Protein 3QWB (pdb70)

Foldseek 3Di:
DDQKWWFWWAAAADALVRTDTDIDGADDDEQQKFKWFFFKAWDDLVVNCPNHVVDDDDPRFTAGFKTWGFGCDHHNNDDVDDGGFTKIFTDGNRLIRIDMDGPQALMDTDDPPDDVVVRHVCNQQPQLQLCLVCCCVPVPVQAAAFEEEEEPLQAANNLNNQLVCQVRNYAYEYEAADPVSQVSSVVSHHRHYDHPVPDDLLVVLCVVVVNQAGQEYQAACAQPCVVSRLSRHGQCHEYAHEHHLPHHHPDDDCVSCPVRVYHYHHDDSCVQCVGSVSSCVSVVVSCVCVVVVSRDQDEFEEEASRCVSVVSCCVSVSPTGGIYMYGYDD/DDQKWWFWWAQAADALVRTDTDIDGADDDAQQKFKWFFFKAFDDLVVNCPNHVVDDDDPRFTAGFWTWGFTQDHHNNDDPDDGGFTKIFTDGNRLIRMDMDGPFALMDGDDDPQDPVNRHLCNQQPQLLLCLVCCCVPVPVQAAAFEEEEEPLQAANNLQNQQVCQVRNYAYAYEAQDPVSQVSSVVSHHNHYDHPNDDDLLVVLCVVVVNFAGQEYQAACAQPCVVVRLSRHGQCHEYAHEHHLVHHHPDDDPCSCPVRVYHYDHDDSCVQCVGNVSSCVSVVVSCVCRVVVVDPADEFEEAASRVVSVVSVCVNVSVTGGIYMHGYDD/DDQKWWFWWAAAADALVRTDTDIDGADDDEQQKFKWQFFKAFDDLVVNCPNHVVDDDDPRFTAGFKTWGFTQDHHNNDDPDDGGFTKIFTDGNRLIRIDMDGPLHLIDTDDPPQDSVNRQLSNQQPFLLLCLVCCCVPVPVDAAAFEEEEEPLQAANNLSNQQVCQVRNYAYEYEAQDPVSQVSSVVSHHNHYDHPNPDDLQVVLCVVVVNQAGQEYQAACAAPCPVVRLSRHGQCHEYAHEHHLPHHHPDDDPCSCPVRVYHYDHDDSCVQCVHSVSSCVSVVVSCVCSVVVSGDQDEFDEAASRVVSVVNCCVSVRVTGGIYMYGYDD/DDQKWWFWWAQAADALVRTDTDIDGADDDEQQKFKWFFFKAFDDLVVNCPNHVVDDDDPRFTAGFWTWGFTQDHHNNDDPDDGGFTKIFTDGNRLIRMDMDGPLHLIDTDDPPQDSVNRQLRNQQPFLLLVLVCCCVPVPVQAAAFEEEEEPLQAANNLNNQQVCQVRNYAYEYEAQDPVSQVSSVVSHHNHYDHPNDDDLLVRLCVVVVNQAGQEYQAACAQPCVVVRLSRHGQAHEYEHEHHLVHHHPDDDCVSCPVRVYHYHHDDSCVQCVHSVSSCVSVVVSCVCSVVVVDDQDEFEEAASRCVSVVSVCVSVRVTGGIYMYGYDD

Radius of gyration: 38.04 Å; Cα contacts (8 Å, |Δi|>4): 3158; chains: 4; bounding box: 75×92×100 Å

B-factor: mean 16.77, std 8.09, range [4.41, 63.32]

Structure (mmCIF, N/CA/C/O backbone):
data_3QWB
#
_entry.id   3QWB
#
_cell.length_a   53.961
_cell.length_b   75.362
_cell.length_c   182.833
_cell.angle_alpha   90.00
_cell.angle_beta   92.11
_cell.angle_gamma   90.00
#
_symmetry.space_group_name_H-M   'P 1 21 1'
#
loop_
_entity.id
_entity.type
_entity.pdbx_description
1 polymer 'Probable quinone oxidoreductase'
2 non-polymer 'NADPH DIHYDRO-NICOTINAMIDE-ADENINE-DINUCLEOTIDE PHOSPHATE'
3 non-polymer GLYCEROL
4 water water
#
loop_
_atom_site.group_PDB
_atom_site.id
_atom_site.type_symbol
_atom_site.label_atom_id
_atom_site.label_alt_id
_atom_site.label_comp_id
_atom_site.label_asym_id
_atom_site.label_entity_id
_atom_site.label_seq_id
_atom_site.pdbx_PDB_ins_code
_atom_site.Cartn_x
_atom_site.Cartn_y
_atom_site.Cartn_z
_atom_site.occupancy
_atom_site.B_iso_or_equiv
_atom_site.auth_seq_id
_atom_site.auth_comp_id
_atom_site.auth_asym_id
_atom_site.auth_atom_id
_atom_site.pdbx_PDB_model_num
ATOM 1 N N . ILE A 1 5 ? -5.404 -14.650 79.601 1.00 23.05 5 ILE A N 1
ATOM 2 C CA . ILE A 1 5 ? -4.059 -14.105 79.795 1.00 22.31 5 ILE A CA 1
ATOM 3 C C . ILE A 1 5 ? -3.444 -14.686 81.057 1.00 21.83 5 ILE A C 1
ATOM 4 O O . ILE A 1 5 ? -4.024 -14.622 82.099 1.00 21.89 5 ILE A O 1
ATOM 9 N N . PRO A 1 6 ? -2.284 -15.307 80.906 1.00 21.31 6 PRO A N 1
ATOM 10 C CA . PRO A 1 6 ? -1.633 -16.017 81.976 1.00 21.12 6 PRO A CA 1
ATOM 11 C C . PRO A 1 6 ? -1.002 -15.120 82.992 1.00 21.02 6 PRO A C 1
ATOM 12 O O . PRO A 1 6 ? -0.788 -14.002 82.693 1.00 20.69 6 PRO A O 1
ATOM 16 N N . GLU A 1 7 ? -0.761 -15.660 84.156 1.00 20.94 7 GLU A N 1
ATOM 17 C CA . GLU A 1 7 ? -0.094 -14.965 85.214 1.00 21.07 7 GLU A CA 1
ATOM 18 C C . GLU A 1 7 ? 1.407 -14.889 84.958 1.00 20.10 7 GLU A C 1
ATOM 19 O O . GLU A 1 7 ? 2.020 -13.967 85.375 1.00 20.13 7 GLU A O 1
ATOM 25 N N . GLN A 1 8 ? 1.943 -15.920 84.352 1.00 19.18 8 GLN A N 1
ATOM 26 C CA . GLN A 1 8 ? 3.354 -16.050 84.088 1.00 18.38 8 GLN A CA 1
ATOM 27 C C . GLN A 1 8 ? 3.695 -16.281 82.616 1.00 17.11 8 GLN A C 1
ATOM 28 O O . GLN A 1 8 ? 2.924 -16.753 81.863 1.00 16.88 8 GLN A O 1
ATOM 34 N N . GLN A 1 9 ? 4.936 -15.948 82.261 1.00 15.74 9 GLN A N 1
ATOM 35 C CA . GLN A 1 9 ? 5.410 -15.985 80.878 1.00 14.48 9 GLN A CA 1
ATOM 36 C C . GLN A 1 9 ? 6.904 -16.275 80.836 1.00 13.69 9 GLN A C 1
ATOM 37 O O . GLN A 1 9 ? 7.588 -16.169 81.856 1.00 13.74 9 GLN A O 1
ATOM 43 N N . LYS A 1 10 ? 7.402 -16.624 79.652 1.00 13.18 10 LYS A N 1
ATOM 44 C CA . LYS A 1 10 ? 8.838 -16.752 79.418 1.00 12.71 10 LYS A CA 1
ATOM 45 C C . LYS A 1 10 ? 9.439 -15.419 78.979 1.00 11.92 10 LYS A C 1
ATOM 46 O O . LYS A 1 10 ? 8.871 -14.717 78.145 1.00 11.95 10 LYS A O 1
ATOM 52 N N . VAL A 1 11 ? 10.568 -15.066 79.588 1.00 11.13 11 VAL A N 1
ATOM 53 C CA . VAL A 1 11 ? 11.335 -13.879 79.212 1.00 10.21 11 VAL A CA 1
ATOM 54 C C . VAL A 1 11 ? 12.814 -14.227 79.186 1.00 9.84 11 VAL A C 1
ATOM 55 O O . VAL A 1 11 ? 13.228 -15.247 79.745 1.00 10.01 11 VAL A O 1
ATOM 59 N N . ILE A 1 12 ? 13.602 -13.373 78.544 1.00 9.22 12 ILE A N 1
ATOM 60 C CA . ILE A 1 12 ? 15.047 -13.366 78.715 1.00 8.83 12 ILE A CA 1
ATOM 61 C C . ILE A 1 12 ? 15.381 -12.254 79.692 1.00 8.64 12 ILE A C 1
ATOM 62 O O . ILE A 1 12 ? 14.946 -11.109 79.526 1.00 8.16 12 ILE A O 1
ATOM 67 N N . LEU A 1 13 ? 16.143 -12.603 80.725 1.00 8.61 13 LEU A N 1
ATOM 68 C CA . LEU A 1 13 ? 16.543 -11.652 81.753 1.00 8.66 13 LEU A CA 1
ATOM 69 C C . LEU A 1 13 ? 17.984 -11.899 82.186 1.00 9.04 13 LEU A C 1
ATOM 70 O O . LEU A 1 13 ? 18.560 -12.951 81.892 1.00 8.54 13 LEU A O 1
ATOM 75 N N . ILE A 1 14 ? 18.556 -10.923 82.884 1.00 9.31 14 ILE A N 1
ATOM 76 C CA . ILE A 1 14 ? 19.833 -11.108 83.570 1.00 9.80 14 ILE A CA 1
ATOM 77 C C . ILE A 1 14 ? 19.687 -10.782 85.057 1.00 10.26 14 ILE A C 1
ATOM 78 O O . ILE A 1 14 ? 19.040 -9.799 85.419 1.00 10.30 14 ILE A O 1
ATOM 83 N N . ASP A 1 15 ? 20.264 -11.625 85.912 1.00 11.04 15 ASP A N 1
ATOM 84 C CA . ASP A 1 15 ? 20.243 -11.394 87.363 1.00 11.61 15 ASP A CA 1
ATOM 85 C C . ASP A 1 15 ? 21.461 -10.614 87.849 1.00 11.67 15 ASP A C 1
ATOM 86 O O . ASP A 1 15 ? 21.457 -10.077 88.956 1.00 11.83 15 ASP A O 1
ATOM 91 N N . GLU A 1 16 ? 22.511 -10.589 87.032 1.00 11.40 16 GLU A N 1
ATOM 92 C CA . GLU A 1 16 ? 23.791 -10.005 87.410 1.00 11.46 16 GLU A CA 1
ATOM 93 C C . GLU A 1 16 ? 24.583 -9.719 86.142 1.00 10.88 16 GLU A C 1
ATOM 94 O O . GLU A 1 16 ? 24.211 -10.186 85.062 1.00 11.06 16 GLU A O 1
ATOM 100 N N . ILE A 1 17 ? 25.670 -8.965 86.275 1.00 10.39 17 ILE A N 1
ATOM 101 C CA . ILE A 1 17 ? 26.545 -8.707 85.139 1.00 10.24 17 ILE A CA 1
ATOM 102 C C . ILE A 1 17 ? 27.484 -9.881 84.863 1.00 10.44 17 ILE A C 1
ATOM 103 O O . ILE A 1 17 ? 27.824 -10.662 85.766 1.00 11.11 17 ILE A O 1
ATOM 108 N N . GLY A 1 18 ? 27.895 -10.001 83.604 1.00 10.41 18 GLY A N 1
ATOM 109 C CA . GLY A 1 18 ? 28.895 -10.988 83.221 1.00 10.50 18 GLY A CA 1
ATOM 110 C C . GLY A 1 18 ? 28.802 -11.377 81.761 1.00 10.26 18 GLY A C 1
ATOM 111 O O . GLY A 1 18 ? 28.304 -10.608 80.926 1.00 10.22 18 GLY A O 1
ATOM 112 N N . GLY A 1 19 ? 29.293 -12.577 81.459 1.00 10.62 19 GLY A N 1
ATOM 113 C CA . GLY A 1 19 ? 29.288 -13.105 80.104 1.00 10.61 19 GLY A CA 1
ATOM 114 C C . GLY A 1 19 ? 27.985 -13.781 79.738 1.00 10.72 19 GLY A C 1
ATOM 115 O O . GLY A 1 19 ? 26.959 -13.554 80.376 1.00 10.60 19 GLY A O 1
ATOM 116 N N . TYR A 1 20 ? 28.019 -14.629 78.721 1.00 10.79 20 TYR A N 1
ATOM 117 C CA . TYR A 1 20 ? 26.784 -15.203 78.186 1.00 11.13 20 TYR A CA 1
ATOM 118 C C . TYR A 1 20 ? 26.028 -16.105 79.143 1.00 11.61 20 TYR A C 1
ATOM 119 O O . TYR A 1 20 ? 24.825 -16.308 78.987 1.00 11.85 20 TYR A O 1
ATOM 128 N N . ASP A 1 21 ? 26.716 -16.605 80.160 1.00 12.39 21 ASP A N 1
ATOM 129 C CA . ASP A 1 21 ? 26.080 -17.432 81.145 1.00 13.10 21 ASP A CA 1
ATOM 130 C C . ASP A 1 21 ? 25.105 -16.705 82.060 1.00 12.39 21 ASP A C 1
ATOM 131 O O . ASP A 1 21 ? 24.381 -17.327 82.727 1.00 13.04 21 ASP A O 1
ATOM 136 N N . VAL A 1 22 ? 25.156 -15.398 82.104 1.00 11.28 22 VAL A N 1
ATOM 137 C CA . VAL A 1 22 ? 24.225 -14.694 82.925 1.00 10.44 22 VAL A CA 1
ATOM 138 C C . VAL A 1 22 ? 22.878 -14.486 82.216 1.00 10.14 22 VAL A C 1
ATOM 139 O O . VAL A 1 22 ? 21.958 -14.094 82.813 1.00 9.86 22 VAL A O 1
ATOM 143 N N . ILE A 1 23 ? 22.816 -14.791 80.940 1.00 9.89 23 ILE A N 1
ATOM 144 C CA . ILE A 1 23 ? 21.566 -14.679 80.195 1.00 10.09 23 ILE A CA 1
ATOM 145 C C . ILE A 1 23 ? 20.661 -15.868 80.591 1.00 10.74 23 ILE A C 1
ATOM 146 O O . ILE A 1 23 ? 21.022 -16.941 80.407 1.00 11.17 23 ILE A O 1
ATOM 151 N N . LYS A 1 24 ? 19.469 -15.574 81.087 1.00 11.13 24 LYS A N 1
ATOM 152 C CA . LYS A 1 24 ? 18.519 -16.589 81.565 1.00 12.04 24 LYS A CA 1
ATOM 153 C C . LYS A 1 24 ? 17.197 -16.557 80.827 1.00 12.36 24 LYS A C 1
ATOM 154 O O . LYS A 1 24 ? 16.653 -15.562 80.597 1.00 12.16 24 LYS A O 1
ATOM 160 N N . TYR A 1 25 ? 16.708 -17.736 80.518 1.00 12.78 25 TYR A N 1
ATOM 161 C CA . TYR A 1 25 ? 15.396 -17.902 79.915 1.00 13.40 25 TYR A CA 1
ATOM 162 C C . TYR A 1 25 ? 14.512 -18.473 81.012 1.00 14.16 25 TYR A C 1
ATOM 163 O O . TYR A 1 25 ? 14.656 -19.639 81.395 1.00 14.61 25 TYR A O 1
ATOM 172 N N . GLU A 1 26 ? 13.627 -17.637 81.545 1.00 14.81 26 GLU A N 1
ATOM 173 C CA . GLU A 1 26 ? 12.930 -17.964 82.786 1.00 15.84 26 GLU A CA 1
ATOM 174 C C . GLU A 1 26 ? 11.477 -17.523 82.815 1.00 15.61 26 GLU A C 1
ATOM 175 O O . GLU A 1 26 ? 11.066 -16.640 82.060 1.00 15.39 26 GLU A O 1
ATOM 181 N N . ASP A 1 27 ? 10.709 -18.147 83.705 1.00 15.56 27 ASP A N 1
ATOM 182 C CA . ASP A 1 27 ? 9.360 -17.698 84.017 1.00 15.83 27 ASP A CA 1
ATOM 183 C C . ASP A 1 27 ? 9.408 -16.373 84.770 1.00 15.39 27 ASP A C 1
ATOM 184 O O . ASP A 1 27 ? 10.271 -16.162 85.627 1.00 15.59 27 ASP A O 1
ATOM 189 N N . TYR A 1 28 ? 8.468 -15.490 84.445 1.00 15.09 28 TYR A N 1
ATOM 190 C CA . TYR A 1 28 ? 8.436 -14.129 84.969 1.00 15.01 28 TYR A CA 1
ATOM 191 C C . TYR A 1 28 ? 6.989 -13.646 84.883 1.00 15.28 28 TYR A C 1
ATOM 192 O O . TYR A 1 28 ? 6.235 -14.131 84.045 1.00 15.39 28 TYR A O 1
ATOM 201 N N . PRO A 1 29 ? 6.582 -12.705 85.757 1.00 15.63 29 PRO A N 1
ATOM 202 C CA . PRO A 1 29 ? 5.184 -12.272 85.694 1.00 15.96 29 PRO A CA 1
ATOM 203 C C . PRO A 1 29 ? 4.795 -11.573 84.390 1.00 16.18 29 PRO A C 1
ATOM 204 O O . PRO A 1 29 ? 5.620 -10.904 83.763 1.00 16.28 29 PRO A O 1
ATOM 208 N N . VAL A 1 30 ? 3.543 -11.757 83.986 1.00 16.41 30 VAL A N 1
ATOM 209 C CA . VAL A 1 30 ? 2.937 -10.945 82.936 1.00 16.77 30 VAL A CA 1
ATOM 210 C C . VAL A 1 30 ? 2.568 -9.605 83.577 1.00 17.36 30 VAL A C 1
ATOM 211 O O . VAL A 1 30 ? 1.955 -9.584 84.646 1.00 17.81 30 VAL A O 1
ATOM 215 N N . PRO A 1 31 ? 2.948 -8.481 82.936 1.00 17.86 31 PRO A N 1
ATOM 216 C CA . PRO A 1 31 ? 2.670 -7.183 83.549 1.00 18.50 31 PRO A CA 1
ATOM 217 C C . PRO A 1 31 ? 1.179 -6.839 83.568 1.00 19.30 31 PRO A C 1
ATOM 218 O O . PRO A 1 31 ? 0.449 -7.195 82.641 1.00 19.72 31 PRO A O 1
ATOM 222 N N . SER A 1 32 ? 0.739 -6.170 84.629 1.00 20.40 32 SER A N 1
ATOM 223 C CA . SER A 1 32 ? -0.606 -5.603 84.679 1.00 21.32 32 SER A CA 1
ATOM 224 C C . SER A 1 32 ? -0.597 -4.253 83.970 1.00 21.69 32 SER A C 1
ATOM 225 O O . SER A 1 32 ? 0.438 -3.587 83.919 1.00 21.78 32 SER A O 1
ATOM 228 N N . ILE A 1 33 ? -1.746 -3.860 83.418 1.00 22.28 33 ILE A N 1
ATOM 229 C CA . ILE A 1 33 ? -1.859 -2.610 82.658 1.00 22.81 33 ILE A CA 1
ATOM 230 C C . ILE A 1 33 ? -2.802 -1.592 83.297 1.00 23.40 33 ILE A C 1
ATOM 231 O O . ILE A 1 33 ? -3.753 -1.959 83.992 1.00 23.57 33 ILE A O 1
ATOM 236 N N . SER A 1 34 ? -2.525 -0.314 83.047 1.00 23.64 34 SER A N 1
ATOM 237 C CA . SER A 1 34 ? -3.359 0.782 83.533 1.00 24.15 34 SER A CA 1
ATOM 238 C C . SER A 1 34 ? -4.415 1.167 82.493 1.00 24.29 34 SER A C 1
ATOM 239 O O . SER A 1 34 ? -4.476 0.574 81.414 1.00 24.37 34 SER A O 1
ATOM 242 N N . GLU A 1 35 ? -5.236 2.163 82.828 1.00 24.78 35 GLU A N 1
ATOM 243 C CA . GLU A 1 35 ? -6.365 2.582 81.985 1.00 24.89 35 GLU A CA 1
ATOM 244 C C . GLU A 1 35 ? -5.988 3.143 80.606 1.00 24.70 35 GLU A C 1
ATOM 245 O O . GLU A 1 35 ? -6.813 3.144 79.689 1.00 24.83 35 GLU A O 1
ATOM 251 N N . GLU A 1 36 ? -4.746 3.601 80.460 1.00 24.47 36 GLU A N 1
ATOM 252 C CA . GLU A 1 36 ? -4.266 4.147 79.186 1.00 24.06 36 GLU A CA 1
ATOM 253 C C . GLU A 1 36 ? -3.247 3.242 78.497 1.00 23.50 36 GLU A C 1
ATOM 254 O O . GLU A 1 36 ? -2.644 3.638 77.502 1.00 23.33 36 GLU A O 1
ATOM 260 N N . GLU A 1 37 ? -3.072 2.026 78.998 1.00 22.70 37 GLU A N 1
ATOM 261 C CA . GLU A 1 37 ? -2.023 1.135 78.507 1.00 22.15 37 GLU A CA 1
ATOM 262 C C . GLU A 1 37 ? -2.516 -0.011 77.628 1.00 21.46 37 GLU A C 1
ATOM 263 O O . GLU A 1 37 ? -3.695 -0.383 77.647 1.00 21.87 37 GLU A O 1
ATOM 269 N N . LEU A 1 38 ? -1.587 -0.558 76.852 1.00 20.53 38 LEU A N 1
ATOM 270 C CA . LEU A 1 38 ? -1.825 -1.746 76.050 1.00 19.60 38 LEU A CA 1
ATOM 271 C C . LEU A 1 38 ? -1.040 -2.906 76.642 1.00 19.08 38 LEU A C 1
ATOM 272 O O . LEU A 1 38 ? 0.076 -2.718 77.131 1.00 18.83 38 LEU A O 1
ATOM 277 N N . LEU A 1 39 ? -1.637 -4.094 76.620 1.00 18.43 39 LEU A N 1
ATOM 278 C CA . LEU A 1 39 ? -0.888 -5.327 76.834 1.00 17.54 39 LEU A CA 1
ATOM 279 C C . LEU A 1 39 ? -0.735 -5.991 75.480 1.00 17.21 39 LEU A C 1
ATOM 280 O O . LEU A 1 39 ? -1.723 -6.259 74.787 1.00 16.95 39 LEU A O 1
ATOM 285 N N . ILE A 1 40 ? 0.512 -6.243 75.098 1.00 16.38 40 ILE A N 1
ATOM 286 C CA . ILE A 1 40 ? 0.824 -6.752 73.777 1.00 16.06 40 ILE A CA 1
ATOM 287 C C . ILE A 1 40 ? 1.462 -8.128 73.901 1.00 15.52 40 ILE A C 1
ATOM 288 O O . ILE A 1 40 ? 2.421 -8.303 74.658 1.00 15.72 40 ILE A O 1
ATOM 293 N N . LYS A 1 41 ? 0.900 -9.097 73.185 1.00 14.99 41 LYS A N 1
ATOM 294 C CA . LYS A 1 41 ? 1.517 -10.408 73.039 1.00 14.72 41 LYS A CA 1
ATOM 295 C C . LYS A 1 41 ? 2.460 -10.366 71.849 1.00 14.23 41 LYS A C 1
ATOM 296 O O . LYS A 1 41 ? 2.036 -10.156 70.707 1.00 14.64 41 LYS A O 1
ATOM 302 N N . ASN A 1 42 ? 3.743 -10.573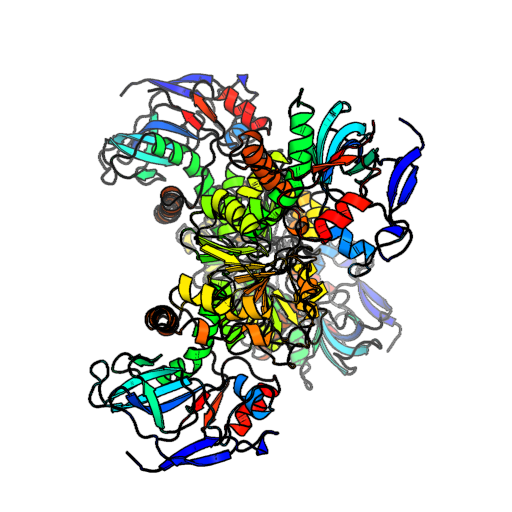 72.125 1.00 13.45 42 ASN A N 1
ATOM 303 C CA . ASN A 1 42 ? 4.785 -10.395 71.128 1.00 13.05 42 ASN A CA 1
ATOM 304 C C . ASN A 1 42 ? 4.978 -11.592 70.221 1.00 13.12 42 ASN A C 1
ATOM 305 O O . ASN A 1 42 ? 4.856 -12.737 70.656 1.00 13.42 42 ASN A O 1
ATOM 310 N N . LYS A 1 43 ? 5.308 -11.309 68.990 1.00 13.23 43 LYS A N 1
ATOM 311 C CA . LYS A 1 43 ? 5.608 -12.325 68.031 1.00 13.60 43 LYS A CA 1
ATOM 312 C C . LYS A 1 43 ? 7.085 -12.330 67.631 1.00 12.85 43 LYS A C 1
ATOM 313 O O . LYS A 1 43 ? 7.663 -13.311 67.492 1.00 12.96 43 LYS A O 1
ATOM 319 N N . TYR A 1 44 ? 7.633 -11.128 67.492 1.00 12.38 44 TYR A N 1
ATOM 320 C CA . TYR A 1 44 ? 9.035 -10.955 67.117 1.00 11.80 44 TYR A CA 1
ATOM 321 C C . TYR A 1 44 ? 9.663 -9.830 67.914 1.00 10.87 44 TYR A C 1
ATOM 322 O O . TYR A 1 44 ? 8.988 -8.881 68.286 1.00 11.01 44 TYR A O 1
ATOM 331 N N . THR A 1 45 ? 10.960 -9.947 68.175 1.00 10.12 45 THR A N 1
ATOM 332 C CA . THR A 1 45 ? 11.697 -8.874 68.840 1.00 9.59 45 THR A CA 1
ATOM 333 C C . THR A 1 45 ? 13.106 -8.775 68.266 1.00 9.56 45 THR A C 1
ATOM 334 O O . THR A 1 45 ? 13.739 -9.782 67.989 1.00 9.83 45 THR A O 1
ATOM 338 N N . GLY A 1 46 ? 13.584 -7.551 68.073 1.00 9.17 46 GLY A N 1
ATOM 339 C CA . GLY A 1 46 ? 14.883 -7.355 67.437 1.00 8.97 46 GLY A CA 1
ATOM 340 C C . GLY A 1 46 ? 16.043 -7.407 68.409 1.00 8.56 46 GLY A C 1
ATOM 341 O O . GLY A 1 46 ? 15.934 -6.948 69.545 1.00 8.50 46 GLY A O 1
ATOM 342 N N . VAL A 1 47 ? 17.155 -7.981 67.963 1.00 8.36 47 VAL A N 1
ATOM 343 C CA . VAL A 1 47 ? 18.400 -7.948 68.730 1.00 8.06 47 VAL A CA 1
ATOM 344 C C . VAL A 1 47 ? 19.104 -6.613 68.486 1.00 7.47 47 VAL A C 1
ATOM 345 O O . VAL A 1 47 ? 19.222 -6.158 67.349 1.00 7.83 47 VAL A O 1
ATOM 349 N N . ASN A 1 48 ? 19.539 -5.984 69.571 1.00 6.65 48 ASN A N 1
ATOM 350 C CA . ASN A 1 48 ? 20.238 -4.706 69.512 1.00 6.31 48 ASN A CA 1
ATOM 351 C C . ASN A 1 48 ? 21.494 -4.766 70.342 1.00 6.03 48 ASN A C 1
ATOM 352 O O . ASN A 1 48 ? 21.504 -5.392 71.403 1.00 6.35 48 ASN A O 1
ATOM 357 N N . TYR A 1 49 ? 22.556 -4.122 69.858 1.00 5.62 49 TYR A N 1
ATOM 358 C CA . TYR A 1 49 ? 23.863 -4.225 70.508 1.00 5.53 49 TYR A CA 1
ATOM 359 C C . TYR A 1 49 ? 23.854 -3.726 71.946 1.00 5.23 49 TYR A C 1
ATOM 360 O O . TYR A 1 49 ? 24.637 -4.202 72.768 1.00 5.54 49 TYR A O 1
ATOM 369 N N . ILE A 1 50 ? 22.962 -2.779 72.240 1.00 5.25 50 ILE A N 1
ATOM 370 C CA . ILE A 1 50 ? 22.852 -2.173 73.570 1.00 5.59 50 ILE A CA 1
ATOM 371 C C . ILE A 1 50 ? 22.715 -3.207 74.696 1.00 5.70 50 ILE A C 1
ATOM 372 O O . ILE A 1 50 ? 23.154 -2.961 75.818 1.00 5.60 50 ILE A O 1
ATOM 377 N N . GLU A 1 51 ? 22.119 -4.364 74.402 1.00 6.13 51 GLU A N 1
ATOM 378 C CA . GLU A 1 51 ? 21.953 -5.393 75.440 1.00 6.21 51 GLU A CA 1
ATOM 379 C C . GLU A 1 51 ? 23.278 -5.809 76.061 1.00 6.27 51 GLU A C 1
ATOM 380 O O . GLU A 1 51 ? 23.319 -6.178 77.236 1.00 6.53 51 GLU A O 1
ATOM 386 N N . SER A 1 52 ? 24.349 -5.750 75.270 1.00 6.37 52 SER A N 1
ATOM 387 C CA . SER A 1 52 ? 25.684 -6.072 75.774 1.00 6.65 52 SER A CA 1
ATOM 388 C C . SER A 1 52 ? 26.158 -5.095 76.846 1.00 6.48 52 SER A C 1
ATOM 389 O O . SER A 1 52 ? 26.860 -5.495 77.773 1.00 7.02 52 SER A O 1
ATOM 392 N N . TYR A 1 53 ? 25.785 -3.822 76.717 1.00 6.04 53 TYR A N 1
ATOM 393 C CA . TYR A 1 53 ? 26.219 -2.810 77.681 1.00 5.89 53 TYR A CA 1
ATOM 394 C C . TYR A 1 53 ? 25.573 -3.064 79.020 1.00 6.53 53 TYR A C 1
ATOM 395 O O . TYR A 1 53 ? 26.224 -2.932 80.058 1.00 7.10 53 TYR A O 1
ATOM 404 N N . PHE A 1 54 ? 24.297 -3.439 79.008 1.00 6.62 54 PHE A N 1
ATOM 405 C CA . PHE A 1 54 ? 23.609 -3.786 80.248 1.00 6.88 54 PHE A CA 1
ATOM 406 C C . PHE A 1 54 ? 24.183 -5.060 80.845 1.00 7.24 54 PHE A C 1
ATOM 407 O O . PHE A 1 54 ? 24.435 -5.126 82.051 1.00 7.51 54 PHE A O 1
ATOM 415 N N . ARG A 1 55 ? 24.420 -6.059 79.998 1.00 7.30 55 ARG A N 1
ATOM 416 C CA . ARG A 1 55 ? 24.949 -7.330 80.480 1.00 7.44 55 ARG A CA 1
ATOM 417 C C . ARG A 1 55 ? 26.327 -7.182 81.127 1.00 7.90 55 ARG A C 1
ATOM 418 O O . ARG A 1 55 ? 26.620 -7.845 82.121 1.00 8.11 55 ARG A O 1
ATOM 426 N N . LYS A 1 56 ? 27.161 -6.314 80.564 1.00 8.41 56 LYS A N 1
ATOM 427 C CA . LYS A 1 56 ? 28.534 -6.154 81.037 1.00 8.97 56 LYS A CA 1
ATOM 428 C C . LYS A 1 56 ? 28.680 -5.183 82.203 1.00 9.21 56 LYS A C 1
ATOM 429 O O . LYS A 1 56 ? 29.742 -5.126 82.828 1.00 10.22 56 LYS A O 1
ATOM 435 N N . GLY A 1 57 ? 27.625 -4.424 82.495 1.00 8.87 57 GLY A N 1
ATOM 436 C CA . GLY A 1 57 ? 27.689 -3.401 83.542 1.00 9.15 57 GLY A CA 1
ATOM 437 C C . GLY A 1 57 ? 28.214 -2.066 83.049 1.00 9.48 57 GLY A C 1
ATOM 438 O O . GLY A 1 57 ? 28.489 -1.170 83.847 1.00 10.18 57 GLY A O 1
ATOM 439 N N . ILE A 1 58 ? 28.354 -1.936 81.730 1.00 9.40 58 ILE A N 1
ATOM 440 C CA . ILE A 1 58 ? 28.730 -0.663 81.107 1.00 9.46 58 ILE A CA 1
ATOM 441 C C . ILE A 1 58 ? 27.621 0.381 81.315 1.00 9.08 58 ILE A C 1
ATOM 442 O O . ILE A 1 58 ? 27.894 1.545 81.636 1.00 9.17 58 ILE A O 1
ATOM 447 N N . TYR A 1 59 ? 26.378 -0.057 81.125 1.00 8.35 59 TYR A N 1
ATOM 448 C CA . TYR A 1 59 ? 25.186 0.717 81.454 1.00 8.37 59 TYR A CA 1
ATOM 449 C C . TYR A 1 59 ? 24.538 0.083 82.680 1.00 8.32 59 TYR A C 1
ATOM 450 O O . TYR A 1 59 ? 24.484 -1.148 82.780 1.00 8.46 59 TYR A O 1
ATOM 459 N N . PRO A 1 60 ? 24.050 0.911 83.619 1.00 8.36 60 PRO A N 1
ATOM 460 C CA . PRO A 1 60 ? 23.393 0.368 84.803 1.00 8.57 60 PRO A CA 1
ATOM 461 C C . PRO A 1 60 ? 21.960 -0.059 84.534 1.00 8.53 60 PRO A C 1
ATOM 462 O O . PRO A 1 60 ? 21.284 0.511 83.674 1.00 9.10 60 PRO A O 1
ATOM 466 N N . CYS A 1 61 ? 21.511 -1.058 85.285 1.00 8.36 61 CYS A N 1
ATOM 467 C CA . CYS A 1 61 ? 20.106 -1.454 85.293 1.00 8.63 61 CYS A CA 1
ATOM 468 C C . CYS A 1 61 ? 19.801 -2.229 86.568 1.00 8.86 61 CYS A C 1
ATOM 469 O O . CYS A 1 61 ? 20.650 -2.967 87.070 1.00 8.90 61 CYS A O 1
ATOM 472 N N . GLU A 1 62 ? 18.593 -2.031 87.096 1.00 9.65 62 GLU A N 1
ATOM 473 C CA . GLU A 1 62 ? 18.118 -2.788 88.252 1.00 10.50 62 GLU A CA 1
ATOM 474 C C . GLU A 1 62 ? 17.848 -4.224 87.829 1.00 10.47 62 GLU A C 1
ATOM 475 O O . GLU A 1 62 ? 17.178 -4.461 86.827 1.00 10.64 62 GLU A O 1
ATOM 481 N N . LYS A 1 63 ? 18.376 -5.172 88.594 1.00 10.78 63 LYS A N 1
ATOM 482 C CA . LYS A 1 63 ? 18.270 -6.584 88.247 1.00 10.94 63 LYS A CA 1
ATOM 483 C C . LYS A 1 63 ? 17.443 -7.345 89.281 1.00 11.49 63 LYS A C 1
ATOM 484 O O . LYS A 1 63 ? 17.402 -6.936 90.449 1.00 12.07 63 LYS A O 1
ATOM 490 N N . PRO A 1 64 ? 16.758 -8.433 88.866 1.00 11.35 64 PRO A N 1
ATOM 491 C CA . PRO A 1 64 ? 16.653 -9.049 87.536 1.00 11.20 64 PRO A CA 1
ATOM 492 C C . PRO A 1 64 ? 16.081 -8.104 86.482 1.00 10.89 64 PRO A C 1
ATOM 493 O O . PRO A 1 64 ? 15.092 -7.404 86.727 1.00 11.40 64 PRO A O 1
ATOM 497 N N . TYR A 1 65 ? 16.720 -8.093 85.320 1.00 10.49 65 TYR A N 1
ATOM 498 C CA . TYR A 1 65 ? 16.425 -7.124 84.280 1.00 9.82 65 TYR A CA 1
ATOM 499 C C . TYR A 1 65 ? 16.022 -7.849 83.009 1.00 9.15 65 TYR A C 1
ATOM 500 O O . TYR A 1 65 ? 16.811 -8.603 82.442 1.00 8.83 65 TYR A O 1
ATOM 509 N N . VAL A 1 66 ? 14.787 -7.621 82.579 1.00 8.58 66 VAL A N 1
ATOM 510 C CA . VAL A 1 66 ? 14.284 -8.185 81.330 1.00 8.33 66 VAL A CA 1
ATOM 511 C C . VAL A 1 66 ? 14.838 -7.372 80.158 1.00 7.84 66 VAL A C 1
ATOM 512 O O . VAL A 1 66 ? 14.752 -6.145 80.153 1.00 7.92 66 VAL A O 1
ATOM 516 N N . LEU A 1 67 ? 15.417 -8.072 79.186 1.00 7.68 67 LEU A N 1
ATOM 517 C CA . LEU A 1 67 ? 16.048 -7.436 78.050 1.00 7.43 67 LEU A CA 1
ATOM 518 C C . LEU A 1 67 ? 15.029 -7.043 76.976 1.00 7.65 67 LEU A C 1
ATOM 519 O O . LEU A 1 67 ? 13.844 -7.375 77.080 1.00 7.49 67 LEU A O 1
ATOM 524 N N . GLY A 1 68 ? 15.497 -6.326 75.958 1.00 7.93 68 GLY A N 1
ATOM 525 C CA . GLY A 1 68 ? 14.654 -5.946 74.822 1.00 7.72 68 GLY A CA 1
ATOM 526 C C . GLY A 1 68 ? 14.446 -4.451 74.652 1.00 7.95 68 GLY A C 1
ATOM 527 O O . GLY A 1 68 ? 14.417 -3.705 75.639 1.00 7.99 68 GLY A O 1
ATOM 528 N N . ARG A 1 69 ? 14.293 -4.029 73.393 1.00 7.98 69 ARG A N 1
ATOM 529 C CA . ARG A 1 69 ? 14.087 -2.614 73.033 1.00 8.47 69 ARG A CA 1
ATOM 530 C C . ARG A 1 69 ? 12.907 -2.367 72.101 1.00 8.74 69 ARG A C 1
ATOM 531 O O . ARG A 1 69 ? 12.417 -1.242 72.017 1.00 8.85 69 ARG A O 1
ATOM 539 N N . GLU A 1 70 ? 12.478 -3.397 71.378 1.00 9.20 70 GLU A N 1
ATOM 540 C CA . GLU A 1 70 ? 11.482 -3.228 70.326 1.00 10.06 70 GLU A CA 1
ATOM 541 C C . GLU A 1 70 ? 10.766 -4.553 70.117 1.00 10.16 70 GLU A C 1
ATOM 542 O O . GLU A 1 70 ? 11.325 -5.611 70.404 1.00 10.56 70 GLU A O 1
ATOM 548 N N . ALA A 1 71 ? 9.536 -4.497 69.617 1.00 10.26 71 ALA A N 1
ATOM 549 C CA . ALA A 1 71 ? 8.808 -5.717 69.286 1.00 10.47 71 ALA A CA 1
ATOM 550 C C . ALA A 1 71 ? 7.677 -5.457 68.312 1.00 10.94 71 ALA A C 1
ATOM 551 O O . ALA A 1 71 ? 7.250 -4.320 68.118 1.00 10.99 71 ALA A O 1
ATOM 553 N N . SER A 1 72 ? 7.206 -6.529 67.693 1.00 11.25 72 SER A N 1
ATOM 554 C CA . SER A 1 72 ? 5.938 -6.493 66.986 1.00 12.12 72 SER A CA 1
ATOM 555 C C . SER A 1 72 ? 5.064 -7.619 67.514 1.00 12.76 72 SER A C 1
ATOM 556 O O . SER A 1 72 ? 5.566 -8.660 67.950 1.00 12.25 72 SER A O 1
ATOM 559 N N . GLY A 1 73 ? 3.755 -7.397 67.484 1.00 13.64 73 GLY A N 1
ATOM 560 C CA . GLY A 1 73 ? 2.811 -8.362 68.023 1.00 15.08 73 GLY A CA 1
ATOM 561 C C . GLY A 1 73 ? 1.392 -7.856 67.941 1.00 16.12 73 GLY A C 1
ATOM 562 O O . GLY A 1 73 ? 1.065 -7.037 67.082 1.00 16.06 73 GLY A O 1
ATOM 563 N N . THR A 1 74 ? 0.556 -8.332 68.858 1.00 16.84 74 THR A N 1
ATOM 564 C CA . THR A 1 74 ? -0.875 -8.059 68.822 1.00 18.22 74 THR A CA 1
ATOM 565 C C . THR A 1 74 ? -1.359 -7.583 70.181 1.00 18.40 74 THR A C 1
ATOM 566 O O . THR A 1 74 ? -0.981 -8.145 71.215 1.00 18.47 74 THR A O 1
ATOM 570 N N . VAL A 1 75 ? -2.193 -6.544 70.179 1.00 19.30 75 VAL A N 1
ATOM 571 C CA . VAL A 1 75 ? -2.845 -6.071 71.396 1.00 19.85 75 VAL A CA 1
ATOM 572 C C . VAL A 1 75 ? -3.809 -7.154 71.895 1.00 20.63 75 VAL A C 1
ATOM 573 O O . VAL A 1 75 ? -4.717 -7.570 71.164 1.00 21.08 75 VAL A O 1
ATOM 577 N N . VAL A 1 76 ? -3.584 -7.622 73.123 1.00 21.22 76 VAL A N 1
ATOM 578 C CA . VAL A 1 76 ? -4.434 -8.659 73.735 1.00 21.78 76 VAL A CA 1
ATOM 579 C C . VAL A 1 76 ? -5.313 -8.117 74.862 1.00 22.50 76 VAL A C 1
ATOM 580 O O . VAL A 1 76 ? -6.331 -8.722 75.217 1.00 22.61 76 VAL A O 1
ATOM 584 N N . ALA A 1 77 ? -4.904 -6.985 75.429 1.00 23.04 77 ALA A N 1
ATOM 585 C CA . ALA A 1 77 ? -5.699 -6.262 76.412 1.00 23.84 77 ALA A CA 1
ATOM 586 C C . ALA A 1 77 ? -5.395 -4.777 76.324 1.00 24.36 77 ALA A C 1
ATOM 587 O O . ALA A 1 77 ? -4.285 -4.378 75.957 1.00 24.12 77 ALA A O 1
ATOM 589 N N . LYS A 1 78 ? -6.391 -3.961 76.645 1.00 25.08 78 LYS A N 1
ATOM 590 C CA . LYS A 1 78 ? -6.222 -2.515 76.676 1.00 25.89 78 LYS A CA 1
ATOM 591 C C . LYS A 1 78 ? -6.937 -1.927 77.882 1.00 26.42 78 LYS A C 1
ATOM 592 O O . LYS A 1 78 ? -7.930 -2.487 78.367 1.00 26.62 78 LYS A O 1
ATOM 598 N N . GLY A 1 79 ? -6.422 -0.803 78.368 1.00 26.82 79 GLY A N 1
ATOM 599 C CA . GLY A 1 79 ? -7.038 -0.091 79.460 1.00 27.55 79 GLY A CA 1
ATOM 600 C C . GLY A 1 79 ? -8.388 0.484 79.079 1.00 28.19 79 GLY A C 1
ATOM 601 O O . GLY A 1 79 ? -8.723 0.572 77.908 1.00 28.24 79 GLY A O 1
ATOM 602 N N . LYS A 1 80 ? -9.152 0.884 80.091 1.00 28.77 80 LYS A N 1
ATOM 603 C CA . LYS A 1 80 ? -10.515 1.391 79.921 1.00 29.48 80 LYS A CA 1
ATOM 604 C C . LYS A 1 80 ? -10.594 2.642 79.037 1.00 29.54 80 LYS A C 1
ATOM 605 O O . LYS A 1 80 ? -11.595 2.857 78.363 1.00 29.69 80 LYS A O 1
ATOM 611 N N . GLY A 1 81 ? -9.538 3.454 79.053 1.00 29.41 81 GLY A N 1
ATOM 612 C CA . GLY A 1 81 ? -9.524 4.728 78.346 1.00 29.44 81 GLY A CA 1
ATOM 613 C C . GLY A 1 81 ? -8.934 4.705 76.943 1.00 29.37 81 GLY A C 1
ATOM 614 O O . GLY A 1 81 ? -8.856 5.747 76.289 1.00 29.40 81 GLY A O 1
ATOM 615 N N . VAL A 1 82 ? -8.530 3.525 76.477 1.00 29.16 82 VAL A N 1
ATOM 616 C CA . VAL A 1 82 ? -7.885 3.384 75.169 1.00 29.16 82 VAL A CA 1
ATOM 617 C C . VAL A 1 82 ? -8.908 3.339 74.033 1.00 29.42 82 VAL A C 1
ATOM 618 O O . VAL A 1 82 ? -9.744 2.431 73.971 1.00 29.56 82 VAL A O 1
ATOM 622 N N . THR A 1 83 ? -8.824 4.321 73.137 1.00 29.63 83 THR A N 1
ATOM 623 C CA . THR A 1 83 ? -9.717 4.411 71.981 1.00 29.88 83 THR A CA 1
ATOM 624 C C . THR A 1 83 ? -8.946 4.369 70.662 1.00 29.72 83 THR A C 1
ATOM 625 O O . THR A 1 83 ? -9.511 4.037 69.611 1.00 30.05 83 THR A O 1
ATOM 629 N N . ASN A 1 84 ? -7.655 4.695 70.720 1.00 29.33 84 ASN A N 1
ATOM 630 C CA . ASN A 1 84 ? -6.806 4.728 69.529 1.00 29.05 84 ASN A CA 1
ATOM 631 C C . ASN A 1 84 ? -6.254 3.358 69.125 1.00 28.70 84 ASN A C 1
ATOM 632 O O . ASN A 1 84 ? -5.580 3.231 68.100 1.00 28.70 84 ASN A O 1
ATOM 637 N N . PHE A 1 85 ? -6.555 2.343 69.935 1.00 28.51 85 PHE A N 1
ATOM 638 C CA . PHE A 1 85 ? -6.200 0.956 69.639 1.00 28.16 85 PHE A CA 1
ATOM 639 C C . PHE A 1 85 ? -7.348 0.007 69.973 1.00 28.34 85 PHE A C 1
ATOM 640 O O . PHE A 1 85 ? -8.113 0.251 70.907 1.00 28.63 85 PHE A O 1
ATOM 648 N N . GLU A 1 86 ? -7.457 -1.069 69.198 1.00 28.39 86 GLU A N 1
ATOM 649 C CA . GLU A 1 86 ? -8.460 -2.107 69.421 1.00 28.55 86 GLU A CA 1
ATOM 650 C C . GLU A 1 86 ? -7.755 -3.413 69.772 1.00 27.95 86 GLU A C 1
ATOM 651 O O . GLU A 1 86 ? -6.634 -3.653 69.319 1.00 27.86 86 GLU A O 1
ATOM 657 N N . VAL A 1 87 ? -8.404 -4.249 70.578 1.00 27.45 87 VAL A N 1
ATOM 658 C CA . VAL A 1 87 ? -7.904 -5.600 70.837 1.00 26.59 87 VAL A CA 1
ATOM 659 C C . VAL A 1 87 ? -7.905 -6.367 69.516 1.00 26.50 87 VAL A C 1
ATOM 660 O O . VAL A 1 87 ? -8.913 -6.385 68.802 1.00 26.54 87 VAL A O 1
ATOM 664 N N . GLY A 1 88 ? -6.768 -6.975 69.187 1.00 25.80 88 GLY A N 1
ATOM 665 C CA . GLY A 1 88 ? -6.604 -7.668 67.916 1.00 25.47 88 GLY A CA 1
ATOM 666 C C . GLY A 1 88 ? -5.762 -6.882 66.925 1.00 24.85 88 GLY A C 1
ATOM 667 O O . GLY A 1 88 ? -5.333 -7.423 65.902 1.00 25.17 88 GLY A O 1
ATOM 668 N N . ASP A 1 89 ? -5.535 -5.603 67.223 1.00 24.77 89 ASP A N 1
ATOM 669 C CA . ASP A 1 89 ? -4.666 -4.756 66.403 1.00 24.22 89 ASP A CA 1
ATOM 670 C C . ASP A 1 89 ? -3.242 -5.278 66.403 1.00 23.44 89 ASP A C 1
ATOM 671 O O . ASP A 1 89 ? -2.700 -5.627 67.455 1.00 23.35 89 ASP A O 1
ATOM 676 N N . GLN A 1 90 ? -2.647 -5.332 65.219 1.00 22.52 90 GLN A N 1
ATOM 677 C CA . GLN A 1 90 ? -1.238 -5.672 65.085 1.00 21.42 90 GLN A CA 1
ATOM 678 C C . GLN A 1 90 ? -0.421 -4.398 65.219 1.00 20.18 90 GLN A C 1
ATOM 679 O O . GLN A 1 90 ? -0.772 -3.365 64.641 1.00 20.23 90 GLN A O 1
ATOM 685 N N . VAL A 1 91 ? 0.649 -4.468 66.006 1.00 18.54 91 VAL A N 1
ATOM 686 C CA . VAL A 1 91 ? 1.425 -3.280 66.370 1.00 17.05 91 VAL A CA 1
ATOM 687 C C . VAL A 1 91 ? 2.929 -3.520 66.275 1.00 15.96 91 VAL A C 1
ATOM 688 O O . VAL A 1 91 ? 3.393 -4.656 66.355 1.00 15.64 91 VAL A O 1
ATOM 692 N N . ALA A 1 92 ? 3.672 -2.434 66.072 1.00 14.82 92 ALA A N 1
ATOM 693 C CA . ALA A 1 92 ? 5.122 -2.418 66.247 1.00 13.71 92 ALA A CA 1
ATOM 694 C C . ALA A 1 92 ? 5.428 -1.289 67.216 1.00 12.93 92 ALA A C 1
ATOM 695 O O . ALA A 1 92 ? 4.822 -0.217 67.143 1.00 12.98 92 ALA A O 1
ATOM 697 N N . TYR A 1 93 ? 6.357 -1.524 68.142 1.00 11.64 93 TYR A N 1
ATOM 698 C CA . TYR A 1 93 ? 6.579 -0.560 69.211 1.00 11.11 93 TYR A CA 1
ATOM 699 C C . TYR A 1 93 ? 7.980 -0.593 69.816 1.00 10.74 93 TYR A C 1
ATOM 700 O O . TYR A 1 93 ? 8.684 -1.605 69.741 1.00 10.69 93 TYR A O 1
ATOM 709 N N . ILE A 1 94 ? 8.361 0.540 70.400 1.00 10.41 94 ILE A N 1
ATOM 710 C CA . ILE A 1 94 ? 9.618 0.697 71.124 1.00 10.37 94 ILE A CA 1
ATOM 711 C C . ILE A 1 94 ? 9.319 0.591 72.615 1.00 10.49 94 ILE A C 1
ATOM 712 O O . ILE A 1 94 ? 8.542 1.381 73.165 1.00 10.81 94 ILE A O 1
ATOM 717 N N . SER A 1 95 ? 9.934 -0.391 73.263 1.00 10.20 95 SER A N 1
ATOM 718 C CA . SER A 1 95 ? 9.717 -0.613 74.687 1.00 10.65 95 SER A CA 1
ATOM 719 C C . SER A 1 95 ? 10.768 -1.535 75.279 1.00 10.35 95 SER A C 1
ATOM 720 O O . SER A 1 95 ? 11.245 -2.461 74.619 1.00 10.22 95 SER A O 1
ATOM 723 N N . ASN A 1 96 ? 11.098 -1.287 76.538 1.00 10.68 96 ASN A N 1
ATOM 724 C CA . ASN A 1 96 ? 11.885 -2.235 77.305 1.00 10.57 96 ASN A CA 1
ATOM 725 C C . ASN A 1 96 ? 11.074 -3.497 77.603 1.00 10.62 96 ASN A C 1
ATOM 726 O O . ASN A 1 96 ? 9.858 -3.550 77.356 1.00 10.46 96 ASN A O 1
ATOM 731 N N . SER A 1 97 ? 11.758 -4.515 78.120 1.00 9.70 97 SER A N 1
ATOM 732 C CA . SER A 1 97 ? 11.120 -5.768 78.546 1.00 9.85 97 SER A CA 1
ATOM 733 C C . SER A 1 97 ? 10.363 -6.464 77.416 1.00 9.42 97 SER A C 1
ATOM 734 O O . SER A 1 97 ? 9.295 -7.054 77.634 1.00 9.52 97 SER A O 1
ATOM 737 N N . THR A 1 98 ? 10.923 -6.392 76.212 1.00 9.11 98 THR A N 1
ATOM 738 C CA . THR A 1 98 ? 10.306 -6.982 75.019 1.00 8.76 98 THR A CA 1
ATOM 739 C C . THR A 1 98 ? 10.876 -8.349 74.597 1.00 8.59 98 THR A C 1
ATOM 740 O O . THR A 1 98 ? 10.342 -8.980 73.686 1.00 8.63 98 THR A O 1
ATOM 744 N N . PHE A 1 99 ? 11.953 -8.799 75.248 1.00 8.07 99 PHE A N 1
ATOM 745 C CA . PHE A 1 99 ? 12.410 -10.192 75.120 1.00 7.97 99 PHE A CA 1
ATOM 746 C C . PHE A 1 99 ? 11.486 -11.001 76.030 1.00 7.99 99 PHE A C 1
ATOM 747 O O . PHE A 1 99 ? 11.901 -11.516 77.078 1.00 8.32 99 PHE A O 1
ATOM 755 N N . ALA A 1 100 ? 10.219 -11.070 75.630 1.00 8.44 100 ALA A N 1
ATOM 756 C CA . ALA A 1 100 ? 9.136 -11.531 76.497 1.00 8.63 100 ALA A CA 1
ATOM 757 C C . ALA A 1 100 ? 7.930 -11.896 75.653 1.00 9.35 100 ALA A C 1
ATOM 758 O O . ALA A 1 100 ? 7.755 -11.371 74.557 1.00 9.55 100 ALA A O 1
ATOM 760 N N . GLN A 1 101 ? 7.082 -12.774 76.172 1.00 9.94 101 GLN A N 1
ATOM 761 C CA . GLN A 1 101 ? 5.836 -13.082 75.483 1.00 10.54 101 GLN A CA 1
ATOM 762 C C . GLN A 1 101 ? 4.824 -11.936 75.577 1.00 10.83 101 GLN A C 1
ATOM 763 O O . GLN A 1 101 ? 4.042 -11.720 74.647 1.00 10.75 101 GLN A O 1
ATOM 769 N N . TYR A 1 102 ? 4.850 -11.207 76.693 1.00 11.40 102 TYR A N 1
ATOM 770 C CA . TYR A 1 102 ? 3.906 -10.114 76.943 1.00 12.10 102 TYR A CA 1
ATOM 771 C C . TYR A 1 102 ? 4.605 -8.872 77.469 1.00 12.23 102 TYR A C 1
ATOM 772 O O . TYR A 1 102 ? 5.414 -8.954 78.398 1.00 11.73 102 TYR A O 1
ATOM 781 N N . SER A 1 103 ? 4.275 -7.719 76.892 1.00 12.62 103 SER A N 1
ATOM 782 C CA . SER A 1 103 ? 4.835 -6.451 77.347 1.00 13.16 103 SER A CA 1
ATOM 783 C C . SER A 1 103 ? 3.748 -5.390 77.385 1.00 13.96 103 SER A C 1
ATOM 784 O O . SER A 1 103 ? 2.753 -5.488 76.662 1.00 14.43 103 SER A O 1
ATOM 787 N N . LYS A 1 104 ? 3.948 -4.375 78.219 1.00 14.97 104 LYS A N 1
ATOM 788 C CA . LYS A 1 104 ? 3.011 -3.259 78.282 1.00 15.99 104 LYS A CA 1
ATOM 789 C C . LYS A 1 104 ? 3.629 -1.964 77.765 1.00 16.61 104 LYS A C 1
ATOM 790 O O . LYS A 1 104 ? 4.846 -1.784 77.809 1.00 16.45 104 LYS A O 1
ATOM 796 N N . ILE A 1 105 ? 2.773 -1.079 77.259 1.00 17.27 105 ILE A N 1
ATOM 797 C CA . ILE A 1 105 ? 3.182 0.256 76.828 1.00 18.24 105 ILE A CA 1
ATOM 798 C C . ILE A 1 105 ? 1.974 1.185 76.859 1.00 18.92 105 ILE A C 1
ATOM 799 O O . ILE A 1 105 ? 0.841 0.744 76.655 1.00 19.67 105 ILE A O 1
ATOM 804 N N . SER A 1 106 ? 2.220 2.463 77.130 1.00 19.59 106 SER A N 1
ATOM 805 C CA . SER A 1 106 ? 1.176 3.476 77.033 1.00 20.16 106 SER A CA 1
ATOM 806 C C . SER A 1 106 ? 0.663 3.567 75.598 1.00 20.42 106 SER A C 1
ATOM 807 O O . SER A 1 106 ? 1.447 3.515 74.647 1.00 20.24 106 SER A O 1
ATOM 810 N N . SER A 1 107 ? -0.656 3.694 75.447 1.00 20.79 107 SER A N 1
ATOM 811 C CA . SER A 1 107 ? -1.273 3.874 74.131 1.00 21.34 107 SER A CA 1
ATOM 812 C C . SER A 1 107 ? -0.860 5.211 73.516 1.00 21.19 107 SER A C 1
ATOM 813 O O . SER A 1 107 ? -1.004 5.420 72.308 1.00 21.58 107 SER A O 1
ATOM 816 N N . GLN A 1 108 ? -0.345 6.101 74.362 1.00 21.15 108 GLN A N 1
ATOM 817 C CA . GLN A 1 108 ? 0.172 7.399 73.936 1.00 21.17 108 GLN A CA 1
ATOM 818 C C . GLN A 1 108 ? 1.678 7.358 73.673 1.00 20.46 108 GLN A C 1
ATOM 819 O O . GLN A 1 108 ? 2.262 8.347 73.223 1.00 20.66 108 GLN A O 1
ATOM 825 N N . GLY A 1 109 ? 2.299 6.212 73.949 1.00 19.62 109 GLY A N 1
ATOM 826 C CA . GLY A 1 109 ? 3.741 6.038 73.762 1.00 18.66 109 GLY A CA 1
ATOM 827 C C . GLY A 1 109 ? 4.137 5.651 72.346 1.00 18.01 109 GLY A C 1
ATOM 828 O O . GLY A 1 109 ? 3.319 5.717 71.429 1.00 18.12 109 GLY A O 1
ATOM 829 N N . PRO A 1 110 ? 5.407 5.244 72.156 1.00 17.43 110 PRO A N 1
ATOM 830 C CA . PRO A 1 110 ? 5.913 4.894 70.832 1.00 17.25 110 PRO A CA 1
ATOM 831 C C . PRO A 1 110 ? 5.407 3.539 70.333 1.00 17.52 110 PRO A C 1
ATOM 832 O O . PRO A 1 110 ? 6.178 2.577 70.238 1.00 16.74 110 PRO A O 1
ATOM 836 N N . VAL A 1 111 ? 4.117 3.478 70.030 1.00 17.96 111 VAL A N 1
ATOM 837 C CA . VAL A 1 111 ? 3.510 2.318 69.427 1.00 18.94 111 VAL A CA 1
ATOM 838 C C . VAL A 1 111 ? 2.726 2.721 68.160 1.00 19.57 111 VAL A C 1
ATOM 839 O O . VAL A 1 111 ? 2.058 3.684 68.168 1.00 19.59 111 VAL A O 1
ATOM 843 N N . MET A 1 112 ? 2.908 1.978 67.103 1.00 20.23 112 MET A N 1
ATOM 844 C CA . MET A 1 112 ? 2.233 2.264 65.845 1.00 21.47 112 MET A CA 1
ATOM 845 C C . MET A 1 112 ? 1.295 1.129 65.454 1.00 22.26 112 MET A C 1
ATOM 846 O O . MET A 1 112 ? 1.644 -0.051 65.559 1.00 21.83 112 MET A O 1
ATOM 851 N N . LYS A 1 113 ? 0.093 1.502 65.025 1.00 23.50 113 LYS A N 1
ATOM 852 C CA . LYS A 1 113 ? -0.879 0.539 64.539 1.00 24.75 113 LYS A CA 1
ATOM 853 C C . LYS A 1 113 ? -0.551 0.196 63.094 1.00 25.56 113 LYS A C 1
ATOM 854 O O . LYS A 1 113 ? -0.362 1.085 62.261 1.00 25.75 113 LYS A O 1
ATOM 860 N N . LEU A 1 114 ? -0.433 -1.084 62.836 1.00 26.16 114 LEU A N 1
ATOM 861 C CA . LEU A 1 114 ? -0.172 -1.602 61.552 1.00 27.30 114 LEU A CA 1
ATOM 862 C C . LEU A 1 114 ? -1.474 -1.814 60.781 1.00 28.33 114 LEU A C 1
ATOM 863 O O . LEU A 1 114 ? -2.498 -1.852 61.382 1.00 28.60 114 LEU A O 1
ATOM 868 N N . PRO A 1 115 ? -1.364 -1.945 59.474 1.00 29.36 115 PRO A N 1
ATOM 869 C CA . PRO A 1 115 ? -2.531 -2.143 58.628 1.00 30.21 115 PRO A CA 1
ATOM 870 C C . PRO A 1 115 ? -3.212 -3.462 58.961 1.00 30.97 115 PRO A C 1
ATOM 871 O O . PRO A 1 115 ? -2.577 -4.414 59.295 1.00 31.03 115 PRO A O 1
ATOM 875 N N . LYS A 1 116 ? -4.520 -3.481 58.842 1.00 31.86 116 LYS A N 1
ATOM 876 C CA . LYS A 1 116 ? -5.278 -4.634 59.228 1.00 32.57 116 LYS A CA 1
ATOM 877 C C . LYS A 1 116 ? -4.847 -5.731 58.345 1.00 32.83 116 LYS A C 1
ATOM 878 O O . LYS A 1 116 ? -4.470 -5.537 57.247 1.00 33.09 116 LYS A O 1
ATOM 884 N N . GLY A 1 117 ? -4.900 -6.947 58.873 1.00 33.12 117 GLY A N 1
ATOM 885 C CA . GLY A 1 117 ? -4.535 -8.122 58.106 1.00 33.44 117 GLY A CA 1
ATOM 886 C C . GLY A 1 117 ? -3.062 -8.197 57.753 1.00 33.44 117 GLY A C 1
ATOM 887 O O . GLY A 1 117 ? -2.684 -8.871 56.796 1.00 33.78 117 GLY A O 1
ATOM 888 N N . THR A 1 118 ? -2.225 -7.513 58.528 1.00 33.40 118 THR A N 1
ATOM 889 C CA . THR A 1 118 ? -0.787 -7.559 58.298 1.00 33.13 118 THR A CA 1
ATOM 890 C C . THR A 1 118 ? -0.344 -8.993 58.537 1.00 32.99 118 THR A C 1
ATOM 891 O O . THR A 1 118 ? -0.843 -9.649 59.452 1.00 33.19 118 THR A O 1
ATOM 895 N N . SER A 1 119 ? 0.579 -9.493 57.722 1.00 32.84 119 SER A N 1
ATOM 896 C CA . SER A 1 119 ? 0.979 -10.888 57.867 1.00 32.82 119 SER A CA 1
ATOM 897 C C . SER A 1 119 ? 2.086 -11.041 58.912 1.00 32.52 119 SER A C 1
ATOM 898 O O . SER A 1 119 ? 2.576 -10.045 59.454 1.00 32.42 119 SER A O 1
ATOM 901 N N . ASP A 1 120 ? 2.449 -12.268 59.222 1.00 32.26 120 ASP A N 1
ATOM 902 C CA . ASP A 1 120 ? 3.538 -12.567 60.129 1.00 31.74 120 ASP A CA 1
ATOM 903 C C . ASP A 1 120 ? 4.906 -12.166 59.482 1.00 31.25 120 ASP A C 1
ATOM 904 O O . ASP A 1 120 ? 5.796 -11.739 60.147 1.00 31.07 120 ASP A O 1
ATOM 909 N N . GLU A 1 121 ? 5.037 -12.360 58.186 1.00 30.75 121 GLU A N 1
ATOM 910 C CA . GLU A 1 121 ? 6.243 -11.981 57.448 1.00 30.24 121 GLU A CA 1
ATOM 911 C C . GLU A 1 121 ? 6.518 -10.482 57.585 1.00 29.33 121 GLU A C 1
ATOM 912 O O . GLU A 1 121 ? 7.664 -10.067 57.795 1.00 29.19 121 GLU A O 1
ATOM 918 N N . GLU A 1 122 ? 5.457 -9.685 57.474 1.00 28.35 122 GLU A N 1
ATOM 919 C CA . GLU A 1 122 ? 5.541 -8.236 57.647 1.00 27.22 122 GLU A CA 1
ATOM 920 C C . GLU A 1 122 ? 5.819 -7.859 59.104 1.00 26.07 122 GLU A C 1
ATOM 921 O O . GLU A 1 122 ? 6.620 -6.961 59.367 1.00 25.76 122 GLU A O 1
ATOM 927 N N . LEU A 1 123 ? 5.173 -8.557 60.043 1.00 24.55 123 LEU A N 1
ATOM 928 C CA . LEU A 1 123 ? 5.430 -8.371 61.477 1.00 23.04 123 LEU A CA 1
ATOM 929 C C . LEU A 1 123 ? 6.906 -8.570 61.815 1.00 21.94 123 LEU A C 1
ATOM 930 O O . LEU A 1 123 ? 7.475 -7.811 62.601 1.00 21.25 123 LEU A O 1
ATOM 935 N N . LYS A 1 124 ? 7.511 -9.599 61.228 1.00 20.82 124 LYS A N 1
ATOM 936 C CA . LYS A 1 124 ? 8.931 -9.862 61.422 1.00 19.76 124 LYS A CA 1
ATOM 937 C C . LYS A 1 124 ? 9.772 -8.722 60.854 1.00 19.05 124 LYS A C 1
ATOM 938 O O . LYS A 1 124 ? 10.762 -8.306 61.457 1.00 18.25 124 LYS A O 1
ATOM 944 N N . LEU A 1 125 ? 9.368 -8.225 59.688 1.00 18.15 125 LEU A N 1
ATOM 945 C CA . LEU A 1 125 ? 10.083 -7.141 59.019 1.00 17.66 125 LEU A CA 1
ATOM 946 C C . LEU A 1 125 ? 10.068 -5.859 59.845 1.00 16.94 125 LEU A C 1
ATOM 947 O O . LEU A 1 125 ? 11.076 -5.158 59.937 1.00 16.31 125 LEU A O 1
ATOM 952 N N . TYR A 1 126 ? 8.921 -5.559 60.445 1.00 16.29 126 TYR A N 1
ATOM 953 C CA . TYR A 1 126 ? 8.782 -4.366 61.281 1.00 15.83 126 TYR A CA 1
ATOM 954 C C . TYR A 1 126 ? 9.577 -4.474 62.580 1.00 15.17 126 TYR A C 1
ATOM 955 O O . TYR A 1 126 ? 10.158 -3.490 63.032 1.00 14.85 126 TYR A O 1
ATOM 964 N N . ALA A 1 127 ? 9.598 -5.668 63.174 1.00 14.14 127 ALA A N 1
ATOM 965 C CA . ALA A 1 127 ? 10.404 -5.917 64.375 1.00 13.50 127 ALA A CA 1
ATOM 966 C C . ALA A 1 127 ? 11.897 -5.827 64.073 1.00 12.94 127 ALA A C 1
ATOM 967 O O . ALA A 1 127 ? 12.690 -5.423 64.934 1.00 13.10 127 ALA A O 1
ATOM 969 N N . ALA A 1 128 ? 12.270 -6.218 62.858 1.00 12.23 128 ALA A N 1
ATOM 970 C CA . ALA A 1 128 ? 13.661 -6.168 62.423 1.00 11.27 128 ALA A CA 1
ATOM 971 C C . ALA A 1 128 ? 14.092 -4.739 62.135 1.00 10.97 128 ALA A C 1
ATOM 972 O O . ALA A 1 128 ? 15.238 -4.374 62.379 1.00 10.43 128 ALA A O 1
ATOM 974 N N . GLY A 1 129 ? 13.172 -3.933 61.616 1.00 10.61 129 GLY A N 1
ATOM 975 C CA . GLY A 1 129 ? 13.528 -2.597 61.150 1.00 10.09 129 GLY A CA 1
ATOM 976 C C . GLY A 1 129 ? 13.263 -1.426 62.076 1.00 10.00 129 GLY A C 1
ATOM 977 O O . GLY A 1 129 ? 13.943 -0.406 61.976 1.00 9.39 129 GLY A O 1
ATOM 978 N N . LEU A 1 130 ? 12.293 -1.552 62.982 1.00 10.03 130 LEU A N 1
ATOM 979 C CA . LEU A 1 130 ? 11.788 -0.381 63.711 1.00 9.92 130 LEU A CA 1
ATOM 980 C C . LEU A 1 130 ? 12.847 0.481 64.408 1.00 9.48 130 LEU A C 1
ATOM 981 O O . LEU A 1 130 ? 13.024 1.650 64.044 1.00 9.69 130 LEU A O 1
ATOM 986 N N . LEU A 1 131 ? 13.540 -0.085 65.396 1.00 9.13 131 LEU A N 1
ATOM 987 C CA . LEU A 1 131 ? 14.479 0.702 66.194 1.00 8.62 131 LEU A CA 1
ATOM 988 C C . LEU A 1 131 ? 15.621 1.250 65.352 1.00 8.64 131 LEU A C 1
ATOM 989 O O . LEU A 1 131 ? 15.959 2.433 65.451 1.00 8.54 131 LEU A O 1
ATOM 994 N N . GLN A 1 132 ? 16.211 0.395 64.526 1.00 8.46 132 GLN A N 1
ATOM 995 C CA . GLN A 1 132 ? 17.380 0.804 63.757 1.00 8.46 132 GLN A CA 1
ATOM 996 C C . GLN A 1 132 ? 17.070 1.860 62.694 1.00 8.66 132 GLN A C 1
ATOM 997 O O . GLN A 1 132 ? 17.874 2.765 62.471 1.00 8.30 132 GLN A O 1
ATOM 1003 N N . VAL A 1 133 ? 15.896 1.765 62.069 1.00 8.79 133 VAL A N 1
ATOM 1004 C CA . VAL A 1 133 ? 15.470 2.776 61.093 1.00 8.72 133 VAL A CA 1
ATOM 1005 C C . VAL A 1 133 ? 15.105 4.095 61.775 1.00 8.41 133 VAL A C 1
ATOM 1006 O O . VAL A 1 133 ? 15.492 5.159 61.296 1.00 8.44 133 VAL A O 1
ATOM 1010 N N . LEU A 1 134 ? 14.379 4.036 62.893 1.00 7.90 134 LEU A N 1
ATOM 1011 C CA . LEU A 1 134 ? 14.063 5.261 63.638 1.00 7.80 134 LEU A CA 1
ATOM 1012 C C . LEU A 1 134 ? 15.336 5.974 64.079 1.00 7.73 134 LEU A C 1
ATOM 1013 O O . LEU A 1 134 ? 15.419 7.199 64.028 1.00 7.94 134 LEU A O 1
ATOM 1018 N N . THR A 1 135 ? 16.312 5.186 64.523 1.00 7.26 135 THR A N 1
ATOM 1019 C CA . THR A 1 135 ? 17.623 5.688 64.926 1.00 7.38 135 THR A CA 1
ATOM 1020 C C . THR A 1 135 ? 18.322 6.366 63.752 1.00 7.42 135 THR A C 1
ATOM 1021 O O . THR A 1 135 ? 18.739 7.523 63.845 1.00 7.45 135 THR A O 1
ATOM 1025 N N . ALA A 1 136 ? 18.428 5.652 62.637 1.00 7.35 136 ALA A N 1
ATOM 1026 C CA . ALA A 1 136 ? 19.067 6.197 61.444 1.00 7.33 136 ALA A CA 1
ATOM 1027 C C . ALA A 1 136 ? 18.374 7.468 60.947 1.00 7.32 136 ALA A C 1
ATOM 1028 O O . ALA A 1 136 ? 19.041 8.441 60.604 1.00 8.07 136 ALA A O 1
ATOM 1030 N N . LEU A 1 137 ? 17.043 7.466 60.914 1.00 7.26 137 LEU A N 1
ATOM 1031 C CA . LEU A 1 137 ? 16.298 8.637 60.434 1.00 7.53 137 LEU A CA 1
ATOM 1032 C C . LEU A 1 137 ? 16.527 9.860 61.314 1.00 7.55 137 LEU A C 1
ATOM 1033 O O . LEU A 1 137 ? 16.912 10.932 60.823 1.00 8.24 137 LEU A O 1
ATOM 1038 N N . SER A 1 138 ? 16.285 9.700 62.613 1.00 7.30 138 SER A N 1
ATOM 1039 C CA . SER A 1 138 ? 16.414 10.808 63.552 1.00 7.26 138 SER A CA 1
ATOM 1040 C C . SER A 1 138 ? 17.853 11.318 63.682 1.00 7.31 138 SER A C 1
ATOM 1041 O O . SER A 1 138 ? 18.073 12.524 63.814 1.00 7.88 138 SER A O 1
ATOM 1044 N N . PHE A 1 139 ? 18.827 10.415 63.624 1.00 7.13 139 PHE A N 1
ATOM 1045 C CA . PHE A 1 139 ? 20.225 10.823 63.788 1.00 7.07 139 PHE A CA 1
ATOM 1046 C C . PHE A 1 139 ? 20.749 11.584 62.573 1.00 7.39 139 PHE A C 1
ATOM 1047 O O . PHE A 1 139 ? 21.600 12.453 62.717 1.00 7.26 139 PHE A O 1
ATOM 1055 N N . THR A 1 140 ? 20.226 11.268 61.389 1.00 7.60 140 THR A N 1
ATOM 1056 C CA . THR A 1 140 ? 20.633 11.951 60.154 1.00 7.68 140 THR A CA 1
ATOM 1057 C C . THR A 1 140 ? 19.739 13.143 59.822 1.00 8.03 140 THR A C 1
ATOM 1058 O O . THR A 1 140 ? 19.998 13.864 58.850 1.00 8.19 140 THR A O 1
ATOM 1062 N N . ASN A 1 141 ? 18.693 13.341 60.624 1.00 8.42 141 ASN A N 1
ATOM 1063 C CA . ASN A 1 141 ? 17.822 14.506 60.488 1.00 9.18 141 ASN A CA 1
ATOM 1064 C C . ASN A 1 141 ? 18.113 15.567 61.543 1.00 9.38 141 ASN A C 1
ATOM 1065 O O . ASN A 1 141 ? 18.183 16.758 61.225 1.00 10.38 141 ASN A O 1
ATOM 1070 N N . GLU A 1 142 ? 18.282 15.131 62.789 1.00 9.32 142 GLU A N 1
ATOM 1071 C CA . GLU A 1 142 ? 18.409 16.049 63.922 1.00 9.03 142 GLU A CA 1
ATOM 1072 C C . GLU A 1 142 ? 19.769 16.058 64.609 1.00 9.23 142 GLU A C 1
ATOM 1073 O O . GLU A 1 142 ? 20.292 17.131 64.910 1.00 9.93 142 GLU A O 1
ATOM 1079 N N . ALA A 1 143 ? 20.341 14.882 64.881 1.00 8.58 143 ALA A N 1
ATOM 1080 C CA . ALA A 1 143 ? 21.654 14.839 65.540 1.00 8.37 143 ALA A CA 1
ATOM 1081 C C . ALA A 1 143 ? 22.688 15.550 64.672 1.00 8.52 143 ALA A C 1
ATOM 1082 O O . ALA A 1 143 ? 23.372 16.470 65.133 1.00 8.79 143 ALA A O 1
ATOM 1084 N N . TYR A 1 144 ? 22.790 15.118 63.417 1.00 8.30 144 TYR A N 1
ATOM 1085 C CA . TYR A 1 144 ? 23.412 15.927 62.376 1.00 8.29 144 TYR A CA 1
ATOM 1086 C C . TYR A 1 144 ? 22.535 15.876 61.137 1.00 8.27 144 TYR A C 1
ATOM 1087 O O . TYR A 1 144 ? 22.255 14.795 60.609 1.00 8.44 144 TYR A O 1
ATOM 1096 N N . HIS A 1 145 ? 22.105 17.051 60.677 1.00 8.45 145 HIS A N 1
ATOM 1097 C CA . HIS A 1 145 ? 21.258 17.131 59.498 1.00 9.00 145 HIS A CA 1
ATOM 1098 C C . HIS A 1 145 ? 22.095 16.957 58.237 1.00 9.02 145 HIS A C 1
ATOM 1099 O O . HIS A 1 145 ? 22.720 17.905 57.748 1.00 9.34 145 HIS A O 1
ATOM 1106 N N . VAL A 1 146 ? 22.108 15.733 57.722 1.00 8.81 146 VAL A N 1
ATOM 1107 C CA . VAL A 1 146 ? 22.926 15.396 56.555 1.00 9.06 146 VAL A CA 1
ATOM 1108 C C . VAL A 1 146 ? 22.422 16.147 55.329 1.00 9.74 146 VAL A C 1
ATOM 1109 O O . VAL A 1 146 ? 21.225 16.157 55.051 1.00 10.10 146 VAL A O 1
ATOM 1113 N N . LYS A 1 147 ? 23.354 16.788 54.627 1.00 10.51 147 LYS A N 1
ATOM 1114 C CA . LYS A 1 147 ? 23.056 17.568 53.425 1.00 11.45 147 LYS A CA 1
ATOM 1115 C C . LYS A 1 147 ? 23.597 16.858 52.195 1.00 11.53 147 LYS A C 1
ATOM 1116 O O . LYS A 1 147 ? 24.592 16.135 52.278 1.00 11.31 147 LYS A O 1
ATOM 1122 N N . LYS A 1 148 ? 22.950 17.078 51.055 1.00 11.58 148 LYS A N 1
ATOM 1123 C CA . LYS A 1 148 ? 23.493 16.619 49.782 1.00 11.65 148 LYS A CA 1
ATOM 1124 C C . LYS A 1 148 ? 24.908 17.181 49.617 1.00 11.19 148 LYS A C 1
ATOM 1125 O O . LYS A 1 148 ? 25.143 18.368 49.844 1.00 11.59 148 LYS A O 1
ATOM 1131 N N . GLY A 1 149 ? 25.845 16.310 49.254 1.00 10.68 149 GLY A N 1
ATOM 1132 C CA . GLY A 1 149 ? 27.238 16.707 49.069 1.00 10.16 149 GLY A CA 1
ATOM 1133 C C . GLY A 1 149 ? 28.144 16.526 50.271 1.00 9.84 149 GLY A C 1
ATOM 1134 O O . GLY A 1 149 ? 29.362 16.648 50.154 1.00 9.91 149 GLY A O 1
ATOM 1135 N N . ASP A 1 150 ? 27.560 16.238 51.433 1.00 9.34 150 ASP A N 1
ATOM 1136 C CA . ASP A 1 150 ? 28.350 15.985 52.636 1.00 9.10 150 ASP A CA 1
ATOM 1137 C C . ASP A 1 150 ? 29.184 14.726 52.489 1.00 8.75 150 ASP A C 1
ATOM 1138 O O . ASP A 1 150 ? 28.709 13.732 51.943 1.00 9.04 150 ASP A O 1
ATOM 1143 N N . TYR A 1 151 ? 30.422 14.779 52.972 1.00 8.22 151 TYR A N 1
ATOM 1144 C CA . TYR A 1 151 ? 31.233 13.572 53.127 1.00 8.24 151 TYR A CA 1
ATOM 1145 C C . TYR A 1 151 ? 31.056 13.075 54.549 1.00 8.03 151 TYR A C 1
ATOM 1146 O O . TYR A 1 151 ? 31.249 13.824 55.508 1.00 7.86 151 TYR A O 1
ATOM 1155 N N . VAL A 1 152 ? 30.668 11.810 54.684 1.00 7.63 152 VAL A N 1
ATOM 1156 C CA . VAL A 1 152 ? 30.258 11.274 55.977 1.00 7.46 152 VAL A CA 1
ATOM 1157 C C . VAL A 1 152 ? 31.008 9.983 56.275 1.00 7.23 152 VAL A C 1
ATOM 1158 O O . VAL A 1 152 ? 30.964 9.036 55.488 1.00 7.58 152 VAL A O 1
ATOM 1162 N N . LEU A 1 153 ? 31.697 9.965 57.415 1.00 7.05 153 LEU A N 1
ATOM 1163 C CA . LEU A 1 153 ? 32.364 8.767 57.910 1.00 6.88 153 LEU A CA 1
ATOM 1164 C C . LEU A 1 153 ? 31.363 7.902 58.665 1.00 6.74 153 LEU A C 1
ATOM 1165 O O . LEU A 1 153 ? 30.605 8.397 59.500 1.00 6.94 153 LEU A O 1
ATOM 1170 N N . LEU A 1 154 ? 31.350 6.611 58.345 1.00 6.52 154 LEU A N 1
ATOM 1171 C CA . LEU A 1 154 ? 30.409 5.675 58.950 1.00 6.58 154 LEU A CA 1
ATOM 1172 C C . LEU A 1 154 ? 31.134 4.420 59.425 1.00 6.65 154 LEU A C 1
ATOM 1173 O O . LEU A 1 154 ? 31.650 3.649 58.616 1.00 6.97 154 LEU A O 1
ATOM 1178 N N . PHE A 1 155 ? 31.168 4.228 60.742 1.00 6.79 155 PHE A N 1
ATOM 1179 C CA . PHE A 1 155 ? 31.741 3.019 61.333 1.00 7.02 155 PHE A CA 1
ATOM 1180 C C . PHE A 1 155 ? 30.696 1.901 61.439 1.00 6.84 155 PHE A C 1
ATOM 1181 O O . PHE A 1 155 ? 29.496 2.156 61.309 1.00 7.61 155 PHE A O 1
ATOM 1189 N N . ALA A 1 156 ? 31.160 0.669 61.661 1.00 6.83 156 ALA A N 1
ATOM 1190 C CA . ALA A 1 156 ? 30.286 -0.519 61.727 1.00 6.65 156 ALA A CA 1
ATOM 1191 C C . ALA A 1 156 ? 29.301 -0.488 60.567 1.00 6.76 156 ALA A C 1
ATOM 1192 O O . ALA A 1 156 ? 28.097 -0.691 60.730 1.00 6.75 156 ALA A O 1
ATOM 1194 N N . ALA A 1 157 ? 29.848 -0.237 59.383 1.00 6.90 157 ALA A N 1
ATOM 1195 C CA . ALA A 1 157 ? 29.045 0.124 58.221 1.00 6.88 157 ALA A CA 1
ATOM 1196 C C . ALA A 1 157 ? 28.146 -0.979 57.673 1.00 7.11 157 ALA A C 1
ATOM 1197 O O . ALA A 1 157 ? 27.165 -0.681 56.988 1.00 7.51 157 ALA A O 1
ATOM 1199 N N . ALA A 1 158 ? 28.479 -2.239 57.962 1.00 7.02 158 ALA A N 1
ATOM 1200 C CA . ALA A 1 158 ? 27.649 -3.354 57.508 1.00 6.89 158 ALA A CA 1
ATOM 1201 C C . ALA A 1 158 ? 26.775 -3.953 58.610 1.00 6.88 158 ALA A C 1
ATOM 1202 O O . ALA A 1 158 ? 26.110 -4.971 58.406 1.00 7.23 158 ALA A O 1
ATOM 1204 N N . GLY A 1 159 ? 26.764 -3.304 59.772 1.00 6.78 159 GLY A N 1
ATOM 1205 C CA . GLY A 1 159 ? 25.903 -3.726 60.872 1.00 6.54 159 GLY A CA 1
ATOM 1206 C C . GLY A 1 159 ? 24.453 -3.335 60.655 1.00 6.21 159 GLY A C 1
ATOM 1207 O O . GLY A 1 159 ? 24.079 -2.838 59.588 1.00 6.90 159 GLY A O 1
ATOM 1208 N N . GLY A 1 160 ? 23.634 -3.557 61.676 1.00 6.36 160 GLY A N 1
ATOM 1209 C CA . GLY A 1 160 ? 22.205 -3.283 61.587 1.00 6.25 160 GLY A CA 1
ATOM 1210 C C . GLY A 1 160 ? 21.918 -1.822 61.301 1.00 6.37 160 GLY A C 1
ATOM 1211 O O . GLY A 1 160 ? 21.311 -1.481 60.280 1.00 6.62 160 GLY A O 1
ATOM 1212 N N . VAL A 1 161 ? 22.369 -0.951 62.197 1.00 5.88 161 VAL A N 1
ATOM 1213 C CA . VAL A 1 161 ? 22.197 0.485 61.985 1.00 6.18 161 VAL A CA 1
ATOM 1214 C C . VAL A 1 161 ? 22.977 0.927 60.744 1.00 5.99 161 VAL A C 1
ATOM 1215 O O . VAL A 1 161 ? 22.485 1.733 59.944 1.00 6.65 161 VAL A O 1
ATOM 1219 N N . GLY A 1 162 ? 24.185 0.386 60.587 1.00 6.27 162 GLY A N 1
ATOM 1220 C CA . GLY A 1 162 ? 25.066 0.720 59.460 1.00 6.54 162 GLY A CA 1
ATOM 1221 C C . GLY A 1 162 ? 24.452 0.554 58.080 1.00 6.49 162 GLY A C 1
ATOM 1222 O O . GLY A 1 162 ? 24.596 1.425 57.220 1.00 6.30 162 GLY A O 1
ATOM 1223 N N . LEU A 1 163 ? 23.757 -0.558 57.859 1.00 6.89 163 LEU A N 1
ATOM 1224 C CA . LEU A 1 163 ? 23.137 -0.790 56.557 1.00 7.34 163 LEU A CA 1
ATOM 1225 C C . LEU A 1 163 ? 21.968 0.159 56.297 1.00 7.36 163 LEU A C 1
ATOM 1226 O O . LEU A 1 163 ? 21.716 0.517 55.152 1.00 7.79 163 LEU A O 1
ATOM 1231 N N . ILE A 1 164 ? 21.258 0.566 57.351 1.00 7.46 164 ILE A N 1
ATOM 1232 C CA . ILE A 1 164 ? 20.217 1.581 57.189 1.00 7.82 164 ILE A CA 1
ATOM 1233 C C . ILE A 1 164 ? 20.853 2.939 56.891 1.00 7.95 164 ILE A C 1
ATOM 1234 O O . ILE A 1 164 ? 20.401 3.652 55.994 1.00 7.92 164 ILE A O 1
ATOM 1239 N N . LEU A 1 165 ? 21.906 3.284 57.629 1.00 7.89 165 LEU A N 1
ATOM 1240 C CA . LEU A 1 165 ? 22.591 4.557 57.421 1.00 7.93 165 LEU A CA 1
ATOM 1241 C C . LEU A 1 165 ? 23.151 4.667 56.003 1.00 8.34 165 LEU A C 1
ATOM 1242 O O . LEU A 1 165 ? 23.022 5.708 55.360 1.00 8.35 165 LEU A O 1
ATOM 1247 N N . ASN A 1 166 ? 23.743 3.584 55.508 1.00 8.39 166 ASN A N 1
ATOM 1248 C CA . ASN A 1 166 ? 24.219 3.556 54.125 1.00 9.10 166 ASN A CA 1
ATOM 1249 C C . ASN A 1 166 ? 23.119 3.925 53.144 1.00 9.33 166 ASN A C 1
ATOM 1250 O O . ASN A 1 166 ? 23.332 4.723 52.230 1.00 9.90 166 ASN A O 1
ATOM 1255 N N . GLN A 1 167 ? 21.934 3.358 53.346 1.00 9.43 167 GLN A N 1
ATOM 1256 C CA . GLN A 1 167 ? 20.820 3.595 52.435 1.00 9.76 167 GLN A CA 1
ATOM 1257 C C . GLN A 1 167 ? 20.318 5.033 52.522 1.00 9.76 167 GLN A C 1
ATOM 1258 O O . GLN A 1 167 ? 20.088 5.677 51.494 1.00 10.31 167 GLN A O 1
ATOM 1264 N N . LEU A 1 168 ? 20.172 5.540 53.745 1.00 9.92 168 LEU A N 1
ATOM 1265 C CA . LEU A 1 168 ? 19.691 6.905 53.955 1.00 9.85 168 LEU A CA 1
ATOM 1266 C C . LEU A 1 168 ? 20.670 7.950 53.452 1.00 9.99 168 LEU A C 1
ATOM 1267 O O . LEU A 1 168 ? 20.260 8.939 52.846 1.00 9.97 168 LEU A O 1
ATOM 1272 N N . LEU A 1 169 ? 21.962 7.726 53.697 1.00 9.76 169 LEU A N 1
ATOM 1273 C CA . LEU A 1 169 ? 22.997 8.661 53.268 1.00 9.89 169 LEU A CA 1
ATOM 1274 C C . LEU A 1 169 ? 23.045 8.732 51.746 1.00 10.38 169 LEU A C 1
ATOM 1275 O O . LEU A 1 169 ? 23.183 9.816 51.179 1.00 10.30 169 LEU A O 1
ATOM 1280 N N . LYS A 1 170 ? 22.892 7.585 51.086 1.00 10.67 170 LYS A N 1
ATOM 1281 C CA . LYS A 1 170 ? 22.802 7.555 49.625 1.00 11.48 170 LYS A CA 1
ATOM 1282 C C . LYS A 1 170 ? 21.573 8.311 49.109 1.00 11.57 170 LYS A C 1
ATOM 1283 O O . LYS A 1 170 ? 21.671 9.080 48.143 1.00 12.10 170 LYS A O 1
ATOM 1289 N N . MET A 1 171 ? 20.427 8.093 49.754 1.00 11.32 171 MET A N 1
ATOM 1290 C CA . MET A 1 171 ? 19.180 8.774 49.389 1.00 11.56 171 MET A CA 1
ATOM 1291 C C . MET A 1 171 ? 19.330 10.293 49.475 1.00 11.38 171 MET A C 1
ATOM 1292 O O . MET A 1 171 ? 18.795 11.033 48.642 1.00 11.83 171 MET A O 1
ATOM 1297 N N . LYS A 1 172 ? 20.080 10.747 50.478 1.00 10.78 172 LYS A N 1
ATOM 1298 C CA . LYS A 1 172 ? 20.267 12.171 50.745 1.00 10.71 172 LYS A CA 1
ATOM 1299 C C . LYS A 1 172 ? 21.351 12.814 49.880 1.00 10.55 172 LYS A C 1
ATOM 1300 O O . LYS A 1 172 ? 21.549 14.036 49.935 1.00 10.89 172 LYS A O 1
ATOM 1306 N N . GLY A 1 173 ? 22.047 11.996 49.097 1.00 10.31 173 GLY A N 1
ATOM 1307 C CA . GLY A 1 173 ? 23.149 12.468 48.254 1.00 10.06 173 GLY A CA 1
ATOM 1308 C C . GLY A 1 173 ? 24.446 12.752 48.991 1.00 9.99 173 GLY A C 1
ATOM 1309 O O . GLY A 1 173 ? 25.257 13.561 48.541 1.00 10.05 173 GLY A O 1
ATOM 1310 N N . ALA A 1 174 ? 24.645 12.088 50.125 1.00 9.68 174 ALA A N 1
ATOM 1311 C CA . ALA A 1 174 ? 25.903 12.191 50.845 1.00 9.31 174 ALA A CA 1
ATOM 1312 C C . ALA A 1 174 ? 26.927 11.243 50.228 1.00 9.29 174 ALA A C 1
ATOM 1313 O O . ALA A 1 174 ? 26.563 10.280 49.539 1.00 9.73 174 ALA A O 1
ATOM 1315 N N . HIS A 1 175 ? 28.202 11.533 50.469 1.00 8.80 175 HIS A N 1
ATOM 1316 C CA . HIS A 1 175 ? 29.303 10.674 50.041 1.00 8.65 175 HIS A CA 1
ATOM 1317 C C . HIS A 1 175 ? 29.795 9.892 51.253 1.00 8.15 175 HIS A C 1
ATOM 1318 O O . HIS A 1 175 ? 30.521 10.427 52.097 1.00 8.26 175 HIS A O 1
ATOM 1325 N N . THR A 1 176 ? 29.380 8.631 51.340 1.00 8.07 176 THR A N 1
ATOM 1326 C CA . THR A 1 176 ? 29.666 7.809 52.513 1.00 8.24 176 THR A CA 1
ATOM 1327 C C . THR A 1 176 ? 31.015 7.113 52.405 1.00 7.93 176 THR A C 1
ATOM 1328 O O . THR A 1 176 ? 31.301 6.434 51.415 1.00 7.75 176 THR A O 1
ATOM 1332 N N . ILE A 1 177 ? 31.834 7.314 53.432 1.00 7.50 177 ILE A N 1
ATOM 1333 C CA . ILE A 1 177 ? 33.080 6.585 53.615 1.00 7.41 177 ILE A CA 1
ATOM 1334 C C . ILE A 1 177 ? 32.806 5.533 54.689 1.00 7.62 177 ILE A C 1
ATOM 1335 O O . ILE A 1 177 ? 32.700 5.856 55.877 1.00 7.83 177 ILE A O 1
ATOM 1340 N N . ALA A 1 178 ? 32.667 4.284 54.247 1.00 7.48 178 ALA A N 1
ATOM 1341 C CA . ALA A 1 178 ? 32.250 3.174 55.106 1.00 7.49 178 ALA A CA 1
ATOM 1342 C C . ALA A 1 178 ? 33.432 2.409 55.676 1.00 7.77 178 ALA A C 1
ATOM 1343 O O . ALA A 1 178 ? 34.348 2.032 54.940 1.00 8.45 178 ALA A O 1
ATOM 1345 N N . VAL A 1 179 ? 33.400 2.179 56.986 1.00 7.37 179 VAL A N 1
ATOM 1346 C CA . VAL A 1 179 ? 34.433 1.400 57.669 1.00 7.57 179 VAL A CA 1
ATOM 1347 C C . VAL A 1 179 ? 33.817 0.114 58.214 1.00 7.60 179 VAL A C 1
ATOM 1348 O O . VAL A 1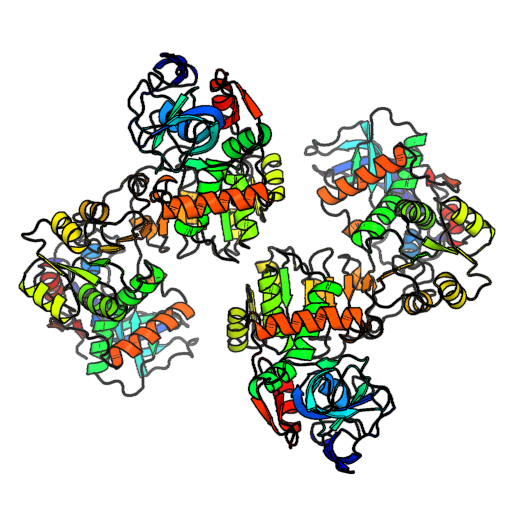 179 ? 32.772 0.151 58.873 1.00 7.56 179 VAL A O 1
ATOM 1352 N N . ALA A 1 180 ? 34.456 -1.018 57.920 1.00 7.81 180 ALA A N 1
ATOM 1353 C CA . ALA A 1 180 ? 34.060 -2.322 58.473 1.00 8.48 180 ALA A CA 1
ATOM 1354 C C . ALA A 1 180 ? 35.282 -3.233 58.579 1.00 8.92 180 ALA A C 1
ATOM 1355 O O . ALA A 1 180 ? 36.361 -2.874 58.111 1.00 9.31 180 ALA A O 1
ATOM 1357 N N . SER A 1 181 ? 35.114 -4.412 59.178 1.00 9.45 181 SER A N 1
ATOM 1358 C CA . SER A 1 181 ? 36.266 -5.244 59.529 1.00 10.40 181 SER A CA 1
ATOM 1359 C C . SER A 1 181 ? 36.677 -6.293 58.497 1.00 10.71 181 SER A C 1
ATOM 1360 O O . SER A 1 181 ? 37.723 -6.927 58.660 1.00 11.36 181 SER A O 1
ATOM 1363 N N . THR A 1 182 ? 35.861 -6.490 57.461 1.00 11.28 182 THR A N 1
ATOM 1364 C CA . THR A 1 182 ? 36.186 -7.444 56.390 1.00 12.03 182 THR A CA 1
ATOM 1365 C C . THR A 1 182 ? 35.809 -6.902 55.014 1.00 12.28 182 THR A C 1
ATOM 1366 O O . THR A 1 182 ? 34.927 -6.045 54.890 1.00 11.89 182 THR A O 1
ATOM 1370 N N . ASP A 1 183 ? 36.460 -7.433 53.980 1.00 12.89 183 ASP A N 1
ATOM 1371 C CA . ASP A 1 183 ? 36.138 -7.071 52.601 1.00 13.74 183 ASP A CA 1
ATOM 1372 C C . ASP A 1 183 ? 34.729 -7.515 52.210 1.00 13.69 183 ASP A C 1
ATOM 1373 O O . ASP A 1 183 ? 34.038 -6.834 51.452 1.00 13.58 183 ASP A O 1
ATOM 1378 N N . GLU A 1 184 ? 34.302 -8.658 52.740 1.00 13.81 184 GLU A N 1
ATOM 1379 C CA . GLU A 1 184 ? 32.978 -9.194 52.440 1.00 14.29 184 GLU A CA 1
ATOM 1380 C C . GLU A 1 184 ? 31.883 -8.276 53.005 1.00 13.51 184 GLU A C 1
ATOM 1381 O O . GLU A 1 184 ? 30.856 -8.060 52.358 1.00 13.79 184 GLU A O 1
ATOM 1387 N N . LYS A 1 185 ? 32.127 -7.712 54.189 1.00 13.03 185 LYS A N 1
ATOM 1388 C CA . LYS A 1 185 ? 31.219 -6.724 54.771 1.00 12.30 185 LYS A CA 1
ATOM 1389 C C . LYS A 1 185 ? 31.144 -5.460 53.927 1.00 11.85 185 LYS A C 1
ATOM 1390 O O . LYS A 1 185 ? 30.067 -4.907 53.715 1.00 11.32 185 LYS A O 1
ATOM 1396 N N . LEU A 1 186 ? 32.300 -5.002 53.456 1.00 12.00 186 LEU A N 1
ATOM 1397 C CA . LEU A 1 186 ? 32.365 -3.763 52.689 1.00 12.12 186 LEU A CA 1
ATOM 1398 C C . LEU A 1 186 ? 31.678 -3.901 51.337 1.00 12.49 186 LEU A C 1
ATOM 1399 O O . LEU A 1 186 ? 31.141 -2.930 50.810 1.00 12.55 186 LEU A O 1
ATOM 1404 N N . LYS A 1 187 ? 31.662 -5.118 50.816 1.00 12.71 187 LYS A N 1
ATOM 1405 C CA . LYS A 1 187 ? 30.938 -5.382 49.614 1.00 13.29 187 LYS A CA 1
ATOM 1406 C C . LYS A 1 187 ? 29.426 -5.182 49.785 1.00 12.71 187 LYS A C 1
ATOM 1407 O O . LYS A 1 187 ? 28.748 -4.694 48.938 1.00 13.18 187 LYS A O 1
ATOM 1413 N N . ILE A 1 188 ? 28.956 -5.587 50.938 1.00 12.51 188 ILE A N 1
ATOM 1414 C CA . ILE A 1 188 ? 27.556 -5.403 51.291 1.00 12.25 188 ILE A CA 1
ATOM 1415 C C . ILE A 1 188 ? 27.278 -3.925 51.574 1.00 11.88 188 ILE A C 1
ATOM 1416 O O . ILE A 1 188 ? 26.257 -3.392 51.136 1.00 11.86 188 ILE A O 1
ATOM 1421 N N . ALA A 1 189 ? 28.190 -3.264 52.285 1.00 11.56 189 ALA A N 1
ATOM 1422 C CA . ALA A 1 189 ? 28.061 -1.824 52.513 1.00 11.55 189 ALA A CA 1
ATOM 1423 C C . ALA A 1 189 ? 27.947 -1.067 51.185 1.00 11.84 189 ALA A C 1
ATOM 1424 O O . ALA A 1 189 ? 27.106 -0.179 51.050 1.00 11.50 189 ALA A O 1
ATOM 1426 N N . LYS A 1 190 ? 28.729 -1.483 50.204 1.00 12.62 190 LYS A N 1
ATOM 1427 C CA . LYS A 1 190 ? 28.669 -0.897 48.875 1.00 13.35 190 LYS A CA 1
ATOM 1428 C C . LYS A 1 190 ? 27.336 -1.148 48.176 1.00 13.37 190 LYS A C 1
ATOM 1429 O O . LYS A 1 190 ? 26.749 -0.292 47.631 1.00 13.29 190 LYS A O 1
ATOM 1435 N N . GLU A 1 191 ? 26.903 -2.382 48.269 1.00 13.69 191 GLU A N 1
ATOM 1436 C CA . GLU A 1 191 ? 25.594 -2.766 47.732 1.00 14.08 191 GLU A CA 1
ATOM 1437 C C . GLU A 1 191 ? 24.482 -1.898 48.327 1.00 13.58 191 GLU A C 1
ATOM 1438 O O . GLU A 1 191 ? 23.516 -1.552 47.640 1.00 14.13 191 GLU A O 1
ATOM 1444 N N . TYR A 1 192 ? 24.648 -1.529 49.595 1.00 13.17 192 TYR A N 1
ATOM 1445 C CA . TYR A 1 192 ? 23.644 -0.748 50.319 1.00 12.42 192 TYR A CA 1
ATOM 1446 C C . TYR A 1 192 ? 23.852 0.774 50.238 1.00 12.20 192 TYR A C 1
ATOM 1447 O O . TYR A 1 192 ? 23.130 1.538 50.889 1.00 12.15 192 TYR A O 1
ATOM 1456 N N . GLY A 1 193 ? 24.829 1.209 49.442 1.00 11.73 193 GLY A N 1
ATOM 1457 C CA . GLY A 1 193 ? 24.975 2.627 49.120 1.00 11.51 193 GLY A CA 1
ATOM 1458 C C . GLY A 1 193 ? 26.303 3.305 49.409 1.00 11.28 193 GLY A C 1
ATOM 1459 O O . GLY A 1 193 ? 26.494 4.460 49.034 1.00 11.57 193 GLY A O 1
ATOM 1460 N N . ALA A 1 194 ? 27.215 2.618 50.090 1.00 11.13 194 ALA A N 1
ATOM 1461 C CA . ALA A 1 194 ? 28.503 3.230 50.445 1.00 10.65 194 ALA A CA 1
ATOM 1462 C C . ALA A 1 194 ? 29.300 3.587 49.193 1.00 10.83 194 ALA A C 1
ATOM 1463 O O . ALA A 1 194 ? 29.324 2.822 48.229 1.00 11.21 194 ALA A O 1
ATOM 1465 N N . GLU A 1 195 ? 29.931 4.756 49.199 1.00 10.24 195 GLU A N 1
ATOM 1466 C CA . GLU A 1 195 ? 30.724 5.182 48.044 1.00 10.58 195 GLU A CA 1
ATOM 1467 C C . GLU A 1 195 ? 32.185 4.756 48.148 1.00 10.34 195 GLU A C 1
ATOM 1468 O O . GLU A 1 195 ? 32.764 4.237 47.193 1.00 10.88 195 GLU A O 1
ATOM 1474 N N . TYR A 1 196 ? 32.777 4.997 49.316 1.00 9.86 196 TYR A N 1
ATOM 1475 C CA . TYR A 1 196 ? 34.172 4.674 49.575 1.00 9.81 196 TYR A CA 1
ATOM 1476 C C . TYR A 1 196 ? 34.266 3.670 50.710 1.00 9.81 196 TYR A C 1
ATOM 1477 O O . TYR A 1 196 ? 33.457 3.688 51.636 1.00 9.94 196 TYR A O 1
ATOM 1486 N N . LEU A 1 197 ? 35.248 2.779 50.615 1.00 9.58 197 LEU A N 1
ATOM 1487 C CA . LEU A 1 197 ? 35.332 1.631 51.506 1.00 9.37 197 LEU A CA 1
ATOM 1488 C C . LEU A 1 197 ? 36.679 1.583 52.193 1.00 9.30 197 LEU A C 1
ATOM 1489 O O . LEU A 1 197 ? 37.711 1.743 51.539 1.00 9.64 197 LEU A O 1
ATOM 1494 N N . ILE A 1 198 ? 36.667 1.371 53.513 1.00 9.01 198 ILE A N 1
ATOM 1495 C CA . ILE A 1 198 ? 37.898 1.171 54.278 1.00 9.15 198 ILE A CA 1
ATOM 1496 C C . ILE A 1 198 ? 37.791 -0.089 55.128 1.00 9.66 198 ILE A C 1
ATOM 1497 O O . ILE A 1 198 ? 36.874 -0.222 55.941 1.00 9.18 198 ILE A O 1
ATOM 1502 N N . ASN A 1 199 ? 38.726 -1.016 54.927 1.00 10.37 199 ASN A N 1
ATOM 1503 C CA . ASN A 1 199 ? 38.818 -2.208 55.758 1.00 11.14 199 ASN A CA 1
ATOM 1504 C C . ASN A 1 199 ? 39.714 -1.901 56.948 1.00 11.73 199 ASN A C 1
ATOM 1505 O O . ASN A 1 199 ? 40.930 -1.766 56.800 1.00 11.71 199 ASN A O 1
ATOM 1510 N N . ALA A 1 200 ? 39.105 -1.795 58.128 1.00 12.22 200 ALA A N 1
ATOM 1511 C CA . ALA A 1 200 ? 39.816 -1.409 59.343 1.00 13.18 200 ALA A CA 1
ATOM 1512 C C . ALA A 1 200 ? 40.804 -2.475 59.818 1.00 13.87 200 ALA A C 1
ATOM 1513 O O . ALA A 1 200 ? 41.697 -2.182 60.615 1.00 14.46 200 ALA A O 1
ATOM 1515 N N . SER A 1 201 ? 40.644 -3.700 59.319 1.00 14.63 201 SER A N 1
ATOM 1516 C CA . SER A 1 201 ? 41.542 -4.808 59.655 1.00 15.56 201 SER A CA 1
ATOM 1517 C C . SER A 1 201 ? 42.784 -4.818 58.767 1.00 16.36 201 SER A C 1
ATOM 1518 O O . SER A 1 201 ? 43.691 -5.627 58.977 1.00 16.84 201 SER A O 1
ATOM 1521 N N . LYS A 1 202 ? 42.817 -3.930 57.777 1.00 16.36 202 LYS A N 1
ATOM 1522 C CA . LYS A 1 202 ? 43.915 -3.888 56.805 1.00 17.16 202 LYS A CA 1
ATOM 1523 C C . LYS A 1 202 ? 44.513 -2.496 56.619 1.00 17.09 202 LYS A C 1
ATOM 1524 O O . LYS A 1 202 ? 45.705 -2.362 56.325 1.00 17.88 202 LYS A O 1
ATOM 1530 N N . GLU A 1 203 ? 43.691 -1.464 56.796 1.00 16.76 203 GLU A N 1
ATOM 1531 C CA . GLU A 1 203 ? 44.060 -0.112 56.370 1.00 16.74 203 GLU A CA 1
ATOM 1532 C C . GLU A 1 203 ? 44.170 0.904 57.507 1.00 16.76 203 GLU A C 1
ATOM 1533 O O . GLU A 1 203 ? 43.593 0.720 58.579 1.00 16.75 203 GLU A O 1
ATOM 1539 N N . ASP A 1 204 ? 44.923 1.971 57.240 1.00 16.96 204 ASP A N 1
ATOM 1540 C CA . ASP A 1 204 ? 45.009 3.143 58.104 1.00 16.89 204 ASP A CA 1
ATOM 1541 C C . ASP A 1 204 ? 43.763 3.987 57.839 1.00 16.29 204 ASP A C 1
ATOM 1542 O O . ASP A 1 204 ? 43.665 4.645 56.801 1.00 16.11 204 ASP A O 1
ATOM 1547 N N . ILE A 1 205 ? 42.811 3.952 58.773 1.00 15.57 205 ILE A N 1
ATOM 1548 C CA . ILE A 1 205 ? 41.521 4.633 58.596 1.00 15.05 205 ILE A CA 1
ATOM 1549 C C . ILE A 1 205 ? 41.682 6.134 58.340 1.00 14.69 205 ILE A C 1
ATOM 1550 O O . ILE A 1 205 ? 41.183 6.649 57.339 1.00 14.63 205 ILE A O 1
ATOM 1555 N N . LEU A 1 206 ? 42.380 6.827 59.241 1.00 14.60 206 LEU A N 1
ATOM 1556 C CA . LEU A 1 206 ? 42.580 8.271 59.111 1.00 14.40 206 LEU A CA 1
ATOM 1557 C C . LEU A 1 206 ? 43.248 8.662 57.792 1.00 14.50 206 LEU A C 1
ATOM 1558 O O . LEU A 1 206 ? 42.800 9.589 57.119 1.00 14.34 206 LEU A O 1
ATOM 1563 N N . ARG A 1 207 ? 44.312 7.946 57.423 1.00 14.81 207 ARG A N 1
ATOM 1564 C CA . ARG A 1 207 ? 45.012 8.223 56.169 1.00 15.26 207 ARG A CA 1
ATOM 1565 C C . ARG A 1 207 ? 44.079 8.112 54.961 1.00 14.84 207 ARG A C 1
ATOM 1566 O O . ARG A 1 207 ? 44.108 8.958 54.070 1.00 14.73 207 ARG A O 1
ATOM 1574 N N . GLN A 1 208 ? 43.246 7.074 54.949 1.00 14.64 208 GLN A N 1
ATOM 1575 C CA . GLN A 1 208 ? 42.292 6.877 53.858 1.00 14.74 208 GLN A CA 1
ATOM 1576 C C . GLN A 1 208 ? 41.194 7.943 53.818 1.00 14.78 208 GLN A C 1
ATOM 1577 O O . GLN A 1 208 ? 40.852 8.430 52.745 1.00 14.71 208 GLN A O 1
ATOM 1583 N N . VAL A 1 209 ? 40.662 8.315 54.983 1.00 14.48 209 VAL A N 1
ATOM 1584 C CA . VAL A 1 209 ? 39.628 9.353 55.055 1.00 15.00 209 VAL A CA 1
ATOM 1585 C C . VAL A 1 209 ? 40.147 10.680 54.501 1.00 15.01 209 VAL A C 1
ATOM 1586 O O . VAL A 1 209 ? 39.458 11.351 53.732 1.00 15.25 209 VAL A O 1
ATOM 1590 N N . LEU A 1 210 ? 41.366 11.049 54.888 1.00 15.65 210 LEU A N 1
ATOM 1591 C CA . LEU A 1 210 ? 41.981 12.283 54.402 1.00 16.14 210 LEU A CA 1
ATOM 1592 C C . LEU A 1 210 ? 42.231 12.222 52.891 1.00 16.36 210 LEU A C 1
ATOM 1593 O O . LEU A 1 210 ? 42.045 13.213 52.182 1.00 16.79 210 LEU A O 1
ATOM 1598 N N . LYS A 1 211 ? 42.614 11.045 52.405 1.00 16.46 211 LYS A N 1
ATOM 1599 C CA . LYS A 1 211 ? 42.761 10.815 50.969 1.00 16.71 211 LYS A CA 1
ATOM 1600 C C . LYS A 1 211 ? 41.443 11.046 50.217 1.00 16.28 211 LYS A C 1
ATOM 1601 O O . LYS A 1 211 ? 41.414 11.771 49.221 1.00 16.42 211 LYS A O 1
ATOM 1607 N N . PHE A 1 212 ? 40.355 10.447 50.701 1.00 15.81 212 PHE A N 1
ATOM 1608 C CA . PHE A 1 212 ? 39.049 10.553 50.037 1.00 15.51 212 PHE A CA 1
ATOM 1609 C C . PHE A 1 212 ? 38.434 11.953 50.098 1.00 15.54 212 PHE A C 1
ATOM 1610 O O . PHE A 1 212 ? 37.562 12.285 49.294 1.00 15.35 212 PHE A O 1
ATOM 1618 N N . THR A 1 213 ? 38.881 12.763 51.053 1.00 15.70 213 THR A N 1
ATOM 1619 C CA . THR A 1 213 ? 38.320 14.101 51.243 1.00 15.91 213 THR A CA 1
ATOM 1620 C C . THR A 1 213 ? 39.287 15.216 50.854 1.00 16.84 213 THR A C 1
ATOM 1621 O O . THR A 1 213 ? 39.091 16.373 51.243 1.00 17.23 213 THR A O 1
ATOM 1625 N N . ASN A 1 214 ? 40.327 14.871 50.089 1.00 17.88 214 ASN A N 1
ATOM 1626 C CA . ASN A 1 214 ? 41.300 15.856 49.595 1.00 18.87 214 ASN A CA 1
ATOM 1627 C C . ASN A 1 214 ? 42.069 16.554 50.732 1.00 18.57 214 ASN A C 1
ATOM 1628 O O . ASN A 1 214 ? 42.520 17.696 50.595 1.00 19.28 214 ASN A O 1
ATOM 1633 N N . GLY A 1 215 ? 42.216 15.854 51.857 1.00 17.95 215 GLY A N 1
ATOM 1634 C CA . GLY A 1 215 ? 42.918 16.376 53.027 1.00 16.98 215 GLY A CA 1
ATOM 1635 C C . GLY A 1 215 ? 42.079 17.263 53.938 1.00 16.30 215 GLY A C 1
ATOM 1636 O O . GLY A 1 215 ? 42.564 17.711 54.976 1.00 16.59 215 GLY A O 1
ATOM 1637 N N . LYS A 1 216 ? 40.823 17.498 53.560 1.00 15.44 216 LYS A N 1
ATOM 1638 C CA . LYS A 1 216 ? 39.941 18.418 54.291 1.00 14.69 216 LYS A CA 1
ATOM 1639 C C . LYS A 1 216 ? 39.260 17.772 55.488 1.00 13.74 216 LYS A C 1
ATOM 1640 O O . LYS A 1 216 ? 38.968 18.448 56.478 1.00 13.88 216 LYS A O 1
ATOM 1646 N N . GLY A 1 217 ? 39.006 16.470 55.393 1.00 12.43 217 GLY A N 1
ATOM 1647 C CA . GLY A 1 217 ? 38.252 15.765 56.430 1.00 10.88 217 GLY A CA 1
ATOM 1648 C C . GLY A 1 217 ? 36.768 15.681 56.113 1.00 9.87 217 GLY A C 1
ATOM 1649 O O . GLY A 1 217 ? 36.280 16.310 55.166 1.00 10.09 217 GLY A O 1
ATOM 1650 N N . VAL A 1 218 ? 36.048 14.898 56.913 1.00 9.03 218 VAL A N 1
ATOM 1651 C CA . VAL A 1 218 ? 34.620 14.666 56.692 1.00 8.29 218 VAL A CA 1
ATOM 1652 C C . VAL A 1 218 ? 33.747 15.720 57.359 1.00 8.19 218 VAL A C 1
ATOM 1653 O O . VAL A 1 218 ? 34.126 16.306 58.378 1.00 7.99 218 VAL A O 1
ATOM 1657 N N . ASP A 1 219 ? 32.574 15.945 56.776 1.00 7.99 219 ASP A N 1
ATOM 1658 C CA . ASP A 1 219 ? 31.591 16.875 57.329 1.00 8.36 219 ASP A CA 1
ATOM 1659 C C . ASP A 1 219 ? 30.965 16.370 58.621 1.00 7.75 219 ASP A C 1
ATOM 1660 O O . ASP A 1 219 ? 30.632 17.158 59.507 1.00 7.61 219 ASP A O 1
ATOM 1665 N N . ALA A 1 220 ? 30.811 15.053 58.723 1.00 7.29 220 ALA A N 1
ATOM 1666 C CA . ALA A 1 220 ? 30.295 14.435 59.937 1.00 6.87 220 ALA A CA 1
ATOM 1667 C C . ALA A 1 220 ? 30.826 13.021 60.079 1.00 6.72 220 ALA A C 1
ATOM 1668 O O . ALA A 1 220 ? 31.177 12.381 59.091 1.00 6.79 220 ALA A O 1
ATOM 1670 N N . SER A 1 221 ? 30.905 12.554 61.322 1.00 6.51 221 SER A N 1
ATOM 1671 C CA . SER A 1 221 ? 31.236 11.168 61.605 1.00 6.94 221 SER A CA 1
ATOM 1672 C C . SER A 1 221 ? 30.104 10.550 62.411 1.00 6.98 221 SER A C 1
ATOM 1673 O O . SER A 1 221 ? 29.751 11.045 63.487 1.00 7.56 221 SER A O 1
ATOM 1676 N N . PHE A 1 222 ? 29.528 9.480 61.873 1.00 6.94 222 PHE A N 1
ATOM 1677 C CA . PHE A 1 222 ? 28.546 8.685 62.591 1.00 7.11 222 PHE A CA 1
ATOM 1678 C C . PHE A 1 222 ? 29.282 7.463 63.114 1.00 6.77 222 PHE A C 1
ATOM 1679 O O . PHE A 1 222 ? 29.542 6.510 62.376 1.00 7.32 222 PHE A O 1
ATOM 1687 N N . ASP A 1 223 ? 29.616 7.523 64.398 1.00 6.76 223 ASP A N 1
ATOM 1688 C CA . ASP A 1 223 ? 30.597 6.645 65.014 1.00 6.72 223 ASP A CA 1
ATOM 1689 C C . ASP A 1 223 ? 29.981 5.965 66.227 1.00 6.90 223 ASP A C 1
ATOM 1690 O O . ASP A 1 223 ? 29.779 6.594 67.261 1.00 6.64 223 ASP A O 1
ATOM 1695 N N . SER A 1 224 ? 29.675 4.677 66.087 1.00 6.61 224 SER A N 1
ATOM 1696 C CA . SER A 1 224 ? 29.058 3.909 67.163 1.00 7.00 224 SER A CA 1
ATOM 1697 C C . SER A 1 224 ? 30.058 3.026 67.903 1.00 7.10 224 SER A C 1
ATOM 1698 O O . SER A 1 224 ? 29.669 2.194 68.729 1.00 7.48 224 SER A O 1
ATOM 1701 N N . VAL A 1 225 ? 31.344 3.210 67.616 1.00 7.07 225 VAL A N 1
ATOM 1702 C CA . VAL A 1 225 ? 32.363 2.299 68.137 1.00 7.30 225 VAL A CA 1
ATOM 1703 C C . VAL A 1 225 ? 32.930 2.758 69.483 1.00 7.25 225 VAL A C 1
ATOM 1704 O O . VAL A 1 225 ? 33.404 1.944 70.274 1.00 7.45 225 VAL A O 1
ATOM 1708 N N . GLY A 1 226 ? 32.848 4.057 69.757 1.00 7.41 226 GLY A N 1
ATOM 1709 C CA . GLY A 1 226 ? 33.246 4.567 71.064 1.00 7.71 226 GLY A CA 1
ATOM 1710 C C . GLY A 1 226 ? 34.745 4.674 71.254 1.00 8.21 226 GLY A C 1
ATOM 1711 O O . GLY A 1 226 ? 35.417 5.362 70.494 1.00 8.04 226 GLY A O 1
ATOM 1712 N N . LYS A 1 227 ? 35.260 3.980 72.266 1.00 8.60 227 LYS A N 1
ATOM 1713 C CA . LYS A 1 227 ? 36.635 4.186 72.748 1.00 9.11 227 LYS A CA 1
ATOM 1714 C C . LYS A 1 227 ? 37.727 4.151 71.672 1.00 9.50 227 LYS A C 1
ATOM 1715 O O . LYS A 1 227 ? 38.536 5.080 71.570 1.00 9.65 227 LYS A O 1
ATOM 1721 N N . ASP A 1 228 ? 37.733 3.094 70.866 1.00 9.76 228 ASP A N 1
ATOM 1722 C CA . ASP A 1 228 ? 38.843 2.831 69.947 1.00 10.27 228 ASP A CA 1
ATOM 1723 C C . ASP A 1 228 ? 38.864 3.719 68.707 1.00 10.48 228 ASP A C 1
ATOM 1724 O O . ASP A 1 228 ? 39.861 3.748 67.970 1.00 10.98 228 ASP A O 1
ATOM 1729 N N . THR A 1 229 ? 37.774 4.443 68.473 1.00 9.66 229 THR A N 1
ATOM 1730 C CA . THR A 1 229 ? 37.643 5.267 67.269 1.00 9.65 229 THR A CA 1
ATOM 1731 C C . THR A 1 229 ? 37.542 6.761 67.565 1.00 9.58 229 THR A C 1
ATOM 1732 O O . THR A 1 229 ? 37.534 7.575 66.640 1.00 9.49 229 THR A O 1
ATOM 1736 N N . PHE A 1 230 ? 37.470 7.117 68.846 1.00 9.77 230 PHE A N 1
ATOM 1737 C CA . PHE A 1 230 ? 37.301 8.513 69.249 1.00 10.28 230 PHE A CA 1
ATOM 1738 C C . PHE A 1 230 ? 38.362 9.442 68.654 1.00 10.22 230 PHE A C 1
ATOM 1739 O O . PHE A 1 230 ? 38.029 10.463 68.036 1.00 9.69 230 PHE A O 1
ATOM 1747 N N . GLU A 1 231 ? 39.632 9.082 68.827 1.00 10.60 231 GLU A N 1
ATOM 1748 C CA . GLU A 1 231 ? 40.732 9.881 68.294 1.00 11.06 231 GLU A CA 1
ATOM 1749 C C . GLU A 1 231 ? 40.715 9.936 66.766 1.00 10.50 231 GLU A C 1
ATOM 1750 O O . GLU A 1 231 ? 41.009 10.980 66.182 1.00 10.74 231 GLU A O 1
ATOM 1756 N N . ILE A 1 232 ? 40.357 8.820 66.129 1.00 9.87 232 ILE A N 1
ATOM 1757 C CA . ILE A 1 232 ? 40.274 8.769 64.667 1.00 9.66 232 ILE A CA 1
ATOM 1758 C C . ILE A 1 232 ? 39.192 9.722 64.150 1.00 9.07 232 ILE A C 1
ATOM 1759 O O . ILE A 1 232 ? 39.442 10.508 63.242 1.00 8.89 232 ILE A O 1
ATOM 1764 N N . SER A 1 233 ? 37.998 9.655 64.738 1.00 8.83 233 SER A N 1
ATOM 1765 C CA . SER A 1 233 ? 36.905 10.540 64.333 1.00 8.51 233 SER A CA 1
ATOM 1766 C C . SER A 1 233 ? 37.259 12.005 64.541 1.00 8.39 233 SER A C 1
ATOM 1767 O O . SER A 1 233 ? 37.013 12.832 63.669 1.00 8.13 233 SER A O 1
ATOM 1770 N N . LEU A 1 234 ? 37.838 12.323 65.696 1.00 8.79 234 LEU A N 1
ATOM 1771 C CA . LEU A 1 234 ? 38.207 13.700 65.983 1.00 9.21 234 LEU A CA 1
ATOM 1772 C C . LEU A 1 234 ? 39.199 14.226 64.945 1.00 9.23 234 LEU A C 1
ATOM 1773 O O . LEU A 1 234 ? 39.042 15.339 64.450 1.00 9.57 234 LEU A O 1
ATOM 1778 N N . ALA A 1 235 ? 40.204 13.412 64.616 1.00 9.23 235 ALA A N 1
ATOM 1779 C CA . ALA A 1 235 ? 41.209 13.784 63.622 1.00 9.21 235 ALA A CA 1
ATOM 1780 C C . ALA A 1 235 ? 40.670 13.829 62.188 1.00 9.03 235 ALA A C 1
ATOM 1781 O O . ALA A 1 235 ? 41.137 14.628 61.375 1.00 9.61 235 ALA A O 1
ATOM 1783 N N . ALA A 1 236 ? 39.686 12.978 61.893 1.00 8.45 236 ALA A N 1
ATOM 1784 C CA . ALA A 1 236 ? 39.143 12.838 60.541 1.00 8.05 236 ALA A CA 1
ATOM 1785 C C . ALA A 1 236 ? 38.160 13.940 60.167 1.00 8.01 236 ALA A C 1
ATOM 1786 O O . ALA A 1 236 ? 37.881 14.151 58.988 1.00 8.34 236 ALA A O 1
ATOM 1788 N N . LEU A 1 237 ? 37.626 14.624 61.177 1.00 8.09 237 LEU A N 1
ATOM 1789 C CA . LEU A 1 237 ? 36.627 15.657 60.953 1.00 8.10 237 LEU A CA 1
ATOM 1790 C C . LEU A 1 237 ? 37.220 16.916 60.348 1.00 8.49 237 LEU A C 1
ATOM 1791 O O . LEU A 1 237 ? 38.320 17.334 60.708 1.00 9.00 237 LEU A O 1
ATOM 1796 N N . LYS A 1 238 ? 36.475 17.508 59.421 1.00 8.91 238 LYS A N 1
ATOM 1797 C CA . LYS A 1 238 ? 36.823 18.807 58.875 1.00 9.52 238 LYS A CA 1
ATOM 1798 C C . LYS A 1 238 ? 36.599 19.868 59.944 1.00 9.48 238 LYS A C 1
ATOM 1799 O O . LYS A 1 238 ? 35.865 19.636 60.903 1.00 9.12 238 LYS A O 1
ATOM 1805 N N . ARG A 1 239 ? 37.259 21.013 59.787 1.00 9.25 239 ARG A N 1
ATOM 1806 C CA . ARG A 1 239 ? 36.978 22.188 60.602 1.00 9.57 239 ARG A CA 1
ATOM 1807 C C . ARG A 1 239 ? 35.477 22.510 60.523 1.00 9.30 239 ARG A C 1
ATOM 1808 O O . ARG A 1 239 ? 34.902 22.604 59.429 1.00 10.19 239 ARG A O 1
ATOM 1816 N N . LYS A 1 240 ? 34.862 22.646 61.702 1.00 8.69 240 LYS A N 1
ATOM 1817 C CA . LYS A 1 240 ? 33.416 22.881 61.888 1.00 8.56 240 LYS A CA 1
ATOM 1818 C C . LYS A 1 240 ? 32.571 21.611 61.707 1.00 8.03 240 LYS A C 1
ATOM 1819 O O . LYS A 1 240 ? 31.331 21.674 61.678 1.00 8.15 240 LYS A O 1
ATOM 1825 N N . GLY A 1 241 ? 33.243 20.464 61.616 1.00 7.80 241 GLY A N 1
ATOM 1826 C CA . GLY A 1 241 ? 32.565 19.170 61.470 1.00 7.44 241 GLY A CA 1
ATOM 1827 C C . GLY A 1 241 ? 31.753 18.752 62.681 1.00 7.19 241 GLY A C 1
ATOM 1828 O O . GLY A 1 241 ? 31.896 19.317 63.770 1.00 7.23 241 GLY A O 1
ATOM 1829 N N . VAL A 1 242 ? 30.888 17.758 62.482 1.00 6.96 242 VAL A N 1
ATOM 1830 C CA . VAL A 1 242 ? 30.001 17.280 63.540 1.00 6.87 242 VAL A CA 1
ATOM 1831 C C . VAL A 1 242 ? 30.281 15.809 63.867 1.00 6.63 242 VAL A C 1
ATOM 1832 O O . VAL A 1 242 ? 30.249 14.944 62.988 1.00 6.91 242 VAL A O 1
ATOM 1836 N N . PHE A 1 243 ? 30.561 15.555 65.142 1.00 6.61 243 PHE A N 1
ATOM 1837 C CA . PHE A 1 243 ? 30.862 14.223 65.663 1.00 6.43 243 PHE A CA 1
ATOM 1838 C C . PHE A 1 243 ? 29.591 13.681 66.322 1.00 6.58 243 PHE A C 1
ATOM 1839 O O . PHE A 1 243 ? 29.189 14.158 67.389 1.00 6.74 243 PHE A O 1
ATOM 1847 N N . VAL A 1 244 ? 28.951 12.709 65.674 1.00 6.37 244 VAL A N 1
ATOM 1848 C CA . VAL A 1 244 ? 27.800 12.021 66.260 1.00 6.56 244 VAL A CA 1
ATOM 1849 C C . VAL A 1 244 ? 28.294 10.693 66.828 1.00 6.46 244 VAL A C 1
ATOM 1850 O O . VAL A 1 244 ? 28.401 9.693 66.112 1.00 6.50 244 VAL A O 1
ATOM 1854 N N . SER A 1 245 ? 28.627 10.702 68.115 1.00 6.56 245 SER A N 1
ATOM 1855 C CA . SER A 1 245 ? 29.057 9.498 68.807 1.00 6.64 245 SER A CA 1
ATOM 1856 C C . SER A 1 245 ? 27.817 8.830 69.363 1.00 6.42 245 SER A C 1
ATOM 1857 O O . SER A 1 245 ? 27.141 9.396 70.207 1.00 6.98 245 SER A O 1
ATOM 1860 N N . PHE A 1 246 ? 27.496 7.630 68.897 1.00 6.15 246 PHE A N 1
ATOM 1861 C CA . PHE A 1 246 ? 26.204 7.054 69.279 1.00 5.86 246 PHE A CA 1
ATOM 1862 C C . PHE A 1 246 ? 26.242 5.600 69.723 1.00 6.01 246 PHE A C 1
ATOM 1863 O O . PHE A 1 246 ? 25.195 4.970 69.863 1.00 6.66 246 PHE A O 1
ATOM 1871 N N . GLY A 1 247 ? 27.438 5.075 69.971 1.00 5.70 247 GLY A N 1
ATOM 1872 C CA . GLY A 1 247 ? 27.565 3.725 70.523 1.00 6.24 247 GLY A CA 1
ATOM 1873 C C . GLY A 1 247 ? 28.840 3.534 71.316 1.00 6.48 247 GLY A C 1
ATOM 1874 O O . GLY A 1 247 ? 29.669 4.447 71.396 1.00 6.82 247 GLY A O 1
ATOM 1875 N N . ASN A 1 248 ? 28.986 2.348 71.904 1.00 6.37 248 ASN A N 1
ATOM 1876 C CA . ASN A 1 248 ? 30.142 2.024 72.745 1.00 7.15 248 ASN A CA 1
ATOM 1877 C C . ASN A 1 248 ? 30.689 0.641 72.436 1.00 6.94 248 ASN A C 1
ATOM 1878 O O . ASN A 1 248 ? 31.147 -0.047 73.340 1.00 7.52 248 ASN A O 1
ATOM 1883 N N . ALA A 1 249 ? 30.644 0.224 71.171 1.00 7.35 249 ALA A N 1
ATOM 1884 C CA . ALA A 1 249 ? 30.986 -1.165 70.839 1.00 7.52 249 ALA A CA 1
ATOM 1885 C C . ALA A 1 249 ? 32.371 -1.608 71.330 1.00 7.77 249 ALA A C 1
ATOM 1886 O O . ALA A 1 249 ? 32.534 -2.747 71.762 1.00 8.13 249 ALA A O 1
ATOM 1888 N N . SER A 1 250 ? 33.354 -0.709 71.292 1.00 7.96 250 SER A N 1
ATOM 1889 C CA . SER A 1 250 ? 34.709 -1.047 71.745 1.00 8.40 250 SER A CA 1
ATOM 1890 C C . SER A 1 250 ? 34.962 -0.649 73.198 1.00 8.68 250 SER A C 1
ATOM 1891 O O . SER A 1 250 ? 36.069 -0.840 73.722 1.00 9.48 250 SER A O 1
ATOM 1894 N N . GLY A 1 251 ? 33.934 -0.092 73.830 1.00 8.56 251 GLY A N 1
ATOM 1895 C CA . GLY A 1 251 ? 34.031 0.453 75.180 1.00 8.86 251 GLY A CA 1
ATOM 1896 C C . GLY A 1 251 ? 33.585 1.903 75.228 1.00 9.21 251 GLY A C 1
ATOM 1897 O O . GLY A 1 251 ? 33.475 2.573 74.195 1.00 9.01 251 GLY A O 1
ATOM 1898 N N . LEU A 1 252 ? 33.325 2.382 76.437 1.00 9.65 252 LEU A N 1
ATOM 1899 C CA . LEU A 1 252 ? 33.009 3.785 76.658 1.00 10.09 252 LEU A CA 1
ATOM 1900 C C . LEU A 1 252 ? 34.203 4.675 76.349 1.00 10.01 252 LEU A C 1
ATOM 1901 O O . LEU A 1 252 ? 35.350 4.328 76.651 1.00 10.43 252 LEU A O 1
ATOM 1906 N N . ILE A 1 253 ? 33.922 5.827 75.752 1.00 10.37 253 ILE A N 1
ATOM 1907 C CA . ILE A 1 253 ? 34.929 6.867 75.620 1.00 10.72 253 ILE A CA 1
ATOM 1908 C C . ILE A 1 253 ? 35.200 7.406 77.027 1.00 11.61 253 ILE A C 1
ATOM 1909 O O . ILE A 1 253 ? 34.262 7.792 77.723 1.00 11.93 253 ILE A O 1
ATOM 1914 N N . PRO A 1 254 ? 36.446 7.403 77.460 1.00 12.44 254 PRO A N 1
ATOM 1915 C CA . PRO A 1 254 ? 36.750 7.910 78.788 1.00 13.28 254 PRO A CA 1
ATOM 1916 C C . PRO A 1 254 ? 36.418 9.392 78.927 1.00 14.01 254 PRO A C 1
ATOM 1917 O O . PRO A 1 254 ? 36.266 10.016 77.981 1.00 13.93 254 PRO A O 1
ATOM 1921 N N . PRO A 1 255 ? 36.334 9.914 80.132 1.00 14.92 255 PRO A N 1
ATOM 1922 C CA . PRO A 1 255 ? 36.023 11.326 80.307 1.00 15.83 255 PRO A CA 1
ATOM 1923 C C . PRO A 1 255 ? 37.019 12.172 79.549 1.00 16.42 255 PRO A C 1
ATOM 1924 O O . PRO A 1 255 ? 38.134 11.913 79.587 1.00 16.75 255 PRO A O 1
ATOM 1928 N N . PHE A 1 256 ? 36.562 13.195 78.853 1.00 17.26 256 PHE A N 1
ATOM 1929 C CA . PHE A 1 256 ? 37.497 14.027 78.107 1.00 17.86 256 PHE A CA 1
ATOM 1930 C C . PHE A 1 256 ? 37.177 15.487 78.308 1.00 17.40 256 PHE A C 1
ATOM 1931 O O . PHE A 1 256 ? 36.128 15.813 78.693 1.00 17.44 256 PHE A O 1
ATOM 1939 N N . SER A 1 257 ? 38.201 16.270 78.115 1.00 17.26 257 SER A N 1
ATOM 1940 C CA . SER A 1 257 ? 38.174 17.681 78.224 1.00 16.83 257 SER A CA 1
ATOM 1941 C C . SER A 1 257 ? 37.593 18.252 76.967 1.00 15.97 257 SER A C 1
ATOM 1942 O O . SER A 1 257 ? 38.104 18.021 75.954 1.00 15.16 257 SER A O 1
ATOM 1945 N N . ILE A 1 258 ? 36.519 18.997 77.109 1.00 15.24 258 ILE A N 1
ATOM 1946 C CA . ILE A 1 258 ? 35.820 19.518 75.929 1.00 15.17 258 ILE A CA 1
ATOM 1947 C C . ILE A 1 258 ? 36.620 20.573 75.173 1.00 15.16 258 ILE A C 1
ATOM 1948 O O . ILE A 1 258 ? 36.264 20.926 74.051 1.00 14.77 258 ILE A O 1
ATOM 1953 N N . THR A 1 259 ? 37.701 21.057 75.787 1.00 15.39 259 THR A N 1
ATOM 1954 C CA . THR A 1 259 ? 38.675 21.927 75.114 1.00 15.89 259 THR A CA 1
ATOM 1955 C C . THR A 1 259 ? 39.200 21.293 73.823 1.00 15.06 259 THR A C 1
ATOM 1956 O O . THR A 1 259 ? 39.644 21.993 72.913 1.00 14.78 259 THR A O 1
ATOM 1960 N N . ARG A 1 260 ? 39.139 19.966 73.748 1.00 14.04 260 ARG A N 1
ATOM 1961 C CA . ARG A 1 260 ? 39.621 19.235 72.576 1.00 13.66 260 ARG A CA 1
ATOM 1962 C C . ARG A 1 260 ? 38.733 19.440 71.347 1.00 12.65 260 ARG A C 1
ATOM 1963 O O . ARG A 1 260 ? 39.156 19.189 70.214 1.00 12.41 260 ARG A O 1
ATOM 1971 N N . LEU A 1 261 ? 37.514 19.921 71.573 1.00 11.73 261 LEU A N 1
ATOM 1972 C CA . LEU A 1 261 ? 36.609 20.267 70.477 1.00 11.14 261 LEU A CA 1
ATOM 1973 C C . LEU A 1 261 ? 36.919 21.628 69.863 1.00 10.88 261 LEU A C 1
ATOM 1974 O O . LEU A 1 261 ? 36.352 21.993 68.835 1.00 11.07 261 LEU A O 1
ATOM 1979 N N . SER A 1 262 ? 37.810 22.381 70.503 1.00 10.82 262 SER A N 1
ATOM 1980 C CA . SER A 1 262 ? 37.999 23.772 70.154 1.00 11.01 262 SER A CA 1
ATOM 1981 C C . SER A 1 262 ? 38.856 24.057 68.920 1.00 10.68 262 SER A C 1
ATOM 1982 O O . SER A 1 262 ? 38.474 24.897 68.113 1.00 10.74 262 SER A O 1
ATOM 1985 N N . PRO A 1 263 ? 40.013 23.373 68.763 1.00 10.79 263 PRO A N 1
ATOM 1986 C CA . PRO A 1 263 ? 40.853 23.771 67.631 1.00 10.87 263 PRO A CA 1
ATOM 1987 C C . PRO A 1 263 ? 40.144 23.721 66.269 1.00 10.74 263 PRO A C 1
ATOM 1988 O O . PRO A 1 263 ? 40.429 24.544 65.392 1.00 11.44 263 PRO A O 1
ATOM 1992 N N . LYS A 1 264 ? 39.244 22.753 66.145 1.00 10.17 264 LYS A N 1
ATOM 1993 C CA . LYS A 1 264 ? 38.462 22.682 64.908 1.00 9.68 264 LYS A CA 1
ATOM 1994 C C . LYS A 1 264 ? 36.963 22.993 65.062 1.00 9.11 264 LYS A C 1
ATOM 1995 O O . LYS A 1 264 ? 36.195 22.805 64.119 1.00 9.11 264 LYS A O 1
ATOM 2001 N N . ASN A 1 265 ? 36.580 23.612 66.079 1.00 8.52 265 ASN A N 1
ATOM 2002 C CA . ASN A 1 265 ? 35.166 23.956 66.308 1.00 7.69 265 ASN A CA 1
ATOM 2003 C C . ASN A 1 265 ? 34.221 22.805 66.006 1.00 7.45 265 ASN A C 1
ATOM 2004 O O . ASN A 1 265 ? 33.242 22.944 65.268 1.00 7.62 265 ASN A O 1
ATOM 2009 N N . ILE A 1 266 ? 34.551 21.652 66.576 1.00 7.49 266 ILE A N 1
ATOM 2010 C CA . ILE A 1 266 ? 33.770 20.440 66.403 1.00 7.78 266 ILE A CA 1
ATOM 2011 C C . ILE A 1 266 ? 32.530 20.480 67.289 1.00 7.32 266 ILE A C 1
ATOM 2012 O O . ILE A 1 266 ? 32.601 20.858 68.462 1.00 7.78 266 ILE A O 1
ATOM 2017 N N . THR A 1 267 ? 31.396 20.118 66.699 1.00 7.15 267 THR A N 1
ATOM 2018 C CA . THR A 1 267 ? 30.146 19.954 67.428 1.00 7.51 267 THR A CA 1
ATOM 2019 C C . THR A 1 267 ? 30.030 18.488 67.835 1.00 7.42 267 THR A C 1
ATOM 2020 O O . THR A 1 267 ? 30.237 17.600 67.011 1.00 7.51 267 THR A O 1
ATOM 2024 N N . LEU A 1 268 ? 29.713 18.247 69.103 1.00 7.27 268 LEU A N 1
ATOM 2025 C CA . LEU A 1 268 ? 29.585 16.886 69.622 1.00 7.52 268 LEU A CA 1
ATOM 2026 C C . LEU A 1 268 ? 28.143 16.568 70.006 1.00 7.57 268 LEU A C 1
ATOM 2027 O O . LEU A 1 268 ? 27.484 17.349 70.685 1.00 7.79 268 LEU A O 1
ATOM 2032 N N . VAL A 1 269 ? 27.674 15.392 69.598 1.00 7.09 269 VAL A N 1
ATOM 2033 C CA . VAL A 1 269 ? 26.344 14.919 69.967 1.00 7.49 269 VAL A CA 1
ATOM 2034 C C . VAL A 1 269 ? 26.375 13.426 70.290 1.00 7.20 269 VAL A C 1
ATOM 2035 O O . VAL A 1 269 ? 26.857 12.623 69.491 1.00 7.49 269 VAL A O 1
ATOM 2039 N N . ARG A 1 270 ? 25.863 13.056 71.462 1.00 7.38 270 ARG A N 1
ATOM 2040 C CA . ARG A 1 270 ? 25.870 11.661 71.882 1.00 7.68 270 ARG A CA 1
ATOM 2041 C C . ARG A 1 270 ? 24.427 11.306 72.134 1.00 7.46 270 ARG A C 1
ATOM 2042 O O . ARG A 1 270 ? 23.995 11.261 73.254 1.00 7.79 270 ARG A O 1
ATOM 2050 N N . PRO A 1 271 ? 23.669 11.091 71.084 1.00 7.35 271 PRO A N 1
ATOM 2051 C CA . PRO A 1 271 ? 22.221 10.955 71.212 1.00 7.38 271 PRO A CA 1
ATOM 2052 C C . PRO A 1 271 ? 21.765 9.546 71.555 1.00 7.89 271 PRO A C 1
ATOM 2053 O O . PRO A 1 271 ? 22.533 8.590 71.436 1.00 7.70 271 PRO A O 1
ATOM 2057 N N . GLN A 1 272 ? 20.516 9.454 71.995 1.00 8.02 272 GLN A N 1
ATOM 2058 C CA . GLN A 1 272 ? 19.786 8.196 72.076 1.00 9.01 272 GLN A CA 1
ATOM 2059 C C . GLN A 1 272 ? 18.445 8.391 71.380 1.00 8.80 272 GLN A C 1
ATOM 2060 O O . GLN A 1 272 ? 17.908 9.502 71.349 1.00 9.19 272 GLN A O 1
ATOM 2066 N N . LEU A 1 273 ? 17.916 7.311 70.813 1.00 8.53 273 LEU A N 1
ATOM 2067 C CA . LEU A 1 273 ? 16.684 7.364 70.039 1.00 8.53 273 LEU A CA 1
ATOM 2068 C C . LEU A 1 273 ? 15.538 8.034 70.790 1.00 9.01 273 LEU A C 1
ATOM 2069 O O . LEU A 1 273 ? 14.828 8.852 70.210 1.00 8.65 273 LEU A O 1
ATOM 2074 N N . TYR A 1 274 ? 15.364 7.681 72.063 1.00 9.65 274 TYR A N 1
ATOM 2075 C CA . TYR A 1 274 ? 14.215 8.154 72.845 1.00 10.90 274 TYR A CA 1
ATOM 2076 C C . TYR A 1 274 ? 14.002 9.662 72.728 1.00 10.63 274 TYR A C 1
ATOM 2077 O O . TYR A 1 274 ? 12.872 10.123 72.571 1.00 10.34 274 TYR A O 1
ATOM 2086 N N . GLY A 1 275 ? 15.090 10.424 72.805 1.00 10.10 275 GLY A N 1
ATOM 2087 C CA . GLY A 1 275 ? 15.002 11.879 72.841 1.00 10.13 275 GLY A CA 1
ATOM 2088 C C . GLY A 1 275 ? 14.481 12.515 71.564 1.00 10.10 275 GLY A C 1
ATOM 2089 O O . GLY A 1 275 ? 14.181 13.712 71.550 1.00 10.46 275 GLY A O 1
ATOM 2090 N N . TYR A 1 276 ? 14.366 11.723 70.497 1.00 9.58 276 TYR A N 1
ATOM 2091 C CA . TYR A 1 276 ? 13.835 12.219 69.227 1.00 9.78 276 TYR A CA 1
ATOM 2092 C C . TYR A 1 276 ? 12.427 11.711 68.917 1.00 10.47 276 TYR A C 1
ATOM 2093 O O . TYR A 1 276 ? 11.833 12.097 67.906 1.00 10.77 276 TYR A O 1
ATOM 2102 N N . ILE A 1 277 ? 11.913 10.825 69.770 1.00 11.52 277 ILE A N 1
ATOM 2103 C CA . ILE A 1 277 ? 10.554 10.294 69.611 1.00 12.65 277 ILE A CA 1
ATOM 2104 C C . ILE A 1 277 ? 9.739 10.420 70.907 1.00 14.09 277 ILE A C 1
ATOM 2105 O O . ILE A 1 277 ? 8.850 9.608 71.171 1.00 15.00 277 ILE A O 1
ATOM 2110 N N . ALA A 1 278 ? 9.980 11.461 71.659 1.00 15.25 278 ALA A N 1
ATOM 2111 C CA . ALA A 1 278 ? 9.418 11.589 72.986 1.00 16.59 278 ALA A CA 1
ATOM 2112 C C . ALA A 1 278 ? 8.019 12.159 73.077 1.00 17.80 278 ALA A C 1
ATOM 2113 O O . ALA A 1 278 ? 7.469 12.103 74.074 1.00 18.79 278 ALA A O 1
ATOM 2115 N N . ASP A 1 279 ? 7.564 12.772 72.027 1.00 19.24 279 ASP A N 1
ATOM 2116 C CA . ASP A 1 279 ? 6.248 13.399 71.939 1.00 20.47 279 ASP A CA 1
ATOM 2117 C C . ASP A 1 279 ? 5.467 12.579 71.012 1.00 20.38 279 ASP A C 1
ATOM 2118 O O . ASP A 1 279 ? 5.972 11.912 70.213 1.00 20.42 279 ASP A O 1
ATOM 2123 N N . PRO A 1 280 ? 4.198 12.819 70.974 1.00 20.27 280 PRO A N 1
ATOM 2124 C CA . PRO A 1 280 ? 3.346 12.091 70.037 1.00 20.05 280 PRO A CA 1
ATOM 2125 C C . PRO A 1 280 ? 3.660 12.575 68.626 1.00 19.45 280 PRO A C 1
ATOM 2126 O O . PRO A 1 280 ? 3.681 11.783 67.685 1.00 19.22 280 PRO A O 1
ATOM 2130 N N . GLU A 1 281 ? 3.897 13.877 68.497 1.00 19.22 281 GLU A N 1
ATOM 2131 C CA . GLU A 1 281 ? 4.174 14.470 67.232 1.00 19.04 281 GLU A CA 1
ATOM 2132 C C . GLU A 1 281 ? 5.506 13.982 66.624 1.00 17.90 281 GLU A C 1
ATOM 2133 O O . GLU A 1 281 ? 5.592 13.721 65.495 1.00 17.74 281 GLU A O 1
ATOM 2139 N N . GLU A 1 282 ? 6.514 13.860 67.450 1.00 16.95 282 GLU A N 1
ATOM 2140 C CA . GLU A 1 282 ? 7.823 13.341 67.050 1.00 16.16 282 GLU A CA 1
ATOM 2141 C C . GLU A 1 282 ? 7.719 11.861 66.690 1.00 15.43 282 GLU A C 1
ATOM 2142 O O . GLU A 1 282 ? 8.291 11.409 65.690 1.00 14.71 282 GLU A O 1
ATOM 2148 N N . TRP A 1 283 ? 6.970 11.115 67.497 1.00 14.97 283 TRP A N 1
ATOM 2149 C CA . TRP A 1 283 ? 6.739 9.702 67.221 1.00 14.74 283 TRP A CA 1
ATOM 2150 C C . TRP A 1 283 ? 5.999 9.496 65.900 1.00 14.81 283 TRP A C 1
ATOM 2151 O O . TRP A 1 283 ? 6.393 8.652 65.098 1.00 14.30 283 TRP A O 1
ATOM 2162 N N . LYS A 1 284 ? 4.932 10.270 65.677 1.00 15.12 284 LYS A N 1
ATOM 2163 C CA . LYS A 1 284 ? 4.166 10.160 64.439 1.00 15.65 284 LYS A CA 1
ATOM 2164 C C . LYS A 1 284 ? 5.046 10.469 63.231 1.00 15.27 284 LYS A C 1
ATOM 2165 O O . LYS A 1 284 ? 5.016 9.744 62.241 1.00 15.43 284 LYS A O 1
ATOM 2171 N N . TYR A 1 285 ? 5.838 11.536 63.331 1.00 15.17 285 TYR A N 1
ATOM 2172 C CA . TYR A 1 285 ? 6.738 11.948 62.259 1.00 14.94 285 TYR A CA 1
ATOM 2173 C C . TYR A 1 285 ? 7.657 10.808 61.826 1.00 14.36 285 TYR A C 1
ATOM 2174 O O . TYR A 1 285 ? 7.672 10.425 60.657 1.00 14.43 285 TYR A O 1
ATOM 2183 N N . TYR A 1 286 ? 8.413 10.261 62.774 1.00 13.68 286 TYR A N 1
ATOM 2184 C CA . TYR A 1 286 ? 9.418 9.260 62.438 1.00 13.23 286 TYR A CA 1
ATOM 2185 C C . TYR A 1 286 ? 8.835 7.888 62.133 1.00 13.27 286 TYR A C 1
ATOM 2186 O O . TYR A 1 286 ? 9.316 7.209 61.232 1.00 13.67 286 TYR A O 1
ATOM 2195 N N . SER A 1 287 ? 7.800 7.488 62.873 1.00 13.75 287 SER A N 1
ATOM 2196 C CA . SER A 1 287 ? 7.168 6.187 62.632 1.00 14.09 287 SER A CA 1
ATOM 2197 C C . SER A 1 287 ? 6.436 6.139 61.287 1.00 14.39 287 SER A C 1
ATOM 2198 O O . SER A 1 287 ? 6.455 5.111 60.611 1.00 14.28 287 SER A O 1
ATOM 2201 N N . ASP A 1 288 ? 5.812 7.255 60.900 1.00 15.08 288 ASP A N 1
ATOM 2202 C CA . ASP A 1 288 ? 5.202 7.375 59.575 1.00 15.77 288 ASP A CA 1
ATOM 2203 C C . ASP A 1 288 ? 6.248 7.263 58.473 1.00 15.67 288 ASP A C 1
ATOM 2204 O O . ASP A 1 288 ? 6.013 6.613 57.459 1.00 15.91 288 ASP A O 1
ATOM 2209 N N . GLU A 1 289 ? 7.407 7.891 58.689 1.00 15.55 289 GLU A N 1
ATOM 2210 C CA . GLU A 1 289 ? 8.493 7.862 57.713 1.00 15.81 289 GLU A CA 1
ATOM 2211 C C . GLU A 1 289 ? 9.055 6.449 57.596 1.00 15.63 289 GLU A C 1
ATOM 2212 O O . GLU A 1 289 ? 9.263 5.954 56.493 1.00 15.71 289 GLU A O 1
ATOM 2218 N N . PHE A 1 290 ? 9.270 5.806 58.744 1.00 15.59 290 PHE A N 1
ATOM 2219 C CA . PHE A 1 290 ? 9.689 4.405 58.795 1.00 15.73 290 PHE A CA 1
ATOM 2220 C C . PHE A 1 290 ? 8.758 3.512 57.982 1.00 16.17 290 PHE A C 1
ATOM 2221 O O . PHE A 1 290 ? 9.210 2.710 57.165 1.00 15.99 290 PHE A O 1
ATOM 2229 N N . PHE A 1 291 ? 7.456 3.659 58.212 1.00 17.04 291 PHE A N 1
ATOM 2230 C CA . PHE A 1 291 ? 6.478 2.816 57.541 1.00 17.89 291 PHE A CA 1
ATOM 2231 C C . PHE A 1 291 ? 6.522 2.997 56.027 1.00 18.08 291 PHE A C 1
ATOM 2232 O O . PHE A 1 291 ? 6.553 2.019 55.285 1.00 18.05 291 PHE A O 1
ATOM 2240 N N . GLY A 1 292 ? 6.538 4.249 55.577 1.00 18.38 292 GLY A N 1
ATOM 2241 C CA . GLY A 1 292 ? 6.570 4.555 54.150 1.00 19.17 292 GLY A CA 1
ATOM 2242 C C . GLY A 1 292 ? 7.761 3.947 53.432 1.00 19.54 292 GLY A C 1
ATOM 2243 O O . GLY A 1 292 ? 7.611 3.361 52.362 1.00 19.73 292 GLY A O 1
ATOM 2244 N N . LEU A 1 293 ? 8.943 4.070 54.035 1.00 19.66 293 LEU A N 1
ATOM 2245 C CA . LEU A 1 293 ? 10.188 3.621 53.407 1.00 20.22 293 LEU A CA 1
ATOM 2246 C C . LEU A 1 293 ? 10.273 2.104 53.304 1.00 20.97 293 LEU A C 1
ATOM 2247 O O . LEU A 1 293 ? 10.724 1.563 52.296 1.00 21.02 293 LEU A O 1
ATOM 2252 N N . VAL A 1 294 ? 9.831 1.429 54.359 1.00 21.89 294 VAL A N 1
ATOM 2253 C CA . VAL A 1 294 ? 9.866 -0.023 54.423 1.00 23.38 294 VAL A CA 1
ATOM 2254 C C . VAL A 1 294 ? 8.809 -0.652 53.500 1.00 24.29 294 VAL A C 1
ATOM 2255 O O . VAL A 1 294 ? 9.110 -1.591 52.753 1.00 24.60 294 VAL A O 1
ATOM 2259 N N . ASN A 1 295 ? 7.591 -0.138 53.566 1.00 25.45 295 ASN A N 1
ATOM 2260 C CA . ASN A 1 295 ? 6.467 -0.621 52.736 1.00 26.41 295 ASN A CA 1
ATOM 2261 C C . ASN A 1 295 ? 6.690 -0.439 51.240 1.00 26.71 295 ASN A C 1
ATOM 2262 O O . ASN A 1 295 ? 6.324 -1.269 50.471 1.00 27.15 295 ASN A O 1
ATOM 2267 N N . SER A 1 296 ? 7.270 0.666 50.843 1.00 26.74 296 SER A N 1
ATOM 2268 C CA . SER A 1 296 ? 7.545 0.973 49.440 1.00 26.90 296 SER A CA 1
ATOM 2269 C C . SER A 1 296 ? 8.809 0.277 48.932 1.00 26.81 296 SER A C 1
ATOM 2270 O O . SER A 1 296 ? 9.175 0.419 47.757 1.00 27.14 296 SER A O 1
ATOM 2273 N N . LYS A 1 297 ? 9.472 -0.457 49.827 1.00 26.49 297 LYS A N 1
ATOM 2274 C CA . LYS A 1 297 ? 10.723 -1.178 49.533 1.00 26.08 297 LYS A CA 1
ATOM 2275 C C . LYS A 1 297 ? 11.911 -0.255 49.232 1.00 25.25 297 LYS A C 1
ATOM 2276 O O . LYS A 1 297 ? 12.946 -0.710 48.737 1.00 25.37 297 LYS A O 1
ATOM 2282 N N . LYS A 1 298 ? 11.768 0.989 49.660 1.00 24.18 298 LYS A N 1
ATOM 2283 C CA . LYS A 1 298 ? 12.811 1.940 49.426 1.00 23.12 298 LYS A CA 1
ATOM 2284 C C . LYS A 1 298 ? 13.934 1.716 50.401 1.00 21.91 298 LYS A C 1
ATOM 2285 O O . LYS A 1 298 ? 14.995 2.121 50.161 1.00 21.96 298 LYS A O 1
ATOM 2291 N N . LEU A 1 299 ? 13.633 1.099 51.531 1.00 20.54 299 LEU A N 1
ATOM 2292 C CA . LEU A 1 299 ? 14.658 0.681 52.457 1.00 19.12 299 LEU A CA 1
ATOM 2293 C C . LEU A 1 299 ? 14.574 -0.823 52.515 1.00 17.93 299 LEU A C 1
ATOM 2294 O O . LEU A 1 299 ? 13.535 -1.342 52.666 1.00 17.99 299 LEU A O 1
ATOM 2299 N N . ASN A 1 300 ? 15.707 -1.469 52.413 1.00 16.42 300 ASN A N 1
ATOM 2300 C CA . ASN A 1 300 ? 15.786 -2.913 52.625 1.00 15.45 300 ASN A CA 1
ATOM 2301 C C . ASN A 1 300 ? 16.297 -3.239 54.024 1.00 14.65 300 ASN A C 1
ATOM 2302 O O . ASN A 1 300 ? 17.251 -2.627 54.499 1.00 13.62 300 ASN A O 1
ATOM 2307 N N . ILE A 1 301 ? 15.640 -4.195 54.676 1.00 13.67 301 ILE A N 1
ATOM 2308 C CA . ILE A 1 301 ? 16.040 -4.650 56.005 1.00 13.51 301 ILE A CA 1
ATOM 2309 C C . ILE A 1 301 ? 16.644 -6.045 55.877 1.00 13.30 301 ILE A C 1
ATOM 2310 O O . ILE A 1 301 ? 15.923 -7.045 55.720 1.00 13.87 301 ILE A O 1
ATOM 2315 N N . LYS A 1 302 ? 17.972 -6.100 55.930 1.00 13.11 302 LYS A N 1
ATOM 2316 C CA . LYS A 1 302 ? 18.696 -7.359 55.824 1.00 13.02 302 LYS A CA 1
ATOM 2317 C C . LYS A 1 302 ? 18.642 -8.099 57.152 1.00 12.65 302 LYS A C 1
ATOM 2318 O O . LYS A 1 302 ? 19.020 -7.553 58.184 1.00 12.51 302 LYS A O 1
ATOM 2324 N N . ILE A 1 303 ? 18.146 -9.333 57.119 1.00 12.34 303 ILE A N 1
ATOM 2325 C CA . ILE A 1 303 ? 18.110 -10.172 58.311 1.00 11.91 303 ILE A CA 1
ATOM 2326 C C . ILE A 1 303 ? 19.212 -11.225 58.247 1.00 11.67 303 ILE A C 1
ATOM 2327 O O . ILE A 1 303 ? 19.234 -12.065 57.340 1.00 12.41 303 ILE A O 1
ATOM 2332 N N . TYR A 1 304 ? 20.133 -11.158 59.209 1.00 10.97 304 TYR A N 1
ATOM 2333 C CA . TYR A 1 304 ? 21.248 -12.094 59.297 1.00 10.50 304 TYR A CA 1
ATOM 2334 C C . TYR A 1 304 ? 20.744 -13.497 59.621 1.00 10.65 304 TYR A C 1
ATOM 2335 O O . TYR A 1 304 ? 21.046 -14.464 58.913 1.00 11.05 304 TYR A O 1
ATOM 2344 N N . LYS A 1 305 ? 19.971 -13.587 60.697 1.00 10.44 305 LYS A N 1
ATOM 2345 C CA . LYS A 1 305 ? 19.469 -14.857 61.199 1.00 10.75 305 LYS A CA 1
ATOM 2346 C C . LYS A 1 305 ? 18.318 -14.595 62.157 1.00 11.00 305 LYS A C 1
ATOM 2347 O O . LYS A 1 305 ? 18.250 -13.536 62.789 1.00 10.69 305 LYS A O 1
ATOM 2353 N N . THR A 1 306 ? 17.410 -15.562 62.224 1.00 11.28 306 THR A N 1
ATOM 2354 C CA . THR A 1 306 ? 16.321 -15.579 63.185 1.00 11.62 306 THR A CA 1
ATOM 2355 C C . THR A 1 306 ? 16.592 -16.707 64.177 1.00 11.49 306 THR A C 1
ATOM 2356 O O . THR A 1 306 ? 17.026 -17.801 63.792 1.00 11.92 306 THR A O 1
ATOM 2360 N N . TYR A 1 307 ? 16.375 -16.409 65.454 1.00 11.00 307 TYR A N 1
ATOM 2361 C CA . TYR A 1 307 ? 16.604 -17.346 66.545 1.00 11.07 307 TYR A CA 1
ATOM 2362 C C . TYR A 1 307 ? 15.356 -17.401 67.409 1.00 11.19 307 TYR A C 1
ATOM 2363 O O . TYR A 1 307 ? 14.689 -16.381 67.589 1.00 11.26 307 TYR A O 1
ATOM 2372 N N . PRO A 1 308 ? 15.049 -18.580 67.987 1.00 11.36 308 PRO A N 1
ATOM 2373 C CA . PRO A 1 308 ? 14.015 -18.608 69.017 1.00 11.50 308 PRO A CA 1
ATOM 2374 C C . PRO A 1 308 ? 14.467 -17.751 70.199 1.00 11.09 308 PRO A C 1
ATOM 2375 O O . PRO A 1 308 ? 15.673 -17.617 70.431 1.00 11.11 308 PRO A O 1
ATOM 2379 N N . LEU A 1 309 ? 13.511 -17.184 70.927 1.00 11.30 309 LEU A N 1
ATOM 2380 C CA . LEU A 1 309 ? 13.806 -16.354 72.090 1.00 11.36 309 LEU A CA 1
ATOM 2381 C C . LEU A 1 309 ? 14.808 -17.006 73.055 1.00 11.64 309 LEU A C 1
ATOM 2382 O O . LEU A 1 309 ? 15.743 -16.352 73.525 1.00 11.55 309 LEU A O 1
ATOM 2387 N N . ARG A 1 310 ? 14.614 -18.293 73.333 1.00 11.94 310 ARG A N 1
ATOM 2388 C CA . ARG A 1 310 ? 15.458 -19.034 74.276 1.00 12.45 310 ARG A CA 1
ATOM 2389 C C . ARG A 1 310 ? 16.915 -19.135 73.824 1.00 12.01 310 ARG A C 1
ATOM 2390 O O . ARG A 1 310 ? 17.796 -19.451 74.628 1.00 12.70 310 ARG A O 1
ATOM 2398 N N . ASP A 1 311 ? 17.150 -18.868 72.538 1.00 11.52 311 ASP A N 1
ATOM 2399 C CA . ASP A 1 311 ? 18.486 -18.930 71.953 1.00 11.45 311 ASP A CA 1
ATOM 2400 C C . ASP A 1 311 ? 19.153 -17.559 71.849 1.00 10.91 311 ASP A C 1
ATOM 2401 O O . ASP A 1 311 ? 20.138 -17.409 71.126 1.00 10.50 311 ASP A O 1
ATOM 2406 N N . TYR A 1 312 ? 18.641 -16.565 72.575 1.00 9.96 312 TYR A N 1
ATOM 2407 C CA . TYR A 1 312 ? 19.271 -15.246 72.536 1.00 9.63 312 TYR A CA 1
ATOM 2408 C C . TYR A 1 312 ? 20.780 -15.295 72.823 1.00 9.69 312 TYR A C 1
ATOM 2409 O O . TYR A 1 312 ? 21.552 -14.577 72.195 1.00 9.61 312 TYR A O 1
ATOM 2418 N N . ARG A 1 313 ? 21.208 -16.188 73.693 1.00 10.14 313 ARG A N 1
ATOM 2419 C CA . ARG A 1 313 ? 22.606 -16.227 74.058 1.00 10.65 313 ARG A CA 1
ATOM 2420 C C . ARG A 1 313 ? 23.495 -16.501 72.830 1.00 10.17 313 ARG A C 1
ATOM 2421 O O . ARG A 1 313 ? 24.562 -16.078 72.777 1.00 10.14 313 ARG A O 1
ATOM 2429 N N . THR A 1 314 ? 22.982 -17.276 71.889 1.00 10.25 314 THR A N 1
ATOM 2430 C CA . THR A 1 314 ? 23.688 -17.558 70.636 1.00 9.83 314 THR A CA 1
ATOM 2431 C C . THR A 1 314 ? 23.748 -16.312 69.759 1.00 9.17 314 THR A C 1
ATOM 2432 O O . THR A 1 314 ? 24.792 -16.000 69.187 1.00 9.03 314 THR A O 1
ATOM 2436 N N . ALA A 1 315 ? 22.622 -15.608 69.664 1.00 8.85 315 ALA A N 1
ATOM 2437 C CA . ALA A 1 315 ? 22.558 -14.340 68.944 1.00 8.03 315 ALA A CA 1
ATOM 2438 C C . ALA A 1 315 ? 23.519 -13.309 69.545 1.00 7.87 315 ALA A C 1
ATOM 2439 O O . ALA A 1 315 ? 24.226 -12.618 68.814 1.00 7.42 315 ALA A O 1
ATOM 2441 N N . ALA A 1 316 ? 23.562 -13.224 70.877 1.00 7.41 316 ALA A N 1
ATOM 2442 C CA . ALA A 1 316 ? 24.468 -12.294 71.551 1.00 7.35 316 ALA A CA 1
ATOM 2443 C C . ALA A 1 316 ? 25.919 -12.609 71.210 1.00 7.48 316 ALA A C 1
ATOM 2444 O O . ALA A 1 316 ? 26.711 -11.710 70.910 1.00 7.74 316 ALA A O 1
ATOM 2446 N N . ALA A 1 317 ? 26.264 -13.893 71.221 1.00 7.90 317 ALA A N 1
ATOM 2447 C CA . ALA A 1 317 ? 27.616 -14.307 70.872 1.00 8.14 317 ALA A CA 1
ATOM 2448 C C . ALA A 1 317 ? 27.925 -13.993 69.410 1.00 7.93 317 ALA A C 1
ATOM 2449 O O . ALA A 1 317 ? 29.028 -13.542 69.092 1.00 8.50 317 ALA A O 1
ATOM 2451 N N . ASP A 1 318 ? 26.949 -14.219 68.531 1.00 7.80 318 ASP A N 1
ATOM 2452 C CA . ASP A 1 318 ? 27.118 -13.944 67.103 1.00 7.74 318 ASP A CA 1
ATOM 2453 C C . ASP A 1 318 ? 27.414 -12.467 66.850 1.00 7.49 318 ASP A C 1
ATOM 2454 O O . ASP A 1 318 ? 28.404 -12.124 66.202 1.00 7.34 318 ASP A O 1
ATOM 2459 N N . ILE A 1 319 ? 26.565 -11.591 67.384 1.00 7.16 319 ILE A N 1
ATOM 2460 C CA . ILE A 1 319 ? 26.709 -10.161 67.103 1.00 7.06 319 ILE A CA 1
ATOM 2461 C C . ILE A 1 319 ? 27.989 -9.578 67.724 1.00 7.26 319 ILE A C 1
ATOM 2462 O O . ILE A 1 319 ? 28.682 -8.766 67.101 1.00 7.31 319 ILE A O 1
ATOM 2467 N N . GLU A 1 320 ? 28.329 -10.036 68.928 1.00 7.09 320 GLU A N 1
ATOM 2468 C CA . GLU A 1 320 ? 29.513 -9.545 69.617 1.00 7.41 320 GLU A CA 1
ATOM 2469 C C . GLU A 1 320 ? 30.819 -10.096 69.037 1.00 7.69 320 GLU A C 1
ATOM 2470 O O . GLU A 1 320 ? 31.887 -9.543 69.291 1.00 8.18 320 GLU A O 1
ATOM 2476 N N . SER A 1 321 ? 30.719 -11.163 68.243 1.00 8.12 321 SER A N 1
ATOM 2477 C CA . SER A 1 321 ? 31.884 -11.740 67.559 1.00 8.56 321 SER A CA 1
ATOM 2478 C C . SER A 1 321 ? 32.345 -10.913 66.361 1.00 8.55 321 SER A C 1
ATOM 2479 O O . SER A 1 321 ? 33.410 -11.179 65.805 1.00 9.38 321 SER A O 1
ATOM 2482 N N . ARG A 1 322 ? 31.531 -9.933 65.962 1.00 8.44 322 ARG A N 1
ATOM 2483 C CA . ARG A 1 322 ? 31.781 -9.076 64.788 1.00 8.46 322 ARG A CA 1
ATOM 2484 C C . ARG A 1 322 ? 31.558 -9.772 63.439 1.00 8.83 322 ARG A C 1
ATOM 2485 O O . ARG A 1 322 ? 31.826 -9.191 62.390 1.00 9.25 322 ARG A O 1
ATOM 2493 N N . LYS A 1 323 ? 31.032 -10.997 63.467 1.00 9.35 323 LYS A N 1
ATOM 2494 C CA . LYS A 1 323 ? 30.833 -11.764 62.222 1.00 10.02 323 LYS A CA 1
ATOM 2495 C C . LYS A 1 323 ? 29.612 -11.323 61.415 1.00 9.83 323 LYS A C 1
ATOM 2496 O O . LYS A 1 323 ? 29.543 -11.560 60.205 1.00 10.42 323 LYS A O 1
ATOM 2502 N N . THR A 1 324 ? 28.649 -10.698 62.087 1.00 9.37 324 THR A N 1
ATOM 2503 C CA . THR A 1 324 ? 27.331 -10.476 61.499 1.00 8.69 324 THR A CA 1
ATOM 2504 C C . THR A 1 324 ? 27.251 -9.240 60.604 1.00 9.04 324 THR A C 1
ATOM 2505 O O . THR A 1 324 ? 28.097 -8.338 60.671 1.00 9.24 324 THR A O 1
ATOM 2509 N N . VAL A 1 325 ? 26.234 -9.245 59.747 1.00 9.01 325 VAL A N 1
ATOM 2510 C CA . VAL A 1 325 ? 25.811 -8.083 58.970 1.00 9.49 325 VAL A CA 1
ATOM 2511 C C . VAL A 1 325 ? 24.296 -7.967 59.102 1.00 9.26 325 VAL A C 1
ATOM 2512 O O . VAL A 1 325 ? 23.602 -8.976 59.261 1.00 9.68 325 VAL A O 1
ATOM 2516 N N . GLY A 1 326 ? 23.782 -6.747 59.051 1.00 8.56 326 GLY A N 1
ATOM 2517 C CA . GLY A 1 326 ? 22.345 -6.527 59.175 1.00 8.65 326 GLY A CA 1
ATOM 2518 C C . GLY A 1 326 ? 21.808 -6.903 60.540 1.00 8.20 326 GLY A C 1
ATOM 2519 O O . GLY A 1 326 ? 22.530 -6.862 61.541 1.00 8.47 326 GLY A O 1
ATOM 2520 N N . LYS A 1 327 ? 20.539 -7.298 60.563 1.00 7.91 327 LYS A N 1
ATOM 2521 C CA . LYS A 1 327 ? 19.769 -7.411 61.791 1.00 7.81 327 LYS A CA 1
ATOM 2522 C C . LYS A 1 327 ? 19.569 -8.862 62.222 1.00 7.96 327 LYS A C 1
ATOM 2523 O O . LYS A 1 327 ? 19.313 -9.735 61.391 1.00 8.23 327 LYS A O 1
ATOM 2529 N N . LEU A 1 328 ? 19.682 -9.102 63.527 1.00 8.18 328 LEU A N 1
ATOM 2530 C CA . LEU A 1 328 ? 19.321 -10.393 64.117 1.00 8.16 328 LEU A CA 1
ATOM 2531 C C . LEU A 1 328 ? 17.948 -10.268 64.773 1.00 8.45 328 LEU A C 1
ATOM 2532 O O . LEU A 1 328 ? 17.648 -9.258 65.401 1.00 8.47 328 LEU A O 1
ATOM 2537 N N . VAL A 1 329 ? 17.108 -11.287 64.605 1.00 8.68 329 VAL A N 1
ATOM 2538 C CA . VAL A 1 329 ? 15.726 -11.242 65.098 1.00 9.35 329 VAL A CA 1
ATOM 2539 C C . VAL A 1 329 ? 15.432 -12.464 65.959 1.00 9.49 329 VAL A C 1
ATOM 2540 O O . VAL A 1 329 ? 15.899 -13.566 65.654 1.00 10.10 329 VAL A O 1
ATOM 2544 N N . LEU A 1 330 ? 14.614 -12.272 66.987 1.00 9.81 330 LEU A N 1
ATOM 2545 C CA . LEU A 1 330 ? 14.208 -13.364 67.863 1.00 10.11 330 LEU A CA 1
ATOM 2546 C C . LEU A 1 330 ? 12.711 -13.648 67.737 1.00 10.65 330 LEU A C 1
ATOM 2547 O O . LEU A 1 330 ? 11.881 -12.747 67.848 1.00 10.24 330 LEU A O 1
ATOM 2552 N N . GLU A 1 331 ? 12.384 -14.915 67.503 1.00 11.62 331 GLU A N 1
ATOM 2553 C CA . GLU A 1 331 ? 11.011 -15.374 67.369 1.00 13.13 331 GLU A CA 1
ATOM 2554 C C . GLU A 1 331 ? 10.493 -15.722 68.760 1.00 12.89 331 GLU A C 1
ATOM 2555 O O . GLU A 1 331 ? 11.065 -16.574 69.445 1.00 12.73 331 GLU A O 1
ATOM 2561 N N . ILE A 1 332 ? 9.428 -15.040 69.176 1.00 13.01 332 ILE A N 1
ATOM 2562 C CA . ILE A 1 332 ? 8.836 -15.232 70.501 1.00 13.57 332 ILE A CA 1
ATOM 2563 C C . ILE A 1 332 ? 7.941 -16.475 70.461 1.00 13.85 332 ILE A C 1
ATOM 2564 O O . ILE A 1 332 ? 7.138 -16.610 69.540 1.00 14.34 332 ILE A O 1
ATOM 2569 N N . PRO A 1 333 ? 8.075 -17.377 71.456 1.00 14.05 333 PRO A N 1
ATOM 2570 C CA . PRO A 1 333 ? 7.211 -18.561 71.466 1.00 14.39 333 PRO A CA 1
ATOM 2571 C C . PRO A 1 333 ? 5.745 -18.213 71.699 1.00 14.42 333 PRO A C 1
ATOM 2572 O O . PRO A 1 333 ? 5.428 -17.343 72.511 1.00 14.40 333 PRO A O 1
ATOM 2576 N N . GLN A 1 334 ? 4.866 -18.892 70.992 1.00 14.87 334 GLN A N 1
ATOM 2577 C CA . GLN A 1 334 ? 3.446 -18.714 71.117 1.00 15.18 334 GLN A CA 1
ATOM 2578 C C . GLN A 1 334 ? 3.005 -19.079 72.533 1.00 15.41 334 GLN A C 1
ATOM 2579 O O . GLN A 1 334 ? 3.421 -20.098 73.037 1.00 15.68 334 GLN A O 1
ATOM 2586 N N . ILE B 1 5 ? 60.779 53.452 60.921 1.00 21.58 5 ILE B N 1
ATOM 2587 C CA . ILE B 1 5 ? 60.335 52.342 61.820 1.00 21.45 5 ILE B CA 1
ATOM 2588 C C . ILE B 1 5 ? 61.451 51.980 62.809 1.00 21.11 5 ILE B C 1
ATOM 2589 O O . ILE B 1 5 ? 62.544 51.586 62.396 1.00 21.16 5 ILE B O 1
ATOM 2594 N N . PRO B 1 6 ? 61.181 52.112 64.121 1.00 20.79 6 PRO B N 1
ATOM 2595 C CA . PRO B 1 6 ? 62.202 51.854 65.137 1.00 20.74 6 PRO B CA 1
ATOM 2596 C C . PRO B 1 6 ? 62.534 50.368 65.241 1.00 20.54 6 PRO B C 1
ATOM 2597 O O . PRO B 1 6 ? 61.762 49.525 64.778 1.00 20.61 6 PRO B O 1
ATOM 2601 N N . GLU B 1 7 ? 63.657 50.089 65.835 1.00 20.48 7 GLU B N 1
ATOM 2602 C CA . GLU B 1 7 ? 64.040 48.732 66.026 1.00 20.54 7 GLU B CA 1
ATOM 2603 C C . GLU B 1 7 ? 63.454 48.126 67.327 1.00 19.69 7 GLU B C 1
ATOM 2604 O O . GLU B 1 7 ? 63.236 46.963 67.417 1.00 19.39 7 GLU B O 1
ATOM 2610 N N . GLN B 1 8 ? 63.217 49.007 68.276 1.00 18.92 8 GLN B N 1
ATOM 2611 C CA . GLN B 1 8 ? 62.703 48.638 69.589 1.00 18.32 8 GLN B CA 1
ATOM 2612 C C . GLN B 1 8 ? 61.381 49.339 69.874 1.00 16.87 8 GLN B C 1
ATOM 2613 O O . GLN B 1 8 ? 61.123 50.438 69.372 1.00 16.73 8 GLN B O 1
ATOM 2619 N N . GLN B 1 9 ? 60.557 48.695 70.693 1.00 15.35 9 GLN B N 1
ATOM 2620 C CA . GLN B 1 9 ? 59.231 49.203 71.034 1.00 13.94 9 GLN B CA 1
ATOM 2621 C C . GLN B 1 9 ? 58.870 48.810 72.460 1.00 13.55 9 GLN B C 1
ATOM 2622 O O . GLN B 1 9 ? 59.647 48.145 73.143 1.00 13.65 9 GLN B O 1
ATOM 2628 N N . LYS B 1 10 ? 57.680 49.192 72.885 1.00 12.81 10 LYS B N 1
ATOM 2629 C CA . LYS B 1 10 ? 57.153 48.751 74.144 1.00 12.75 10 LYS B CA 1
ATOM 2630 C C . LYS B 1 10 ? 55.967 47.803 73.914 1.00 11.86 10 LYS B C 1
ATOM 2631 O O . LYS B 1 10 ? 55.233 48.011 73.044 1.00 11.92 10 LYS B O 1
ATOM 2637 N N . VAL B 1 11 ? 55.884 46.793 74.778 1.00 11.27 11 VAL B N 1
ATOM 2638 C CA . VAL B 1 11 ? 54.797 45.813 74.718 1.00 10.55 11 VAL B CA 1
ATOM 2639 C C . VAL B 1 11 ? 54.365 45.436 76.128 1.00 10.53 11 VAL B C 1
ATOM 2640 O O . VAL B 1 11 ? 55.068 45.721 77.097 1.00 10.79 11 VAL B O 1
ATOM 2644 N N . ILE B 1 12 ? 53.202 44.799 76.236 1.00 9.65 12 ILE B N 1
ATOM 2645 C CA . ILE B 1 12 ? 52.817 44.118 77.462 1.00 9.82 12 ILE B CA 1
ATOM 2646 C C . ILE B 1 12 ? 53.092 42.631 77.281 1.00 9.83 12 ILE B C 1
ATOM 2647 O O . ILE B 1 12 ? 52.628 42.017 76.318 1.00 9.61 12 ILE B O 1
ATOM 2652 N N . LEU B 1 13 ? 53.861 42.059 78.206 1.00 10.11 13 LEU B N 1
ATOM 2653 C CA . LEU B 1 13 ? 54.166 40.637 78.151 1.00 10.57 13 LEU B CA 1
ATOM 2654 C C . LEU B 1 13 ? 54.124 39.997 79.515 1.00 10.81 13 LEU B C 1
ATOM 2655 O O . LEU B 1 13 ? 54.068 40.692 80.537 1.00 10.78 13 LEU B O 1
ATOM 2660 N N . ILE B 1 14 ? 54.132 38.669 79.524 1.00 11.16 14 ILE B N 1
ATOM 2661 C CA . ILE B 1 14 ? 54.322 37.884 80.739 1.00 11.93 14 ILE B CA 1
ATOM 2662 C C . ILE B 1 14 ? 55.498 36.923 80.559 1.00 12.46 14 ILE B C 1
ATOM 2663 O O . ILE B 1 14 ? 55.634 36.289 79.508 1.00 12.46 14 ILE B O 1
ATOM 2668 N N . ASP B 1 15 ? 56.353 36.834 81.576 1.00 13.58 15 ASP B N 1
ATOM 2669 C CA . ASP B 1 15 ? 57.481 35.893 81.562 1.00 14.58 15 ASP B CA 1
ATOM 2670 C C . ASP B 1 15 ? 57.109 34.573 82.214 1.00 14.64 15 ASP B C 1
ATOM 2671 O O . ASP B 1 15 ? 57.722 33.533 81.943 1.00 15.13 15 ASP B O 1
ATOM 2676 N N . GLU B 1 16 ? 56.119 34.627 83.096 1.00 14.34 16 GLU B N 1
ATOM 2677 C CA . GLU B 1 16 ? 55.737 33.481 83.908 1.00 14.35 16 GLU B CA 1
ATOM 2678 C C . GLU B 1 16 ? 54.292 33.631 84.337 1.00 14.01 16 GLU B C 1
ATOM 2679 O O . GLU B 1 16 ? 53.717 34.715 84.227 1.00 13.83 16 GLU B O 1
ATOM 2685 N N . ILE B 1 17 ? 53.722 32.545 84.845 1.00 13.78 17 ILE B N 1
ATOM 2686 C CA . ILE B 1 17 ? 52.348 32.569 85.335 1.00 13.65 17 ILE B CA 1
ATOM 2687 C C . ILE B 1 17 ? 52.258 33.184 86.732 1.00 13.68 17 ILE B C 1
ATOM 2688 O O . ILE B 1 17 ? 53.220 33.151 87.507 1.00 13.89 17 ILE B O 1
ATOM 2693 N N . GLY B 1 18 ? 51.098 33.758 87.037 1.00 13.35 18 GLY B N 1
ATOM 2694 C CA . GLY B 1 18 ? 50.860 34.343 88.351 1.00 13.34 18 GLY B CA 1
ATOM 2695 C C . GLY B 1 18 ? 49.827 35.448 88.338 1.00 13.27 18 GLY B C 1
ATOM 2696 O O . GLY B 1 18 ? 48.977 35.514 87.443 1.00 13.17 18 GLY B O 1
ATOM 2697 N N . GLY B 1 19 ? 49.911 36.311 89.347 1.00 13.40 19 GLY B N 1
ATOM 2698 C CA . GLY B 1 19 ? 48.987 37.421 89.517 1.00 13.41 19 GLY B CA 1
ATOM 2699 C C . GLY B 1 19 ? 49.377 38.627 88.687 1.00 13.32 19 GLY B C 1
ATOM 2700 O O . GLY B 1 19 ? 50.151 38.521 87.735 1.00 13.41 19 GLY B O 1
ATOM 2701 N N . TYR B 1 20 ? 48.852 39.785 89.065 1.00 13.36 20 TYR B N 1
ATOM 2702 C CA . TYR B 1 20 ? 49.026 40.996 88.269 1.00 13.53 20 TYR B CA 1
ATOM 2703 C C . TYR B 1 20 ? 50.471 41.490 88.221 1.00 14.00 20 TYR B C 1
ATOM 2704 O O . TYR B 1 20 ? 50.863 42.164 87.271 1.00 13.90 20 TYR B O 1
ATOM 2713 N N . ASP B 1 21 ? 51.232 41.068 89.208 1.00 14.85 21 ASP B N 1
ATOM 2714 C CA . ASP B 1 21 ? 52.625 41.459 89.262 1.00 15.64 21 ASP B CA 1
ATOM 2715 C C . ASP B 1 21 ? 53.478 40.835 88.158 1.00 15.33 21 ASP B C 1
ATOM 2716 O O . ASP B 1 21 ? 54.592 41.284 87.898 1.00 15.30 21 ASP B O 1
ATOM 2721 N N . VAL B 1 22 ? 52.955 39.819 87.486 1.00 14.80 22 VAL B N 1
ATOM 2722 C CA . VAL B 1 22 ? 53.701 39.242 86.389 1.00 14.77 22 VAL B CA 1
ATOM 2723 C C . VAL B 1 22 ? 53.447 39.982 85.069 1.00 14.00 22 VAL B C 1
ATOM 2724 O O . VAL B 1 22 ? 54.102 39.728 84.132 1.00 13.73 22 VAL B O 1
ATOM 2728 N N . ILE B 1 23 ? 52.503 40.893 85.051 1.00 13.36 23 ILE B N 1
ATOM 2729 C CA . ILE B 1 23 ? 52.283 41.687 83.858 1.00 12.91 23 ILE B CA 1
ATOM 2730 C C . ILE B 1 23 ? 53.349 42.784 83.736 1.00 13.15 23 ILE B C 1
ATOM 2731 O O . ILE B 1 23 ? 53.452 43.570 84.588 1.00 12.85 23 ILE B O 1
ATOM 2736 N N . LYS B 1 24 ? 54.109 42.751 82.651 1.00 13.64 24 LYS B N 1
ATOM 2737 C CA . LYS B 1 24 ? 55.224 43.647 82.446 1.00 14.52 24 LYS B CA 1
ATOM 2738 C C . LYS B 1 24 ? 55.063 44.538 81.214 1.00 14.57 24 LYS B C 1
ATOM 2739 O O . LYS B 1 24 ? 54.675 44.078 80.193 1.00 14.58 24 LYS B O 1
ATOM 2745 N N . TYR B 1 25 ? 55.407 45.799 81.393 1.00 15.05 25 TYR B N 1
ATOM 2746 C CA . TYR B 1 25 ? 55.458 46.758 80.295 1.00 15.47 25 TYR B CA 1
ATOM 2747 C C . TYR B 1 25 ? 56.926 46.929 79.914 1.00 16.03 25 TYR B C 1
ATOM 2748 O O . TYR B 1 25 ? 57.673 47.640 80.593 1.00 16.83 25 TYR B O 1
ATOM 2757 N N . GLU B 1 26 ? 57.327 46.264 78.838 1.00 16.28 26 GLU B N 1
ATOM 2758 C CA . GLU B 1 26 ? 58.741 45.991 78.567 1.00 17.19 26 GLU B CA 1
ATOM 2759 C C . GLU B 1 26 ? 59.211 46.441 77.197 1.00 16.97 26 GLU B C 1
ATOM 2760 O O . GLU B 1 26 ? 58.426 46.504 76.249 1.00 16.70 26 GLU B O 1
ATOM 2766 N N . ASP B 1 27 ? 60.507 46.732 77.099 1.00 16.97 27 ASP B N 1
ATOM 2767 C CA . ASP B 1 27 ? 61.168 46.893 75.809 1.00 17.20 27 ASP B CA 1
ATOM 2768 C C . ASP B 1 27 ? 61.153 45.553 75.083 1.00 16.71 27 ASP B C 1
ATOM 2769 O O . ASP B 1 27 ? 61.310 44.495 75.701 1.00 16.99 27 ASP B O 1
ATOM 2774 N N . TYR B 1 28 ? 60.957 45.605 73.771 1.00 16.14 28 TYR B N 1
ATOM 2775 C CA . TYR B 1 28 ? 60.804 44.411 72.957 1.00 15.85 28 TYR B CA 1
ATOM 2776 C C . TYR B 1 28 ? 61.127 44.790 71.515 1.00 15.77 28 TYR B C 1
ATOM 2777 O O . TYR B 1 28 ? 60.955 45.946 71.131 1.00 15.62 28 TYR B O 1
ATOM 2786 N N . PRO B 1 29 ? 61.623 43.831 70.718 1.00 15.76 29 PRO B N 1
ATOM 2787 C CA . PRO B 1 29 ? 61.885 44.144 69.319 1.00 15.85 29 PRO B CA 1
ATOM 2788 C C . PRO B 1 29 ? 60.607 44.423 68.529 1.00 15.90 29 PRO B C 1
ATOM 2789 O O . PRO B 1 29 ? 59.542 43.870 68.836 1.00 15.55 29 PRO B O 1
ATOM 2793 N N . VAL B 1 30 ? 60.721 45.297 67.536 1.00 15.94 30 VAL B N 1
ATOM 2794 C CA . VAL B 1 30 ? 59.699 45.439 66.509 1.00 16.10 30 VAL B CA 1
ATOM 2795 C C . VAL B 1 30 ? 59.864 44.226 65.599 1.00 16.49 30 VAL B C 1
ATOM 2796 O O . VAL B 1 30 ? 60.986 43.927 65.173 1.00 16.78 30 VAL B O 1
ATOM 2800 N N . PRO B 1 31 ? 58.762 43.499 65.327 1.00 16.68 31 PRO B N 1
ATOM 2801 C CA . PRO B 1 31 ? 58.865 42.256 64.563 1.00 16.99 31 PRO B CA 1
ATOM 2802 C C . PRO B 1 31 ? 59.298 42.470 63.118 1.00 17.56 31 PRO B C 1
ATOM 2803 O O . PRO B 1 31 ? 58.917 43.459 62.485 1.00 17.29 31 PRO B O 1
ATOM 2807 N N . SER B 1 32 ? 60.110 41.547 62.615 1.00 18.21 32 SER B N 1
ATOM 2808 C CA . SER B 1 32 ? 60.454 41.515 61.203 1.00 19.13 32 SER B CA 1
ATOM 2809 C C . SER B 1 32 ? 59.307 40.853 60.443 1.00 19.08 32 SER B C 1
ATOM 2810 O O . SER B 1 32 ? 58.609 39.993 60.987 1.00 19.58 32 SER B O 1
ATOM 2813 N N . ILE B 1 33 ? 59.113 41.260 59.191 1.00 19.24 33 ILE B N 1
ATOM 2814 C CA . ILE B 1 33 ? 57.999 40.755 58.385 1.00 19.18 33 ILE B CA 1
ATOM 2815 C C . ILE B 1 33 ? 58.461 39.957 57.165 1.00 19.39 33 ILE B C 1
ATOM 2816 O O . ILE B 1 33 ? 59.511 40.245 56.584 1.00 19.59 33 ILE B O 1
ATOM 2821 N N . SER B 1 34 ? 57.669 38.951 56.798 1.00 19.45 34 SER B N 1
ATOM 2822 C CA . SER B 1 34 ? 57.913 38.154 55.599 1.00 19.49 34 SER B CA 1
ATOM 2823 C C . SER B 1 34 ? 57.335 38.862 54.373 1.00 19.37 34 SER B C 1
ATOM 2824 O O . SER B 1 34 ? 56.726 39.929 54.496 1.00 19.24 34 SER B O 1
ATOM 2827 N N . GLU B 1 35 ? 57.513 38.259 53.200 1.00 19.26 35 GLU B N 1
ATOM 2828 C CA . GLU B 1 35 ? 57.049 38.853 51.941 1.00 19.17 35 GLU B CA 1
ATOM 2829 C C . GLU B 1 35 ? 55.525 39.001 51.819 1.00 18.68 35 GLU B C 1
ATOM 2830 O O . GLU B 1 35 ? 55.039 39.753 50.971 1.00 18.59 35 GLU B O 1
ATOM 2836 N N . GLU B 1 36 ? 54.781 38.255 52.632 1.00 18.18 36 GLU B N 1
ATOM 2837 C CA . GLU B 1 36 ? 53.316 38.303 52.608 1.00 17.57 36 GLU B CA 1
ATOM 2838 C C . GLU B 1 36 ? 52.667 38.953 53.840 1.00 16.72 36 GLU B C 1
ATOM 2839 O O . GLU B 1 36 ? 51.450 38.883 54.011 1.00 16.55 36 GLU B O 1
ATOM 2845 N N . GLU B 1 37 ? 53.477 39.571 54.693 1.00 15.69 37 GLU B N 1
ATOM 2846 C CA . GLU B 1 37 ? 52.998 40.126 55.961 1.00 14.88 37 GLU B CA 1
ATOM 2847 C C . GLU B 1 37 ? 52.905 41.648 55.979 1.00 14.13 37 GLU B C 1
ATOM 2848 O O . GLU B 1 37 ? 53.557 42.336 55.188 1.00 13.87 37 GLU B O 1
ATOM 2854 N N . LEU B 1 38 ? 52.081 42.158 56.893 1.00 13.02 38 LEU B N 1
ATOM 2855 C CA . LEU B 1 38 ? 51.976 43.587 57.169 1.00 12.34 38 LEU B CA 1
ATOM 2856 C C . LEU B 1 38 ? 52.615 43.907 58.510 1.00 11.95 38 LEU B C 1
ATOM 2857 O O . LEU B 1 38 ? 52.515 43.116 59.451 1.00 11.90 38 LEU B O 1
ATOM 2862 N N . LEU B 1 39 ? 53.262 45.067 58.597 1.00 11.30 39 LEU B N 1
ATOM 2863 C CA . LEU B 1 39 ? 53.636 45.637 59.889 1.00 11.03 39 LEU B CA 1
ATOM 2864 C C . LEU B 1 39 ? 52.681 46.784 60.196 1.00 10.77 39 LEU B C 1
ATOM 2865 O O . LEU B 1 39 ? 52.536 47.714 59.403 1.00 10.73 39 LEU B O 1
ATOM 2870 N N . ILE B 1 40 ? 52.014 46.689 61.342 1.00 10.42 40 ILE B N 1
ATOM 2871 C CA . ILE B 1 40 ? 50.980 47.645 61.722 1.00 10.13 40 ILE B CA 1
ATOM 2872 C C . ILE B 1 40 ? 51.383 48.412 62.981 1.00 9.78 40 ILE B C 1
ATOM 2873 O O . ILE B 1 40 ? 51.783 47.817 63.976 1.00 9.35 40 ILE B O 1
ATOM 2878 N N . LYS B 1 41 ? 51.233 49.731 62.926 1.00 9.70 41 LYS B N 1
ATOM 2879 C CA . LYS B 1 41 ? 51.464 50.565 64.088 1.00 9.67 41 LYS B CA 1
ATOM 2880 C C . LYS B 1 41 ? 50.099 50.687 64.735 1.00 9.26 41 LYS B C 1
ATOM 2881 O O . LYS B 1 41 ? 49.144 51.159 64.115 1.00 9.57 41 LYS B O 1
ATOM 2887 N N . ASN B 1 42 ? 50.006 50.244 65.981 1.00 9.00 42 ASN B N 1
ATOM 2888 C CA . ASN B 1 42 ? 48.725 50.195 66.684 1.00 8.84 42 ASN B CA 1
ATOM 2889 C C . ASN B 1 42 ? 48.343 51.491 67.371 1.00 9.21 42 ASN B C 1
ATOM 2890 O O . ASN B 1 42 ? 49.198 52.183 67.901 1.00 9.42 42 ASN B O 1
ATOM 2895 N N . LYS B 1 43 ? 47.044 51.782 67.362 1.00 9.11 43 LYS B N 1
ATOM 2896 C CA . LYS B 1 43 ? 46.496 52.938 68.031 1.00 9.51 43 LYS B CA 1
ATOM 2897 C C . LYS B 1 43 ? 45.634 52.509 69.209 1.00 9.14 43 LYS B C 1
ATOM 2898 O O . LYS B 1 43 ? 45.673 53.133 70.271 1.00 9.00 43 LYS B O 1
ATOM 2904 N N . TYR B 1 44 ? 44.857 51.459 69.012 1.00 8.61 44 TYR B N 1
ATOM 2905 C CA . TYR B 1 44 ? 43.955 50.953 70.046 1.00 7.80 44 TYR B CA 1
ATOM 2906 C C . TYR B 1 44 ? 43.960 49.440 70.057 1.00 7.28 44 TYR B C 1
ATOM 2907 O O . TYR B 1 44 ? 44.088 48.814 69.014 1.00 7.34 44 TYR B O 1
ATOM 2916 N N . THR B 1 45 ? 43.819 48.857 71.241 1.00 7.18 45 THR B N 1
ATOM 2917 C CA . THR B 1 45 ? 43.772 47.404 71.363 1.00 7.50 45 THR B CA 1
ATOM 2918 C C . THR B 1 45 ? 42.805 47.019 72.483 1.00 7.64 45 THR B C 1
ATOM 2919 O O . THR B 1 45 ? 42.801 47.628 73.545 1.00 8.28 45 THR B O 1
ATOM 2923 N N . GLY B 1 46 ? 41.961 46.027 72.229 1.00 7.85 46 GLY B N 1
ATOM 2924 C CA . GLY B 1 46 ? 40.915 45.672 73.196 1.00 8.16 46 GLY B CA 1
ATOM 2925 C C . GLY B 1 46 ? 41.361 44.728 74.298 1.00 7.77 46 GLY B C 1
ATOM 2926 O O . GLY B 1 46 ? 42.226 43.876 74.098 1.00 8.38 46 GLY B O 1
ATOM 2927 N N . VAL B 1 47 ? 40.764 44.887 75.474 1.00 7.29 47 VAL B N 1
ATOM 2928 C CA . VAL B 1 47 ? 40.969 43.953 76.574 1.00 7.39 47 VAL B CA 1
ATOM 2929 C C . VAL B 1 47 ? 39.994 42.787 76.421 1.00 7.24 47 VAL B C 1
ATOM 2930 O O . VAL B 1 47 ? 38.800 42.989 76.167 1.00 7.83 47 VAL B O 1
ATOM 2934 N N . ASN B 1 48 ? 40.515 41.574 76.561 1.00 7.00 48 ASN B N 1
ATOM 2935 C CA . ASN B 1 48 ? 39.701 40.359 76.472 1.00 6.77 48 ASN B CA 1
ATOM 2936 C C . ASN B 1 48 ? 39.990 39.456 77.647 1.00 6.84 48 ASN B C 1
ATOM 2937 O O . ASN B 1 48 ? 41.138 39.347 78.074 1.00 7.07 48 ASN B O 1
ATOM 2942 N N . TYR B 1 49 ? 38.952 38.798 78.162 1.00 6.62 49 TYR B N 1
ATOM 2943 C CA . TYR B 1 49 ? 39.101 37.956 79.331 1.00 6.74 49 TYR B CA 1
ATOM 2944 C C . TYR B 1 49 ? 40.114 36.825 79.164 1.00 6.96 49 TYR B C 1
ATOM 2945 O O . TYR B 1 49 ? 40.737 36.408 80.144 1.00 7.15 49 TYR B O 1
ATOM 2954 N N . ILE B 1 50 ? 40.299 36.360 77.943 1.00 6.88 50 ILE B N 1
ATOM 2955 C CA . ILE B 1 50 ? 41.214 35.254 77.647 1.00 7.22 50 ILE B CA 1
ATOM 2956 C C . ILE B 1 50 ? 42.623 35.488 78.202 1.00 7.30 50 ILE B C 1
ATOM 2957 O O . ILE B 1 50 ? 43.306 34.532 78.552 1.00 7.09 50 ILE B O 1
ATOM 2962 N N . GLU B 1 51 ? 43.048 36.750 78.290 1.00 7.62 51 GLU B N 1
ATOM 2963 C CA . GLU B 1 51 ? 44.391 37.040 78.794 1.00 8.11 51 GLU B CA 1
ATOM 2964 C C . GLU B 1 51 ? 44.586 36.465 80.191 1.00 8.81 51 GLU B C 1
ATOM 2965 O O . GLU B 1 51 ? 45.703 36.101 80.557 1.00 9.22 51 GLU B O 1
ATOM 2971 N N . SER B 1 52 ? 43.503 36.369 80.964 1.00 9.11 52 SER B N 1
ATOM 2972 C CA . SER B 1 52 ? 43.578 35.815 82.314 1.00 9.37 52 SER B CA 1
ATOM 2973 C C . SER B 1 52 ? 43.965 34.337 82.302 1.00 9.26 52 SER B C 1
ATOM 2974 O O . SER B 1 52 ? 44.678 33.877 83.195 1.00 9.56 52 SER B O 1
ATOM 2977 N N . TYR B 1 53 ? 43.498 33.600 81.291 1.00 9.11 53 TYR B N 1
ATOM 2978 C CA . TYR B 1 53 ? 43.771 32.165 81.196 1.00 9.50 53 TYR B CA 1
ATOM 2979 C C . TYR B 1 53 ? 45.247 31.903 80.946 1.00 9.93 53 TYR B C 1
ATOM 2980 O O . TYR B 1 53 ? 45.829 30.997 81.541 1.00 10.65 53 TYR B O 1
ATOM 2989 N N . PHE B 1 54 ? 45.850 32.706 80.073 1.00 10.30 54 PHE B N 1
ATOM 2990 C CA . PHE B 1 54 ? 47.279 32.593 79.811 1.00 10.47 54 PHE B CA 1
ATOM 2991 C C . PHE B 1 54 ? 48.101 33.020 81.023 1.00 10.68 54 PHE B C 1
ATOM 2992 O O . PHE B 1 54 ? 49.074 32.352 81.381 1.00 10.48 54 PHE B O 1
ATOM 3000 N N . ARG B 1 55 ? 47.704 34.118 81.662 1.00 10.95 55 ARG B N 1
ATOM 3001 C CA . ARG B 1 55 ? 48.451 34.629 82.809 1.00 11.22 55 ARG B CA 1
ATOM 3002 C C . ARG B 1 55 ? 48.436 33.652 83.984 1.00 12.13 55 ARG B C 1
ATOM 3003 O O . ARG B 1 55 ? 49.438 33.499 84.677 1.00 12.49 55 ARG B O 1
ATOM 3011 N N . LYS B 1 56 ? 47.305 32.981 84.187 1.00 12.74 56 LYS B N 1
ATOM 3012 C CA . LYS B 1 56 ? 47.154 32.056 85.314 1.00 13.99 56 LYS B CA 1
ATOM 3013 C C . LYS B 1 56 ? 47.679 30.645 85.048 1.00 14.59 56 LYS B C 1
ATOM 3014 O O . LYS B 1 56 ? 47.808 29.847 85.979 1.00 15.27 56 LYS B O 1
ATOM 3020 N N . GLY B 1 57 ? 47.974 30.339 83.785 1.00 14.95 57 GLY B N 1
ATOM 3021 C CA . GLY B 1 57 ? 48.436 29.002 83.392 1.00 15.87 57 GLY B CA 1
ATOM 3022 C C . GLY B 1 57 ? 47.322 28.020 83.063 1.00 16.41 57 GLY B C 1
ATOM 3023 O O . GLY B 1 57 ? 47.571 26.821 82.884 1.00 17.12 57 GLY B O 1
ATOM 3024 N N . ILE B 1 58 ? 46.094 28.488 82.992 1.00 16.71 58 ILE B N 1
ATOM 3025 C CA . ILE B 1 58 ? 44.967 27.709 82.577 1.00 17.35 58 ILE B CA 1
ATOM 3026 C C . ILE B 1 58 ? 45.071 27.299 81.105 1.00 17.41 58 ILE B C 1
ATOM 3027 O O . ILE B 1 58 ? 44.807 26.183 80.741 1.00 17.72 58 ILE B O 1
ATOM 3032 N N . TYR B 1 59 ? 45.485 28.249 80.270 1.00 17.47 59 TYR B N 1
ATOM 3033 C CA . TYR B 1 59 ? 45.840 27.983 78.882 1.00 17.69 59 TYR B CA 1
ATOM 3034 C C . TYR B 1 59 ? 47.360 28.030 78.764 1.00 17.90 59 TYR B C 1
ATOM 3035 O O . TYR B 1 59 ? 47.990 28.944 79.298 1.00 18.04 59 TYR B O 1
ATOM 3044 N N . PRO B 1 60 ? 47.959 27.048 78.078 1.00 18.06 60 PRO B N 1
ATOM 3045 C CA . PRO B 1 60 ? 49.408 27.081 77.895 1.00 18.26 60 PRO B CA 1
ATOM 3046 C C . PRO B 1 60 ? 49.825 28.103 76.843 1.00 18.24 60 PRO B C 1
ATOM 3047 O O . PRO B 1 60 ? 49.065 28.379 75.911 1.00 18.58 60 PRO B O 1
ATOM 3051 N N . CYS B 1 61 ? 51.019 28.664 77.013 1.00 18.33 61 CYS B N 1
ATOM 3052 C CA . CYS B 1 61 ? 51.619 29.544 76.010 1.00 18.28 61 CYS B CA 1
ATOM 3053 C C . CYS B 1 61 ? 53.129 29.595 76.174 1.00 18.69 61 CYS B C 1
ATOM 3054 O O . CYS B 1 61 ? 53.645 29.473 77.289 1.00 18.67 61 CYS B O 1
ATOM 3057 N N . GLU B 1 62 ? 53.832 29.762 75.056 1.00 18.84 62 GLU B N 1
ATOM 3058 C CA . GLU B 1 62 ? 55.282 29.890 75.076 1.00 19.33 62 GLU B CA 1
ATOM 3059 C C . GLU B 1 62 ? 55.663 31.260 75.611 1.00 18.69 62 GLU B C 1
ATOM 3060 O O . GLU B 1 62 ? 55.191 32.288 75.116 1.00 18.47 62 GLU B O 1
ATOM 3066 N N . LYS B 1 63 ? 56.515 31.260 76.627 1.00 18.09 63 LYS B N 1
ATOM 3067 C CA . LYS B 1 63 ? 56.897 32.487 77.314 1.00 17.80 63 LYS B CA 1
ATOM 3068 C C . LYS B 1 63 ? 58.369 32.840 77.080 1.00 17.13 63 LYS B C 1
ATOM 3069 O O . LYS B 1 63 ? 59.187 31.941 76.881 1.00 17.68 63 LYS B O 1
ATOM 3075 N N . PRO B 1 64 ? 58.714 34.149 77.091 1.00 16.64 64 PRO B N 1
ATOM 3076 C CA . PRO B 1 64 ? 57.863 35.331 77.289 1.00 15.56 64 PRO B CA 1
ATOM 3077 C C . PRO B 1 64 ? 56.785 35.459 76.225 1.00 14.70 64 PRO B C 1
ATOM 3078 O O . PRO B 1 64 ? 57.031 35.193 75.049 1.00 14.76 64 PRO B O 1
ATOM 3082 N N . TYR B 1 65 ? 55.602 35.874 76.662 1.00 13.76 65 TYR B N 1
ATOM 3083 C CA . TYR B 1 65 ? 54.416 35.869 75.829 1.00 12.70 65 TYR B CA 1
ATOM 3084 C C . TYR B 1 65 ? 53.823 37.265 75.787 1.00 11.71 65 TYR B C 1
ATOM 3085 O O . TYR B 1 65 ? 53.448 37.817 76.826 1.00 11.22 65 TYR B O 1
ATOM 3094 N N . VAL B 1 66 ? 53.754 37.835 74.599 1.00 10.56 66 VAL B N 1
ATOM 3095 C CA . VAL B 1 66 ? 53.171 39.163 74.380 1.00 9.76 66 VAL B CA 1
ATOM 3096 C C . VAL B 1 66 ? 51.650 39.003 74.277 1.00 9.45 66 VAL B C 1
ATOM 3097 O O . VAL B 1 66 ? 51.197 38.190 73.583 1.00 9.38 66 VAL B O 1
ATOM 3101 N N . LEU B 1 67 ? 50.959 39.829 75.043 1.00 9.04 67 LEU B N 1
ATOM 3102 C CA . LEU B 1 67 ? 49.500 39.760 75.176 1.00 8.99 67 LEU B CA 1
ATOM 3103 C C . LEU B 1 67 ? 48.771 40.447 74.029 1.00 8.80 67 LEU B C 1
ATOM 3104 O O . LEU B 1 67 ? 49.377 41.077 73.247 1.00 8.35 67 LEU B O 1
ATOM 3109 N N . GLY B 1 68 ? 47.464 40.261 73.950 1.00 8.49 68 GLY B N 1
ATOM 3110 C CA . GLY B 1 68 ? 46.638 40.941 72.949 1.00 8.45 68 GLY B CA 1
ATOM 3111 C C . GLY B 1 68 ? 45.965 40.000 71.974 1.00 8.73 68 GLY B C 1
ATOM 3112 O O . GLY B 1 68 ? 46.512 38.944 71.643 1.00 8.97 68 GLY B O 1
ATOM 3113 N N . ARG B 1 69 ? 44.776 40.392 71.502 1.00 8.37 69 ARG B N 1
ATOM 3114 C CA . ARG B 1 69 ? 43.998 39.589 70.547 1.00 8.53 69 ARG B CA 1
ATOM 3115 C C . ARG B 1 69 ? 43.496 40.356 69.324 1.00 8.46 69 ARG B C 1
ATOM 3116 O O . ARG B 1 69 ? 43.114 39.744 68.323 1.00 8.28 69 ARG B O 1
ATOM 3124 N N . GLU B 1 70 ? 43.450 41.682 69.417 1.00 8.44 70 GLU B N 1
ATOM 3125 C CA . GLU B 1 70 ? 42.784 42.496 68.398 1.00 9.04 70 GLU B CA 1
ATOM 3126 C C . GLU B 1 70 ? 43.339 43.911 68.469 1.00 8.78 70 GLU B C 1
ATOM 3127 O O . GLU B 1 70 ? 43.721 44.364 69.545 1.00 9.32 70 GLU B O 1
ATOM 3133 N N . ALA B 1 71 ? 43.372 44.609 67.336 1.00 8.40 71 ALA B N 1
ATOM 3134 C CA . ALA B 1 71 ? 43.819 45.996 67.338 1.00 7.95 71 ALA B CA 1
ATOM 3135 C C . ALA B 1 71 ? 43.305 46.766 66.134 1.00 7.69 71 ALA B C 1
ATOM 3136 O O . ALA B 1 71 ? 42.821 46.187 65.166 1.00 7.22 71 ALA B O 1
ATOM 3138 N N . SER B 1 72 ? 43.399 48.088 66.224 1.00 7.39 72 SER B N 1
ATOM 3139 C CA . SER B 1 72 ? 43.241 48.945 65.065 1.00 7.96 72 SER B CA 1
ATOM 3140 C C . SER B 1 72 ? 44.462 49.852 64.967 1.00 8.21 72 SER B C 1
ATOM 3141 O O . SER B 1 72 ? 45.058 50.216 65.984 1.00 8.07 72 SER B O 1
ATOM 3144 N N . GLY B 1 73 ? 44.835 50.199 63.742 1.00 8.62 73 GLY B N 1
ATOM 3145 C CA . GLY B 1 73 ? 46.033 50.998 63.518 1.00 9.09 73 GLY B CA 1
ATOM 3146 C C . GLY B 1 73 ? 46.287 51.262 62.052 1.00 9.50 73 GLY B C 1
ATOM 3147 O O . GLY B 1 73 ? 45.364 51.232 61.243 1.00 9.20 73 GLY B O 1
ATOM 3148 N N . THR B 1 74 ? 47.551 51.510 61.718 1.00 9.91 74 THR B N 1
ATOM 3149 C CA . THR B 1 74 ? 47.935 51.889 60.362 1.00 11.03 74 THR B CA 1
ATOM 3150 C C . THR B 1 74 ? 49.062 50.988 59.860 1.00 10.81 74 THR B C 1
ATOM 3151 O O . THR B 1 74 ? 50.008 50.704 60.593 1.00 11.08 74 THR B O 1
ATOM 3155 N N . VAL B 1 75 ? 48.957 50.542 58.610 1.00 11.17 75 VAL B N 1
ATOM 3156 C CA . VAL B 1 75 ? 50.038 49.785 57.974 1.00 11.55 75 VAL B CA 1
ATOM 3157 C C . VAL B 1 75 ? 51.241 50.705 57.753 1.00 12.15 75 VAL B C 1
ATOM 3158 O O . VAL B 1 75 ? 51.129 51.732 57.077 1.00 12.37 75 VAL B O 1
ATOM 3162 N N . VAL B 1 76 ? 52.379 50.339 58.340 1.00 12.55 76 VAL B N 1
ATOM 3163 C CA . VAL B 1 76 ? 53.618 51.121 58.197 1.00 13.15 76 VAL B CA 1
ATOM 3164 C C . VAL B 1 76 ? 54.655 50.452 57.293 1.00 13.58 76 VAL B C 1
ATOM 3165 O O . VAL B 1 76 ? 55.576 51.114 56.801 1.00 13.88 76 VAL B O 1
ATOM 3169 N N . ALA B 1 77 ? 54.506 49.145 57.085 1.00 13.86 77 ALA B N 1
ATOM 3170 C CA . ALA B 1 77 ? 55.360 48.381 56.173 1.00 14.30 77 ALA B CA 1
ATOM 3171 C C . ALA B 1 77 ? 54.643 47.131 55.674 1.00 14.71 77 ALA B C 1
ATOM 3172 O O . ALA B 1 77 ? 53.770 46.589 56.354 1.00 14.34 77 ALA B O 1
ATOM 3174 N N . LYS B 1 78 ? 54.996 46.669 54.471 1.00 15.50 78 LYS B N 1
ATOM 3175 C CA . LYS B 1 78 ? 54.477 45.433 53.917 1.00 16.60 78 LYS B CA 1
ATOM 3176 C C . LYS B 1 78 ? 55.568 44.653 53.202 1.00 17.09 78 LYS B C 1
ATOM 3177 O O . LYS B 1 78 ? 56.493 45.208 52.767 1.00 17.50 78 LYS B O 1
ATOM 3183 N N . GLY B 1 79 ? 55.388 43.358 53.122 1.00 17.75 79 GLY B N 1
ATOM 3184 C CA . GLY B 1 79 ? 56.279 42.499 52.351 1.00 18.39 79 GLY B CA 1
ATOM 3185 C C . GLY B 1 79 ? 56.143 42.752 50.860 1.00 18.98 79 GLY B C 1
ATOM 3186 O O . GLY B 1 79 ? 55.138 43.308 50.399 1.00 18.74 79 GLY B O 1
ATOM 3187 N N . LYS B 1 80 ? 57.157 42.334 50.103 1.00 19.54 80 LYS B N 1
ATOM 3188 C CA . LYS B 1 80 ? 57.215 42.575 48.658 1.00 20.32 80 LYS B CA 1
ATOM 3189 C C . LYS B 1 80 ? 56.058 41.937 47.882 1.00 20.12 80 LYS B C 1
ATOM 3190 O O . LYS B 1 80 ? 55.684 42.418 46.820 1.00 20.58 80 LYS B O 1
ATOM 3196 N N . GLY B 1 81 ? 55.495 40.861 48.430 1.00 19.73 81 GLY B N 1
ATOM 3197 C CA . GLY B 1 81 ? 54.409 40.132 47.779 1.00 19.40 81 GLY B CA 1
ATOM 3198 C C . GLY B 1 81 ? 53.010 40.633 48.095 1.00 19.02 81 GLY B C 1
ATOM 3199 O O . GLY B 1 81 ? 52.031 40.091 47.584 1.00 19.33 81 GLY B O 1
ATOM 3200 N N . VAL B 1 82 ? 52.914 41.670 48.928 1.00 18.24 82 VAL B N 1
ATOM 3201 C CA . VAL B 1 82 ? 51.617 42.220 49.330 1.00 17.63 82 VAL B CA 1
ATOM 3202 C C . VAL B 1 82 ? 51.098 43.247 48.324 1.00 17.66 82 VAL B C 1
ATOM 3203 O O . VAL B 1 82 ? 51.744 44.267 48.072 1.00 18.02 82 VAL B O 1
ATOM 3207 N N . THR B 1 83 ? 49.923 42.976 47.765 1.00 17.55 83 THR B N 1
ATOM 3208 C CA . THR B 1 83 ? 49.278 43.907 46.853 1.00 17.75 83 THR B CA 1
ATOM 3209 C C . THR B 1 83 ? 47.869 44.300 47.291 1.00 17.26 83 THR B C 1
ATOM 3210 O O . THR B 1 83 ? 47.282 45.241 46.757 1.00 17.50 83 THR B O 1
ATOM 3214 N N . ASN B 1 84 ? 47.331 43.583 48.278 1.00 16.43 84 ASN B N 1
ATOM 3215 C CA . ASN B 1 84 ? 45.964 43.826 48.748 1.00 15.71 84 ASN B CA 1
ATOM 3216 C C . ASN B 1 84 ? 45.867 44.881 49.851 1.00 15.29 84 ASN B C 1
ATOM 3217 O O . ASN B 1 84 ? 44.769 45.262 50.259 1.00 15.27 84 ASN B O 1
ATOM 3222 N N . PHE B 1 85 ? 47.025 45.338 50.315 1.00 14.73 85 PHE B N 1
ATOM 3223 C CA . PHE B 1 85 ? 47.130 46.450 51.253 1.00 14.42 85 PHE B CA 1
ATOM 3224 C C . PHE B 1 85 ? 48.250 47.383 50.821 1.00 14.42 85 PHE B C 1
ATOM 3225 O O . PHE B 1 85 ? 49.173 46.978 50.103 1.00 14.12 85 PHE B O 1
ATOM 3233 N N . GLU B 1 86 ? 48.158 48.629 51.254 1.00 14.70 86 GLU B N 1
ATOM 3234 C CA . GLU B 1 86 ? 49.207 49.619 51.028 1.00 15.33 86 GLU B CA 1
ATOM 3235 C C . GLU B 1 86 ? 49.692 50.228 52.327 1.00 14.72 86 GLU B C 1
ATOM 3236 O O . GLU B 1 86 ? 48.970 50.313 53.239 1.00 14.53 86 GLU B O 1
ATOM 3242 N N . VAL B 1 87 ? 50.929 50.676 52.351 1.00 14.62 87 VAL B N 1
ATOM 3243 C CA . VAL B 1 87 ? 51.435 51.476 53.460 1.00 14.36 87 VAL B CA 1
ATOM 3244 C C . VAL B 1 87 ? 50.560 52.711 53.598 1.00 14.19 87 VAL B C 1
ATOM 3245 O O . VAL B 1 87 ? 50.265 53.395 52.610 1.00 14.49 87 VAL B O 1
ATOM 3249 N N . GLY B 1 88 ? 50.105 52.967 54.821 1.00 13.88 88 GLY B N 1
ATOM 3250 C CA . GLY B 1 88 ? 49.203 54.078 55.093 1.00 13.40 88 GLY B CA 1
ATOM 3251 C C . GLY B 1 88 ? 47.755 53.662 55.287 1.00 13.10 88 GLY B C 1
ATOM 3252 O O . GLY B 1 88 ? 46.946 54.450 55.782 1.00 13.51 88 GLY B O 1
ATOM 3253 N N . ASP B 1 89 ? 47.419 52.432 54.892 1.00 13.04 89 ASP B N 1
ATOM 3254 C CA . ASP B 1 89 ? 46.070 51.923 55.120 1.00 12.68 89 ASP B CA 1
ATOM 3255 C C . ASP B 1 89 ? 45.785 51.854 56.604 1.00 12.24 89 ASP B C 1
ATOM 3256 O O . ASP B 1 89 ? 46.629 51.416 57.392 1.00 12.04 89 ASP B O 1
ATOM 3261 N N . GLN B 1 90 ? 44.591 52.280 56.977 1.00 11.53 90 GLN B N 1
ATOM 3262 C CA . GLN B 1 90 ? 44.084 52.063 58.318 1.00 11.37 90 GLN B CA 1
ATOM 3263 C C . GLN B 1 90 ? 43.412 50.705 58.320 1.00 10.59 90 GLN B C 1
ATOM 3264 O O . GLN B 1 90 ? 42.734 50.339 57.353 1.00 10.67 90 GLN B O 1
ATOM 3270 N N . VAL B 1 91 ? 43.625 49.952 59.398 1.00 9.80 91 VAL B N 1
ATOM 3271 C CA . VAL B 1 91 ? 43.163 48.567 59.480 1.00 9.28 91 VAL B CA 1
ATOM 3272 C C . VAL B 1 91 ? 42.608 48.232 60.858 1.00 8.90 91 VAL B C 1
ATOM 3273 O O . VAL B 1 91 ? 42.972 48.851 61.862 1.00 8.91 91 VAL B O 1
ATOM 3277 N N . ALA B 1 92 ? 41.706 47.255 60.879 1.00 8.32 92 ALA B N 1
ATOM 3278 C CA . ALA B 1 92 ? 41.298 46.590 62.105 1.00 8.04 92 ALA B CA 1
ATOM 3279 C C . ALA B 1 92 ? 41.579 45.105 61.893 1.00 7.54 92 ALA B C 1
ATOM 3280 O O . ALA B 1 92 ? 41.372 44.577 60.794 1.00 8.02 92 ALA B O 1
ATOM 3282 N N . TYR B 1 93 ? 42.083 44.434 62.924 1.00 7.20 93 TYR B N 1
ATOM 3283 C CA . TYR B 1 93 ? 42.546 43.065 62.739 1.00 7.25 93 TYR B CA 1
ATOM 3284 C C . TYR B 1 93 ? 42.561 42.220 64.004 1.00 7.03 93 TYR B C 1
ATOM 3285 O O . TYR B 1 93 ? 42.629 42.741 65.115 1.00 7.10 93 TYR B O 1
ATOM 3294 N N . ILE B 1 94 ? 42.494 40.905 63.795 1.00 7.54 94 ILE B N 1
ATOM 3295 C CA . ILE B 1 94 ? 42.588 39.911 64.855 1.00 7.98 94 ILE B CA 1
ATOM 3296 C C . ILE B 1 94 ? 43.984 39.305 64.788 1.00 8.31 94 ILE B C 1
ATOM 3297 O O . ILE B 1 94 ? 44.364 38.709 63.777 1.00 8.84 94 ILE B O 1
ATOM 3302 N N . SER B 1 95 ? 44.749 39.484 65.860 1.00 8.61 95 SER B N 1
ATOM 3303 C CA . SER B 1 95 ? 46.102 38.947 65.944 1.00 9.26 95 SER B CA 1
ATOM 3304 C C . SER B 1 95 ? 46.591 38.881 67.377 1.00 9.55 95 SER B C 1
ATOM 3305 O O . SER B 1 95 ? 46.225 39.713 68.213 1.00 9.45 95 SER B O 1
ATOM 3308 N N . ASN B 1 96 ? 47.451 37.905 67.640 1.00 10.39 96 ASN B N 1
ATOM 3309 C CA . ASN B 1 96 ? 48.228 37.879 68.871 1.00 10.60 96 ASN B CA 1
ATOM 3310 C C . ASN B 1 96 ? 49.275 38.997 68.873 1.00 10.30 96 ASN B C 1
ATOM 3311 O O . ASN B 1 96 ? 49.530 39.623 67.841 1.00 10.71 96 ASN B O 1
ATOM 3316 N N . SER B 1 97 ? 49.861 39.249 70.042 1.00 9.85 97 SER B N 1
ATOM 3317 C CA . SER B 1 97 ? 50.951 40.222 70.201 1.00 9.85 97 SER B CA 1
ATOM 3318 C C . SER B 1 97 ? 50.540 41.655 69.858 1.00 9.30 97 SER B C 1
ATOM 3319 O O . SER B 1 97 ? 51.357 42.443 69.364 1.00 9.69 97 SER B O 1
ATOM 3322 N N . THR B 1 98 ? 49.279 41.987 70.128 1.00 8.65 98 THR B N 1
ATOM 3323 C CA . THR B 1 98 ? 48.726 43.300 69.777 1.00 8.57 98 THR B CA 1
ATOM 3324 C C . THR B 1 98 ? 48.740 44.311 70.936 1.00 8.06 98 THR B C 1
ATOM 3325 O O . THR B 1 98 ? 48.430 45.480 70.731 1.00 8.26 98 THR B O 1
ATOM 3329 N N . PHE B 1 99 ? 49.108 43.867 72.138 1.00 8.02 99 PHE B N 1
ATOM 3330 C CA . PHE B 1 99 ? 49.389 44.794 73.242 1.00 7.61 99 PHE B CA 1
ATOM 3331 C C . PHE B 1 99 ? 50.807 45.311 73.008 1.00 8.11 99 PHE B C 1
ATOM 3332 O O . PHE B 1 99 ? 51.739 44.956 73.726 1.00 8.70 99 PHE B O 1
ATOM 3340 N N . ALA B 1 100 ? 50.951 46.133 71.974 1.00 7.91 100 ALA B N 1
ATOM 3341 C CA . ALA B 1 100 ? 52.263 46.494 71.435 1.00 8.02 100 ALA B CA 1
ATOM 3342 C C . ALA B 1 100 ? 52.123 47.721 70.567 1.00 8.33 100 ALA B C 1
ATOM 3343 O O . ALA B 1 100 ? 51.057 47.972 69.997 1.00 8.35 100 ALA B O 1
ATOM 3345 N N . GLN B 1 101 ? 53.206 48.484 70.450 1.00 8.72 101 GLN B N 1
ATOM 3346 C CA . GLN B 1 101 ? 53.217 49.615 69.533 1.00 9.18 101 GLN B CA 1
ATOM 3347 C C . GLN B 1 101 ? 53.193 49.155 68.073 1.00 9.22 101 GLN B C 1
ATOM 3348 O O . GLN B 1 101 ? 52.617 49.832 67.218 1.00 8.82 101 GLN B O 1
ATOM 3354 N N . TYR B 1 102 ? 53.808 48.001 67.808 1.00 9.50 102 TYR B N 1
ATOM 3355 C CA . TYR B 1 102 ? 53.886 47.414 66.469 1.00 9.97 102 TYR B CA 1
ATOM 3356 C C . TYR B 1 102 ? 53.606 45.915 66.496 1.00 10.07 102 TYR B C 1
ATOM 3357 O O . TYR B 1 102 ? 54.138 45.181 67.349 1.00 9.99 102 TYR B O 1
ATOM 3366 N N . SER B 1 103 ? 52.787 45.464 65.549 1.00 10.16 103 SER B N 1
ATOM 3367 C CA . SER B 1 103 ? 52.471 44.046 65.400 1.00 10.71 103 SER B CA 1
ATOM 3368 C C . SER B 1 103 ? 52.467 43.655 63.933 1.00 11.33 103 SER B C 1
ATOM 3369 O O . SER B 1 103 ? 52.280 44.497 63.057 1.00 11.53 103 SER B O 1
ATOM 3372 N N . LYS B 1 104 ? 52.635 42.387 63.686 1.00 12.28 104 LYS B N 1
ATOM 3373 C CA . LYS B 1 104 ? 52.532 41.870 62.339 1.00 13.01 104 LYS B CA 1
ATOM 3374 C C . LYS B 1 104 ? 51.376 40.868 62.142 1.00 13.38 104 LYS B C 1
ATOM 3375 O O . LYS B 1 104 ? 50.968 40.264 63.024 1.00 12.66 104 LYS B O 1
ATOM 3381 N N . ILE B 1 105 ? 50.925 40.789 60.905 1.00 13.82 105 ILE B N 1
ATOM 3382 C CA . ILE B 1 105 ? 49.974 39.791 60.481 1.00 14.87 105 ILE B CA 1
ATOM 3383 C C . ILE B 1 105 ? 50.093 39.475 58.968 1.00 14.60 105 ILE B C 1
ATOM 3384 O O . ILE B 1 105 ? 50.407 40.329 58.256 1.00 14.32 105 ILE B O 1
ATOM 3389 N N . SER B 1 106 ? 49.778 38.229 58.554 1.00 14.64 106 SER B N 1
ATOM 3390 C CA . SER B 1 106 ? 49.655 37.890 57.150 1.00 14.47 106 SER B CA 1
ATOM 3391 C C . SER B 1 106 ? 48.607 38.768 56.483 1.00 14.14 106 SER B C 1
ATOM 3392 O O . SER B 1 106 ? 47.524 38.983 57.033 1.00 13.99 106 SER B O 1
ATOM 3395 N N . SER B 1 107 ? 48.948 39.277 55.303 1.00 13.93 107 SER B N 1
ATOM 3396 C CA . SER B 1 107 ? 48.006 40.029 54.479 1.00 13.75 107 SER B CA 1
ATOM 3397 C C . SER B 1 107 ? 46.812 39.166 54.059 1.00 13.56 107 SER B C 1
ATOM 3398 O O . SER B 1 107 ? 45.799 39.690 53.600 1.00 13.57 107 SER B O 1
ATOM 3401 N N . GLN B 1 108 ? 46.941 37.848 54.229 1.00 13.46 108 GLN B N 1
ATOM 3402 C CA . GLN B 1 108 ? 45.862 36.914 53.915 1.00 13.45 108 GLN B CA 1
ATOM 3403 C C . GLN B 1 108 ? 45.099 36.469 55.159 1.00 13.00 108 GLN B C 1
ATOM 3404 O O . GLN B 1 108 ? 44.205 35.621 55.082 1.00 13.36 108 GLN B O 1
ATOM 3410 N N . GLY B 1 109 ? 45.448 37.055 56.303 1.00 12.27 109 GLY B N 1
ATOM 3411 C CA . GLY B 1 109 ? 44.792 36.735 57.565 1.00 11.74 109 GLY B CA 1
ATOM 3412 C C . GLY B 1 109 ? 43.620 37.653 57.879 1.00 10.99 109 GLY B C 1
ATOM 3413 O O . GLY B 1 109 ? 43.181 38.430 57.022 1.00 11.11 109 GLY B O 1
ATOM 3414 N N . PRO B 1 110 ? 43.112 37.582 59.122 1.00 10.25 110 PRO B N 1
ATOM 3415 C CA . PRO B 1 110 ? 41.947 38.376 59.507 1.00 10.09 110 PRO B CA 1
ATOM 3416 C C . PRO B 1 110 ? 42.284 39.850 59.765 1.00 10.16 110 PRO B C 1
ATOM 3417 O O . PRO B 1 110 ? 42.284 40.308 60.912 1.00 9.57 110 PRO B O 1
ATOM 3421 N N . VAL B 1 111 ? 42.557 40.560 58.711 1.00 10.49 111 VAL B N 1
ATOM 3422 C CA . VAL B 1 111 ? 42.765 41.979 58.758 1.00 11.29 111 VAL B CA 1
ATOM 3423 C C . VAL B 1 111 ? 41.838 42.641 57.711 1.00 11.00 111 VAL B C 1
ATOM 3424 O O . VAL B 1 111 ? 41.643 42.132 56.681 1.00 10.38 111 VAL B O 1
ATOM 3428 N N . MET B 1 112 ? 41.221 43.748 58.071 1.00 10.72 112 MET B N 1
ATOM 3429 C CA . MET B 1 112 ? 40.330 44.452 57.167 1.00 11.16 112 MET B CA 1
ATOM 3430 C C . MET B 1 112 ? 40.832 45.860 56.895 1.00 11.04 112 MET B C 1
ATOM 3431 O O . MET B 1 112 ? 41.281 46.560 57.812 1.00 10.85 112 MET B O 1
ATOM 3436 N N . LYS B 1 113 ? 40.767 46.260 55.627 1.00 11.17 113 LYS B N 1
ATOM 3437 C CA . LYS B 1 113 ? 41.130 47.613 55.223 1.00 11.71 113 LYS B CA 1
ATOM 3438 C C . LYS B 1 113 ? 39.945 48.529 55.482 1.00 11.89 113 LYS B C 1
ATOM 3439 O O . LYS B 1 113 ? 38.838 48.288 54.989 1.00 12.41 113 LYS B O 1
ATOM 3445 N N . LEU B 1 114 ? 40.184 49.571 56.272 1.00 12.04 114 LEU B N 1
ATOM 3446 C CA . LEU B 1 114 ? 39.141 50.522 56.639 1.00 12.64 114 LEU B CA 1
ATOM 3447 C C . LEU B 1 114 ? 39.049 51.656 55.619 1.00 13.53 114 LEU B C 1
ATOM 3448 O O . LEU B 1 114 ? 40.029 51.932 54.919 1.00 13.58 114 LEU B O 1
ATOM 3453 N N . PRO B 1 115 ? 37.873 52.296 55.524 1.00 14.46 115 PRO B N 1
ATOM 3454 C CA . PRO B 1 115 ? 37.730 53.428 54.602 1.00 15.47 115 PRO B CA 1
ATOM 3455 C C . PRO B 1 115 ? 38.734 54.551 54.861 1.00 16.39 115 PRO B C 1
ATOM 3456 O O . PRO B 1 115 ? 39.152 54.760 55.996 1.00 16.26 115 PRO B O 1
ATOM 3460 N N . LYS B 1 116 ? 39.168 55.221 53.803 1.00 17.82 116 LYS B N 1
ATOM 3461 C CA . LYS B 1 116 ? 40.089 56.312 53.929 1.00 19.17 116 LYS B CA 1
ATOM 3462 C C . LYS B 1 116 ? 39.395 57.384 54.773 1.00 19.38 116 LYS B C 1
ATOM 3463 O O . LYS B 1 116 ? 38.243 57.523 54.708 1.00 20.43 116 LYS B O 1
ATOM 3469 N N . GLY B 1 117 ? 40.093 58.077 55.605 1.00 19.48 117 GLY B N 1
ATOM 3470 C CA . GLY B 1 117 ? 39.353 59.045 56.401 1.00 19.02 117 GLY B CA 1
ATOM 3471 C C . GLY B 1 117 ? 38.642 58.540 57.658 1.00 18.59 117 GLY B C 1
ATOM 3472 O O . GLY B 1 117 ? 37.936 59.232 58.300 1.00 18.92 117 GLY B O 1
ATOM 3473 N N . THR B 1 118 ? 38.860 57.288 57.974 1.00 17.92 118 THR B N 1
ATOM 3474 C CA . THR B 1 118 ? 38.319 56.764 59.206 1.00 16.80 118 THR B CA 1
ATOM 3475 C C . THR B 1 118 ? 38.870 57.661 60.315 1.00 16.41 118 THR B C 1
ATOM 3476 O O . THR B 1 118 ? 39.988 57.994 60.335 1.00 16.41 118 THR B O 1
ATOM 3480 N N . SER B 1 119 ? 38.000 58.051 61.205 1.00 16.06 119 SER B N 1
ATOM 3481 C CA . SER B 1 119 ? 38.363 58.931 62.306 1.00 15.96 119 SER B CA 1
ATOM 3482 C C . SER B 1 119 ? 38.991 58.152 63.457 1.00 15.88 119 SER B C 1
ATOM 3483 O O . SER B 1 119 ? 38.877 56.926 63.523 1.00 15.32 119 SER B O 1
ATOM 3486 N N . ASP B 1 120 ? 39.642 58.872 64.366 1.00 15.89 120 ASP B N 1
ATOM 3487 C CA . ASP B 1 120 ? 40.243 58.256 65.542 1.00 16.15 120 ASP B CA 1
ATOM 3488 C C . ASP B 1 120 ? 39.192 57.587 66.419 1.00 15.84 120 ASP B C 1
ATOM 3489 O O . ASP B 1 120 ? 39.427 56.506 66.962 1.00 15.59 120 ASP B O 1
ATOM 3494 N N . GLU B 1 121 ? 38.044 58.197 66.545 1.00 15.53 121 GLU B N 1
ATOM 3495 C CA . GLU B 1 121 ? 36.947 57.642 67.322 1.00 15.45 121 GLU B CA 1
ATOM 3496 C C . GLU B 1 121 ? 36.462 56.350 66.712 1.00 14.41 121 GLU B C 1
ATOM 3497 O O . GLU B 1 121 ? 36.126 55.459 67.426 1.00 13.93 121 GLU B O 1
ATOM 3503 N N . GLU B 1 122 ? 36.399 56.320 65.387 1.00 13.73 122 GLU B N 1
ATOM 3504 C CA . GLU B 1 122 ? 36.013 55.099 64.682 1.00 13.16 122 GLU B CA 1
ATOM 3505 C C . GLU B 1 122 ? 37.057 53.996 64.872 1.00 12.53 122 GLU B C 1
ATOM 3506 O O . GLU B 1 122 ? 36.698 52.835 65.089 1.00 11.96 122 GLU B O 1
ATOM 3512 N N . LEU B 1 123 ? 38.340 54.360 64.815 1.00 11.87 123 LEU B N 1
ATOM 3513 C CA . LEU B 1 123 ? 39.415 53.391 65.067 1.00 11.75 123 LEU B CA 1
ATOM 3514 C C . LEU B 1 123 ? 39.273 52.767 66.448 1.00 11.12 123 LEU B C 1
ATOM 3515 O O . LEU B 1 123 ? 39.460 51.574 66.622 1.00 10.65 123 LEU B O 1
ATOM 3520 N N . LYS B 1 124 ? 38.950 53.604 67.430 1.00 10.69 124 LYS B N 1
ATOM 3521 C CA . LYS B 1 124 ? 38.756 53.152 68.800 1.00 10.52 124 LYS B CA 1
ATOM 3522 C C . LYS B 1 124 ? 37.563 52.205 68.882 1.00 10.28 124 LYS B C 1
ATOM 3523 O O . LYS B 1 124 ? 37.650 51.154 69.503 1.00 10.09 124 LYS B O 1
ATOM 3529 N N . LEU B 1 125 ? 36.468 52.594 68.233 1.00 10.39 125 LEU B N 1
ATOM 3530 C CA . LEU B 1 125 ? 35.253 51.807 68.201 1.00 9.75 125 LEU B CA 1
ATOM 3531 C C . LEU B 1 125 ? 35.514 50.416 67.620 1.00 9.63 125 LEU B C 1
ATOM 3532 O O . LEU B 1 125 ? 35.039 49.417 68.168 1.00 9.68 125 LEU B O 1
ATOM 3537 N N . TYR B 1 126 ? 36.279 50.346 66.531 1.00 9.47 126 TYR B N 1
ATOM 3538 C CA . TYR B 1 126 ? 36.520 49.058 65.880 1.00 9.26 126 TYR B CA 1
ATOM 3539 C C . TYR B 1 126 ? 37.391 48.162 66.737 1.00 9.42 126 TYR B C 1
ATOM 3540 O O . TYR B 1 126 ? 37.156 46.957 66.805 1.00 9.58 126 TYR B O 1
ATOM 3549 N N . ALA B 1 127 ? 38.385 48.747 67.404 1.00 9.14 127 ALA B N 1
ATOM 3550 C CA . ALA B 1 127 ? 39.218 47.986 68.336 1.00 8.90 127 ALA B CA 1
ATOM 3551 C C . ALA B 1 127 ? 38.429 47.512 69.553 1.00 8.88 127 ALA B C 1
ATOM 3552 O O . ALA B 1 127 ? 38.732 46.460 70.115 1.00 9.57 127 ALA B O 1
ATOM 3554 N N . ALA B 1 128 ? 37.427 48.291 69.956 1.00 8.54 128 ALA B N 1
ATOM 3555 C CA . ALA B 1 128 ? 36.562 47.910 71.062 1.00 8.19 128 ALA B CA 1
ATOM 3556 C C . ALA B 1 128 ? 35.593 46.808 70.662 1.00 7.89 128 ALA B C 1
ATOM 3557 O O . ALA B 1 128 ? 35.238 45.971 71.488 1.00 7.99 128 ALA B O 1
ATOM 3559 N N . GLY B 1 129 ? 35.164 46.815 69.403 1.00 7.88 129 GLY B N 1
ATOM 3560 C CA . GLY B 1 129 ? 34.091 45.926 68.962 1.00 7.30 129 GLY B CA 1
ATOM 3561 C C . GLY B 1 129 ? 34.494 44.658 68.233 1.00 7.68 129 GLY B C 1
ATOM 3562 O O . GLY B 1 129 ? 33.752 43.679 68.252 1.00 7.51 129 GLY B O 1
ATOM 3563 N N . LEU B 1 130 ? 35.663 44.659 67.601 1.00 7.67 130 LEU B N 1
ATOM 3564 C CA . LEU B 1 130 ? 35.973 43.633 66.595 1.00 7.78 130 LEU B CA 1
ATOM 3565 C C . LEU B 1 130 ? 35.853 42.194 67.088 1.00 7.78 130 LEU B C 1
ATOM 3566 O O . LEU B 1 130 ? 35.020 41.438 66.582 1.00 7.74 130 LEU B O 1
ATOM 3571 N N . LEU B 1 131 ? 36.678 41.811 68.060 1.00 7.59 131 LEU B N 1
ATOM 3572 C CA . LEU B 1 131 ? 36.705 40.413 68.500 1.00 7.46 131 LEU B CA 1
ATOM 3573 C C . LEU B 1 131 ? 35.362 39.975 69.070 1.00 7.37 131 LEU B C 1
ATOM 3574 O O . LEU B 1 131 ? 34.861 38.903 68.730 1.00 7.36 131 LEU B O 1
ATOM 3579 N N . GLN B 1 132 ? 34.779 40.797 69.936 1.00 7.15 132 GLN B N 1
ATOM 3580 C CA . GLN B 1 132 ? 33.551 40.392 70.625 1.00 6.68 132 GLN B CA 1
ATOM 3581 C C . GLN B 1 132 ? 32.337 40.358 69.690 1.00 6.89 132 GLN B C 1
ATOM 3582 O O . GLN B 1 132 ? 31.474 39.494 69.838 1.00 6.75 132 GLN B O 1
ATOM 3588 N N . VAL B 1 133 ? 32.282 41.271 68.721 1.00 6.56 133 VAL B N 1
ATOM 3589 C CA . VAL B 1 133 ? 31.198 41.242 67.727 1.00 6.51 133 VAL B CA 1
ATOM 3590 C C . VAL B 1 133 ? 31.345 40.035 66.785 1.00 6.58 133 VAL B C 1
ATOM 3591 O O . VAL B 1 133 ? 30.366 39.334 66.518 1.00 6.83 133 VAL B O 1
ATOM 3595 N N . LEU B 1 134 ? 32.561 39.781 66.300 1.00 6.39 134 LEU B N 1
ATOM 3596 C CA . LEU B 1 134 ? 32.804 38.612 65.451 1.00 6.51 134 LEU B CA 1
ATOM 3597 C C . LEU B 1 134 ? 32.443 37.316 66.173 1.00 6.60 134 LEU B C 1
ATOM 3598 O O . LEU B 1 134 ? 31.861 36.403 65.582 1.00 6.69 134 LEU B O 1
ATOM 3603 N N . THR B 1 135 ? 32.792 37.251 67.453 1.00 6.55 135 THR B N 1
ATOM 3604 C CA . THR B 1 135 ? 32.473 36.106 68.301 1.00 6.69 135 THR B CA 1
ATOM 3605 C C . THR B 1 135 ? 30.963 35.924 68.414 1.00 6.78 135 THR B C 1
ATOM 3606 O O . THR B 1 135 ? 30.440 34.841 68.162 1.00 6.73 135 THR B O 1
ATOM 3610 N N . ALA B 1 136 ? 30.267 36.996 68.767 1.00 6.72 136 ALA B N 1
ATOM 3611 C CA . ALA B 1 136 ? 28.819 36.943 68.942 1.00 6.39 136 ALA B CA 1
ATOM 3612 C C . ALA B 1 136 ? 28.099 36.591 67.642 1.00 6.38 136 ALA B C 1
ATOM 3613 O O . ALA B 1 136 ? 27.175 35.772 67.651 1.00 6.63 136 ALA B O 1
ATOM 3615 N N . LEU B 1 137 ? 28.526 37.190 66.529 1.00 6.36 137 LEU B N 1
ATOM 3616 C CA . LEU B 1 137 ? 27.937 36.893 65.221 1.00 6.49 137 LEU B CA 1
ATOM 3617 C C . LEU B 1 137 ? 28.114 35.432 64.822 1.00 6.73 137 LEU B C 1
ATOM 3618 O O . LEU B 1 137 ? 27.143 34.749 64.499 1.00 7.51 137 LEU B O 1
ATOM 3623 N N . SER B 1 138 ? 29.354 34.959 64.835 1.00 6.55 138 SER B N 1
ATOM 3624 C CA . SER B 1 138 ? 29.637 33.592 64.409 1.00 6.46 138 SER B CA 1
ATOM 3625 C C . SER B 1 138 ? 29.061 32.541 65.356 1.00 6.41 138 SER B C 1
ATOM 3626 O O . SER B 1 138 ? 28.625 31.489 64.908 1.00 6.44 138 SER B O 1
ATOM 3629 N N . PHE B 1 139 ? 29.036 32.825 66.657 1.00 6.42 139 PHE B N 1
ATOM 3630 C CA . PHE B 1 139 ? 28.547 31.833 67.609 1.00 6.15 139 PHE B CA 1
ATOM 3631 C C . PHE B 1 139 ? 27.030 31.682 67.539 1.00 6.59 139 PHE B C 1
ATOM 3632 O O . PHE B 1 139 ? 26.511 30.597 67.802 1.00 6.82 139 PHE B O 1
ATOM 3640 N N . THR B 1 140 ? 26.326 32.758 67.183 1.00 6.60 140 THR B N 1
ATOM 3641 C CA . THR B 1 140 ? 24.859 32.721 67.053 1.00 7.08 140 THR B CA 1
ATOM 3642 C C . THR B 1 140 ? 24.407 32.379 65.632 1.00 7.20 140 THR B C 1
ATOM 3643 O O . THR B 1 140 ? 23.204 32.241 65.369 1.00 7.42 140 THR B O 1
ATOM 3647 N N . ASN B 1 141 ? 25.371 32.250 64.725 1.00 7.41 141 ASN B N 1
ATOM 3648 C CA . ASN B 1 141 ? 25.077 31.837 63.351 1.00 8.32 141 ASN B CA 1
ATOM 3649 C C . ASN B 1 141 ? 25.437 30.379 63.116 1.00 8.59 141 ASN B C 1
ATOM 3650 O O . ASN B 1 141 ? 24.657 29.628 62.526 1.00 9.74 141 ASN B O 1
ATOM 3655 N N . GLU B 1 142 ? 26.612 29.980 63.596 1.00 8.81 142 GLU B N 1
ATOM 3656 C CA . GLU B 1 142 ? 27.148 28.648 63.311 1.00 8.89 142 GLU B CA 1
ATOM 3657 C C . GLU B 1 142 ? 27.251 27.722 64.523 1.00 8.86 142 GLU B C 1
ATOM 3658 O O . GLU B 1 142 ? 26.875 26.554 64.422 1.00 9.89 142 GLU B O 1
ATOM 3664 N N . ALA B 1 143 ? 27.756 28.211 65.657 1.00 8.16 143 ALA B N 1
ATOM 3665 C CA . ALA B 1 143 ? 27.878 27.346 66.836 1.00 7.69 143 ALA B CA 1
ATOM 3666 C C . ALA B 1 143 ? 26.497 26.839 67.249 1.00 7.82 143 ALA B C 1
ATOM 3667 O O . ALA B 1 143 ? 26.281 25.629 67.382 1.00 7.83 143 ALA B O 1
ATOM 3669 N N . TYR B 1 144 ? 25.573 27.773 67.444 1.00 7.63 144 TYR B N 1
ATOM 3670 C CA . TYR B 1 144 ? 24.149 27.467 67.462 1.00 7.72 144 TYR B CA 1
ATOM 3671 C C . TYR B 1 144 ? 23.421 28.521 66.640 1.00 7.81 144 TYR B C 1
ATOM 3672 O O . TYR B 1 144 ? 23.498 29.716 66.944 1.00 7.80 144 TYR B O 1
ATOM 3681 N N . HIS B 1 145 ? 22.711 28.078 65.604 1.00 8.05 145 HIS B N 1
ATOM 3682 C CA . HIS B 1 145 ? 21.952 29.006 64.778 1.00 8.75 145 HIS B CA 1
ATOM 3683 C C . HIS B 1 145 ? 20.669 29.444 65.486 1.00 8.77 145 HIS B C 1
ATOM 3684 O O . HIS B 1 145 ? 19.650 28.735 65.475 1.00 9.17 145 HIS B O 1
ATOM 3691 N N . VAL B 1 146 ? 20.732 30.617 66.107 1.00 9.02 146 VAL B N 1
ATOM 3692 C CA . VAL B 1 146 ? 19.613 31.150 66.872 1.00 9.56 146 VAL B CA 1
ATOM 3693 C C . VAL B 1 146 ? 18.415 31.457 65.970 1.00 10.20 146 VAL B C 1
ATOM 3694 O O . VAL B 1 146 ? 18.553 32.134 64.948 1.00 10.50 146 VAL B O 1
ATOM 3698 N N . LYS B 1 147 ? 17.248 30.949 66.370 1.00 10.75 147 LYS B N 1
ATOM 3699 C CA . LYS B 1 147 ? 16.002 31.124 65.615 1.00 11.87 147 LYS B CA 1
ATOM 3700 C C . LYS B 1 147 ? 15.070 32.082 66.342 1.00 11.53 147 LYS B C 1
ATOM 3701 O O . LYS B 1 147 ? 15.126 32.199 67.574 1.00 11.22 147 LYS B O 1
ATOM 3707 N N . LYS B 1 148 ? 14.188 32.726 65.568 1.00 11.75 148 LYS B N 1
ATOM 3708 C CA . LYS B 1 148 ? 13.152 33.542 66.178 1.00 12.24 148 LYS B CA 1
ATOM 3709 C C . LYS B 1 148 ? 12.338 32.686 67.143 1.00 11.74 148 LYS B C 1
ATOM 3710 O O . LYS B 1 148 ? 12.014 31.605 66.825 1.00 12.33 148 LYS B O 1
ATOM 3716 N N . GLY B 1 149 ? 12.071 33.197 68.323 1.00 11.36 149 GLY B N 1
ATOM 3717 C CA . GLY B 1 149 ? 11.274 32.478 69.315 1.00 10.90 149 GLY B CA 1
ATOM 3718 C C . GLY B 1 149 ? 12.057 31.586 70.263 1.00 10.56 149 GLY B C 1
ATOM 3719 O O . GLY B 1 149 ? 11.490 31.058 71.224 1.00 11.18 149 GLY B O 1
ATOM 3720 N N . ASP B 1 150 ? 13.351 31.394 69.995 1.00 10.02 150 ASP B N 1
ATOM 3721 C CA . ASP B 1 150 ? 14.205 30.614 70.888 1.00 9.49 150 ASP B CA 1
ATOM 3722 C C . ASP B 1 150 ? 14.346 31.301 72.237 1.00 9.17 150 ASP B C 1
ATOM 3723 O O . ASP B 1 150 ? 14.477 32.523 72.301 1.00 9.53 150 ASP B O 1
ATOM 3728 N N . TYR B 1 151 ? 14.332 30.504 73.300 1.00 8.76 151 TYR B N 1
ATOM 3729 C CA . TYR B 1 151 ? 14.761 30.957 74.619 1.00 8.70 151 TYR B CA 1
ATOM 3730 C C . TYR B 1 151 ? 16.232 30.624 74.782 1.00 8.19 151 TYR B C 1
ATOM 3731 O O . TYR B 1 151 ? 16.649 29.484 74.563 1.00 8.23 151 TYR B O 1
ATOM 3740 N N . VAL B 1 152 ? 17.019 31.634 75.142 1.00 7.39 152 VAL B N 1
ATOM 3741 C CA . VAL B 1 152 ? 18.467 31.491 75.211 1.00 7.23 152 VAL B CA 1
ATOM 3742 C C . VAL B 1 152 ? 18.981 31.942 76.574 1.00 6.86 152 VAL B C 1
ATOM 3743 O O . VAL B 1 152 ? 18.734 33.070 77.000 1.00 7.36 152 VAL B O 1
ATOM 3747 N N . LEU B 1 153 ? 19.669 31.043 77.268 1.00 6.33 153 LEU B N 1
ATOM 3748 C CA . LEU B 1 153 ? 20.305 31.381 78.539 1.00 6.52 153 LEU B CA 1
ATOM 3749 C C . LEU B 1 153 ? 21.655 32.036 78.272 1.00 6.31 153 LEU B C 1
ATOM 3750 O O . LEU B 1 153 ? 22.441 31.524 77.475 1.00 6.95 153 LEU B O 1
ATOM 3755 N N . LEU B 1 154 ? 21.923 33.166 78.913 1.00 6.02 154 LEU B N 1
ATOM 3756 C CA . LEU B 1 154 ? 23.145 33.931 78.667 1.00 6.05 154 LEU B CA 1
ATOM 3757 C C . LEU B 1 154 ? 23.842 34.302 79.965 1.00 6.02 154 LEU B C 1
ATOM 3758 O O . LEU B 1 154 ? 23.337 35.125 80.728 1.00 5.83 154 LEU B O 1
ATOM 3763 N N . PHE B 1 155 ? 24.997 33.689 80.219 1.00 5.83 155 PHE B N 1
ATOM 3764 C CA . PHE B 1 155 ? 25.796 34.043 81.392 1.00 6.17 155 PHE B CA 1
ATOM 3765 C C . PHE B 1 155 ? 26.706 35.230 81.088 1.00 5.94 155 PHE B C 1
ATOM 3766 O O . PHE B 1 155 ? 26.893 35.597 79.917 1.00 6.34 155 PHE B O 1
ATOM 3774 N N . ALA B 1 156 ? 27.254 35.828 82.146 1.00 5.89 156 ALA B N 1
ATOM 3775 C CA . ALA B 1 156 ? 28.055 37.054 82.040 1.00 5.47 156 ALA B CA 1
ATOM 3776 C C . ALA B 1 156 ? 27.367 38.051 81.108 1.00 5.60 156 ALA B C 1
ATOM 3777 O O . ALA B 1 156 ? 27.978 38.632 80.211 1.00 5.96 156 ALA B O 1
ATOM 3779 N N . ALA B 1 157 ? 26.070 38.235 81.333 1.00 5.35 157 ALA B N 1
ATOM 3780 C CA . ALA B 1 157 ? 25.214 38.915 80.368 1.00 5.46 157 ALA B CA 1
ATOM 3781 C C . ALA B 1 157 ? 25.499 40.400 80.175 1.00 5.56 157 ALA B C 1
ATOM 3782 O O . ALA B 1 157 ? 25.135 40.961 79.139 1.00 5.87 157 ALA B O 1
ATOM 3784 N N . ALA B 1 158 ? 26.135 41.034 81.156 1.00 5.71 158 ALA B N 1
ATOM 3785 C CA . ALA B 1 158 ? 26.459 42.464 81.048 1.00 5.72 158 ALA B CA 1
ATOM 3786 C C . ALA B 1 158 ? 27.925 42.727 80.719 1.00 5.96 158 ALA B C 1
ATOM 3787 O O . ALA B 1 158 ? 28.367 43.873 80.705 1.00 5.56 158 ALA B O 1
ATOM 3789 N N . GLY B 1 159 ? 28.665 41.661 80.440 1.00 5.84 159 GLY B N 1
ATOM 3790 C CA . GLY B 1 159 ? 30.064 41.785 80.041 1.00 5.76 159 GLY B CA 1
ATOM 3791 C C . GLY B 1 159 ? 30.203 42.200 78.597 1.00 5.57 159 GLY B C 1
ATOM 3792 O O . GLY B 1 159 ? 29.223 42.567 77.941 1.00 6.41 159 GLY B O 1
ATOM 3793 N N . GLY B 1 160 ? 31.430 42.141 78.094 1.00 5.64 160 GLY B N 1
ATOM 3794 C CA . GLY B 1 160 ? 31.714 42.589 76.737 1.00 5.99 160 GLY B CA 1
ATOM 3795 C C . GLY B 1 160 ? 30.974 41.782 75.688 1.00 5.95 160 GLY B C 1
ATOM 3796 O O . GLY B 1 160 ? 30.184 42.327 74.910 1.00 6.27 160 GLY B O 1
ATOM 3797 N N . VAL B 1 161 ? 31.207 40.474 75.673 1.00 6.03 161 VAL B N 1
ATOM 3798 C CA . VAL B 1 161 ? 30.496 39.621 74.732 1.00 5.86 161 VAL B CA 1
ATOM 3799 C C . VAL B 1 161 ? 29.006 39.606 75.067 1.00 5.89 161 VAL B C 1
ATOM 3800 O O . VAL B 1 161 ? 28.166 39.600 74.168 1.00 5.87 161 VAL B O 1
ATOM 3804 N N . GLY B 1 162 ? 28.698 39.621 76.362 1.00 5.78 162 GLY B N 1
ATOM 3805 C CA . GLY B 1 162 ? 27.308 39.569 76.837 1.00 5.82 162 GLY B CA 1
ATOM 3806 C C . GLY B 1 162 ? 26.418 40.677 76.304 1.00 5.85 162 GLY B C 1
ATOM 3807 O O . GLY B 1 162 ? 25.291 40.424 75.869 1.00 5.74 162 GLY B O 1
ATOM 3808 N N . LEU B 1 163 ? 26.917 41.908 76.315 1.00 5.77 163 LEU B N 1
ATOM 3809 C CA . LEU B 1 163 ? 26.105 43.028 75.838 1.00 6.45 163 LEU B CA 1
ATOM 3810 C C . LEU B 1 163 ? 25.895 42.986 74.332 1.00 6.59 163 LEU B C 1
ATOM 3811 O O . LEU B 1 163 ? 24.857 43.421 73.841 1.00 6.52 163 LEU B O 1
ATOM 3816 N N . ILE B 1 164 ? 26.867 42.451 73.600 1.00 6.83 164 ILE B N 1
ATOM 3817 C CA . ILE B 1 164 ? 26.692 42.221 72.164 1.00 7.74 164 ILE B CA 1
ATOM 3818 C C . ILE B 1 164 ? 25.645 41.133 71.913 1.00 7.73 164 ILE B C 1
ATOM 3819 O O . ILE B 1 164 ? 24.748 41.308 71.087 1.00 8.14 164 ILE B O 1
ATOM 3824 N N . LEU B 1 165 ? 25.752 40.027 72.650 1.00 7.75 165 LEU B N 1
ATOM 3825 C CA . LEU B 1 165 ? 24.800 38.923 72.513 1.00 7.39 165 LEU B CA 1
ATOM 3826 C C . LEU B 1 165 ? 23.374 39.359 72.827 1.00 7.54 165 LEU B C 1
ATOM 3827 O O . LEU B 1 165 ? 22.447 39.003 72.105 1.00 7.74 165 LEU B O 1
ATOM 3832 N N . ASN B 1 166 ? 23.198 40.126 73.899 1.00 7.25 166 ASN B N 1
ATOM 3833 C CA . ASN B 1 166 ? 21.877 40.673 74.223 1.00 7.53 166 ASN B CA 1
ATOM 3834 C C . ASN B 1 166 ? 21.254 41.378 73.026 1.00 7.78 166 ASN B C 1
ATOM 3835 O O . ASN B 1 166 ? 20.094 41.141 72.693 1.00 7.68 166 ASN B O 1
ATOM 3840 N N . GLN B 1 167 ? 22.042 42.220 72.366 1.00 8.15 167 GLN B N 1
ATOM 3841 C CA . GLN B 1 167 ? 21.557 42.996 71.232 1.00 8.27 167 GLN B CA 1
ATOM 3842 C C . GLN B 1 167 ? 21.230 42.123 70.017 1.00 8.54 167 GLN B C 1
ATOM 3843 O O . GLN B 1 167 ? 20.163 42.270 69.408 1.00 8.65 167 GLN B O 1
ATOM 3849 N N . LEU B 1 168 ? 22.143 41.214 69.673 1.00 8.82 168 LEU B N 1
ATOM 3850 C CA . LEU B 1 168 ? 21.957 40.313 68.539 1.00 9.08 168 LEU B CA 1
ATOM 3851 C C . LEU B 1 168 ? 20.787 39.360 68.734 1.00 9.11 168 LEU B C 1
ATOM 3852 O O . LEU B 1 168 ? 20.001 39.133 67.811 1.00 8.85 168 LEU B O 1
ATOM 3857 N N . LEU B 1 169 ? 20.677 38.798 69.935 1.00 9.09 169 LEU B N 1
ATOM 3858 C CA . LEU B 1 169 ? 19.584 37.878 70.241 1.00 9.36 169 LEU B CA 1
ATOM 3859 C C . LEU B 1 169 ? 18.237 38.588 70.125 1.00 9.62 169 LEU B C 1
ATOM 3860 O O . LEU B 1 169 ? 17.277 38.019 69.607 1.00 9.72 169 LEU B O 1
ATOM 3865 N N . LYS B 1 170 ? 18.177 39.837 70.581 1.00 10.32 170 LYS B N 1
ATOM 3866 C CA . LYS B 1 170 ? 16.966 40.649 70.417 1.00 10.98 170 LYS B CA 1
ATOM 3867 C C . LYS B 1 170 ? 16.645 40.901 68.941 1.00 11.10 170 LYS B C 1
ATOM 3868 O O . LYS B 1 170 ? 15.491 40.759 68.520 1.00 11.34 170 LYS B O 1
ATOM 3874 N N . MET B 1 171 ? 17.665 41.250 68.157 1.00 11.26 171 MET B N 1
ATOM 3875 C CA . MET B 1 171 ? 17.491 41.486 66.721 1.00 11.49 171 MET B CA 1
ATOM 3876 C C . MET B 1 171 ? 16.918 40.263 66.017 1.00 11.44 171 MET B C 1
ATOM 3877 O O . MET B 1 171 ? 16.116 40.391 65.087 1.00 11.85 171 MET B O 1
ATOM 3882 N N . LYS B 1 172 ? 17.332 39.085 66.474 1.00 10.89 172 LYS B N 1
ATOM 3883 C CA . LYS B 1 172 ? 16.913 37.816 65.884 1.00 10.91 172 LYS B CA 1
ATOM 3884 C C . LYS B 1 172 ? 15.533 37.357 66.363 1.00 10.76 172 LYS B C 1
ATOM 3885 O O . LYS B 1 172 ? 15.000 36.360 65.864 1.00 11.57 172 LYS B O 1
ATOM 3891 N N . GLY B 1 173 ? 14.960 38.075 67.325 1.00 10.77 173 GLY B N 1
ATOM 3892 C CA . GLY B 1 173 ? 13.649 37.717 67.872 1.00 10.61 173 GLY B CA 1
ATOM 3893 C C . GLY B 1 173 ? 13.703 36.570 68.864 1.00 10.34 173 GLY B C 1
ATOM 3894 O O . GLY B 1 173 ? 12.705 35.879 69.081 1.00 10.78 173 GLY B O 1
ATOM 3895 N N . ALA B 1 174 ? 14.871 36.369 69.465 1.00 9.69 174 ALA B N 1
ATOM 3896 C CA . ALA B 1 174 ? 15.019 35.397 70.536 1.00 9.45 174 ALA B CA 1
ATOM 3897 C C . ALA B 1 174 ? 14.675 36.033 71.875 1.00 9.15 174 ALA B C 1
ATOM 3898 O O . ALA B 1 174 ? 14.586 37.262 71.994 1.00 9.71 174 ALA B O 1
ATOM 3900 N N . HIS B 1 175 ? 14.481 35.182 72.880 1.00 9.06 175 HIS B N 1
ATOM 3901 C CA . HIS B 1 175 ? 14.111 35.632 74.212 1.00 9.21 175 HIS B CA 1
ATOM 3902 C C . HIS B 1 175 ? 15.258 35.312 75.147 1.00 8.84 175 HIS B C 1
ATOM 3903 O O . HIS B 1 175 ? 15.473 34.154 75.507 1.00 9.05 175 HIS B O 1
ATOM 3910 N N . THR B 1 176 ? 16.006 36.343 75.522 1.00 8.17 176 THR B N 1
ATOM 3911 C CA . THR B 1 176 ? 17.219 36.150 76.304 1.00 8.03 176 THR B CA 1
ATOM 3912 C C . THR B 1 176 ? 16.938 36.115 77.793 1.00 7.62 176 THR B C 1
ATOM 3913 O O . THR B 1 176 ? 16.301 37.019 78.335 1.00 7.69 176 THR B O 1
ATOM 3917 N N . ILE B 1 177 ? 17.410 35.058 78.443 1.00 7.01 177 ILE B N 1
ATOM 3918 C CA . ILE B 1 177 ? 17.432 35.005 79.881 1.00 6.80 177 ILE B CA 1
ATOM 3919 C C . ILE B 1 177 ? 18.853 35.365 80.323 1.00 6.63 177 ILE B C 1
ATOM 3920 O O . ILE B 1 177 ? 19.787 34.558 80.204 1.00 6.78 177 ILE B O 1
ATOM 3925 N N . ALA B 1 178 ? 19.010 36.597 80.796 1.00 6.34 178 ALA B N 1
ATOM 3926 C CA . ALA B 1 178 ? 20.321 37.146 81.150 1.00 6.36 178 ALA B CA 1
ATOM 3927 C C . ALA B 1 178 ? 20.679 36.844 82.598 1.00 6.56 178 ALA B C 1
ATOM 3928 O O . ALA B 1 178 ? 19.885 37.106 83.507 1.00 7.19 178 ALA B O 1
ATOM 3930 N N . VAL B 1 179 ? 21.877 36.298 82.800 1.00 6.42 179 VAL B N 1
ATOM 3931 C CA . VAL B 1 179 ? 22.407 36.007 84.134 1.00 6.49 179 VAL B CA 1
ATOM 3932 C C . VAL B 1 179 ? 23.639 36.877 84.412 1.00 6.10 179 VAL B C 1
ATOM 3933 O O . VAL B 1 179 ? 24.549 36.948 83.590 1.00 6.53 179 VAL B O 1
ATOM 3937 N N . ALA B 1 180 ? 23.646 37.541 85.565 1.00 5.88 180 ALA B N 1
ATOM 3938 C CA . ALA B 1 180 ? 24.771 38.370 86.000 1.00 6.20 180 ALA B CA 1
ATOM 3939 C C . ALA B 1 180 ? 24.803 38.443 87.522 1.00 6.74 180 ALA B C 1
ATOM 3940 O O . ALA B 1 180 ? 23.875 37.979 88.188 1.00 6.67 180 ALA B O 1
ATOM 3942 N N . SER B 1 181 ? 25.866 39.032 88.070 1.00 7.13 181 SER B N 1
ATOM 3943 C CA . SER B 1 181 ? 26.108 38.952 89.515 1.00 7.73 181 SER B CA 1
ATOM 3944 C C . SER B 1 181 ? 25.494 40.076 90.348 1.00 8.14 181 SER B C 1
ATOM 3945 O O . SER B 1 181 ? 25.513 40.008 91.572 1.00 8.47 181 SER B O 1
ATOM 3948 N N . THR B 1 182 ? 24.954 41.106 89.699 1.00 8.60 182 THR B N 1
ATOM 3949 C CA . THR B 1 182 ? 24.295 42.199 90.430 1.00 9.22 182 THR B CA 1
ATOM 3950 C C . THR B 1 182 ? 23.055 42.705 89.703 1.00 9.55 182 THR B C 1
ATOM 3951 O O . THR B 1 182 ? 22.943 42.582 88.479 1.00 9.62 182 THR B O 1
ATOM 3955 N N . ASP B 1 183 ? 22.143 43.305 90.467 1.00 10.79 183 ASP B N 1
ATOM 3956 C CA . ASP B 1 183 ? 20.956 43.938 89.902 1.00 11.70 183 ASP B CA 1
ATOM 3957 C C . ASP B 1 183 ? 21.307 45.095 88.967 1.00 11.64 183 ASP B C 1
ATOM 3958 O O . ASP B 1 183 ? 20.650 45.294 87.942 1.00 11.80 183 ASP B O 1
ATOM 3963 N N . GLU B 1 184 ? 22.351 45.841 89.319 1.00 12.07 184 GLU B N 1
ATOM 3964 C CA . GLU B 1 184 ? 22.815 46.972 88.525 1.00 12.64 184 GLU B CA 1
ATOM 3965 C C . GLU B 1 184 ? 23.295 46.511 87.142 1.00 12.14 184 GLU B C 1
ATOM 3966 O O . GLU B 1 184 ? 22.981 47.136 86.127 1.00 11.99 184 GLU B O 1
ATOM 3972 N N . LYS B 1 185 ? 24.032 45.403 87.107 1.00 11.66 185 LYS B N 1
ATOM 3973 C CA . LYS B 1 185 ? 24.451 44.815 85.833 1.00 11.22 185 LYS B CA 1
ATOM 3974 C C . LYS B 1 185 ? 23.253 44.360 85.004 1.00 10.74 185 LYS B C 1
ATOM 3975 O O . LYS B 1 185 ? 23.226 44.545 83.789 1.00 10.40 185 LYS B O 1
ATOM 3981 N N . LEU B 1 186 ? 22.263 43.768 85.665 1.00 10.39 186 LEU B N 1
ATOM 3982 C CA . LEU B 1 186 ? 21.083 43.255 84.971 1.00 10.23 186 LEU B CA 1
ATOM 3983 C C . LEU B 1 186 ? 20.223 44.364 84.366 1.00 10.42 186 LEU B C 1
ATOM 3984 O O . LEU B 1 186 ? 19.614 44.175 83.319 1.00 10.06 186 LEU B O 1
ATOM 3989 N N . LYS B 1 187 ? 20.189 45.519 85.028 1.00 10.58 187 LYS B N 1
ATOM 3990 C CA . LYS B 1 187 ? 19.506 46.694 84.489 1.00 11.17 187 LYS B CA 1
ATOM 3991 C C . LYS B 1 187 ? 20.129 47.102 83.149 1.00 10.86 187 LYS B C 1
ATOM 3992 O O . LYS B 1 187 ? 19.424 47.495 82.219 1.00 11.43 187 LYS B O 1
ATOM 3998 N N . ILE B 1 188 ? 21.452 46.987 83.052 1.00 10.60 188 ILE B N 1
ATOM 3999 C CA . ILE B 1 188 ? 22.158 47.266 81.803 1.00 10.60 188 ILE B CA 1
ATOM 4000 C C . ILE B 1 188 ? 21.879 46.174 80.756 1.00 10.40 188 ILE B C 1
ATOM 4001 O O . ILE B 1 188 ? 21.670 46.477 79.577 1.00 10.44 188 ILE B O 1
ATOM 4006 N N . ALA B 1 189 ? 21.852 44.911 81.183 1.00 10.43 189 ALA B N 1
ATOM 4007 C CA . ALA B 1 189 ? 21.489 43.818 80.275 1.00 10.26 189 ALA B CA 1
ATOM 4008 C C . ALA B 1 189 ? 20.096 44.047 79.682 1.00 10.78 189 ALA B C 1
ATOM 4009 O O . ALA B 1 189 ? 19.889 43.861 78.493 1.00 10.29 189 ALA B O 1
ATOM 4011 N N . LYS B 1 190 ? 19.179 44.483 80.522 1.00 11.17 190 LYS B N 1
ATOM 4012 C CA . LYS B 1 190 ? 17.834 44.793 80.047 1.00 12.04 190 LYS B CA 1
ATOM 4013 C C . LYS B 1 190 ? 17.794 45.965 79.037 1.00 12.39 190 LYS B C 1
ATOM 4014 O O . LYS B 1 190 ? 17.137 45.936 78.076 1.00 12.33 190 LYS B O 1
ATOM 4020 N N . GLU B 1 191 ? 18.574 46.985 79.328 1.00 12.60 191 GLU B N 1
ATOM 4021 C CA . GLU B 1 191 ? 18.656 48.111 78.415 1.00 13.19 191 GLU B CA 1
ATOM 4022 C C . GLU B 1 191 ? 19.161 47.647 77.066 1.00 12.71 191 GLU B C 1
ATOM 4023 O O . GLU B 1 191 ? 18.801 48.206 76.101 1.00 13.14 191 GLU B O 1
ATOM 4029 N N . TYR B 1 192 ? 20.031 46.645 77.055 1.00 12.38 192 TYR B N 1
ATOM 4030 C CA . TYR B 1 192 ? 20.644 46.147 75.827 1.00 12.11 192 TYR B CA 1
ATOM 4031 C C . TYR B 1 192 ? 19.896 44.979 75.178 1.00 11.84 192 TYR B C 1
ATOM 4032 O O . TYR B 1 192 ? 20.373 44.401 74.201 1.00 11.84 192 TYR B O 1
ATOM 4041 N N . GLY B 1 193 ? 18.729 44.637 75.726 1.00 11.56 193 GLY B N 1
ATOM 4042 C CA . GLY B 1 193 ? 17.800 43.732 75.054 1.00 11.45 193 GLY B CA 1
ATOM 4043 C C . GLY B 1 193 ? 17.342 42.491 75.796 1.00 11.57 193 GLY B C 1
ATOM 4044 O O . GLY B 1 193 ? 16.498 41.745 75.286 1.00 11.96 193 GLY B O 1
ATOM 4045 N N . ALA B 1 194 ? 17.841 42.271 77.002 1.00 11.42 194 ALA B N 1
ATOM 4046 C CA . ALA B 1 194 ? 17.444 41.086 77.738 1.00 11.28 194 ALA B CA 1
ATOM 4047 C C . ALA B 1 194 ? 15.989 41.134 78.113 1.00 11.59 194 ALA B C 1
ATOM 4048 O O . ALA B 1 194 ? 15.538 42.126 78.485 1.00 12.43 194 ALA B O 1
ATOM 4050 N N . GLU B 1 195 ? 15.292 40.010 77.984 1.00 11.41 195 GLU B N 1
ATOM 4051 C CA . GLU B 1 195 ? 13.871 39.948 78.307 1.00 11.71 195 GLU B CA 1
ATOM 4052 C C . GLU B 1 195 ? 13.649 39.456 79.730 1.00 11.06 195 GLU B C 1
ATOM 4053 O O . GLU B 1 195 ? 12.694 39.860 80.394 1.00 11.44 195 GLU B O 1
ATOM 4059 N N . TYR B 1 196 ? 14.536 38.583 80.195 1.00 9.76 196 TYR B N 1
ATOM 4060 C CA . TYR B 1 196 ? 14.433 38.034 81.541 1.00 9.24 196 TYR B CA 1
ATOM 4061 C C . TYR B 1 196 ? 15.756 38.237 82.258 1.00 8.70 196 TYR B C 1
ATOM 4062 O O . TYR B 1 196 ? 16.815 38.229 81.627 1.00 8.58 196 TYR B O 1
ATOM 4071 N N . LEU B 1 197 ? 15.685 38.422 83.573 1.00 7.97 197 LEU B N 1
ATOM 4072 C CA . LEU B 1 197 ? 16.868 38.742 84.373 1.00 7.81 197 LEU B CA 1
ATOM 4073 C C . LEU B 1 197 ? 16.970 37.810 85.567 1.00 7.84 197 LEU B C 1
ATOM 4074 O O . LEU B 1 197 ? 15.981 37.570 86.259 1.00 8.47 197 LEU B O 1
ATOM 4079 N N . ILE B 1 198 ? 18.170 37.272 85.791 1.00 7.03 198 ILE B N 1
ATOM 4080 C CA . ILE B 1 198 ? 18.450 36.437 86.955 1.00 7.07 198 ILE B CA 1
ATOM 4081 C C . ILE B 1 198 ? 19.744 36.897 87.617 1.00 7.15 198 ILE B C 1
ATOM 4082 O O . ILE B 1 198 ? 20.808 36.916 86.984 1.00 7.24 198 ILE B O 1
ATOM 4087 N N . ASN B 1 199 ? 19.632 37.275 88.883 1.00 7.15 199 ASN B N 1
ATOM 4088 C CA . ASN B 1 199 ? 20.782 37.627 89.699 1.00 6.94 199 ASN B CA 1
ATOM 4089 C C . ASN B 1 199 ? 21.370 36.353 90.282 1.00 7.08 199 ASN B C 1
ATOM 4090 O O . ASN B 1 199 ? 20.839 35.786 91.242 1.00 7.57 199 ASN B O 1
ATOM 4095 N N . ALA B 1 200 ? 22.484 35.915 89.699 1.00 6.84 200 ALA B N 1
ATOM 4096 C CA . ALA B 1 200 ? 23.133 34.660 90.081 1.00 7.01 200 ALA B CA 1
ATOM 4097 C C . ALA B 1 200 ? 23.666 34.661 91.510 1.00 7.26 200 ALA B C 1
ATOM 4098 O O . ALA B 1 200 ? 23.952 33.611 92.066 1.00 7.75 200 ALA B O 1
ATOM 4100 N N . SER B 1 201 ? 23.746 35.850 92.080 1.00 7.40 201 SER B N 1
ATOM 4101 C CA . SER B 1 201 ? 24.280 35.957 93.401 1.00 8.14 201 SER B CA 1
ATOM 4102 C C . SER B 1 201 ? 23.221 35.742 94.492 1.00 8.86 201 SER B C 1
ATOM 4103 O O . SER B 1 201 ? 23.531 35.657 95.606 1.00 8.59 201 SER B O 1
ATOM 4106 N N . LYS B 1 202 ? 21.974 35.707 94.094 1.00 10.12 202 LYS B N 1
ATOM 4107 C CA . LYS B 1 202 ? 20.973 35.474 95.091 1.00 11.67 202 LYS B CA 1
ATOM 4108 C C . LYS B 1 202 ? 19.720 34.701 94.680 1.00 11.43 202 LYS B C 1
ATOM 4109 O O . LYS B 1 202 ? 18.875 34.554 95.422 1.00 12.15 202 LYS B O 1
ATOM 4115 N N . GLU B 1 203 ? 19.691 34.256 93.450 1.00 11.19 203 GLU B N 1
ATOM 4116 C CA . GLU B 1 203 ? 18.518 33.521 92.977 1.00 10.85 203 GLU B CA 1
ATOM 4117 C C . GLU B 1 203 ? 18.816 32.067 92.656 1.00 10.89 203 GLU B C 1
ATOM 4118 O O . GLU B 1 203 ? 19.965 31.699 92.415 1.00 10.65 203 GLU B O 1
ATOM 4124 N N . ASP B 1 204 ? 17.763 31.253 92.656 1.00 10.68 204 ASP B N 1
ATOM 4125 C CA . ASP B 1 204 ? 17.827 29.861 92.228 1.00 10.81 204 ASP B CA 1
ATOM 4126 C C . ASP B 1 204 ? 17.729 29.877 90.706 1.00 10.39 204 ASP B C 1
ATOM 4127 O O . ASP B 1 204 ? 16.638 30.029 90.154 1.00 9.93 204 ASP B O 1
ATOM 4132 N N . ILE B 1 205 ? 18.872 29.735 90.037 1.00 10.41 205 ILE B N 1
ATOM 4133 C CA . ILE B 1 205 ? 18.942 29.958 88.589 1.00 10.31 205 ILE B CA 1
ATOM 4134 C C . ILE B 1 205 ? 18.049 28.987 87.818 1.00 10.51 205 ILE B C 1
ATOM 4135 O O . ILE B 1 205 ? 17.257 29.407 86.973 1.00 10.21 205 ILE B O 1
ATOM 4140 N N . LEU B 1 206 ? 18.165 27.697 88.124 1.00 10.83 206 LEU B N 1
ATOM 4141 C CA . LEU B 1 206 ? 17.383 26.680 87.423 1.00 11.15 206 LEU B CA 1
ATOM 4142 C C . LEU B 1 206 ? 15.884 26.895 87.606 1.00 11.32 206 LEU B C 1
ATOM 4143 O O . LEU B 1 206 ? 15.116 26.793 86.646 1.00 11.37 206 LEU B O 1
ATOM 4148 N N . ARG B 1 207 ? 15.471 27.224 88.824 1.00 11.51 207 ARG B N 1
ATOM 4149 C CA . ARG B 1 207 ? 14.057 27.434 89.117 1.00 12.04 207 ARG B CA 1
ATOM 4150 C C . ARG B 1 207 ? 13.482 28.595 88.309 1.00 11.52 207 ARG B C 1
ATOM 4151 O O . ARG B 1 207 ? 12.360 28.516 87.807 1.00 11.66 207 ARG B O 1
ATOM 4159 N N . GLN B 1 208 ? 14.255 29.668 88.183 1.00 10.69 208 GLN B N 1
ATOM 4160 C CA . GLN B 1 208 ? 13.834 30.830 87.417 1.00 10.04 208 GLN B CA 1
ATOM 4161 C C . GLN B 1 208 ? 13.790 30.521 85.925 1.00 9.78 208 GLN B C 1
ATOM 4162 O O . GLN B 1 208 ? 12.873 30.944 85.232 1.00 9.66 208 GLN B O 1
ATOM 4168 N N . VAL B 1 209 ? 14.768 29.757 85.439 1.00 9.57 209 VAL B N 1
ATOM 4169 C CA . VAL B 1 209 ? 14.775 29.364 84.028 1.00 9.94 209 VAL B CA 1
ATOM 4170 C C . VAL B 1 209 ? 13.528 28.553 83.688 1.00 10.50 209 VAL B C 1
ATOM 4171 O O . VAL B 1 209 ? 12.881 28.800 82.671 1.00 10.42 209 VAL B O 1
ATOM 4175 N N . LEU B 1 210 ? 13.182 27.606 84.556 1.00 11.51 210 LEU B N 1
ATOM 4176 C CA . LEU B 1 210 ? 12.009 26.765 84.317 1.00 12.52 210 LEU B CA 1
ATOM 4177 C C . LEU B 1 210 ? 10.711 27.578 84.372 1.00 12.99 210 LEU B C 1
ATOM 4178 O O . LEU B 1 210 ? 9.782 27.321 83.601 1.00 13.53 210 LEU B O 1
ATOM 4183 N N . LYS B 1 211 ? 10.670 28.575 85.254 1.00 12.86 211 LYS B N 1
ATOM 4184 C CA . LYS B 1 211 ? 9.558 29.524 85.303 1.00 13.16 211 LYS B CA 1
ATOM 4185 C C . LYS B 1 211 ? 9.408 30.254 83.968 1.00 12.63 211 LYS B C 1
ATOM 4186 O O . LYS B 1 211 ? 8.320 30.296 83.383 1.00 13.13 211 LYS B O 1
ATOM 4192 N N . PHE B 1 212 ? 10.514 30.812 83.482 1.00 11.70 212 PHE B N 1
ATOM 4193 C CA . PHE B 1 212 ? 10.500 31.662 82.291 1.00 11.08 212 PHE B CA 1
ATOM 4194 C C . PHE B 1 212 ? 10.232 30.895 80.999 1.00 11.06 212 PHE B C 1
ATOM 4195 O O . PHE B 1 212 ? 9.708 31.459 80.030 1.00 11.32 212 PHE B O 1
ATOM 4203 N N . THR B 1 213 ? 10.599 29.615 80.984 1.00 11.47 213 THR B N 1
ATOM 4204 C CA . THR B 1 213 ? 10.438 28.774 79.798 1.00 11.55 213 THR B CA 1
ATOM 4205 C C . THR B 1 213 ? 9.226 27.857 79.910 1.00 12.52 213 THR B C 1
ATOM 4206 O O . THR B 1 213 ? 9.071 26.922 79.119 1.00 12.88 213 THR B O 1
ATOM 4210 N N . ASN B 1 214 ? 8.368 28.139 80.889 1.00 13.55 214 ASN B N 1
ATOM 4211 C CA . ASN B 1 214 ? 7.188 27.312 81.169 1.00 14.75 214 ASN B CA 1
ATOM 4212 C C . ASN B 1 214 ? 7.482 25.811 81.277 1.00 14.63 214 ASN B C 1
ATOM 4213 O O . ASN B 1 214 ? 6.774 24.972 80.696 1.00 15.41 214 ASN B O 1
ATOM 4218 N N . GLY B 1 215 ? 8.545 25.495 82.015 1.00 14.24 215 GLY B N 1
ATOM 4219 C CA . GLY B 1 215 ? 8.935 24.123 82.323 1.00 14.01 215 GLY B CA 1
ATOM 4220 C C . GLY B 1 215 ? 9.749 23.401 81.266 1.00 13.64 215 GLY B C 1
ATOM 4221 O O . GLY B 1 215 ? 10.235 22.294 81.501 1.00 14.16 215 GLY B O 1
ATOM 4222 N N . LYS B 1 216 ? 9.908 24.027 80.104 1.00 13.28 216 LYS B N 1
ATOM 4223 C CA . LYS B 1 216 ? 10.514 23.361 78.952 1.00 12.72 216 LYS B CA 1
ATOM 4224 C C . LYS B 1 216 ? 12.039 23.391 78.950 1.00 11.95 216 LYS B C 1
ATOM 4225 O O . LYS B 1 216 ? 12.679 22.489 78.421 1.00 12.22 216 LYS B O 1
ATOM 4231 N N . GLY B 1 217 ? 12.610 24.419 79.566 1.00 10.98 217 GLY B N 1
ATOM 4232 C CA . GLY B 1 217 ? 14.043 24.670 79.462 1.00 9.85 217 GLY B CA 1
ATOM 4233 C C . GLY B 1 217 ? 14.380 25.527 78.273 1.00 9.22 217 GLY B C 1
ATOM 4234 O O . GLY B 1 217 ? 13.524 25.804 77.431 1.00 9.15 217 GLY B O 1
ATOM 4235 N N . VAL B 1 218 ? 15.636 25.964 78.198 1.00 8.57 218 VAL B N 1
ATOM 4236 C CA . VAL B 1 218 ? 16.072 26.843 77.115 1.00 8.22 218 VAL B CA 1
ATOM 4237 C C . VAL B 1 218 ? 16.469 26.063 75.865 1.00 7.94 218 VAL B C 1
ATOM 4238 O O . VAL B 1 218 ? 16.931 24.920 75.944 1.00 8.31 218 VAL B O 1
ATOM 4242 N N . ASP B 1 219 ? 16.278 26.696 74.718 1.00 7.76 219 ASP B N 1
ATOM 4243 C CA . ASP B 1 219 ? 16.676 26.118 73.441 1.00 7.85 219 ASP B CA 1
ATOM 4244 C C . ASP B 1 219 ? 18.196 26.048 73.320 1.00 7.78 219 ASP B C 1
ATOM 4245 O O . ASP B 1 219 ? 18.736 25.128 72.714 1.00 7.44 219 ASP B O 1
ATOM 4250 N N . ALA B 1 220 ? 18.882 27.021 73.914 1.00 7.55 220 ALA B N 1
ATOM 4251 C CA . ALA B 1 220 ? 20.340 27.040 73.908 1.00 7.40 220 ALA B CA 1
ATOM 4252 C C . ALA B 1 220 ? 20.875 27.769 75.123 1.00 7.43 220 ALA B C 1
ATOM 4253 O O . ALA B 1 220 ? 20.202 28.633 75.690 1.00 7.14 220 ALA B O 1
ATOM 4255 N N . SER B 1 221 ? 22.084 27.397 75.524 1.00 7.00 221 SER B N 1
ATOM 4256 C CA . SER B 1 221 ? 22.792 28.095 76.585 1.00 7.38 221 SER B CA 1
ATOM 4257 C C . SER B 1 221 ? 24.097 28.610 76.013 1.00 7.41 221 SER B C 1
ATOM 4258 O O . SER B 1 221 ? 24.909 27.831 75.513 1.00 7.81 221 SER B O 1
ATOM 4261 N N . PHE B 1 222 ? 24.271 29.928 76.057 1.00 7.07 222 PHE B N 1
ATOM 4262 C CA . PHE B 1 222 ? 25.538 30.557 75.715 1.00 7.05 222 PHE B CA 1
ATOM 4263 C C . PHE B 1 222 ? 26.249 30.863 77.024 1.00 7.09 222 PHE B C 1
ATOM 4264 O O . PHE B 1 222 ? 25.944 31.846 77.701 1.00 7.38 222 PHE B O 1
ATOM 4272 N N . ASP B 1 223 ? 27.188 29.984 77.365 1.00 6.88 223 ASP B N 1
ATOM 4273 C CA . ASP B 1 223 ? 27.762 29.885 78.695 1.00 7.01 223 ASP B CA 1
ATOM 4274 C C . ASP B 1 223 ? 29.281 30.023 78.641 1.00 6.76 223 ASP B C 1
ATOM 4275 O O . ASP B 1 223 ? 29.987 29.101 78.231 1.00 6.45 223 ASP B O 1
ATOM 4280 N N . SER B 1 224 ? 29.775 31.175 79.068 1.00 6.93 224 SER B N 1
ATOM 4281 C CA . SER B 1 224 ? 31.207 31.466 79.051 1.00 7.21 224 SER B CA 1
ATOM 4282 C C . SER B 1 224 ? 31.870 31.271 80.409 1.00 7.42 224 SER B C 1
ATOM 4283 O O . SER B 1 224 ? 33.050 31.595 80.593 1.00 7.08 224 SER B O 1
ATOM 4286 N N . VAL B 1 225 ? 31.118 30.724 81.359 1.00 7.32 225 VAL B N 1
ATOM 4287 C CA . VAL B 1 225 ? 31.595 30.632 82.735 1.00 7.97 225 VAL B CA 1
ATOM 4288 C C . VAL B 1 225 ? 32.365 29.337 83.012 1.00 7.81 225 VAL B C 1
ATOM 4289 O O . VAL B 1 225 ? 33.242 29.307 83.878 1.00 8.27 225 VAL B O 1
ATOM 4293 N N . GLY B 1 226 ? 32.063 28.275 82.269 1.00 7.70 226 GLY B N 1
ATOM 4294 C CA . GLY B 1 226 ? 32.811 27.027 82.406 1.00 7.93 226 GLY B CA 1
ATOM 4295 C C . GLY B 1 226 ? 32.434 26.184 83.612 1.00 8.15 226 GLY B C 1
ATOM 4296 O O . GLY B 1 226 ? 31.272 25.813 83.783 1.00 8.23 226 GLY B O 1
ATOM 4297 N N . LYS B 1 227 ? 33.426 25.885 84.448 1.00 8.59 227 LYS B N 1
ATOM 4298 C CA . LYS B 1 227 ? 33.283 24.897 85.525 1.00 9.14 227 LYS B CA 1
ATOM 4299 C C . LYS B 1 227 ? 32.022 25.050 86.385 1.00 9.35 227 LYS B C 1
ATOM 4300 O O . LYS B 1 227 ? 31.258 24.100 86.553 1.00 9.79 227 LYS B O 1
ATOM 4306 N N . ASP B 1 228 ? 31.806 26.247 86.917 1.00 9.27 228 ASP B N 1
ATOM 4307 C CA . ASP B 1 228 ? 30.776 26.438 87.936 1.00 9.94 228 ASP B CA 1
ATOM 4308 C C . ASP B 1 228 ? 29.343 26.570 87.410 1.00 10.03 228 ASP B C 1
ATOM 4309 O O . ASP B 1 228 ? 28.400 26.603 88.209 1.00 10.39 228 ASP B O 1
ATOM 4314 N N . THR B 1 229 ? 29.196 26.672 86.093 1.00 9.99 229 THR B N 1
ATOM 4315 C CA . THR B 1 229 ? 27.881 26.731 85.455 1.00 9.98 229 THR B CA 1
ATOM 4316 C C . THR B 1 229 ? 27.570 25.512 84.576 1.00 10.29 229 THR B C 1
ATOM 4317 O O . THR B 1 229 ? 26.545 25.483 83.895 1.00 10.34 229 THR B O 1
ATOM 4321 N N . PHE B 1 230 ? 28.457 24.523 84.596 1.00 10.49 230 PHE B N 1
ATOM 4322 C CA . PHE B 1 230 ? 28.293 23.328 83.776 1.00 10.90 230 PHE B CA 1
ATOM 4323 C C . PHE B 1 230 ? 26.995 22.590 84.094 1.00 10.75 230 PHE B C 1
ATOM 4324 O O . PHE B 1 230 ? 26.193 22.314 83.202 1.00 10.54 230 PHE B O 1
ATOM 4332 N N . GLU B 1 231 ? 26.797 22.271 85.369 1.00 10.65 231 GLU B N 1
ATOM 4333 C CA . GLU B 1 231 ? 25.617 21.530 85.801 1.00 11.06 231 GLU B CA 1
ATOM 4334 C C . GLU B 1 231 ? 24.325 22.299 85.537 1.00 10.56 231 GLU B C 1
ATOM 4335 O O . GLU B 1 231 ? 23.330 21.723 85.099 1.00 10.52 231 GLU B O 1
ATOM 4341 N N . ILE B 1 232 ? 24.346 23.599 85.810 1.00 10.62 232 ILE B N 1
ATOM 4342 C CA . ILE B 1 232 ? 23.170 24.430 85.641 1.00 10.56 232 ILE B CA 1
ATOM 4343 C C . ILE B 1 232 ? 22.725 24.527 84.183 1.00 10.00 232 ILE B C 1
ATOM 4344 O O . ILE B 1 232 ? 21.584 24.415 83.867 1.00 9.50 232 ILE B O 1
ATOM 4349 N N . SER B 1 233 ? 23.695 24.714 83.292 1.00 9.40 233 SER B N 1
ATOM 4350 C CA . SER B 1 233 ? 23.356 24.742 81.889 1.00 9.13 233 SER B CA 1
ATOM 4351 C C . SER B 1 233 ? 22.796 23.444 81.404 1.00 8.94 233 SER B C 1
ATOM 4352 O O . SER B 1 233 ? 21.878 23.446 80.705 1.00 8.86 233 SER B O 1
ATOM 4355 N N . LEU B 1 234 ? 23.417 22.342 81.795 1.00 9.02 234 LEU B N 1
ATOM 4356 C CA . LEU B 1 234 ? 22.917 21.058 81.355 1.00 9.46 234 LEU B CA 1
ATOM 4357 C C . LEU B 1 234 ? 21.483 20.818 81.848 1.00 9.43 234 LEU B C 1
ATOM 4358 O O . LEU B 1 234 ? 20.677 20.324 81.125 1.00 9.73 234 LEU B O 1
ATOM 4363 N N . ALA B 1 235 ? 21.215 21.167 83.093 1.00 9.20 235 ALA B N 1
ATOM 4364 C CA . ALA B 1 235 ? 19.873 21.023 83.659 1.00 8.94 235 ALA B CA 1
ATOM 4365 C C . ALA B 1 235 ? 18.857 21.992 83.051 1.00 8.61 235 ALA B C 1
ATOM 4366 O O . ALA B 1 235 ? 17.676 21.658 82.925 1.00 8.68 235 ALA B O 1
ATOM 4368 N N . ALA B 1 236 ? 19.317 23.186 82.685 1.00 8.16 236 ALA B N 1
ATOM 4369 C CA . ALA B 1 236 ? 18.437 24.238 82.161 1.00 8.06 236 ALA B CA 1
ATOM 4370 C C . ALA B 1 236 ? 18.006 24.026 80.717 1.00 7.69 236 ALA B C 1
ATOM 4371 O O . ALA B 1 236 ? 17.011 24.599 80.277 1.00 8.10 236 ALA B O 1
ATOM 4373 N N . LEU B 1 237 ? 18.768 23.225 79.979 1.00 7.52 237 LEU B N 1
ATOM 4374 C CA . LEU B 1 237 ? 18.499 23.004 78.575 1.00 7.55 237 LEU B CA 1
ATOM 4375 C C . LEU B 1 237 ? 17.246 22.173 78.346 1.00 7.64 237 LEU B C 1
ATOM 4376 O O . LEU B 1 237 ? 16.960 21.237 79.079 1.00 7.52 237 LEU B O 1
ATOM 4381 N N . LYS B 1 238 ? 16.510 22.526 77.300 1.00 7.75 238 LYS B N 1
ATOM 4382 C CA . LYS B 1 238 ? 15.392 21.715 76.837 1.00 8.19 238 LYS B CA 1
ATOM 4383 C C . LYS B 1 238 ? 15.908 20.394 76.280 1.00 8.60 238 LYS B C 1
ATOM 4384 O O . LYS B 1 238 ? 17.095 20.263 75.953 1.00 8.86 238 LYS B O 1
ATOM 4390 N N . ARG B 1 239 ? 15.016 19.415 76.170 1.00 8.62 239 ARG B N 1
ATOM 4391 C CA . ARG B 1 239 ? 15.319 18.214 75.408 1.00 8.80 239 ARG B CA 1
ATOM 4392 C C . ARG B 1 239 ? 15.675 18.648 73.982 1.00 8.53 239 ARG B C 1
ATOM 4393 O O . ARG B 1 239 ? 14.938 19.417 73.358 1.00 9.09 239 ARG B O 1
ATOM 4401 N N . LYS B 1 240 ? 16.824 18.166 73.499 1.00 8.23 240 LYS B N 1
ATOM 4402 C CA . LYS B 1 240 ? 17.404 18.515 72.184 1.00 8.29 240 LYS B CA 1
ATOM 4403 C C . LYS B 1 240 ? 18.101 19.882 72.154 1.00 8.05 240 LYS B C 1
ATOM 4404 O O . LYS B 1 240 ? 18.500 20.360 71.087 1.00 8.42 240 LYS B O 1
ATOM 4410 N N . GLY B 1 241 ? 18.268 20.486 73.329 1.00 7.91 241 GLY B N 1
ATOM 4411 C CA . GLY B 1 241 ? 18.936 21.789 73.446 1.00 7.84 241 GLY B CA 1
ATOM 4412 C C . GLY B 1 241 ? 20.404 21.783 73.050 1.00 7.43 241 GLY B C 1
ATOM 4413 O O . GLY B 1 241 ? 21.039 20.726 72.953 1.00 7.62 241 GLY B O 1
ATOM 4414 N N . VAL B 1 242 ? 20.943 22.978 72.810 1.00 6.70 242 VAL B N 1
ATOM 4415 C CA . VAL B 1 242 ? 22.337 23.122 72.407 1.00 6.66 242 VAL B CA 1
ATOM 4416 C C . VAL B 1 242 ? 23.115 23.920 73.452 1.00 6.52 242 VAL B C 1
ATOM 4417 O O . VAL B 1 242 ? 22.718 25.019 73.844 1.00 6.94 242 VAL B O 1
ATOM 4421 N N . PHE B 1 243 ? 24.218 23.332 73.899 1.00 6.67 243 PHE B N 1
ATOM 4422 C CA . PHE B 1 243 ? 25.095 23.888 74.919 1.00 6.36 243 PHE B CA 1
ATOM 4423 C C . PHE B 1 243 ? 26.311 24.481 74.203 1.00 6.50 243 PHE B C 1
ATOM 4424 O O . PHE B 1 243 ? 27.155 23.739 73.696 1.00 6.41 243 PHE B O 1
ATOM 4432 N N . VAL B 1 244 ? 26.381 25.810 74.144 1.00 6.03 244 VAL B N 1
ATOM 4433 C CA . VAL B 1 244 ? 27.548 26.490 73.578 1.00 6.16 244 VAL B CA 1
ATOM 4434 C C . VAL B 1 244 ? 28.420 26.954 74.740 1.00 6.17 244 VAL B C 1
ATOM 4435 O O . VA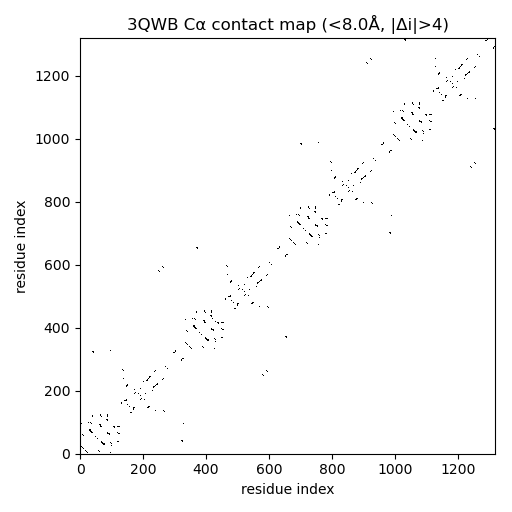L B 1 244 ? 28.179 28.004 75.345 1.00 5.77 244 VAL B O 1
ATOM 4439 N N . SER B 1 245 ? 29.413 26.134 75.072 1.00 6.14 245 SER B N 1
ATOM 4440 C CA . SER B 1 245 ? 30.347 26.450 76.145 1.00 6.58 245 SER B CA 1
ATOM 4441 C C . SER B 1 245 ? 31.523 27.188 75.520 1.00 6.90 245 SER B C 1
ATOM 4442 O O . SER B 1 245 ? 32.239 26.625 74.700 1.00 7.63 245 SER B O 1
ATOM 4445 N N . PHE B 1 246 ? 31.724 28.451 75.884 1.00 6.71 246 PHE B N 1
ATOM 4446 C CA . PHE B 1 246 ? 32.711 29.253 75.145 1.00 6.84 246 PHE B CA 1
ATOM 4447 C C . PHE B 1 246 ? 33.666 30.088 76.000 1.00 6.93 246 PHE B C 1
ATOM 4448 O O . PHE B 1 246 ? 34.374 30.950 75.483 1.00 7.36 246 PHE B O 1
ATOM 4456 N N . GLY B 1 247 ? 33.703 29.824 77.298 1.00 7.09 247 GLY B N 1
ATOM 4457 C CA . GLY B 1 247 ? 34.666 30.489 78.171 1.00 7.47 247 GLY B CA 1
ATOM 4458 C C . GLY B 1 247 ? 34.967 29.672 79.391 1.00 7.93 247 GLY B C 1
ATOM 4459 O O . GLY B 1 247 ? 34.341 28.632 79.630 1.00 8.00 247 GLY B O 1
ATOM 4460 N N . ASN B 1 248 ? 35.923 30.154 80.177 1.00 8.09 248 ASN B N 1
ATOM 4461 C CA . ASN B 1 248 ? 36.375 29.447 81.372 1.00 8.68 248 ASN B CA 1
ATOM 4462 C C . ASN B 1 248 ? 36.511 30.387 82.563 1.00 8.51 248 ASN B C 1
ATOM 4463 O O . ASN B 1 248 ? 37.437 30.240 83.356 1.00 8.20 248 ASN B O 1
ATOM 4468 N N . ALA B 1 249 ? 35.602 31.351 82.700 1.00 8.48 249 ALA B N 1
ATOM 4469 C CA . ALA B 1 249 ? 35.774 32.377 83.732 1.00 8.49 249 ALA B CA 1
ATOM 4470 C C . ALA B 1 249 ? 35.903 31.802 85.145 1.00 8.91 249 ALA B C 1
ATOM 4471 O O . ALA B 1 249 ? 36.628 32.350 85.978 1.00 9.39 249 ALA B O 1
ATOM 4473 N N . SER B 1 250 ? 35.215 30.692 85.402 1.00 9.02 250 SER B N 1
ATOM 4474 C CA . SER B 1 250 ? 35.250 30.061 86.718 1.00 9.11 250 SER B CA 1
ATOM 4475 C C . SER B 1 250 ? 36.205 28.871 86.749 1.00 9.53 250 SER B C 1
ATOM 4476 O O . SER B 1 250 ? 36.306 28.176 87.761 1.00 10.52 250 SER B O 1
ATOM 4479 N N . GLY B 1 251 ? 36.900 28.647 85.638 1.00 9.22 251 GLY B N 1
ATOM 4480 C CA . GLY B 1 251 ? 37.814 27.522 85.501 1.00 9.64 251 GLY B CA 1
ATOM 4481 C C . GLY B 1 251 ? 37.382 26.582 84.395 1.00 9.81 251 GLY B C 1
ATOM 4482 O O . GLY B 1 251 ? 36.253 26.655 83.909 1.00 9.09 251 GLY B O 1
ATOM 4483 N N . LEU B 1 252 ? 38.294 25.700 83.995 1.00 10.25 252 LEU B N 1
ATOM 4484 C CA . LEU B 1 252 ? 38.003 24.685 82.996 1.00 10.60 252 LEU B CA 1
ATOM 4485 C C . LEU B 1 252 ? 36.960 23.697 83.504 1.00 10.61 252 LEU B C 1
ATOM 4486 O O . LEU B 1 252 ? 36.949 23.341 84.686 1.00 10.74 252 LEU B O 1
ATOM 4491 N N . ILE B 1 253 ? 36.078 23.268 82.607 1.00 11.19 253 ILE B N 1
ATOM 4492 C CA . ILE B 1 253 ? 35.158 22.181 82.923 1.00 11.78 253 ILE B CA 1
ATOM 4493 C C . ILE B 1 253 ? 35.985 20.901 83.005 1.00 12.51 253 ILE B C 1
ATOM 4494 O O . ILE B 1 253 ? 36.686 20.564 82.051 1.00 12.64 253 ILE B O 1
ATOM 4499 N N . PRO B 1 254 ? 35.921 20.196 84.152 1.00 13.07 254 PRO B N 1
ATOM 4500 C CA . PRO B 1 254 ? 36.685 18.960 84.317 1.00 13.66 254 PRO B CA 1
ATOM 4501 C C . PRO B 1 254 ? 36.253 17.918 83.292 1.00 14.17 254 PRO B C 1
ATOM 4502 O O . PRO B 1 254 ? 35.141 18.014 82.767 1.00 14.25 254 PRO B O 1
ATOM 4506 N N . PRO B 1 255 ? 37.119 16.930 82.996 1.00 14.52 255 PRO B N 1
ATOM 4507 C CA . PRO B 1 255 ? 36.713 15.881 82.062 1.00 14.99 255 PRO B CA 1
ATOM 4508 C C . PRO B 1 255 ? 35.413 15.221 82.508 1.00 15.32 255 PRO B C 1
ATOM 4509 O O . PRO B 1 255 ? 35.229 14.964 83.696 1.00 15.68 255 PRO B O 1
ATOM 4513 N N . PHE B 1 256 ? 34.506 14.978 81.571 1.00 15.98 256 PHE B N 1
ATOM 4514 C CA . PHE B 1 256 ? 33.273 14.272 81.903 1.00 16.47 256 PHE B CA 1
ATOM 4515 C C . PHE B 1 256 ? 32.896 13.270 80.823 1.00 16.21 256 PHE B C 1
ATOM 4516 O O . PHE B 1 256 ? 33.373 13.358 79.685 1.00 16.22 256 PHE B O 1
ATOM 4524 N N . SER B 1 257 ? 32.044 12.321 81.193 1.00 16.22 257 SER B N 1
ATOM 4525 C CA . SER B 1 257 ? 31.567 11.309 80.263 1.00 15.90 257 SER B CA 1
ATOM 4526 C C . SER B 1 257 ? 30.544 11.921 79.322 1.00 15.15 257 SER B C 1
ATOM 4527 O O . SER B 1 257 ? 29.561 12.523 79.762 1.00 14.53 257 SER B O 1
ATOM 4530 N N . ILE B 1 258 ? 30.773 11.759 78.038 1.00 14.39 258 ILE B N 1
ATOM 4531 C CA . ILE B 1 258 ? 29.880 12.348 77.044 1.00 14.29 258 ILE B CA 1
ATOM 4532 C C . ILE B 1 258 ? 28.495 11.699 77.047 1.00 14.26 258 ILE B C 1
ATOM 4533 O O . ILE B 1 258 ? 27.557 12.244 76.470 1.00 14.27 258 ILE B O 1
ATOM 4538 N N . THR B 1 259 ? 28.354 10.581 77.742 1.00 14.30 259 THR B N 1
ATOM 4539 C CA . THR B 1 259 ? 27.062 9.941 77.875 1.00 14.99 259 THR B CA 1
ATOM 4540 C C . THR B 1 259 ? 26.087 10.864 78.645 1.00 14.40 259 THR B C 1
ATOM 4541 O O . THR B 1 259 ? 24.939 10.686 78.634 1.00 14.33 259 THR B O 1
ATOM 4545 N N . ARG B 1 260 ? 26.624 11.801 79.358 1.00 13.81 260 ARG B N 1
ATOM 4546 C CA . ARG B 1 260 ? 25.778 12.750 80.082 1.00 13.63 260 ARG B CA 1
ATOM 4547 C C . ARG B 1 260 ? 24.964 13.646 79.150 1.00 12.63 260 ARG B C 1
ATOM 4548 O O . ARG B 1 260 ? 23.978 14.251 79.570 1.00 12.84 260 ARG B O 1
ATOM 4556 N N . LEU B 1 261 ? 25.364 13.704 77.897 1.00 11.94 261 LEU B N 1
ATOM 4557 C CA . LEU B 1 261 ? 24.593 14.416 76.874 1.00 11.05 261 LEU B CA 1
ATOM 4558 C C . LEU B 1 261 ? 23.405 13.600 76.359 1.00 10.81 261 LEU B C 1
ATOM 4559 O O . LEU B 1 261 ? 22.554 14.118 75.633 1.00 10.44 261 LEU B O 1
ATOM 4564 N N . SER B 1 262 ? 23.338 12.327 76.740 1.00 10.54 262 SER B N 1
ATOM 4565 C CA . SER B 1 262 ? 22.367 11.411 76.137 1.00 10.74 262 SER B CA 1
ATOM 4566 C C . SER B 1 262 ? 20.915 11.538 76.620 1.00 10.41 262 SER B C 1
ATOM 4567 O O . SER B 1 262 ? 20.003 11.497 75.790 1.00 10.63 262 SER B O 1
ATOM 4570 N N . PRO B 1 263 ? 20.684 11.670 77.944 1.00 10.45 263 PRO B N 1
ATOM 4571 C CA . PRO B 1 263 ? 19.282 11.685 78.376 1.00 10.50 263 PRO B CA 1
ATOM 4572 C C . PRO B 1 263 ? 18.421 12.737 77.674 1.00 10.19 263 PRO B C 1
ATOM 4573 O O . PRO B 1 263 ? 17.240 12.494 77.415 1.00 10.61 263 PRO B O 1
ATOM 4577 N N . LYS B 1 264 ? 19.012 13.884 77.352 1.00 9.95 264 LYS B N 1
ATOM 4578 C CA . LYS B 1 264 ? 18.290 14.969 76.662 1.00 9.54 264 LYS B CA 1
ATOM 4579 C C . LYS B 1 264 ? 18.726 15.260 75.209 1.00 9.28 264 LYS B C 1
ATOM 4580 O O . LYS B 1 264 ? 18.337 16.212 74.617 1.00 9.11 264 LYS B O 1
ATOM 4586 N N . ASN B 1 265 ? 19.533 14.368 74.687 1.00 8.33 265 ASN B N 1
ATOM 4587 C CA . ASN B 1 265 ? 20.079 14.591 73.344 1.00 7.91 265 ASN B CA 1
ATOM 4588 C C . ASN B 1 265 ? 20.635 16.003 73.176 1.00 7.91 265 ASN B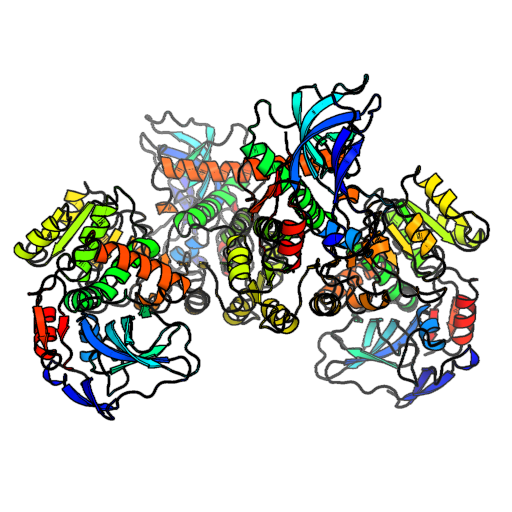 C 1
ATOM 4589 O O . ASN B 1 265 ? 20.293 16.710 72.226 1.00 8.03 265 ASN B O 1
ATOM 4594 N N . ILE B 1 266 ? 21.486 16.395 74.120 1.00 7.73 266 ILE B N 1
ATOM 4595 C CA . ILE B 1 266 ? 22.125 17.716 74.108 1.00 7.67 266 ILE B CA 1
ATOM 4596 C C . ILE B 1 266 ? 23.263 17.738 73.094 1.00 7.78 266 ILE B C 1
ATOM 4597 O O . ILE B 1 266 ? 24.068 16.804 73.028 1.00 7.96 266 ILE B O 1
ATOM 4602 N N . THR B 1 267 ? 23.290 18.789 72.280 1.00 7.32 267 THR B N 1
ATOM 4603 C CA . THR B 1 267 ? 24.420 19.063 71.394 1.00 7.51 267 THR B CA 1
ATOM 4604 C C . THR B 1 267 ? 25.401 19.978 72.123 1.00 7.61 267 THR B C 1
ATOM 4605 O O . THR B 1 267 ? 24.994 20.987 72.697 1.00 7.71 267 THR B O 1
ATOM 4609 N N . LEU B 1 268 ? 26.685 19.627 72.092 1.00 7.30 268 LEU B N 1
ATOM 4610 C CA . LEU B 1 268 ? 27.710 20.414 72.776 1.00 7.59 268 LEU B CA 1
ATOM 4611 C C . LEU B 1 268 ? 28.704 21.012 71.787 1.00 7.34 268 LEU B C 1
ATOM 4612 O O . LEU B 1 268 ? 29.197 20.325 70.901 1.00 7.84 268 LEU B O 1
ATOM 4617 N N . VAL B 1 269 ? 28.970 22.307 71.930 1.00 7.06 269 VAL B N 1
ATOM 4618 C CA . VAL B 1 269 ? 29.991 22.976 71.122 1.00 7.47 269 VAL B CA 1
ATOM 4619 C C . VAL B 1 269 ? 30.898 23.737 72.083 1.00 6.97 269 VAL B C 1
ATOM 4620 O O . VAL B 1 269 ? 30.417 24.317 73.055 1.00 7.22 269 VAL B O 1
ATOM 4624 N N . ARG B 1 270 ? 32.199 23.730 71.829 1.00 6.85 270 ARG B N 1
ATOM 4625 C CA . ARG B 1 270 ? 33.113 24.565 72.573 1.00 7.30 270 ARG B CA 1
ATOM 4626 C C . ARG B 1 270 ? 33.986 25.326 71.555 1.00 7.41 270 ARG B C 1
ATOM 4627 O O . ARG B 1 270 ? 35.089 25.014 71.334 1.00 7.65 270 ARG B O 1
ATOM 4635 N N . PRO B 1 271 ? 33.386 26.342 70.952 1.00 6.68 271 PRO B N 1
ATOM 4636 C CA . PRO B 1 271 ? 34.003 27.009 69.818 1.00 6.98 271 PRO B CA 1
ATOM 4637 C C . PRO B 1 271 ? 35.043 28.050 70.210 1.00 7.01 271 PRO B C 1
ATOM 4638 O O . PRO B 1 271 ? 35.067 28.526 71.352 1.00 6.93 271 PRO B O 1
ATOM 4642 N N . GLN B 1 272 ? 35.898 28.373 69.249 1.00 7.64 272 GLN B N 1
ATOM 4643 C CA . GLN B 1 272 ? 36.761 29.544 69.324 1.00 8.13 272 GLN B CA 1
ATOM 4644 C C . GLN B 1 272 ? 36.567 30.355 68.056 1.00 7.85 272 GLN B C 1
ATOM 4645 O O . GLN B 1 272 ? 36.273 29.808 66.993 1.00 8.06 272 GLN B O 1
ATOM 4651 N N . LEU B 1 273 ? 36.708 31.669 68.179 1.00 7.46 273 LEU B N 1
ATOM 4652 C CA . LEU B 1 273 ? 36.447 32.568 67.060 1.00 7.76 273 LEU B CA 1
ATOM 4653 C C . LEU B 1 273 ? 37.226 32.190 65.805 1.00 8.24 273 LEU B C 1
ATOM 4654 O O . LEU B 1 273 ? 36.659 32.193 64.713 1.00 7.95 273 LEU B O 1
ATOM 4659 N N . TYR B 1 274 ? 38.506 31.852 65.972 1.00 9.21 274 TYR B N 1
ATOM 4660 C CA . TYR B 1 274 ? 39.382 31.597 64.828 1.00 10.33 274 TYR B CA 1
ATOM 4661 C C . TYR B 1 274 ? 38.758 30.630 63.830 1.00 9.91 274 TYR B C 1
ATOM 4662 O O . TYR B 1 274 ? 38.818 30.852 62.617 1.00 10.05 274 TYR B O 1
ATOM 4671 N N . GLY B 1 275 ? 38.175 29.555 64.356 1.00 9.60 275 GLY B N 1
ATOM 4672 C CA . GLY B 1 275 ? 37.618 28.486 63.532 1.00 9.29 275 GLY B CA 1
ATOM 4673 C C . GLY B 1 275 ? 36.442 28.880 62.655 1.00 9.16 275 GLY B C 1
ATOM 4674 O O . GLY B 1 275 ? 36.033 28.106 61.795 1.00 9.18 275 GLY B O 1
ATOM 4675 N N . TYR B 1 276 ? 35.899 30.079 62.869 1.00 8.49 276 TYR B N 1
ATOM 4676 C CA . TYR B 1 276 ? 34.816 30.591 62.032 1.00 8.36 276 TYR B CA 1
ATOM 4677 C C . TYR B 1 276 ? 35.254 31.710 61.084 1.00 8.43 276 TYR B C 1
ATOM 4678 O O . TYR B 1 276 ? 34.454 32.184 60.278 1.00 8.39 276 TYR B O 1
ATOM 4687 N N . ILE B 1 277 ? 36.509 32.142 61.205 1.00 8.89 277 ILE B N 1
ATOM 4688 C CA . ILE B 1 277 ? 37.063 33.177 60.324 1.00 9.96 277 ILE B CA 1
ATOM 4689 C C . ILE B 1 277 ? 38.403 32.728 59.717 1.00 11.05 277 ILE B C 1
ATOM 4690 O O . ILE B 1 277 ? 39.307 33.541 59.489 1.00 12.15 277 ILE B O 1
ATOM 4695 N N . ALA B 1 278 ? 38.501 31.448 59.429 1.00 12.05 278 ALA B N 1
ATOM 4696 C CA . ALA B 1 278 ? 39.773 30.823 59.060 1.00 13.42 278 ALA B CA 1
ATOM 4697 C C . ALA B 1 278 ? 40.207 30.890 57.618 1.00 14.61 278 ALA B C 1
ATOM 4698 O O . ALA B 1 278 ? 41.264 30.504 57.317 1.00 15.48 278 ALA B O 1
ATOM 4700 N N . ASP B 1 279 ? 39.341 31.338 56.770 1.00 15.89 279 ASP B N 1
ATOM 4701 C CA . ASP B 1 279 ? 39.718 31.558 55.416 1.00 17.17 279 ASP B CA 1
ATOM 4702 C C . ASP B 1 279 ? 39.160 32.851 54.918 1.00 16.63 279 ASP B C 1
ATOM 4703 O O . ASP B 1 279 ? 38.388 33.444 55.555 1.00 16.64 279 ASP B O 1
ATOM 4708 N N . PRO B 1 280 ? 39.662 33.303 53.801 1.00 16.18 280 PRO B N 1
ATOM 4709 C CA . PRO B 1 280 ? 39.308 34.644 53.332 1.00 15.63 280 PRO B CA 1
ATOM 4710 C C . PRO B 1 280 ? 37.800 34.851 53.151 1.00 15.05 280 PRO B C 1
ATOM 4711 O O . PRO B 1 280 ? 37.293 35.942 53.414 1.00 14.93 280 PRO B O 1
ATOM 4715 N N . GLU B 1 281 ? 37.102 33.811 52.718 1.00 14.68 281 GLU B N 1
ATOM 4716 C CA . GLU B 1 281 ? 35.666 33.869 52.513 1.00 14.42 281 GLU B CA 1
ATOM 4717 C C . GLU B 1 281 ? 34.868 34.026 53.807 1.00 13.43 281 GLU B C 1
ATOM 4718 O O . GLU B 1 281 ? 33.961 34.757 53.851 1.00 13.49 281 GLU B O 1
ATOM 4724 N N . GLU B 1 282 ? 35.268 33.281 54.814 1.00 12.59 282 GLU B N 1
ATOM 4725 C CA . GLU B 1 282 ? 34.668 33.366 56.144 1.00 11.55 282 GLU B CA 1
ATOM 4726 C C . GLU B 1 282 ? 34.984 34.708 56.785 1.00 11.04 282 GLU B C 1
ATOM 4727 O O . GLU B 1 282 ? 34.118 35.327 57.406 1.00 10.36 282 GLU B O 1
ATOM 4733 N N . TRP B 1 283 ? 36.230 35.149 56.630 1.00 10.22 283 TRP B N 1
ATOM 4734 C CA . TRP B 1 283 ? 36.653 36.434 57.180 1.00 9.99 283 TRP B CA 1
ATOM 4735 C C . TRP B 1 283 ? 35.887 37.584 56.535 1.00 10.24 283 TRP B C 1
ATOM 4736 O O . TRP B 1 283 ? 35.437 38.497 57.233 1.00 9.91 283 TRP B O 1
ATOM 4747 N N . LYS B 1 284 ? 35.741 37.544 55.208 1.00 10.87 284 LYS B N 1
ATOM 4748 C CA . LYS B 1 284 ? 34.979 38.574 54.508 1.00 11.24 284 LYS B CA 1
ATOM 4749 C C . LYS B 1 284 ? 33.538 38.630 55.011 1.00 10.88 284 LYS B C 1
ATOM 4750 O O . LYS B 1 284 ? 33.028 39.706 55.310 1.00 10.86 284 LYS B O 1
ATOM 4756 N N . TYR B 1 285 ? 32.902 37.464 55.111 1.00 10.66 285 TYR B N 1
ATOM 4757 C CA . TYR B 1 285 ? 31.513 37.360 55.557 1.00 10.90 285 TYR B CA 1
ATOM 4758 C C . TYR B 1 285 ? 31.293 38.055 56.902 1.00 10.28 285 TYR B C 1
ATOM 4759 O O . TYR B 1 285 ? 30.440 38.932 57.017 1.00 10.30 285 TYR B O 1
ATOM 4768 N N . TYR B 1 286 ? 32.069 37.664 57.907 1.00 9.53 286 TYR B N 1
ATOM 4769 C CA . TYR B 1 286 ? 31.847 38.176 59.255 1.00 8.83 286 TYR B CA 1
ATOM 4770 C C . TYR B 1 286 ? 32.389 39.576 59.465 1.00 8.88 286 TYR B C 1
ATOM 4771 O O . TYR B 1 286 ? 31.766 40.364 60.174 1.00 8.33 286 TYR B O 1
ATOM 4780 N N . SER B 1 287 ? 33.524 39.904 58.848 1.00 9.06 287 SER B N 1
ATOM 4781 C CA . SER B 1 287 ? 34.060 41.258 59.001 1.00 9.64 287 SER B CA 1
ATOM 4782 C C . SER B 1 287 ? 33.186 42.314 58.325 1.00 9.86 287 SER B C 1
ATOM 4783 O O . SER B 1 287 ? 33.028 43.411 58.870 1.00 9.88 287 SER B O 1
ATOM 4786 N N . ASP B 1 288 ? 32.615 41.982 57.163 1.00 10.15 288 ASP B N 1
ATOM 4787 C CA . ASP B 1 288 ? 31.656 42.868 56.487 1.00 10.82 288 ASP B CA 1
ATOM 4788 C C . ASP B 1 288 ? 30.427 43.098 57.360 1.00 10.64 288 ASP B C 1
ATOM 4789 O O . ASP B 1 288 ? 29.930 44.219 57.461 1.00 10.85 288 ASP B O 1
ATOM 4794 N N . GLU B 1 289 ? 29.945 42.030 57.994 1.00 10.34 289 GLU B N 1
ATOM 4795 C CA . GLU B 1 289 ? 28.777 42.111 58.859 1.00 10.23 289 GLU B CA 1
ATOM 4796 C C . GLU B 1 289 ? 29.079 42.960 60.085 1.00 9.76 289 GLU B C 1
ATOM 4797 O O . GLU B 1 289 ? 28.293 43.835 60.432 1.00 9.40 289 GLU B O 1
ATOM 4803 N N . PHE B 1 290 ? 30.220 42.694 60.724 1.00 9.28 290 PHE B N 1
ATOM 4804 C CA . PHE B 1 290 ? 30.720 43.531 61.819 1.00 9.08 290 PHE B CA 1
ATOM 4805 C C . PHE B 1 290 ? 30.731 45.006 61.429 1.00 9.39 290 PHE B C 1
ATOM 4806 O O . PHE B 1 290 ? 30.188 45.852 62.147 1.00 9.24 290 PHE B O 1
ATOM 4814 N N . PHE B 1 291 ? 31.347 45.315 60.289 1.00 9.47 291 PHE B N 1
ATOM 4815 C CA . PHE B 1 291 ? 31.518 46.713 59.906 1.00 10.06 291 PHE B CA 1
ATOM 4816 C C . PHE B 1 291 ? 30.181 47.433 59.761 1.00 10.18 291 PHE B C 1
ATOM 4817 O O . PHE B 1 291 ? 30.011 48.530 60.293 1.00 10.23 291 PHE B O 1
ATOM 4825 N N . GLY B 1 292 ? 29.244 46.811 59.051 1.00 10.48 292 GLY B N 1
ATOM 4826 C CA . GLY B 1 292 ? 27.924 47.399 58.840 1.00 10.80 292 GLY B CA 1
ATOM 4827 C C . GLY B 1 292 ? 27.235 47.698 60.154 1.00 10.91 292 GLY B C 1
ATOM 4828 O O . GLY B 1 292 ? 26.750 48.804 60.372 1.00 12.25 292 GLY B O 1
ATOM 4829 N N . LEU B 1 293 ? 27.227 46.715 61.048 1.00 10.59 293 LEU B N 1
ATOM 4830 C CA . LEU B 1 293 ? 26.532 46.832 62.323 1.00 10.05 293 LEU B CA 1
ATOM 4831 C C . LEU B 1 293 ? 27.166 47.837 63.280 1.00 9.98 293 LEU B C 1
ATOM 4832 O O . LEU B 1 293 ? 26.461 48.536 64.013 1.00 9.81 293 LEU B O 1
ATOM 4837 N N . VAL B 1 294 ? 28.494 47.901 63.280 1.00 9.89 294 VAL B N 1
ATOM 4838 C CA . VAL B 1 294 ? 29.219 48.724 64.241 1.00 10.30 294 VAL B CA 1
ATOM 4839 C C . VAL B 1 294 ? 29.377 50.159 63.741 1.00 10.65 294 VAL B C 1
ATOM 4840 O O . VAL B 1 294 ? 29.135 51.109 64.486 1.00 10.90 294 VAL B O 1
ATOM 4844 N N . ASN B 1 295 ? 29.691 50.311 62.465 1.00 11.61 295 ASN B N 1
ATOM 4845 C CA . ASN B 1 295 ? 29.839 51.650 61.884 1.00 12.54 295 ASN B CA 1
ATOM 4846 C C . ASN B 1 295 ? 28.528 52.392 61.948 1.00 12.77 295 ASN B C 1
ATOM 4847 O O . ASN B 1 295 ? 28.527 53.544 62.206 1.00 13.72 295 ASN B O 1
ATOM 4852 N N . SER B 1 296 ? 27.417 51.718 61.731 1.00 12.90 296 SER B N 1
ATOM 4853 C CA . SER B 1 296 ? 26.082 52.312 61.694 1.00 12.68 296 SER B CA 1
ATOM 4854 C C . SER B 1 296 ? 25.495 52.512 63.087 1.00 12.71 296 SER B C 1
ATOM 4855 O O . SER B 1 296 ? 24.429 53.124 63.242 1.00 12.87 296 SER B O 1
ATOM 4858 N N . LYS B 1 297 ? 26.187 51.980 64.086 1.00 12.43 297 LYS B N 1
ATOM 4859 C CA . LYS B 1 297 ? 25.734 51.963 65.476 1.00 12.63 297 LYS B CA 1
ATOM 4860 C C . LYS B 1 297 ? 24.398 51.229 65.663 1.00 13.14 297 LYS B C 1
ATOM 4861 O O . LYS B 1 297 ? 23.652 51.506 66.596 1.00 13.96 297 LYS B O 1
ATOM 4867 N N . LYS B 1 298 ? 24.121 50.278 64.771 1.00 13.68 298 LYS B N 1
ATOM 4868 C CA . LYS B 1 298 ? 23.007 49.357 64.956 1.00 14.27 298 LYS B CA 1
ATOM 4869 C C . LYS B 1 298 ? 23.293 48.498 66.178 1.00 14.18 298 LYS B C 1
ATOM 4870 O O . LYS B 1 298 ? 22.398 48.188 66.962 1.00 14.65 298 LYS B O 1
ATOM 4876 N N . LEU B 1 299 ? 24.559 48.116 66.313 1.00 14.27 299 LEU B N 1
ATOM 4877 C CA . LEU B 1 299 ? 25.065 47.465 67.506 1.00 14.46 299 LEU B CA 1
ATOM 4878 C C . LEU B 1 299 ? 25.773 48.556 68.305 1.00 14.28 299 LEU B C 1
ATOM 4879 O O . LEU B 1 299 ? 26.563 49.326 67.749 1.00 15.13 299 LEU B O 1
ATOM 4884 N N . ASN B 1 300 ? 25.466 48.646 69.595 1.00 13.44 300 ASN B N 1
ATOM 4885 C CA . ASN B 1 300 ? 26.145 49.584 70.479 1.00 13.16 300 ASN B CA 1
ATOM 4886 C C . ASN B 1 300 ? 27.306 48.897 71.175 1.00 12.36 300 ASN B C 1
ATOM 4887 O O . ASN B 1 300 ? 27.157 47.780 71.678 1.00 11.69 300 ASN B O 1
ATOM 4892 N N . ILE B 1 301 ? 28.454 49.571 71.204 1.00 11.26 301 ILE B N 1
ATOM 4893 C CA . ILE B 1 301 ? 29.629 49.075 71.904 1.00 11.21 301 ILE B CA 1
ATOM 4894 C C . ILE B 1 301 ? 29.865 49.918 73.154 1.00 10.87 301 ILE B C 1
ATOM 4895 O O . ILE B 1 301 ? 30.408 51.030 73.073 1.00 11.61 301 ILE B O 1
ATOM 4900 N N . LYS B 1 302 ? 29.509 49.354 74.287 1.00 10.68 302 LYS B N 1
ATOM 4901 C CA . LYS B 1 302 ? 29.671 50.066 75.556 1.00 10.73 302 LYS B CA 1
ATOM 4902 C C . LYS B 1 302 ? 31.115 49.934 76.028 1.00 10.74 302 LYS B C 1
ATOM 4903 O O . LYS B 1 302 ? 31.627 48.869 76.103 1.00 10.62 302 LYS B O 1
ATOM 4909 N N . ILE B 1 303 ? 31.729 51.082 76.273 1.00 10.72 303 ILE B N 1
ATOM 4910 C CA . ILE B 1 303 ? 33.099 51.093 76.781 1.00 11.04 303 ILE B CA 1
ATOM 4911 C C . ILE B 1 303 ? 33.080 51.421 78.273 1.00 11.20 303 ILE B C 1
ATOM 4912 O O . ILE B 1 303 ? 32.579 52.459 78.679 1.00 11.89 303 ILE B O 1
ATOM 4917 N N . TYR B 1 304 ? 33.586 50.488 79.060 1.00 10.72 304 TYR B N 1
ATOM 4918 C CA . TYR B 1 304 ? 33.645 50.653 80.506 1.00 10.76 304 TYR B CA 1
ATOM 4919 C C . TYR B 1 304 ? 34.630 51.763 80.847 1.00 10.93 304 TYR B C 1
ATOM 4920 O O . TYR B 1 304 ? 34.312 52.691 81.589 1.00 11.59 304 TYR B O 1
ATOM 4929 N N . LYS B 1 305 ? 35.825 51.636 80.286 1.00 10.85 305 LYS B N 1
ATOM 4930 C CA . LYS B 1 305 ? 36.925 52.527 80.571 1.00 10.81 305 LYS B CA 1
ATOM 4931 C C . LYS B 1 305 ? 37.997 52.357 79.512 1.00 10.83 305 LYS B C 1
ATOM 4932 O O . LYS B 1 305 ? 38.158 51.285 78.944 1.00 10.25 305 LYS B O 1
ATOM 4938 N N . THR B 1 306 ? 38.716 53.446 79.250 1.00 10.91 306 THR B N 1
ATOM 4939 C CA . THR B 1 306 ? 39.892 53.434 78.407 1.00 11.05 306 THR B CA 1
ATOM 4940 C C . THR B 1 306 ? 41.126 53.628 79.272 1.00 10.80 306 THR B C 1
ATOM 4941 O O . THR B 1 306 ? 41.154 54.511 80.136 1.00 11.40 306 THR B O 1
ATOM 4945 N N . TYR B 1 307 ? 42.122 52.772 79.062 1.00 10.19 307 TYR B N 1
ATOM 4946 C CA . TYR B 1 307 ? 43.369 52.790 79.824 1.00 9.97 307 TYR B CA 1
ATOM 4947 C C . TYR B 1 307 ? 44.531 52.978 78.862 1.00 10.08 307 TYR B C 1
ATOM 4948 O O . TYR B 1 307 ? 44.479 52.501 77.751 1.00 9.76 307 TYR B O 1
ATOM 4957 N N . PRO B 1 308 ? 45.612 53.642 79.305 1.00 10.24 308 PRO B N 1
ATOM 4958 C CA . PRO B 1 308 ? 46.795 53.572 78.463 1.00 10.46 308 PRO B CA 1
ATOM 4959 C C . PRO B 1 308 ? 47.364 52.155 78.465 1.00 10.28 308 PRO B C 1
ATOM 4960 O O . PRO B 1 308 ? 47.159 51.427 79.417 1.00 10.30 308 PRO B O 1
ATOM 4964 N N . LEU B 1 309 ? 48.058 51.799 77.395 1.00 10.25 309 LEU B N 1
ATOM 4965 C CA . LEU B 1 309 ? 48.643 50.464 77.265 1.00 10.53 309 LEU B CA 1
ATOM 4966 C C . LEU B 1 309 ? 49.469 50.062 78.485 1.00 10.80 309 LEU B C 1
ATOM 4967 O O . LEU B 1 309 ? 49.374 48.930 78.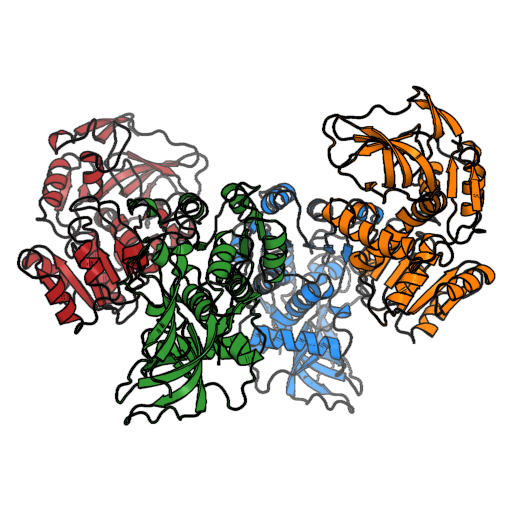953 1.00 10.54 309 LEU B O 1
ATOM 4972 N N . ARG B 1 310 ? 50.263 51.001 78.987 1.00 11.40 310 ARG B N 1
ATOM 4973 C CA . ARG B 1 310 ? 51.124 50.749 80.144 1.00 12.05 310 ARG B CA 1
ATOM 4974 C C . ARG B 1 310 ? 50.349 50.327 81.395 1.00 11.90 310 ARG B C 1
ATOM 4975 O O . ARG B 1 310 ? 50.920 49.717 82.298 1.00 12.24 310 ARG B O 1
ATOM 4983 N N . ASP B 1 311 ? 49.057 50.658 81.456 1.00 11.73 311 ASP B N 1
ATOM 4984 C CA . ASP B 1 311 ? 48.233 50.353 82.607 1.00 11.92 311 ASP B CA 1
ATOM 4985 C C . ASP B 1 311 ? 47.309 49.157 82.424 1.00 11.23 311 ASP B C 1
ATOM 4986 O O . ASP B 1 311 ? 46.367 49.064 83.105 1.00 11.38 311 ASP B O 1
ATOM 4991 N N . TYR B 1 312 ? 47.620 48.241 81.523 1.00 10.59 312 TYR B N 1
ATOM 4992 C CA . TYR B 1 312 ? 46.811 47.027 81.309 1.00 10.17 312 TYR B CA 1
ATOM 4993 C C . TYR B 1 312 ? 46.562 46.296 82.660 1.00 10.32 312 TYR B C 1
ATOM 4994 O O . TYR B 1 312 ? 45.567 45.769 82.899 1.00 10.11 312 TYR B O 1
ATOM 5003 N N . ARG B 1 313 ? 47.550 46.351 83.535 1.00 10.69 313 ARG B N 1
ATOM 5004 C CA . ARG B 1 313 ? 47.419 45.612 84.778 1.00 11.43 313 ARG B CA 1
ATOM 5005 C C . ARG B 1 313 ? 46.226 46.110 85.582 1.00 11.07 313 ARG B C 1
ATOM 5006 O O . ARG B 1 313 ? 45.648 45.354 86.262 1.00 10.91 313 ARG B O 1
ATOM 5014 N N . THR B 1 314 ? 45.896 47.384 85.501 1.00 10.77 314 THR B N 1
ATOM 5015 C CA . THR B 1 314 ? 44.748 47.864 86.217 1.00 10.46 314 THR B CA 1
ATOM 5016 C C . THR B 1 314 ? 43.447 47.354 85.532 1.00 9.87 314 THR B C 1
ATOM 5017 O O . THR B 1 314 ? 42.499 47.085 86.138 1.00 9.96 314 THR B O 1
ATOM 5021 N N . ALA B 1 315 ? 43.504 47.283 84.224 1.00 9.30 315 ALA B N 1
ATOM 5022 C CA . ALA B 1 315 ? 42.384 46.782 83.466 1.00 8.46 315 ALA B CA 1
ATOM 5023 C C . ALA B 1 315 ? 42.120 45.311 83.739 1.00 8.56 315 ALA B C 1
ATOM 5024 O O . ALA B 1 315 ? 41.015 44.921 83.838 1.00 8.16 315 ALA B O 1
ATOM 5026 N N . ALA B 1 316 ? 43.209 44.549 83.769 1.00 8.17 316 ALA B N 1
ATOM 5027 C CA . ALA B 1 316 ? 43.137 43.131 84.107 1.00 8.43 316 ALA B CA 1
ATOM 5028 C C . ALA B 1 316 ? 42.481 42.941 85.470 1.00 8.60 316 ALA B C 1
ATOM 5029 O O . ALA B 1 316 ? 41.587 42.109 85.618 1.00 8.72 316 ALA B O 1
ATOM 5031 N N . ALA B 1 317 ? 42.915 43.725 86.455 1.00 8.80 317 ALA B N 1
ATOM 5032 C CA . ALA B 1 317 ? 42.354 43.635 87.797 1.00 9.01 317 ALA B CA 1
ATOM 5033 C C . ALA B 1 317 ? 40.884 44.036 87.779 1.00 8.79 317 ALA B C 1
ATOM 5034 O O . ALA B 1 317 ? 40.049 43.386 88.422 1.00 8.99 317 ALA B O 1
ATOM 5036 N N . ASP B 1 318 ? 40.570 45.092 87.026 1.00 8.62 318 ASP B N 1
ATOM 5037 C CA . ASP B 1 318 ? 39.189 45.582 86.935 1.00 8.50 318 ASP B CA 1
ATOM 5038 C C . ASP B 1 318 ? 38.235 44.527 86.374 1.00 8.37 318 ASP B C 1
ATOM 5039 O O . ASP B 1 318 ? 37.195 44.235 86.979 1.00 8.37 318 ASP B O 1
ATOM 5044 N N . ILE B 1 319 ? 38.574 43.959 85.221 1.00 8.11 319 ILE B N 1
ATOM 5045 C CA . ILE B 1 319 ? 37.673 42.995 84.576 1.00 7.71 319 ILE B CA 1
ATOM 5046 C C . ILE B 1 319 ? 37.537 41.711 85.409 1.00 7.79 319 ILE B C 1
ATOM 5047 O O . ILE B 1 319 ? 36.444 41.144 85.525 1.00 7.80 319 ILE B O 1
ATOM 5052 N N . GLU B 1 320 ? 38.629 41.287 86.038 1.00 7.87 320 GLU B N 1
ATOM 5053 C CA . GLU B 1 320 ? 38.607 40.073 86.851 1.00 8.24 320 GLU B CA 1
ATOM 5054 C C . GLU B 1 320 ? 37.886 40.245 88.190 1.00 8.50 320 GLU B C 1
ATOM 5055 O O . GLU B 1 320 ? 37.490 39.256 88.810 1.00 9.13 320 GLU B O 1
ATOM 5061 N N . SER B 1 321 ? 37.713 41.495 88.620 1.00 8.85 321 SER B N 1
ATOM 5062 C CA . SER B 1 321 ? 37.002 41.799 89.866 1.00 9.45 321 SER B CA 1
ATOM 5063 C C . SER B 1 321 ? 35.493 41.644 89.721 1.00 9.56 321 SER B C 1
ATOM 5064 O O . SER B 1 321 ? 34.776 41.674 90.723 1.00 9.98 321 SER B O 1
ATOM 5067 N N . ARG B 1 322 ? 35.030 41.507 88.475 1.00 9.46 322 ARG B N 1
ATOM 5068 C CA . ARG B 1 322 ? 33.604 41.362 88.126 1.00 9.48 322 ARG B CA 1
ATOM 5069 C C . ARG B 1 322 ? 32.808 42.662 88.256 1.00 9.80 322 ARG B C 1
ATOM 5070 O O . ARG B 1 322 ? 31.579 42.655 88.152 1.00 9.94 322 ARG B O 1
ATOM 5078 N N . LYS B 1 323 ? 33.509 43.777 88.453 1.00 10.19 323 LYS B N 1
ATOM 5079 C CA . LYS B 1 323 ? 32.852 45.079 88.607 1.00 10.89 323 LYS B CA 1
ATOM 5080 C C . LYS B 1 323 ? 32.478 45.736 87.273 1.00 10.37 323 LYS B C 1
ATOM 5081 O O . LYS B 1 323 ? 31.738 46.726 87.244 1.00 11.37 323 LYS B O 1
ATOM 5087 N N . THR B 1 324 ? 32.985 45.195 86.171 1.00 9.43 324 THR B N 1
ATOM 5088 C CA . THR B 1 324 ? 32.855 45.868 84.885 1.00 8.33 324 THR B CA 1
ATOM 5089 C C . THR B 1 324 ? 31.638 45.420 84.081 1.00 8.19 324 THR B C 1
ATOM 5090 O O . THR B 1 324 ? 31.096 44.331 84.299 1.00 7.79 324 THR B O 1
ATOM 5094 N N . VAL B 1 325 ? 31.219 46.284 83.164 1.00 7.87 325 VAL B N 1
ATOM 5095 C CA . VAL B 1 325 ? 30.218 45.967 82.148 1.00 7.97 325 VAL B CA 1
ATOM 5096 C C . VAL B 1 325 ? 30.774 46.436 80.809 1.00 7.61 325 VAL B C 1
ATOM 5097 O O . VAL B 1 325 ? 31.544 47.396 80.756 1.00 7.96 325 VAL B O 1
ATOM 5101 N N . GLY B 1 326 ? 30.407 45.754 79.729 1.00 6.94 326 GLY B N 1
ATOM 5102 C CA . GLY B 1 326 ? 30.898 46.120 78.420 1.00 6.76 326 GLY B CA 1
ATOM 5103 C C . GLY B 1 326 ? 32.396 45.930 78.242 1.00 6.47 326 GLY B C 1
ATOM 5104 O O . GLY B 1 326 ? 33.005 45.072 78.874 1.00 6.94 326 GLY B O 1
ATOM 5105 N N . LYS B 1 327 ? 32.983 46.755 77.382 1.00 6.80 327 LYS B N 1
ATOM 5106 C CA . LYS B 1 327 ? 34.346 46.553 76.888 1.00 6.67 327 LYS B CA 1
ATOM 5107 C C . LYS B 1 327 ? 35.368 47.478 77.544 1.00 6.85 327 LYS B C 1
ATOM 5108 O O . LYS B 1 327 ? 35.109 48.665 77.738 1.00 7.69 327 LYS B O 1
ATOM 5114 N N . LEU B 1 328 ? 36.539 46.927 77.853 1.00 6.65 328 LEU B N 1
ATOM 5115 C CA . LEU B 1 328 ? 37.687 47.732 78.272 1.00 6.70 328 LEU B CA 1
ATOM 5116 C C . LEU B 1 328 ? 38.653 47.876 77.093 1.00 6.97 328 LEU B C 1
ATOM 5117 O O . LEU B 1 328 ? 38.916 46.916 76.366 1.00 6.87 328 LEU B O 1
ATOM 5122 N N . VAL B 1 329 ? 39.143 49.092 76.906 1.00 7.15 329 VAL B N 1
ATOM 5123 C CA . VAL B 1 329 ? 39.979 49.391 75.789 1.00 8.18 329 VAL B CA 1
ATOM 5124 C C . VAL B 1 329 ? 41.292 50.023 76.250 1.00 8.09 329 VAL B C 1
ATOM 5125 O O . VAL B 1 329 ? 41.309 50.781 77.126 1.00 8.32 329 VAL B O 1
ATOM 5129 N N . LEU B 1 330 ? 42.362 49.628 75.578 1.00 8.10 330 LEU B N 1
ATOM 5130 C CA . LEU B 1 330 ? 43.679 50.221 75.743 1.00 8.92 330 LEU B CA 1
ATOM 5131 C C . LEU B 1 330 ? 44.035 51.176 74.603 1.00 9.56 330 LEU B C 1
ATOM 5132 O O . LEU B 1 330 ? 43.851 50.870 73.508 1.00 9.66 330 LEU B O 1
ATOM 5137 N N . GLU B 1 331 ? 44.505 52.340 74.988 1.00 10.44 331 GLU B N 1
ATOM 5138 C CA . GLU B 1 331 ? 44.925 53.335 74.051 1.00 11.73 331 GLU B CA 1
ATOM 5139 C C . GLU B 1 331 ? 46.480 53.417 74.077 1.00 11.71 331 GLU B C 1
ATOM 5140 O O . GLU B 1 331 ? 47.055 53.404 75.074 1.00 11.42 331 GLU B O 1
ATOM 5146 N N . ILE B 1 332 ? 47.054 53.464 72.888 1.00 12.07 332 ILE B N 1
ATOM 5147 C CA . ILE B 1 332 ? 48.502 53.539 72.697 1.00 13.17 332 ILE B CA 1
ATOM 5148 C C . ILE B 1 332 ? 48.896 54.934 72.276 1.00 13.88 332 ILE B C 1
ATOM 5149 O O . ILE B 1 332 ? 48.577 55.371 71.246 1.00 13.88 332 ILE B O 1
ATOM 5154 N N . PRO B 1 333 ? 49.584 55.618 73.183 1.00 14.96 333 PRO B N 1
ATOM 5155 C CA . PRO B 1 333 ? 49.998 56.969 72.882 1.00 16.05 333 PRO B CA 1
ATOM 5156 C C . PRO B 1 333 ? 50.886 56.902 71.711 1.00 16.89 333 PRO B C 1
ATOM 5157 O O . PRO B 1 333 ? 51.755 56.086 71.557 1.00 17.39 333 PRO B O 1
ATOM 5161 N N . GLN B 1 334 ? 50.621 57.856 70.886 1.00 20.72 334 GLN B N 1
ATOM 5162 C CA . GLN B 1 334 ? 51.394 57.825 69.651 1.00 20.73 334 GLN B CA 1
ATOM 5163 C C . GLN B 1 334 ? 52.659 58.668 69.772 1.00 20.80 334 GLN B C 1
ATOM 5164 O O . GLN B 1 334 ? 52.689 59.660 70.499 1.00 20.85 334 GLN B O 1
ATOM 5171 N N . ILE C 1 5 ? -4.424 42.218 9.942 1.00 28.26 5 ILE C N 1
ATOM 5172 C CA . ILE C 1 5 ? -3.085 41.705 9.680 1.00 28.07 5 ILE C CA 1
ATOM 5173 C C . ILE C 1 5 ? -2.401 42.490 8.565 1.00 27.92 5 ILE C C 1
ATOM 5174 O O . ILE C 1 5 ? -2.925 42.595 7.456 1.00 27.98 5 ILE C O 1
ATOM 5179 N N . PRO C 1 6 ? -1.229 43.038 8.867 1.00 27.67 6 PRO C N 1
ATOM 5180 C CA . PRO C 1 6 ? -0.468 43.815 7.888 1.00 27.41 6 PRO C CA 1
ATOM 5181 C C . PRO C 1 6 ? 0.199 42.954 6.819 1.00 27.12 6 PRO C C 1
ATOM 5182 O O . PRO C 1 6 ? 0.315 41.735 6.978 1.00 26.92 6 PRO C O 1
ATOM 5186 N N . GLU C 1 7 ? 0.516 43.582 5.688 1.00 26.87 7 GLU C N 1
ATOM 5187 C CA . GLU C 1 7 ? 1.312 42.985 4.615 1.00 26.73 7 GLU C CA 1
ATOM 5188 C C . GLU C 1 7 ? 2.792 42.786 4.977 1.00 25.88 7 GLU C C 1
ATOM 5189 O O . GLU C 1 7 ? 3.398 41.766 4.648 1.00 25.83 7 GLU C O 1
ATOM 5195 N N . GLN C 1 8 ? 3.354 43.790 5.648 1.00 25.05 8 GLN C N 1
ATOM 5196 C CA . GLN C 1 8 ? 4.753 43.854 5.989 1.00 24.08 8 GLN C CA 1
ATOM 5197 C C . GLN C 1 8 ? 4.980 43.920 7.469 1.00 22.88 8 GLN C C 1
ATOM 5198 O O . GLN C 1 8 ? 4.116 44.247 8.174 1.00 22.88 8 GLN C O 1
ATOM 5204 N N . GLN C 1 9 ? 6.183 43.566 7.875 1.00 21.44 9 GLN C N 1
ATOM 5205 C CA . GLN C 1 9 ? 6.536 43.514 9.293 1.00 20.09 9 GLN C CA 1
ATOM 5206 C C . GLN C 1 9 ? 8.020 43.799 9.475 1.00 19.38 9 GLN C C 1
ATOM 5207 O O . GLN C 1 9 ? 8.771 43.868 8.503 1.00 19.40 9 GLN C O 1
ATOM 5213 N N . LYS C 1 10 ? 8.444 43.947 10.725 1.00 18.43 10 LYS C N 1
ATOM 5214 C CA . LYS C 1 10 ? 9.863 44.074 11.028 1.00 17.74 10 LYS C CA 1
ATOM 5215 C C . LYS C 1 10 ? 10.427 42.748 11.533 1.00 16.63 10 LYS C C 1
ATOM 5216 O O . LYS C 1 10 ? 9.800 42.060 12.344 1.00 16.49 10 LYS C O 1
ATOM 5222 N N . VAL C 1 11 ? 11.595 42.388 11.006 1.00 15.31 11 VAL C N 1
ATOM 5223 C CA . VAL C 1 11 ? 12.294 41.157 11.381 1.00 13.93 11 VAL C CA 1
ATOM 5224 C C . VAL C 1 11 ? 13.781 41.423 11.571 1.00 13.54 11 VAL C C 1
ATOM 5225 O O . VAL C 1 11 ? 14.306 42.444 11.103 1.00 13.38 11 VAL C O 1
ATOM 5229 N N . ILE C 1 12 ? 14.447 40.509 12.274 1.00 12.73 12 ILE C N 1
ATOM 5230 C CA . ILE C 1 12 ? 15.902 40.461 12.304 1.00 12.36 12 ILE C CA 1
ATOM 5231 C C . ILE C 1 12 ? 16.375 39.386 11.333 1.00 12.55 12 ILE C C 1
ATOM 5232 O O . ILE C 1 12 ? 15.958 38.226 11.416 1.00 12.21 12 ILE C O 1
ATOM 5237 N N . LEU C 1 13 ? 17.233 39.790 10.402 1.00 12.47 13 LEU C N 1
ATOM 5238 C CA . LEU C 1 13 ? 17.760 38.869 9.406 1.00 12.82 13 LEU C CA 1
ATOM 5239 C C . LEU C 1 13 ? 19.243 39.093 9.154 1.00 12.92 13 LEU C C 1
ATOM 5240 O O . LEU C 1 13 ? 19.809 40.119 9.537 1.00 13.13 13 LEU C O 1
ATOM 5245 N N . ILE C 1 14 ? 19.866 38.113 8.509 1.00 12.94 14 ILE C N 1
ATOM 5246 C CA . ILE C 1 14 ? 21.237 38.252 8.030 1.00 13.13 14 ILE C CA 1
ATOM 5247 C C . ILE C 1 14 ? 21.284 37.936 6.536 1.00 13.28 14 ILE C C 1
ATOM 5248 O O . ILE C 1 14 ? 20.664 36.972 6.079 1.00 13.24 14 ILE C O 1
ATOM 5253 N N . ASP C 1 15 ? 21.982 38.781 5.779 1.00 13.72 15 ASP C N 1
ATOM 5254 C CA . ASP C 1 15 ? 22.117 38.624 4.328 1.00 14.26 15 ASP C CA 1
ATOM 5255 C C . ASP C 1 15 ? 23.344 37.804 3.959 1.00 14.15 15 ASP C C 1
ATOM 5256 O O . ASP C 1 15 ? 23.402 37.205 2.881 1.00 14.17 15 ASP C O 1
ATOM 5261 N N . GLU C 1 16 ? 24.330 37.803 4.853 1.00 14.22 16 GLU C N 1
ATOM 5262 C CA . GLU C 1 16 ? 25.634 37.195 4.602 1.00 14.42 16 GLU C CA 1
ATOM 5263 C C . GLU C 1 16 ? 26.306 36.896 5.938 1.00 14.25 16 GLU C C 1
ATOM 5264 O O . GLU C 1 16 ? 25.825 37.341 6.976 1.00 13.64 16 GLU C O 1
ATOM 5270 N N . ILE C 1 17 ? 27.391 36.129 5.916 1.00 14.03 17 ILE C N 1
ATOM 5271 C CA . ILE C 1 17 ? 28.129 35.851 7.149 1.00 14.20 17 ILE C CA 1
ATOM 5272 C C . ILE C 1 17 ? 29.030 37.017 7.539 1.00 14.55 17 ILE C C 1
ATOM 5273 O O . ILE C 1 17 ? 29.428 37.820 6.685 1.00 15.01 17 ILE C O 1
ATOM 5278 N N . GLY C 1 18 ? 29.333 37.115 8.832 1.00 14.74 18 GLY C N 1
ATOM 5279 C CA . GLY C 1 18 ? 30.234 38.144 9.333 1.00 14.89 18 GLY C CA 1
ATOM 5280 C C . GLY C 1 18 ? 30.019 38.505 10.787 1.00 14.90 18 GLY C C 1
ATOM 5281 O O . GLY C 1 18 ? 29.472 37.716 11.567 1.00 14.82 18 GLY C O 1
ATOM 5282 N N . GLY C 1 19 ? 30.464 39.707 11.147 1.00 15.14 19 GLY C N 1
ATOM 5283 C CA . GLY C 1 19 ? 30.344 40.223 12.506 1.00 15.25 19 GLY C CA 1
ATOM 5284 C C . GLY C 1 19 ? 28.978 40.825 12.759 1.00 15.39 19 GLY C C 1
ATOM 5285 O O . GLY C 1 19 ? 28.035 40.564 12.013 1.00 15.33 19 GLY C O 1
ATOM 5286 N N . TYR C 1 20 ? 28.869 41.649 13.800 1.00 15.36 20 TYR C N 1
ATOM 5287 C CA . TYR C 1 20 ? 27.566 42.150 14.244 1.00 15.52 20 TYR C CA 1
ATOM 5288 C C . TYR C 1 20 ? 26.887 43.084 13.241 1.00 15.94 20 TYR C C 1
ATOM 5289 O O . TYR C 1 20 ? 25.668 43.223 13.259 1.00 15.59 20 TYR C O 1
ATOM 5298 N N . ASP C 1 21 ? 27.667 43.609 12.335 1.00 16.76 21 ASP C N 1
ATOM 5299 C CA . ASP C 1 21 ? 27.152 44.487 11.329 1.00 17.63 21 ASP C CA 1
ATOM 5300 C C . ASP C 1 21 ? 26.271 43.799 10.314 1.00 17.42 21 ASP C C 1
ATOM 5301 O O . ASP C 1 21 ? 25.545 44.456 9.638 1.00 17.73 21 ASP C O 1
ATOM 5306 N N . VAL C 1 22 ? 26.368 42.482 10.203 1.00 16.81 22 VAL C N 1
ATOM 5307 C CA . VAL C 1 22 ? 25.520 41.812 9.269 1.00 16.23 22 VAL C CA 1
ATOM 5308 C C . VAL C 1 22 ? 24.113 41.604 9.820 1.00 15.50 22 VAL C C 1
ATOM 5309 O O . VAL C 1 22 ? 23.231 41.309 9.103 1.00 14.76 22 VAL C O 1
ATOM 5313 N N . ILE C 1 23 ? 23.938 41.771 11.107 1.00 14.72 23 ILE C N 1
ATOM 5314 C CA . ILE C 1 23 ? 22.598 41.691 11.679 1.00 14.64 23 ILE C CA 1
ATOM 5315 C C . ILE C 1 23 ? 21.784 42.919 11.277 1.00 14.94 23 ILE C C 1
ATOM 5316 O O . ILE C 1 23 ? 22.180 44.051 11.555 1.00 15.05 23 ILE C O 1
ATOM 5321 N N . LYS C 1 24 ? 20.646 42.681 10.626 1.00 15.41 24 LYS C N 1
ATOM 5322 C CA . LYS C 1 24 ? 19.804 43.756 10.098 1.00 16.17 24 LYS C CA 1
ATOM 5323 C C . LYS C 1 24 ? 18.391 43.716 10.670 1.00 16.25 24 LYS C C 1
ATOM 5324 O O . LYS C 1 24 ? 17.787 42.650 10.791 1.00 16.01 24 LYS C O 1
ATOM 5330 N N . TYR C 1 25 ? 17.872 44.893 11.006 1.00 16.71 25 TYR C N 1
ATOM 5331 C CA . TYR C 1 25 ? 16.478 45.066 11.397 1.00 17.26 25 TYR C CA 1
ATOM 5332 C C . TYR C 1 25 ? 15.766 45.673 10.193 1.00 17.94 25 TYR C C 1
ATOM 5333 O O . TYR C 1 25 ? 15.985 46.841 9.855 1.00 18.20 25 TYR C O 1
ATOM 5342 N N . GLU C 1 26 ? 14.940 44.867 9.530 1.00 18.54 26 GLU C N 1
ATOM 5343 C CA . GLU C 1 26 ? 14.408 45.230 8.215 1.00 19.64 26 GLU C CA 1
ATOM 5344 C C . GLU C 1 26 ? 12.932 44.919 8.037 1.00 19.74 26 GLU C C 1
ATOM 5345 O O . GLU C 1 26 ? 12.369 44.081 8.746 1.00 19.72 26 GLU C O 1
ATOM 5351 N N . ASP C 1 27 ? 12.317 45.605 7.076 1.00 20.04 27 ASP C N 1
ATOM 5352 C CA . ASP C 1 27 ? 10.983 45.259 6.614 1.00 20.43 27 ASP C CA 1
ATOM 5353 C C . ASP C 1 27 ? 11.036 43.947 5.841 1.00 20.11 27 ASP C C 1
ATOM 5354 O O . ASP C 1 27 ? 11.999 43.677 5.116 1.00 20.24 27 ASP C O 1
ATOM 5359 N N . TYR C 1 28 ? 9.999 43.136 6.022 1.00 20.01 28 TYR C N 1
ATOM 5360 C CA . TYR C 1 28 ? 9.929 41.791 5.476 1.00 19.96 28 TYR C CA 1
ATOM 5361 C C . TYR C 1 28 ? 8.454 41.419 5.350 1.00 20.13 28 TYR C C 1
ATOM 5362 O O . TYR C 1 28 ? 7.624 41.957 6.086 1.00 20.13 28 TYR C O 1
ATOM 5371 N N . PRO C 1 29 ? 8.111 40.516 4.409 1.00 20.43 29 PRO C N 1
ATOM 5372 C CA . PRO C 1 29 ? 6.713 40.096 4.303 1.00 20.67 29 PRO C CA 1
ATOM 5373 C C . PRO C 1 29 ? 6.196 39.388 5.554 1.00 20.75 29 PRO C C 1
ATOM 5374 O O . PRO C 1 29 ? 6.965 38.737 6.269 1.00 20.87 29 PRO C O 1
ATOM 5378 N N . VAL C 1 30 ? 4.904 39.548 5.817 1.00 21.07 30 VAL C N 1
ATOM 5379 C CA . VAL C 1 30 ? 4.193 38.697 6.766 1.00 21.36 30 VAL C CA 1
ATOM 5380 C C . VAL C 1 30 ? 3.896 37.398 6.013 1.00 21.92 30 VAL C C 1
ATOM 5381 O O . VAL C 1 30 ? 3.335 37.442 4.911 1.00 22.00 30 VAL C O 1
ATOM 5385 N N . PRO C 1 31 ? 4.294 36.242 6.581 1.00 22.35 31 PRO C N 1
ATOM 5386 C CA . PRO C 1 31 ? 4.123 34.976 5.861 1.00 22.81 31 PRO C CA 1
ATOM 5387 C C . PRO C 1 31 ? 2.663 34.622 5.585 1.00 23.47 31 PRO C C 1
ATOM 5388 O O . PRO C 1 31 ? 1.778 34.941 6.386 1.00 23.35 31 PRO C O 1
ATOM 5392 N N . SER C 1 32 ? 2.429 33.986 4.442 1.00 24.13 32 SER C N 1
ATOM 5393 C CA . SER C 1 32 ? 1.127 33.418 4.113 1.00 24.93 32 SER C CA 1
ATOM 5394 C C . SER C 1 32 ? 1.013 32.050 4.772 1.00 25.15 32 SER C C 1
ATOM 5395 O O . SER C 1 32 ? 2.020 31.366 4.968 1.00 25.15 32 SER C O 1
ATOM 5398 N N . ILE C 1 33 ? -0.209 31.654 5.118 1.00 25.57 33 ILE C N 1
ATOM 5399 C CA . ILE C 1 33 ? -0.426 30.383 5.814 1.00 25.93 33 ILE C CA 1
ATOM 5400 C C . ILE C 1 33 ? -1.258 29.397 4.995 1.00 26.49 33 ILE C C 1
ATOM 5401 O O . ILE C 1 33 ? -2.127 29.798 4.221 1.00 26.66 33 ILE C O 1
ATOM 5406 N N . SER C 1 34 ? -0.970 28.109 5.172 1.00 26.98 34 SER C N 1
ATOM 5407 C CA . SER C 1 34 ? -1.724 27.043 4.515 1.00 27.64 34 SER C CA 1
ATOM 5408 C C . SER C 1 34 ? -2.936 26.653 5.361 1.00 27.87 34 SER C C 1
ATOM 5409 O O . SER C 1 34 ? -3.160 27.218 6.433 1.00 27.92 34 SER C O 1
ATOM 5412 N N . GLU C 1 35 ? -3.706 25.679 4.878 1.00 28.28 35 GLU C N 1
ATOM 5413 C CA . GLU C 1 35 ? -4.939 25.246 5.549 1.00 28.58 35 GLU C CA 1
ATOM 5414 C C . GLU C 1 35 ? -4.723 24.607 6.926 1.00 28.45 35 GLU C C 1
ATOM 5415 O O . GLU C 1 35 ? -5.655 24.530 7.730 1.00 28.81 35 GLU C O 1
ATOM 5421 N N . GLU C 1 36 ? -3.495 24.167 7.197 1.00 28.10 36 GLU C N 1
ATOM 5422 C CA . GLU C 1 36 ? -3.163 23.511 8.461 1.00 27.58 36 GLU C CA 1
ATOM 5423 C C . GLU C 1 36 ? -2.268 24.353 9.377 1.00 26.88 36 GLU C C 1
ATOM 5424 O O . GLU C 1 36 ? -1.841 23.886 10.435 1.00 27.00 36 GLU C O 1
ATOM 5430 N N . GLU C 1 37 ? -2.004 25.597 8.984 1.00 26.17 37 GLU C N 1
ATOM 5431 C CA . GLU C 1 37 ? -1.043 26.435 9.702 1.00 25.18 37 GLU C CA 1
ATOM 5432 C C . GLU C 1 37 ? -1.661 27.547 10.546 1.00 24.54 37 GLU C C 1
ATOM 5433 O O . GLU C 1 37 ? -2.804 27.964 10.329 1.00 24.56 37 GLU C O 1
ATOM 5439 N N . LEU C 1 38 ? -0.880 28.013 11.516 1.00 23.61 38 LEU C N 1
ATOM 5440 C CA . LEU C 1 38 ? -1.244 29.149 12.349 1.00 22.66 38 LEU C CA 1
ATOM 5441 C C . LEU C 1 38 ? -0.374 30.339 11.988 1.00 21.90 38 LEU C C 1
ATOM 5442 O O . LEU C 1 38 ? 0.799 30.175 11.653 1.00 21.59 38 LEU C O 1
ATOM 5447 N N . LEU C 1 39 ? -0.953 31.533 12.048 1.00 20.95 39 LEU C N 1
ATOM 5448 C CA . LEU C 1 39 ? -0.165 32.754 12.013 1.00 20.22 39 LEU C CA 1
ATOM 5449 C C . LEU C 1 39 ? -0.167 33.343 13.414 1.00 19.53 39 LEU C C 1
ATOM 5450 O O . LEU C 1 39 ? -1.229 33.624 13.979 1.00 19.63 39 LEU C O 1
ATOM 5455 N N . ILE C 1 40 ? 1.026 33.511 13.972 1.00 18.66 40 ILE C N 1
ATOM 5456 C CA . ILE C 1 40 ? 1.177 33.989 15.340 1.00 18.05 40 ILE C CA 1
ATOM 5457 C C . ILE C 1 40 ? 1.803 35.376 15.349 1.00 17.51 40 ILE C C 1
ATOM 5458 O O . ILE C 1 40 ? 2.816 35.612 14.692 1.00 17.33 40 ILE C O 1
ATOM 5463 N N . LYS C 1 41 ? 1.178 36.290 16.071 1.00 17.14 41 LYS C N 1
ATOM 5464 C CA . LYS C 1 41 ? 1.768 37.588 16.359 1.00 16.88 41 LYS C CA 1
ATOM 5465 C C . LYS C 1 41 ? 2.601 37.439 17.631 1.00 16.25 41 LYS C C 1
ATOM 5466 O O . LYS C 1 41 ? 2.058 37.247 18.718 1.00 16.45 41 LYS C O 1
ATOM 5472 N N . ASN C 1 42 ? 3.919 37.520 17.481 1.00 15.42 42 ASN C N 1
ATOM 5473 C CA . ASN C 1 42 ? 4.835 37.250 18.586 1.00 14.97 42 ASN C CA 1
ATOM 5474 C C . ASN C 1 42 ? 4.914 38.397 19.580 1.00 14.76 42 ASN C C 1
ATOM 5475 O O . ASN C 1 42 ? 4.807 39.563 19.199 1.00 14.82 42 ASN C O 1
ATOM 5480 N N . LYS C 1 43 ? 5.108 38.050 20.850 1.00 14.47 43 LYS C N 1
ATOM 5481 C CA . LYS C 1 43 ? 5.246 39.026 21.932 1.00 14.35 43 LYS C CA 1
ATOM 5482 C C . LYS C 1 43 ? 6.682 39.022 22.454 1.00 14.06 43 LYS C C 1
ATOM 5483 O O . LYS C 1 43 ? 7.297 40.077 22.630 1.00 13.96 43 LYS C O 1
ATOM 5489 N N . TYR C 1 44 ? 7.209 37.824 22.697 1.00 13.64 44 TYR C N 1
ATOM 5490 C CA . TYR C 1 44 ? 8.591 37.660 23.141 1.00 13.55 44 TYR C CA 1
ATOM 5491 C C . TYR C 1 44 ? 9.275 36.537 22.370 1.00 13.11 44 TYR C C 1
ATOM 5492 O O . TYR C 1 44 ? 8.625 35.589 21.928 1.00 13.20 44 TYR C O 1
ATOM 5501 N N . THR C 1 45 ? 10.587 36.664 22.208 1.00 12.79 45 THR C N 1
ATOM 5502 C CA . THR C 1 45 ? 11.395 35.617 21.587 1.00 12.61 45 THR C CA 1
ATOM 5503 C C . THR C 1 45 ? 12.745 35.503 22.301 1.00 12.66 45 THR C C 1
ATOM 5504 O O . THR C 1 45 ? 13.326 36.504 22.719 1.00 13.23 45 THR C O 1
ATOM 5508 N N . GLY C 1 46 ? 13.233 34.278 22.458 1.00 12.66 46 GLY C N 1
ATOM 5509 C CA . GLY C 1 46 ? 14.470 34.051 23.196 1.00 12.30 46 GLY C CA 1
ATOM 5510 C C . GLY C 1 46 ? 15.732 34.147 22.361 1.00 11.93 46 GLY C C 1
ATOM 5511 O O . GLY C 1 46 ? 15.752 33.753 21.196 1.00 12.41 46 GLY C O 1
ATOM 5512 N N . VAL C 1 47 ? 16.789 34.677 22.971 1.00 11.55 47 VAL C N 1
ATOM 5513 C CA . VAL C 1 47 ? 18.120 34.680 22.372 1.00 11.18 47 VAL C CA 1
ATOM 5514 C C . VAL C 1 47 ? 18.789 33.337 22.657 1.00 10.85 47 VAL C C 1
ATOM 5515 O O . VAL C 1 47 ? 18.784 32.860 23.790 1.00 10.91 47 VAL C O 1
ATOM 5519 N N . ASN C 1 48 ? 19.342 32.730 21.612 1.00 10.51 48 ASN C N 1
ATOM 5520 C CA . ASN C 1 48 ? 20.034 31.455 21.725 1.00 10.34 48 ASN C CA 1
ATOM 5521 C C . ASN C 1 48 ? 21.401 31.545 21.093 1.00 10.34 48 ASN C C 1
ATOM 5522 O O . ASN C 1 48 ? 21.573 32.221 20.074 1.00 10.51 48 ASN C O 1
ATOM 5527 N N . TYR C 1 49 ? 22.379 30.875 21.696 1.00 10.05 49 TYR C N 1
ATOM 5528 C CA . TYR C 1 49 ? 23.750 30.948 21.205 1.00 10.07 49 TYR C CA 1
ATOM 5529 C C . TYR C 1 49 ? 23.905 30.466 19.761 1.00 10.02 49 TYR C C 1
ATOM 5530 O O . TYR C 1 49 ? 24.810 30.910 19.056 1.00 10.72 49 TYR C O 1
ATOM 5539 N N . ILE C 1 50 ? 23.016 29.572 19.326 1.00 9.85 50 ILE C N 1
ATOM 5540 C CA . ILE C 1 50 ? 23.052 29.029 17.960 1.00 10.13 50 ILE C CA 1
ATOM 5541 C C . ILE C 1 50 ? 23.084 30.103 16.862 1.00 10.24 50 ILE C C 1
ATOM 5542 O O . ILE C 1 50 ? 23.644 29.875 15.793 1.00 10.42 50 ILE C O 1
ATOM 5547 N N . GLU C 1 51 ? 22.493 31.264 17.128 1.00 10.50 51 GLU C N 1
ATOM 5548 C CA . GLU C 1 51 ? 22.455 32.334 16.125 1.00 10.89 51 GLU C CA 1
ATOM 5549 C C . GLU C 1 51 ? 23.856 32.777 15.737 1.00 11.20 51 GLU C C 1
ATOM 5550 O O . GLU C 1 51 ? 24.071 33.215 14.598 1.00 11.38 51 GLU C O 1
ATOM 5556 N N . SER C 1 52 ? 24.804 32.657 16.650 1.00 11.30 52 SER C N 1
ATOM 5557 C CA . SER C 1 52 ? 26.196 33.004 16.387 1.00 11.42 52 SER C CA 1
ATOM 5558 C C . SER C 1 52 ? 26.806 32.071 15.359 1.00 11.18 52 SER C C 1
ATOM 5559 O O . SER C 1 52 ? 27.622 32.498 14.545 1.00 11.40 52 SER C O 1
ATOM 5562 N N . TYR C 1 53 ? 26.408 30.800 15.388 1.00 10.67 53 TYR C N 1
ATOM 5563 C CA . TYR C 1 53 ? 26.957 29.822 14.452 1.00 10.89 53 TYR C CA 1
ATOM 5564 C C . TYR C 1 53 ? 26.491 30.115 13.034 1.00 11.00 53 TYR C C 1
ATOM 5565 O O . TYR C 1 53 ? 27.273 29.998 12.088 1.00 11.26 53 TYR C O 1
ATOM 5574 N N . PHE C 1 54 ? 25.221 30.491 12.894 1.00 10.87 54 PHE C N 1
ATOM 5575 C CA . PHE C 1 54 ? 24.683 30.861 11.584 1.00 11.25 54 PHE C CA 1
ATOM 5576 C C . PHE C 1 54 ? 25.308 32.157 11.081 1.00 11.47 54 PHE C C 1
ATOM 5577 O O . PHE C 1 54 ? 25.673 32.263 9.906 1.00 11.74 54 PHE C O 1
ATOM 5585 N N . ARG C 1 55 ? 25.458 33.133 11.973 1.00 11.64 55 ARG C N 1
ATOM 5586 C CA . ARG C 1 55 ? 26.029 34.416 11.578 1.00 11.69 55 ARG C CA 1
ATOM 5587 C C . ARG C 1 55 ? 27.476 34.293 11.112 1.00 12.12 55 ARG C C 1
ATOM 5588 O O . ARG C 1 55 ? 27.881 34.986 10.181 1.00 12.02 55 ARG C O 1
ATOM 5596 N N . LYS C 1 56 ? 28.233 33.429 11.752 1.00 12.49 56 LYS C N 1
ATOM 5597 C CA . LYS C 1 56 ? 29.624 33.280 11.428 1.00 13.28 56 LYS C CA 1
ATOM 5598 C C . LYS C 1 56 ? 29.948 32.309 10.294 1.00 13.17 56 LYS C C 1
ATOM 5599 O O . LYS C 1 56 ? 31.041 32.251 9.892 1.00 13.85 56 LYS C O 1
ATOM 5605 N N . GLY C 1 57 ? 28.962 31.541 9.890 1.00 13.30 57 GLY C N 1
ATOM 5606 C CA . GLY C 1 57 ? 29.138 30.529 8.850 1.00 13.36 57 GLY C CA 1
ATOM 5607 C C . GLY C 1 57 ? 29.616 29.196 9.393 1.00 13.45 57 GLY C C 1
ATOM 5608 O O . GLY C 1 57 ? 30.029 28.321 8.631 1.00 13.78 57 GLY C O 1
ATOM 5609 N N . ILE C 1 58 ? 29.582 29.057 10.694 1.00 13.47 58 ILE C N 1
ATOM 5610 C CA . ILE C 1 58 ? 29.871 27.780 11.317 1.00 13.79 58 ILE C CA 1
ATOM 5611 C C . ILE C 1 58 ? 28.819 26.735 10.959 1.00 13.47 58 ILE C C 1
ATOM 5612 O O . ILE C 1 58 ? 29.136 25.618 10.663 1.00 13.65 58 ILE C O 1
ATOM 5617 N N . TYR C 1 59 ? 27.560 27.160 10.977 1.00 13.20 59 TYR C N 1
ATOM 5618 C CA . TYR C 1 59 ? 26.430 26.371 10.506 1.00 13.14 59 TYR C CA 1
ATOM 5619 C C . TYR C 1 59 ? 25.907 27.009 9.221 1.00 13.22 59 TYR C C 1
ATOM 5620 O O . TYR C 1 59 ? 25.862 28.241 9.121 1.00 13.20 59 TYR C O 1
ATOM 5629 N N . PRO C 1 60 ? 25.507 26.182 8.238 1.00 13.32 60 PRO C N 1
ATOM 5630 C CA . PRO C 1 60 ? 24.975 26.727 6.990 1.00 13.53 60 PRO C CA 1
ATOM 5631 C C . PRO C 1 60 ? 23.522 27.175 7.104 1.00 13.51 60 PRO C C 1
ATOM 5632 O O . PRO C 1 60 ? 22.746 26.595 7.866 1.00 14.01 60 PRO C O 1
ATOM 5636 N N . CYS C 1 61 ? 23.163 28.203 6.342 1.00 13.58 61 CYS C N 1
ATOM 5637 C CA . CYS C 1 61 ? 21.764 28.586 6.172 1.00 14.16 61 CYS C CA 1
ATOM 5638 C C . CYS C 1 61 ? 21.593 29.378 4.880 1.00 14.45 61 CYS C C 1
ATOM 5639 O O . CYS C 1 61 ? 22.508 30.088 4.449 1.00 14.38 61 CYS C O 1
ATOM 5642 N N . GLU C 1 62 ? 20.428 29.227 4.257 1.00 15.12 62 GLU C N 1
ATOM 5643 C CA . GLU C 1 62 ? 20.099 29.988 3.055 1.00 15.87 62 GLU C CA 1
ATOM 5644 C C . GLU C 1 62 ? 19.739 31.420 3.433 1.00 15.67 62 GLU C C 1
ATOM 5645 O O . GLU C 1 62 ? 18.918 31.654 4.327 1.00 16.00 62 GLU C O 1
ATOM 5651 N N . LYS C 1 63 ? 20.365 32.374 2.753 1.00 15.60 63 LYS C N 1
ATOM 5652 C CA . LYS C 1 63 ? 20.227 33.785 3.099 1.00 15.35 63 LYS C CA 1
ATOM 5653 C C . LYS C 1 63 ? 19.570 34.570 1.960 1.00 15.31 63 LYS C C 1
ATOM 5654 O O . LYS C 1 63 ? 19.683 34.165 0.800 1.00 15.69 63 LYS C O 1
ATOM 5660 N N . PRO C 1 64 ? 18.870 35.682 2.278 1.00 15.10 64 PRO C N 1
ATOM 5661 C CA . PRO C 1 64 ? 18.619 36.281 3.594 1.00 14.75 64 PRO C CA 1
ATOM 5662 C C . PRO C 1 64 ? 17.894 35.332 4.540 1.00 14.60 64 PRO C C 1
ATOM 5663 O O . PRO C 1 64 ? 16.949 34.649 4.138 1.00 14.77 64 PRO C O 1
ATOM 5667 N N . TYR C 1 65 ? 18.349 35.307 5.792 1.00 14.16 65 TYR C N 1
ATOM 5668 C CA . TYR C 1 65 ? 17.913 34.328 6.775 1.00 14.25 65 TYR C CA 1
ATOM 5669 C C . TYR C 1 65 ? 17.342 35.045 7.992 1.00 13.65 65 TYR C C 1
ATOM 5670 O O . TYR C 1 65 ? 18.059 35.783 8.668 1.00 14.25 65 TYR C O 1
ATOM 5679 N N . VAL C 1 66 ? 16.052 34.842 8.255 1.00 13.15 66 VAL C N 1
ATOM 5680 C CA . VAL C 1 66 ? 15.411 35.413 9.439 1.00 12.57 66 VAL C CA 1
ATOM 5681 C C . VAL C 1 66 ? 15.800 34.566 10.648 1.00 12.03 66 VAL C C 1
ATOM 5682 O O . VAL C 1 66 ? 15.686 33.340 10.617 1.00 12.16 66 VAL C O 1
ATOM 5686 N N . LEU C 1 67 ? 16.274 35.225 11.703 1.00 11.49 67 LEU C N 1
ATOM 5687 C CA . LEU C 1 67 ? 16.746 34.528 12.897 1.00 11.23 67 LEU C CA 1
ATOM 5688 C C . LEU C 1 67 ? 15.597 34.107 13.815 1.00 11.28 67 LEU C C 1
ATOM 5689 O O . LEU C 1 67 ? 14.430 34.431 13.561 1.00 11.32 67 LEU C O 1
ATOM 5694 N N . GLY C 1 68 ? 15.938 33.362 14.863 1.00 11.47 68 GLY C N 1
ATOM 5695 C CA . GLY C 1 68 ? 14.959 32.935 15.846 1.00 11.85 68 GLY C CA 1
ATOM 5696 C C . GLY C 1 68 ? 14.810 31.429 15.952 1.00 12.09 68 GLY C C 1
ATOM 5697 O O . GLY C 1 68 ? 14.989 30.703 14.980 1.00 12.24 68 GLY C O 1
ATOM 5698 N N . ARG C 1 69 ? 14.476 30.966 17.158 1.00 12.17 69 ARG C N 1
ATOM 5699 C CA . ARG C 1 69 ? 14.286 29.538 17.439 1.00 12.59 69 ARG C CA 1
ATOM 5700 C C . ARG C 1 69 ? 13.004 29.244 18.214 1.00 12.83 69 ARG C C 1
ATOM 5701 O O . ARG C 1 69 ? 12.496 28.127 18.161 1.00 13.07 69 ARG C O 1
ATOM 5709 N N . GLU C 1 70 ? 12.498 30.239 18.937 1.00 13.17 70 GLU C N 1
ATOM 5710 C CA . GLU C 1 70 ? 11.404 30.035 19.884 1.00 13.84 70 GLU C CA 1
ATOM 5711 C C . GLU C 1 70 ? 10.662 31.349 20.085 1.00 13.85 70 GLU C C 1
ATOM 5712 O O . GLU C 1 70 ? 11.259 32.418 19.960 1.00 13.90 70 GLU C O 1
ATOM 5718 N N . ALA C 1 71 ? 9.377 31.271 20.417 1.00 13.83 71 ALA C N 1
ATOM 5719 C CA . ALA C 1 71 ? 8.600 32.482 20.700 1.00 14.00 71 ALA C CA 1
ATOM 5720 C C . ALA C 1 71 ? 7.359 32.215 21.535 1.00 14.13 71 ALA C C 1
ATOM 5721 O O . ALA C 1 71 ? 6.893 31.082 21.636 1.00 14.28 71 ALA C O 1
ATOM 5723 N N . SER C 1 72 ? 6.837 33.273 22.149 1.00 14.42 72 SER C N 1
ATOM 5724 C CA . SER C 1 72 ? 5.495 33.248 22.708 1.00 14.97 72 SER C CA 1
ATOM 5725 C C . SER C 1 72 ? 4.704 34.391 22.094 1.00 15.25 72 SER C C 1
ATOM 5726 O O . SER C 1 72 ? 5.272 35.422 21.731 1.00 15.12 72 SER C O 1
ATOM 5729 N N . GLY C 1 73 ? 3.396 34.199 21.963 1.00 16.05 73 GLY C N 1
ATOM 5730 C CA . GLY C 1 73 ? 2.547 35.198 21.340 1.00 16.76 73 GLY C CA 1
ATOM 5731 C C . GLY C 1 73 ? 1.111 34.743 21.236 1.00 17.59 73 GLY C C 1
ATOM 5732 O O . GLY C 1 73 ? 0.673 33.859 21.974 1.00 17.25 73 GLY C O 1
ATOM 5733 N N . THR C 1 74 ? 0.389 35.341 20.295 1.00 18.32 74 THR C N 1
ATOM 5734 C CA . THR C 1 74 ? -1.039 35.107 20.138 1.00 19.24 74 THR C CA 1
ATOM 5735 C C . THR C 1 74 ? -1.382 34.731 18.696 1.00 19.65 74 THR C C 1
ATOM 5736 O O . THR C 1 74 ? -0.880 35.344 17.751 1.00 19.98 74 THR C O 1
ATOM 5740 N N . VAL C 1 75 ? -2.234 33.717 18.544 1.00 20.24 75 VAL C N 1
ATOM 5741 C CA . VAL C 1 75 ? -2.740 33.307 17.234 1.00 20.69 75 VAL C CA 1
ATOM 5742 C C . VAL C 1 75 ? -3.649 34.402 16.675 1.00 21.32 75 VAL C C 1
ATOM 5743 O O . VAL C 1 75 ? -4.651 34.765 17.298 1.00 21.40 75 VAL C O 1
ATOM 5747 N N . VAL C 1 76 ? -3.286 34.932 15.523 1.00 21.83 76 VAL C N 1
ATOM 5748 C CA . VAL C 1 76 ? -4.059 36.008 14.883 1.00 22.60 76 VAL C CA 1
ATOM 5749 C C . VAL C 1 76 ? -4.793 35.555 13.619 1.00 23.32 76 VAL C C 1
ATOM 5750 O O . VAL C 1 76 ? -5.714 36.232 13.150 1.00 23.58 76 VAL C O 1
ATOM 5754 N N . ALA C 1 77 ? -4.371 34.413 13.076 1.00 24.11 77 ALA C N 1
ATOM 5755 C CA . ALA C 1 77 ? -5.028 33.778 11.935 1.00 25.10 77 ALA C CA 1
ATOM 5756 C C . ALA C 1 77 ? -4.751 32.280 11.936 1.00 25.66 77 ALA C C 1
ATOM 5757 O O . ALA C 1 77 ? -3.758 31.825 12.508 1.00 25.66 77 ALA C O 1
ATOM 5759 N N . LYS C 1 78 ? -5.635 31.517 11.302 1.00 26.67 78 LYS C N 1
ATOM 5760 C CA . LYS C 1 78 ? -5.438 30.077 11.143 1.00 27.57 78 LYS C CA 1
ATOM 5761 C C . LYS C 1 78 ? -6.022 29.576 9.826 1.00 28.22 78 LYS C C 1
ATOM 5762 O O . LYS C 1 78 ? -6.967 30.164 9.293 1.00 28.28 78 LYS C O 1
ATOM 5768 N N . GLY C 1 79 ? -5.441 28.504 9.322 1.00 28.87 79 GLY C N 1
ATOM 5769 C CA . GLY C 1 79 ? -5.915 27.871 8.112 1.00 29.84 79 GLY C CA 1
ATOM 5770 C C . GLY C 1 79 ? -7.242 27.197 8.257 1.00 30.62 79 GLY C C 1
ATOM 5771 O O . GLY C 1 79 ? -7.678 26.863 9.293 1.00 30.72 79 GLY C O 1
ATOM 5772 N N . LYS C 1 80 ? -7.860 26.949 7.129 1.00 31.35 80 LYS C N 1
ATOM 5773 C CA . LYS C 1 80 ? -9.222 26.486 7.109 1.00 32.15 80 LYS C CA 1
ATOM 5774 C C . LYS C 1 80 ? -9.442 25.193 7.862 1.00 32.38 80 LYS C C 1
ATOM 5775 O O . LYS C 1 80 ? -10.459 25.053 8.465 1.00 32.73 80 LYS C O 1
ATOM 5781 N N . GLY C 1 81 ? -8.504 24.259 7.807 1.00 32.39 81 GLY C N 1
ATOM 5782 C CA . GLY C 1 81 ? -8.590 22.955 8.436 1.00 32.51 81 GLY C CA 1
ATOM 5783 C C . GLY C 1 81 ? -8.097 22.858 9.872 1.00 32.43 81 GLY C C 1
ATOM 5784 O O . GLY C 1 81 ? -7.900 21.755 10.385 1.00 32.60 81 GLY C O 1
ATOM 5785 N N . VAL C 1 82 ? -7.903 23.988 10.522 1.00 32.28 82 VAL C N 1
ATOM 5786 C CA . VAL C 1 82 ? -7.427 24.016 11.907 1.00 32.19 82 VAL C CA 1
ATOM 5787 C C . VAL C 1 82 ? -8.598 24.020 12.896 1.00 32.35 82 VAL C C 1
ATOM 5788 O O . VAL C 1 82 ? -9.426 24.934 12.890 1.00 32.30 82 VAL C O 1
ATOM 5792 N N . THR C 1 83 ? -8.652 23.002 13.734 1.00 32.41 83 THR C N 1
ATOM 5793 C CA . THR C 1 83 ? -9.697 22.867 14.754 1.00 32.58 83 THR C CA 1
ATOM 5794 C C . THR C 1 83 ? -9.130 22.900 16.158 1.00 32.29 83 THR C C 1
ATOM 5795 O O . THR C 1 83 ? -9.852 23.198 17.110 1.00 32.46 83 THR C O 1
ATOM 5799 N N . ASN C 1 84 ? -7.843 22.582 16.293 1.00 31.84 84 ASN C N 1
ATOM 5800 C CA . ASN C 1 84 ? -7.192 22.474 17.603 1.00 31.41 84 ASN C CA 1
ATOM 5801 C C . ASN C 1 84 ? -6.676 23.778 18.185 1.00 31.02 84 ASN C C 1
ATOM 5802 O O . ASN C 1 84 ? -6.190 23.816 19.317 1.00 30.94 84 ASN C O 1
ATOM 5807 N N . PHE C 1 85 ? -6.784 24.851 17.404 1.00 30.68 85 PHE C N 1
ATOM 5808 C CA . PHE C 1 85 ? -6.447 26.198 17.868 1.00 30.34 85 PHE C CA 1
ATOM 5809 C C . PHE C 1 85 ? -7.504 27.210 17.426 1.00 30.33 85 PHE C C 1
ATOM 5810 O O . PHE C 1 85 ? -8.177 27.016 16.412 1.00 30.43 85 PHE C O 1
ATOM 5818 N N . GLU C 1 86 ? -7.645 28.283 18.203 1.00 30.21 86 GLU C N 1
ATOM 5819 C CA . GLU C 1 86 ? -8.580 29.364 17.892 1.00 30.21 86 GLU C CA 1
ATOM 5820 C C . GLU C 1 86 ? -7.814 30.675 17.746 1.00 29.56 86 GLU C C 1
ATOM 5821 O O . GLU C 1 86 ? -6.756 30.850 18.354 1.00 29.50 86 GLU C O 1
ATOM 5827 N N . VAL C 1 87 ? -8.353 31.592 16.946 1.00 29.02 87 VAL C N 1
ATOM 5828 C CA . VAL C 1 87 ? -7.836 32.959 16.880 1.00 28.21 87 VAL C CA 1
ATOM 5829 C C . VAL C 1 87 ? -7.984 33.596 18.265 1.00 27.86 87 VAL C C 1
ATOM 5830 O O . VAL C 1 87 ? -9.081 33.619 18.833 1.00 28.03 87 VAL C O 1
ATOM 5834 N N . GLY C 1 88 ? -6.872 34.084 18.808 1.00 26.95 88 GLY C N 1
ATOM 5835 C CA . GLY C 1 88 ? -6.862 34.679 20.141 1.00 26.09 88 GLY C CA 1
ATOM 5836 C C . GLY C 1 88 ? -6.155 33.835 21.188 1.00 25.36 88 GLY C C 1
ATOM 5837 O O . GLY C 1 88 ? -5.873 34.319 22.288 1.00 25.26 88 GLY C O 1
ATOM 5838 N N . ASP C 1 89 ? -5.877 32.576 20.854 1.00 24.68 89 ASP C N 1
ATOM 5839 C CA . ASP C 1 89 ? -5.130 31.678 21.733 1.00 24.01 89 ASP C CA 1
ATOM 5840 C C . ASP C 1 89 ? -3.706 32.176 21.956 1.00 23.16 89 ASP C C 1
ATOM 5841 O O . ASP C 1 89 ? -3.014 32.547 21.007 1.00 23.05 89 ASP C O 1
ATOM 5846 N N . GLN C 1 90 ? -3.281 32.194 23.216 1.00 22.30 90 GLN C N 1
ATOM 5847 C CA . GLN C 1 90 ? -1.890 32.482 23.551 1.00 21.36 90 GLN C CA 1
ATOM 5848 C C . GLN C 1 90 ? -1.093 31.188 23.439 1.00 20.40 90 GLN C C 1
ATOM 5849 O O . GLN C 1 90 ? -1.571 30.130 23.847 1.00 20.17 90 GLN C O 1
ATOM 5855 N N . VAL C 1 91 ? 0.109 31.271 22.866 1.00 19.21 91 VAL C N 1
ATOM 5856 C CA . VAL C 1 91 ? 0.920 30.080 22.590 1.00 18.27 91 VAL C CA 1
ATOM 5857 C C . VAL C 1 91 ? 2.402 30.291 22.876 1.00 17.32 91 VAL C C 1
ATOM 5858 O O . VAL C 1 91 ? 2.891 31.419 22.862 1.00 17.21 91 VAL C O 1
ATOM 5862 N N . ALA C 1 92 ? 3.101 29.190 23.143 1.00 16.50 92 ALA C N 1
ATOM 5863 C CA . ALA C 1 92 ? 4.560 29.165 23.149 1.00 15.76 92 ALA C CA 1
ATOM 5864 C C . ALA C 1 92 ? 4.976 28.071 22.180 1.00 15.32 92 ALA C C 1
ATOM 5865 O O . ALA C 1 92 ? 4.369 27.000 22.157 1.00 15.32 92 ALA C O 1
ATOM 5867 N N . TYR C 1 93 ? 5.992 28.339 21.367 1.00 14.45 93 TYR C N 1
ATOM 5868 C CA . TYR C 1 93 ? 6.331 27.410 20.287 1.00 13.96 93 TYR C CA 1
ATOM 5869 C C . TYR C 1 93 ? 7.786 27.436 19.845 1.00 13.48 93 TYR C C 1
ATOM 5870 O O . TYR C 1 93 ? 8.499 28.417 20.059 1.00 13.20 93 TYR C O 1
ATOM 5879 N N . ILE C 1 94 ? 8.206 26.332 19.235 1.00 13.29 94 ILE C N 1
ATOM 5880 C CA . ILE C 1 94 ? 9.537 26.194 18.661 1.00 13.18 94 ILE C CA 1
ATOM 5881 C C . ILE C 1 94 ? 9.413 26.392 17.160 1.00 13.38 94 ILE C C 1
ATOM 5882 O O . ILE C 1 94 ? 8.648 25.691 16.494 1.00 13.49 94 ILE C O 1
ATOM 5887 N N . SER C 1 95 ? 10.147 27.365 16.630 1.00 13.51 95 SER C N 1
ATOM 5888 C CA . SER C 1 95 ? 10.103 27.658 15.214 1.00 13.94 95 SER C CA 1
ATOM 5889 C C . SER C 1 95 ? 11.214 28.598 14.809 1.00 13.89 95 SER C C 1
ATOM 5890 O O . SER C 1 95 ? 11.620 29.468 15.574 1.00 13.78 95 SER C O 1
ATOM 5893 N N . ASN C 1 96 ? 11.690 28.417 13.584 1.00 13.94 96 ASN C N 1
ATOM 5894 C CA . ASN C 1 96 ? 12.553 29.393 12.949 1.00 13.94 96 ASN C CA 1
ATOM 5895 C C . ASN C 1 96 ? 11.778 30.658 12.601 1.00 13.56 96 ASN C C 1
ATOM 5896 O O . ASN C 1 96 ? 10.546 30.692 12.695 1.00 13.28 96 ASN C O 1
ATOM 5901 N N . SER C 1 97 ? 12.512 31.701 12.218 1.00 13.23 97 SER C N 1
ATOM 5902 C CA . SER C 1 97 ? 11.926 32.966 11.774 1.00 13.19 97 SER C CA 1
ATOM 5903 C C . SER C 1 97 ? 11.058 33.622 12.846 1.00 12.94 97 SER C C 1
ATOM 5904 O O . SER C 1 97 ? 10.028 34.230 12.543 1.00 12.78 97 SER C O 1
ATOM 5907 N N . THR C 1 98 ? 11.490 33.499 14.100 1.00 12.43 98 THR C N 1
ATOM 5908 C CA . THR C 1 98 ? 10.732 34.038 15.234 1.00 12.46 98 THR C CA 1
ATOM 5909 C C . THR C 1 98 ? 11.260 35.375 15.755 1.00 12.28 98 THR C C 1
ATOM 5910 O O . THR C 1 98 ? 10.623 35.994 16.606 1.00 12.25 98 THR C O 1
ATOM 5914 N N . PHE C 1 99 ? 12.409 35.826 15.262 1.00 12.17 99 PHE C N 1
ATOM 5915 C CA . PHE C 1 99 ? 12.859 37.203 15.490 1.00 11.94 99 PHE C CA 1
ATOM 5916 C C . PHE C 1 99 ? 12.052 38.092 14.545 1.00 12.21 99 PHE C C 1
ATOM 5917 O O . PHE C 1 99 ? 12.592 38.672 13.601 1.00 12.21 99 PHE C O 1
ATOM 5925 N N . ALA C 1 100 ? 10.749 38.173 14.807 1.00 12.32 100 ALA C N 1
ATOM 5926 C CA . ALA C 1 100 ? 9.786 38.728 13.857 1.00 12.91 100 ALA C CA 1
ATOM 5927 C C . ALA C 1 100 ? 8.486 39.041 14.567 1.00 13.32 100 ALA C C 1
ATOM 5928 O O . ALA C 1 100 ? 8.141 38.391 15.552 1.00 13.38 100 ALA C O 1
ATOM 5930 N N . GLN C 1 101 ? 7.748 40.017 14.048 1.00 13.88 101 GLN C N 1
ATOM 5931 C CA . GLN C 1 101 ? 6.428 40.324 14.589 1.00 14.26 101 GLN C CA 1
ATOM 5932 C C . GLN C 1 101 ? 5.416 39.205 14.334 1.00 14.56 101 GLN C C 1
ATOM 5933 O O . GLN C 1 101 ? 4.547 38.949 15.167 1.00 14.64 101 GLN C O 1
ATOM 5939 N N . TYR C 1 102 ? 5.540 38.546 13.181 1.00 14.83 102 TYR C N 1
ATOM 5940 C CA . TYR C 1 102 ? 4.623 37.480 12.773 1.00 15.24 102 TYR C CA 1
ATOM 5941 C C . TYR C 1 102 ? 5.381 36.270 12.249 1.00 15.38 102 TYR C C 1
ATOM 5942 O O . TYR C 1 102 ? 6.309 36.410 11.450 1.00 14.96 102 TYR C O 1
ATOM 5951 N N . SER C 1 103 ? 4.976 35.088 12.704 1.00 15.85 103 SER C N 1
ATOM 5952 C CA . SER C 1 103 ? 5.555 33.827 12.243 1.00 16.51 103 SER C CA 1
ATOM 5953 C C . SER C 1 103 ? 4.471 32.794 11.977 1.00 17.26 103 SER C C 1
ATOM 5954 O O . SER C 1 103 ? 3.391 32.841 12.570 1.00 17.33 103 SER C O 1
ATOM 5957 N N . LYS C 1 104 ? 4.765 31.859 11.079 1.00 18.33 104 LYS C N 1
ATOM 5958 C CA . LYS C 1 104 ? 3.853 30.755 10.816 1.00 19.26 104 LYS C CA 1
ATOM 5959 C C . LYS C 1 104 ? 4.388 29.438 11.372 1.00 19.74 104 LYS C C 1
ATOM 5960 O O . LYS C 1 104 ? 5.604 29.226 11.450 1.00 19.47 104 LYS C O 1
ATOM 5966 N N . ILE C 1 105 ? 3.464 28.564 11.763 1.00 20.51 105 ILE C N 1
ATOM 5967 C CA . ILE C 1 105 ? 3.790 27.204 12.183 1.00 21.34 105 ILE C CA 1
ATOM 5968 C C . ILE C 1 105 ? 2.595 26.280 11.951 1.00 21.93 105 ILE C C 1
ATOM 5969 O O . ILE C 1 105 ? 1.441 26.714 12.031 1.00 21.96 105 ILE C O 1
ATOM 5974 N N . SER C 1 106 ? 2.883 25.015 11.651 1.00 22.40 106 SER C N 1
ATOM 5975 C CA . SER C 1 106 ? 1.850 23.992 11.551 1.00 23.31 106 SER C CA 1
ATOM 5976 C C . SER C 1 106 ? 1.156 23.808 12.896 1.00 23.72 106 SER C C 1
ATOM 5977 O O . SER C 1 106 ? 1.813 23.736 13.939 1.00 23.88 106 SER C O 1
ATOM 5980 N N . SER C 1 107 ? -0.172 23.730 12.863 1.00 24.39 107 SER C N 1
ATOM 5981 C CA . SER C 1 107 ? -0.968 23.478 14.067 1.00 24.83 107 SER C CA 1
ATOM 5982 C C . SER C 1 107 ? -0.723 22.090 14.630 1.00 24.81 107 SER C C 1
ATOM 5983 O O . SER C 1 107 ? -1.143 21.779 15.746 1.00 25.12 107 SER C O 1
ATOM 5986 N N . GLN C 1 108 ? -0.040 21.256 13.848 1.00 24.79 108 GLN C N 1
ATOM 5987 C CA . GLN C 1 108 ? 0.371 19.923 14.282 1.00 24.82 108 GLN C CA 1
ATOM 5988 C C . GLN C 1 108 ? 1.858 19.897 14.653 1.00 24.31 108 GLN C C 1
ATOM 5989 O O . GLN C 1 108 ? 2.436 18.831 14.891 1.00 24.58 108 GLN C O 1
ATOM 5995 N N . GLY C 1 109 ? 2.470 21.078 14.712 1.00 23.66 109 GLY C N 1
ATOM 5996 C CA . GLY C 1 109 ? 3.889 21.202 15.033 1.00 22.84 109 GLY C CA 1
ATOM 5997 C C . GLY C 1 109 ? 4.156 21.432 16.498 1.00 22.21 109 GLY C C 1
ATOM 5998 O O . GLY C 1 109 ? 3.258 21.268 17.328 1.00 22.25 109 GLY C O 1
ATOM 5999 N N . PRO C 1 110 ? 5.364 21.865 16.840 1.00 21.64 110 PRO C N 1
ATOM 6000 C CA . PRO C 1 110 ? 5.707 22.031 18.254 1.00 21.14 110 PRO C CA 1
ATOM 6001 C C . PRO C 1 110 ? 5.185 23.340 18.808 1.00 21.05 110 PRO C C 1
ATOM 6002 O O . PRO C 1 110 ? 5.952 24.253 19.115 1.00 20.36 110 PRO C O 1
ATOM 6006 N N . VAL C 1 111 ? 3.864 23.414 18.935 1.00 21.04 111 VAL C N 1
ATOM 6007 C CA . VAL C 1 111 ? 3.189 24.574 19.498 1.00 21.41 111 VAL C CA 1
ATOM 6008 C C . VAL C 1 111 ? 2.278 24.140 20.642 1.00 21.78 111 VAL C C 1
ATOM 6009 O O . VAL C 1 111 ? 1.508 23.198 20.507 1.00 21.69 111 VAL C O 1
ATOM 6013 N N . MET C 1 112 ? 2.369 24.840 21.767 1.00 22.07 112 MET C N 1
ATOM 6014 C CA . MET C 1 112 ? 1.545 24.538 22.929 1.00 22.82 112 MET C CA 1
ATOM 6015 C C . MET C 1 112 ? 0.587 25.682 23.246 1.00 23.09 112 MET C C 1
ATOM 6016 O O . MET C 1 112 ? 0.979 26.853 23.271 1.00 22.66 112 MET C O 1
ATOM 6021 N N . LYS C 1 113 ? -0.676 25.327 23.457 1.00 23.70 113 LYS C N 1
ATOM 6022 C CA . LYS C 1 113 ? -1.704 26.287 23.832 1.00 24.42 113 LYS C CA 1
ATOM 6023 C C . LYS C 1 113 ? -1.555 26.608 25.314 1.00 24.86 113 LYS C C 1
ATOM 6024 O O . LYS C 1 113 ? -1.469 25.704 26.147 1.00 25.14 113 LYS C O 1
ATOM 6030 N N . LEU C 1 114 ? -1.508 27.897 25.632 1.00 25.28 114 LEU C N 1
ATOM 6031 C CA . LEU C 1 114 ? -1.339 28.345 27.009 1.00 25.87 114 LEU C CA 1
ATOM 6032 C C . LEU C 1 114 ? -2.696 28.641 27.654 1.00 26.59 114 LEU C C 1
ATOM 6033 O O . LEU C 1 114 ? -3.654 28.956 26.945 1.00 26.68 114 LEU C O 1
ATOM 6038 N N . PRO C 1 115 ? -2.755 28.563 28.977 1.00 27.26 115 PRO C N 1
ATOM 6039 C CA . PRO C 1 115 ? -4.005 28.775 29.713 1.00 28.01 115 PRO C CA 1
ATOM 6040 C C . PRO C 1 115 ? -4.549 30.190 29.551 1.00 28.56 115 PRO C C 1
ATOM 6041 O O . PRO C 1 115 ? -3.785 31.150 29.458 1.00 28.57 115 PRO C O 1
ATOM 6045 N N . LYS C 1 116 ? -5.868 30.291 29.397 1.00 29.39 116 LYS C N 1
ATOM 6046 C CA . LYS C 1 116 ? -6.508 31.558 29.068 1.00 30.10 116 LYS C CA 1
ATOM 6047 C C . LYS C 1 116 ? -6.211 32.512 30.196 1.00 30.17 116 LYS C C 1
ATOM 6048 O O . LYS C 1 116 ? -6.212 32.111 31.358 1.00 30.68 116 LYS C O 1
ATOM 6054 N N . GLY C 1 117 ? -5.929 33.771 29.878 1.00 29.99 117 GLY C N 1
ATOM 6055 C CA . GLY C 1 117 ? -5.524 34.622 30.960 1.00 29.77 117 GLY C CA 1
ATOM 6056 C C . GLY C 1 117 ? -4.095 34.497 31.447 1.00 29.30 117 GLY C C 1
ATOM 6057 O O . GLY C 1 117 ? -3.774 34.914 32.525 1.00 29.56 117 GLY C O 1
ATOM 6058 N N . THR C 1 118 ? -3.238 33.913 30.623 1.00 28.67 118 THR C N 1
ATOM 6059 C CA . THR C 1 118 ? -1.821 33.970 30.835 1.00 27.94 118 THR C CA 1
ATOM 6060 C C . THR C 1 118 ? -1.415 35.457 30.793 1.00 27.49 118 THR C C 1
ATOM 6061 O O . THR C 1 118 ? -1.779 36.142 29.905 1.00 27.47 118 THR C O 1
ATOM 6065 N N . SER C 1 119 ? -0.612 35.891 31.742 1.00 27.08 119 SER C N 1
ATOM 6066 C CA . SER C 1 119 ? -0.157 37.278 31.858 1.00 26.64 119 SER C CA 1
ATOM 6067 C C . SER C 1 119 ? 1.046 37.549 30.952 1.00 26.29 119 SER C C 1
ATOM 6068 O O . SER C 1 119 ? 1.649 36.616 30.415 1.00 26.07 119 SER C O 1
ATOM 6071 N N . ASP C 1 120 ? 1.398 38.825 30.804 1.00 25.79 120 ASP C N 1
ATOM 6072 C CA . ASP C 1 120 ? 2.547 39.212 29.989 1.00 25.35 120 ASP C CA 1
ATOM 6073 C C . ASP C 1 120 ? 3.866 38.690 30.556 1.00 25.05 120 ASP C C 1
ATOM 6074 O O . ASP C 1 120 ? 4.745 38.274 29.797 1.00 24.76 120 ASP C O 1
ATOM 6079 N N . GLU C 1 121 ? 4.005 38.719 31.880 1.00 24.79 121 GLU C N 1
ATOM 6080 C CA . GLU C 1 121 ? 5.221 38.219 32.522 1.00 24.50 121 GLU C CA 1
ATOM 6081 C C . GLU C 1 121 ? 5.364 36.710 32.346 1.00 23.98 121 GLU C C 1
ATOM 6082 O O . GLU C 1 121 ? 6.477 36.192 32.251 1.00 23.54 121 GLU C O 1
ATOM 6088 N N . GLU C 1 122 ? 4.232 36.016 32.281 1.00 23.50 122 GLU C N 1
ATOM 6089 C CA . GLU C 1 122 ? 4.226 34.582 31.999 1.00 23.28 122 GLU C CA 1
ATOM 6090 C C . GLU C 1 122 ? 4.612 34.283 30.545 1.00 22.55 122 GLU C C 1
ATOM 6091 O O . GLU C 1 122 ? 5.409 33.376 30.293 1.00 22.30 122 GLU C O 1
ATOM 6097 N N . LEU C 1 123 ? 4.069 35.053 29.597 1.00 22.05 123 LEU C N 1
ATOM 6098 C CA . LEU C 1 123 ? 4.466 34.931 28.184 1.00 21.20 123 LEU C CA 1
ATOM 6099 C C . LEU C 1 123 ? 5.971 35.124 28.014 1.00 20.66 123 LEU C C 1
ATOM 6100 O O . LEU C 1 123 ? 6.618 34.403 27.258 1.00 20.24 123 LEU C O 1
ATOM 6105 N N . LYS C 1 124 ? 6.511 36.105 28.732 1.00 20.15 124 LYS C N 1
ATOM 6106 C CA . LYS C 1 124 ? 7.940 36.378 28.765 1.00 19.78 124 LYS C CA 1
ATOM 6107 C C . LYS C 1 124 ? 8.698 35.176 29.324 1.00 19.31 124 LYS C C 1
ATOM 6108 O O . LYS C 1 124 ? 9.715 34.756 28.769 1.00 18.67 124 LYS C O 1
ATOM 6114 N N . LEU C 1 125 ? 8.176 34.627 30.419 1.00 19.09 125 LEU C N 1
ATOM 6115 C CA . LEU C 1 125 ? 8.766 33.465 31.075 1.00 18.88 125 LEU C CA 1
ATOM 6116 C C . LEU C 1 125 ? 8.835 32.257 30.137 1.00 18.50 125 LEU C C 1
ATOM 6117 O O . LEU C 1 125 ? 9.869 31.582 30.061 1.00 17.99 125 LEU C O 1
ATOM 6122 N N . TYR C 1 126 ? 7.738 31.993 29.427 1.00 18.12 126 TYR C N 1
ATOM 6123 C CA . TYR C 1 126 ? 7.674 30.861 28.498 1.00 17.82 126 TYR C CA 1
ATOM 6124 C C . TYR C 1 126 ? 8.613 31.043 27.311 1.00 17.28 126 TYR C C 1
ATOM 6125 O O . TYR C 1 126 ? 9.251 30.087 26.869 1.00 16.91 126 TYR C O 1
ATOM 6134 N N . ALA C 1 127 ? 8.705 32.270 26.799 1.00 16.53 127 ALA C N 1
ATOM 6135 C CA . ALA C 1 127 ? 9.645 32.578 25.718 1.00 16.01 127 ALA C CA 1
ATOM 6136 C C . ALA C 1 127 ? 11.102 32.422 26.160 1.00 15.43 127 ALA C C 1
ATOM 6137 O O . ALA C 1 127 ? 11.964 32.027 25.369 1.00 15.43 127 ALA C O 1
ATOM 6139 N N . ALA C 1 128 ? 11.365 32.744 27.422 1.00 14.88 128 ALA C N 1
ATOM 6140 C CA . ALA C 1 128 ? 12.701 32.642 27.998 1.00 14.31 128 ALA C CA 1
ATOM 6141 C C . ALA C 1 128 ? 13.094 31.197 28.297 1.00 14.01 128 ALA C C 1
ATOM 6142 O O . ALA C 1 128 ? 14.265 30.838 28.195 1.00 14.02 128 ALA C O 1
ATOM 6144 N N . GLY C 1 129 ? 12.113 30.381 28.668 1.00 13.98 129 GLY C N 1
ATOM 6145 C CA . GLY C 1 129 ? 12.382 29.025 29.132 1.00 13.90 129 GLY C CA 1
ATOM 6146 C C . GLY C 1 129 ? 12.231 27.894 28.131 1.00 13.92 129 GLY C C 1
ATOM 6147 O O . GLY C 1 129 ? 12.889 26.866 28.272 1.00 13.98 129 GLY C O 1
ATOM 6148 N N . LEU C 1 130 ? 11.385 28.074 27.117 1.00 13.70 130 LEU C N 1
ATOM 6149 C CA . LEU C 1 130 ? 10.966 26.951 26.266 1.00 13.65 130 LEU C CA 1
ATOM 6150 C C . LEU C 1 130 ? 12.093 26.105 25.661 1.00 13.45 130 LEU C C 1
ATOM 6151 O O . LEU C 1 130 ? 12.212 24.926 25.986 1.00 13.84 130 LEU C O 1
ATOM 6156 N N . LEU C 1 131 ? 12.907 26.692 24.786 1.00 12.99 131 LEU C N 1
ATOM 6157 C CA . LEU C 1 131 ? 13.927 25.916 24.079 1.00 12.59 131 LEU C CA 1
ATOM 6158 C C . LEU C 1 131 ? 14.961 25.321 25.029 1.00 12.22 131 LEU C C 1
ATOM 6159 O O . LEU C 1 131 ? 15.305 24.145 24.914 1.00 12.12 131 LEU C O 1
ATOM 6164 N N . GLN C 1 132 ? 15.453 26.133 25.961 1.00 11.71 132 GLN C N 1
ATOM 6165 C CA . GLN C 1 132 ? 16.529 25.700 26.850 1.00 11.76 132 GLN C CA 1
ATOM 6166 C C . GLN C 1 132 ? 16.083 24.639 27.852 1.00 11.60 132 GLN C C 1
ATOM 6167 O O . GLN C 1 132 ? 16.856 23.741 28.179 1.00 11.74 132 GLN C O 1
ATOM 6173 N N . VAL C 1 133 ? 14.836 24.724 28.310 1.00 11.81 133 VAL C N 1
ATOM 6174 C CA . VAL C 1 133 ? 14.291 23.695 29.209 1.00 11.91 133 VAL C CA 1
ATOM 6175 C C . VAL C 1 133 ? 14.026 22.393 28.467 1.00 11.80 133 VAL C C 1
ATOM 6176 O O . VAL C 1 133 ? 14.369 21.324 28.972 1.00 11.88 133 VAL C O 1
ATOM 6180 N N . LEU C 1 134 ? 13.441 22.465 27.274 1.00 11.69 134 LEU C N 1
ATOM 6181 C CA . LEU C 1 134 ? 13.252 21.268 26.445 1.00 11.48 134 LEU C CA 1
ATOM 6182 C C . LEU C 1 134 ? 14.583 20.567 26.154 1.00 11.29 134 LEU C C 1
ATOM 6183 O O . LEU C 1 134 ? 14.672 19.336 26.191 1.00 11.33 134 LEU C O 1
ATOM 6188 N N . THR C 1 135 ? 15.606 21.364 25.869 1.00 11.04 135 THR C N 1
ATOM 6189 C CA . THR C 1 135 ? 16.947 20.866 25.604 1.00 10.72 135 THR C CA 1
ATOM 6190 C C . THR C 1 135 ? 17.497 20.167 26.847 1.00 10.60 135 THR C C 1
ATOM 6191 O O . THR C 1 135 ? 17.938 19.020 26.775 1.00 10.33 135 THR C O 1
ATOM 6195 N N . ALA C 1 136 ? 17.447 20.857 27.981 1.00 10.55 136 ALA C N 1
ATOM 6196 C CA . ALA C 1 136 ? 17.934 20.297 29.235 1.00 10.33 136 ALA C CA 1
ATOM 6197 C C . ALA C 1 136 ? 17.195 19.018 29.629 1.00 10.63 136 ALA C C 1
ATOM 6198 O O . ALA C 1 136 ? 17.828 18.046 30.035 1.00 10.41 136 ALA C O 1
ATOM 6200 N N . LEU C 1 137 ? 15.868 19.018 29.492 1.00 10.80 137 LEU C N 1
ATOM 6201 C CA . LEU C 1 137 ? 15.061 17.840 29.821 1.00 10.98 137 LEU C CA 1
ATOM 6202 C C . LEU C 1 137 ? 15.421 16.645 28.952 1.00 10.92 137 LEU C C 1
ATOM 6203 O O . LEU C 1 137 ? 15.746 15.573 29.469 1.00 11.57 137 LEU C O 1
ATOM 6208 N N . SER C 1 138 ? 15.378 16.836 27.636 1.00 10.90 138 SER C N 1
ATOM 6209 C CA . SER C 1 138 ? 15.629 15.736 26.708 1.00 10.52 138 SER C CA 1
ATOM 6210 C C . SER C 1 138 ? 17.074 15.232 26.735 1.00 10.53 138 SER C C 1
ATOM 6211 O O . SER C 1 138 ? 17.319 14.033 26.587 1.00 10.45 138 SER C O 1
ATOM 6214 N N . PHE C 1 139 ? 18.029 16.136 26.934 1.00 10.17 139 PHE C N 1
ATOM 6215 C CA . PHE C 1 139 ? 19.435 15.740 26.933 1.00 10.06 139 PHE C CA 1
ATOM 6216 C C . PHE C 1 139 ? 19.808 14.954 28.190 1.00 10.47 139 PHE C C 1
ATOM 6217 O O . PHE C 1 139 ? 20.691 14.100 28.140 1.00 10.80 139 PHE C O 1
ATOM 6225 N N . THR C 1 140 ? 19.134 15.240 29.304 1.00 10.78 140 THR C N 1
ATOM 6226 C CA . THR C 1 140 ? 19.374 14.508 30.556 1.00 11.18 140 THR C CA 1
ATOM 6227 C C . THR C 1 140 ? 18.461 13.296 30.717 1.00 11.59 140 THR C C 1
ATOM 6228 O O . THR C 1 140 ? 18.572 12.565 31.699 1.00 12.10 140 THR C O 1
ATOM 6232 N N . ASN C 1 141 ? 17.555 13.095 29.759 1.00 12.02 141 ASN C N 1
ATOM 6233 C CA . ASN C 1 141 ? 16.674 11.927 29.766 1.00 12.64 141 ASN C CA 1
ATOM 6234 C C . ASN C 1 141 ? 17.086 10.908 28.710 1.00 12.82 141 ASN C C 1
ATOM 6235 O O . ASN C 1 141 ? 17.086 9.705 28.977 1.00 13.56 141 ASN C O 1
ATOM 6240 N N . GLU C 1 142 ? 17.447 11.391 27.523 1.00 12.58 142 GLU C N 1
ATOM 6241 C CA . GLU C 1 142 ? 17.713 10.509 26.384 1.00 12.50 142 GLU C CA 1
ATOM 6242 C C . GLU C 1 142 ? 19.150 10.524 25.866 1.00 12.42 142 GLU C C 1
ATOM 6243 O O . GLU C 1 142 ? 19.716 9.459 25.595 1.00 13.10 142 GLU C O 1
ATOM 6249 N N . ALA C 1 143 ? 19.744 11.710 25.712 1.00 12.05 143 ALA C N 1
ATOM 6250 C CA . ALA C 1 143 ? 21.137 11.794 25.252 1.00 11.72 143 ALA C CA 1
ATOM 6251 C C . ALA C 1 143 ? 22.046 11.053 26.227 1.00 11.85 143 ALA C C 1
ATOM 6252 O O . ALA C 1 143 ? 22.834 10.185 25.829 1.00 11.95 143 ALA C O 1
ATOM 6254 N N . TYR C 1 144 ? 21.917 11.400 27.505 1.00 11.79 144 TYR C N 1
ATOM 6255 C CA . TYR C 1 144 ? 22.427 10.574 28.588 1.00 11.81 144 TYR C CA 1
ATOM 6256 C C . TYR C 1 144 ? 21.410 10.592 29.710 1.00 11.77 144 TYR C C 1
ATOM 6257 O O . TYR C 1 144 ? 21.071 11.658 30.229 1.00 11.71 144 TYR C O 1
ATOM 6266 N N . HIS C 1 145 ? 20.925 9.412 30.090 1.00 12.26 145 HIS C N 1
ATOM 6267 C CA . HIS C 1 145 ? 19.955 9.315 31.170 1.00 12.63 145 HIS C CA 1
ATOM 6268 C C . HIS C 1 145 ? 20.653 9.459 32.520 1.00 12.68 145 HIS C C 1
ATOM 6269 O O . HIS C 1 145 ? 21.232 8.498 33.053 1.00 12.84 145 HIS C O 1
ATOM 6276 N N . VAL C 1 146 ? 20.621 10.676 33.055 1.00 12.72 146 VAL C N 1
ATOM 6277 C CA . VAL C 1 146 ? 21.297 10.992 34.312 1.00 12.84 146 VAL C CA 1
ATOM 6278 C C . VAL C 1 146 ? 20.679 10.176 35.443 1.00 13.34 146 VAL C C 1
ATOM 6279 O O . VAL C 1 146 ? 19.456 10.169 35.609 1.00 13.67 146 VAL C O 1
ATOM 6283 N N . LYS C 1 147 ? 21.535 9.484 36.194 1.00 13.59 147 LYS C N 1
ATOM 6284 C CA . LYS C 1 147 ? 21.111 8.686 37.345 1.00 14.25 147 LYS C CA 1
ATOM 6285 C C . LYS C 1 147 ? 21.447 9.398 38.648 1.00 14.02 147 LYS C C 1
ATOM 6286 O O . LYS C 1 147 ? 22.416 10.156 38.723 1.00 13.65 147 LYS C O 1
ATOM 6292 N N . LYS C 1 148 ? 20.651 9.136 39.682 1.00 14.17 148 LYS C N 1
ATOM 6293 C CA . LYS C 1 148 ? 20.977 9.586 41.030 1.00 14.04 148 LYS C CA 1
ATOM 6294 C C . LYS C 1 148 ? 22.374 9.094 41.418 1.00 13.67 148 LYS C C 1
ATOM 6295 O O . LYS C 1 148 ? 22.695 7.915 41.244 1.00 14.02 148 LYS C O 1
ATOM 6301 N N . GLY C 1 149 ? 23.205 10.008 41.913 1.00 12.86 149 GLY C N 1
ATOM 6302 C CA . GLY C 1 149 ? 24.565 9.671 42.339 1.00 12.34 149 GLY C CA 1
ATOM 6303 C C . GLY C 1 149 ? 25.629 9.792 41.261 1.00 11.81 149 GLY C C 1
ATOM 6304 O O . GLY C 1 149 ? 26.811 9.638 41.546 1.00 11.57 149 GLY C O 1
ATOM 6305 N N . ASP C 1 150 ? 25.213 10.054 40.024 1.00 11.59 150 ASP C N 1
ATOM 6306 C CA . ASP C 1 150 ? 26.157 10.325 38.938 1.00 11.20 150 ASP C CA 1
ATOM 6307 C C . ASP C 1 150 ? 26.950 11.603 39.200 1.00 10.84 150 ASP C C 1
ATOM 6308 O O . ASP C 1 150 ? 26.386 12.607 39.646 1.00 11.29 150 ASP C O 1
ATOM 6313 N N . TYR C 1 151 ? 28.247 11.569 38.898 1.00 10.23 151 TYR C N 1
ATOM 6314 C CA . TYR C 1 151 ? 29.047 12.797 38.827 1.00 9.94 151 TYR C CA 1
ATOM 6315 C C . TYR C 1 151 ? 28.911 13.326 37.409 1.00 9.95 151 TYR C C 1
ATOM 6316 O O . TYR C 1 151 ? 29.136 12.594 36.450 1.00 9.33 151 TYR C O 1
ATOM 6325 N N . VAL C 1 152 ? 28.517 14.589 37.279 1.00 9.52 152 VAL C N 1
ATOM 6326 C CA . VAL C 1 152 ? 28.288 15.177 35.969 1.00 9.66 152 VAL C CA 1
ATOM 6327 C C . VAL C 1 152 ? 29.115 16.452 35.814 1.00 9.59 152 VAL C C 1
ATOM 6328 O O . VAL C 1 152 ? 28.998 17.379 36.620 1.00 9.93 152 VAL C O 1
ATOM 6332 N N . LEU C 1 153 ? 29.963 16.484 34.789 1.00 9.45 153 LEU C N 1
ATOM 6333 C CA . LEU C 1 153 ? 30.731 17.683 34.471 1.00 9.49 153 LEU C CA 1
ATOM 6334 C C . LEU C 1 153 ? 29.874 18.592 33.603 1.00 9.55 153 LEU C C 1
ATOM 6335 O O . LEU C 1 153 ? 29.273 18.139 32.629 1.00 9.69 153 LEU C O 1
ATOM 6340 N N . LEU C 1 154 ? 29.809 19.868 33.974 1.00 9.44 154 LEU C N 1
ATOM 6341 C CA . LEU C 1 154 ? 28.934 20.820 33.298 1.00 9.54 154 LEU C CA 1
ATOM 6342 C C . LEU C 1 154 ? 29.667 22.114 32.962 1.00 9.52 154 LEU C C 1
ATOM 6343 O O . LEU C 1 154 ? 30.031 22.882 33.850 1.00 10.08 154 LEU C O 1
ATOM 6348 N N . PHE C 1 155 ? 29.888 22.342 31.672 1.00 9.44 155 PHE C N 1
ATOM 6349 C CA . PHE C 1 155 ? 30.526 23.560 31.213 1.00 9.67 155 PHE C CA 1
ATOM 6350 C C . PHE C 1 155 ? 29.495 24.664 30.992 1.00 9.70 155 PHE C C 1
ATOM 6351 O O . PHE C 1 155 ? 28.288 24.402 30.960 1.00 10.40 155 PHE C O 1
ATOM 6359 N N . ALA C 1 156 ? 29.977 25.900 30.854 1.00 9.81 156 ALA C N 1
ATOM 6360 C CA . ALA C 1 156 ? 29.110 27.078 30.720 1.00 9.63 156 ALA C CA 1
ATOM 6361 C C . ALA C 1 156 ? 27.982 27.010 31.752 1.00 9.74 156 ALA C C 1
ATOM 6362 O O . ALA C 1 156 ? 26.805 27.210 31.442 1.00 9.72 156 ALA C O 1
ATOM 6364 N N . ALA C 1 157 ? 28.370 26.723 32.991 1.00 9.72 157 ALA C N 1
ATOM 6365 C CA . ALA C 1 157 ? 27.424 26.326 34.031 1.00 9.79 157 ALA C CA 1
ATOM 6366 C C . ALA C 1 157 ? 26.447 27.414 34.471 1.00 9.98 157 ALA C C 1
ATOM 6367 O O . ALA C 1 157 ? 25.383 27.103 35.014 1.00 10.22 157 ALA C O 1
ATOM 6369 N N . ALA C 1 158 ? 26.808 28.680 34.250 1.00 9.91 158 ALA C N 1
ATOM 6370 C CA . ALA C 1 158 ? 25.930 29.788 34.616 1.00 10.09 158 ALA C CA 1
ATOM 6371 C C . ALA C 1 158 ? 25.203 30.402 33.415 1.00 9.97 158 ALA C C 1
ATOM 6372 O O . ALA C 1 158 ? 24.473 31.382 33.559 1.00 10.09 158 ALA C O 1
ATOM 6374 N N . GLY C 1 159 ? 25.379 29.802 32.240 1.00 9.80 159 GLY C N 1
ATOM 6375 C CA . GLY C 1 159 ? 24.623 30.226 31.053 1.00 9.95 159 GLY C CA 1
ATOM 6376 C C . GLY C 1 159 ? 23.150 29.846 31.084 1.00 9.79 159 GLY C C 1
ATOM 6377 O O . GLY C 1 159 ? 22.646 29.332 32.089 1.00 10.18 159 GLY C O 1
ATOM 6378 N N . GLY C 1 160 ? 22.457 30.086 29.973 1.00 9.68 160 GLY C N 1
ATOM 6379 C CA . GLY C 1 160 ? 21.031 29.791 29.867 1.00 9.34 160 GLY C CA 1
ATOM 6380 C C . GLY C 1 160 ? 20.724 28.322 30.077 1.00 9.39 160 GLY C C 1
ATOM 6381 O O . GLY C 1 160 ? 20.044 27.959 31.033 1.00 9.13 160 GLY C O 1
ATOM 6382 N N . VAL C 1 161 ? 21.249 27.477 29.195 1.00 9.31 161 VAL C N 1
ATOM 6383 C CA . VAL C 1 161 ? 21.093 26.030 29.335 1.00 9.55 161 VAL C CA 1
ATOM 6384 C C . VAL C 1 161 ? 21.737 25.559 30.643 1.00 9.61 161 VAL C C 1
ATOM 6385 O O . VAL C 1 161 ? 21.171 24.718 31.340 1.00 9.79 161 VAL C O 1
ATOM 6389 N N . GLY C 1 162 ? 22.898 26.130 30.978 1.00 9.98 162 GLY C N 1
ATOM 6390 C CA . GLY C 1 162 ? 23.661 25.767 32.184 1.00 10.04 162 GLY C CA 1
ATOM 6391 C C . GLY C 1 162 ? 22.864 25.846 33.475 1.00 10.22 162 GLY C C 1
ATOM 6392 O O . GLY C 1 162 ? 22.884 24.911 34.281 1.00 10.49 162 GLY C O 1
ATOM 6393 N N . LEU C 1 163 ? 22.150 26.951 33.676 1.00 10.22 163 LEU C N 1
ATOM 6394 C CA . LEU C 1 163 ? 21.363 27.121 34.904 1.00 10.73 163 LEU C CA 1
ATOM 6395 C C . LEU C 1 163 ? 20.168 26.181 34.963 1.00 10.78 163 LEU C C 1
ATOM 6396 O O . LEU C 1 163 ? 19.764 25.754 36.050 1.00 10.92 163 LEU C O 1
ATOM 6401 N N . ILE C 1 164 ? 19.604 25.850 33.802 1.00 10.76 164 ILE C N 1
ATOM 6402 C CA . ILE C 1 164 ? 18.523 24.857 33.749 1.00 10.97 164 ILE C CA 1
ATOM 6403 C C . ILE C 1 164 ? 19.107 23.477 34.078 1.00 10.98 164 ILE C C 1
ATOM 6404 O O . ILE C 1 164 ? 18.547 22.768 34.904 1.00 11.26 164 ILE C O 1
ATOM 6409 N N . LEU C 1 165 ? 20.217 23.135 33.448 1.00 10.69 165 LEU C N 1
ATOM 6410 C CA . LEU C 1 165 ? 20.873 21.861 33.720 1.00 10.64 165 LEU C CA 1
ATOM 6411 C C . LEU C 1 165 ? 21.255 21.723 35.191 1.00 10.96 165 LEU C C 1
ATOM 6412 O O . LEU C 1 165 ? 21.066 20.658 35.770 1.00 11.39 165 LEU C O 1
ATOM 6417 N N . ASN C 1 166 ? 21.764 22.799 35.796 1.00 11.22 166 ASN C N 1
ATOM 6418 C CA . ASN C 1 166 ? 22.102 22.772 37.221 1.00 11.50 166 ASN C CA 1
ATOM 6419 C C . ASN C 1 166 ? 20.904 22.374 38.072 1.00 11.73 166 ASN C C 1
ATOM 6420 O O . ASN C 1 166 ? 21.018 21.547 38.982 1.00 11.78 166 ASN C O 1
ATOM 6425 N N . GLN C 1 167 ? 19.749 22.952 37.762 1.00 11.97 167 GLN C N 1
ATOM 6426 C CA . GLN C 1 167 ? 18.540 22.673 38.526 1.00 12.26 167 GLN C CA 1
ATOM 6427 C C . GLN C 1 167 ? 18.052 21.246 38.317 1.00 12.66 167 GLN C C 1
ATOM 6428 O O . GLN C 1 167 ? 17.684 20.567 39.278 1.00 13.00 167 GLN C O 1
ATOM 6434 N N . LEU C 1 168 ? 18.062 20.786 37.067 1.00 12.68 168 LEU C N 1
ATOM 6435 C CA . LEU C 1 168 ? 17.599 19.437 36.757 1.00 12.94 168 LEU C CA 1
ATOM 6436 C C . LEU C 1 168 ? 18.526 18.380 37.334 1.00 12.78 168 LEU C C 1
ATOM 6437 O O . LEU C 1 168 ? 18.063 17.351 37.829 1.00 13.42 168 LEU C O 1
ATOM 6442 N N . LEU C 1 169 ? 19.831 18.634 37.270 1.00 12.64 169 LEU C N 1
ATOM 6443 C CA . LEU C 1 169 ? 20.805 17.698 37.824 1.00 12.74 169 LEU C CA 1
ATOM 6444 C C . LEU C 1 169 ? 20.653 17.585 39.342 1.00 13.14 169 LEU C C 1
ATOM 6445 O O . LEU C 1 169 ? 20.758 16.484 39.889 1.00 13.18 169 LEU C O 1
ATOM 6450 N N . LYS C 1 170 ? 20.376 18.707 40.009 1.00 13.80 170 LYS C N 1
ATOM 6451 C CA . LYS C 1 170 ? 20.088 18.691 41.451 1.00 14.60 170 LYS C CA 1
ATOM 6452 C C . LYS C 1 170 ? 18.833 17.867 41.756 1.00 15.00 170 LYS C C 1
ATOM 6453 O O . LYS C 1 170 ? 18.842 17.026 42.660 1.00 15.13 170 LYS C O 1
ATOM 6459 N N . MET C 1 171 ? 17.771 18.102 40.987 1.00 15.21 171 MET C N 1
ATOM 6460 C CA . MET C 1 171 ? 16.503 17.383 41.138 1.00 15.66 171 MET C CA 1
ATOM 6461 C C . MET C 1 171 ? 16.668 15.872 40.988 1.00 15.48 171 MET C C 1
ATOM 6462 O O . MET C 1 171 ? 15.971 15.101 41.650 1.00 15.94 171 MET C O 1
ATOM 6467 N N . LYS C 1 172 ? 17.588 15.462 40.117 1.00 14.81 172 LYS C N 1
ATOM 6468 C CA . LYS C 1 172 ? 17.851 14.047 39.848 1.00 14.22 172 LYS C CA 1
ATOM 6469 C C . LYS C 1 172 ? 18.826 13.437 40.851 1.00 13.87 172 LYS C C 1
ATOM 6470 O O . LYS C 1 172 ? 19.035 12.219 40.871 1.00 14.12 172 LYS C O 1
ATOM 6476 N N . GLY C 1 173 ? 19.416 14.288 41.685 1.00 13.09 173 GLY C N 1
ATOM 6477 C CA . GLY C 1 173 ? 20.370 13.839 42.693 1.00 12.52 173 GLY C CA 1
ATOM 6478 C C . GLY C 1 173 ? 21.748 13.546 42.132 1.00 12.09 173 GLY C C 1
ATOM 6479 O O . GLY C 1 173 ? 22.480 12.726 42.678 1.00 12.18 173 GLY C O 1
ATOM 6480 N N . ALA C 1 174 ? 22.102 14.203 41.032 1.00 11.48 174 ALA C N 1
ATOM 6481 C CA . ALA C 1 174 ? 23.453 14.103 40.493 1.00 10.90 174 ALA C CA 1
ATOM 6482 C C . ALA C 1 174 ? 24.399 15.023 41.255 1.00 10.68 174 ALA C C 1
ATOM 6483 O O . ALA C 1 174 ? 23.973 16.035 41.823 1.00 11.07 174 ALA C O 1
ATOM 6485 N N . HIS C 1 175 ? 25.677 14.658 41.275 1.00 10.26 175 HIS C N 1
ATOM 6486 C CA . HIS C 1 175 ? 26.726 15.495 41.851 1.00 10.21 175 HIS C CA 1
ATOM 6487 C C . HIS C 1 175 ? 27.366 16.326 40.734 1.00 9.94 175 HIS C C 1
ATOM 6488 O O . HIS C 1 175 ? 28.223 15.838 40.004 1.00 9.69 175 HIS C O 1
ATOM 6495 N N . THR C 1 176 ? 26.938 17.579 40.599 1.00 9.58 176 THR C N 1
ATOM 6496 C CA . THR C 1 176 ? 27.386 18.417 39.490 1.00 9.67 176 THR C CA 1
ATOM 6497 C C . THR C 1 176 ? 28.712 19.106 39.781 1.00 9.28 176 THR C C 1
ATOM 6498 O O . THR C 1 176 ? 28.876 19.747 40.819 1.00 9.19 176 THR C O 1
ATOM 6502 N N . ILE C 1 177 ? 29.654 18.959 38.853 1.00 9.49 177 ILE C N 1
ATOM 6503 C CA . ILE C 1 177 ? 30.884 19.734 38.865 1.00 9.51 177 ILE C CA 1
ATOM 6504 C C . ILE C 1 177 ? 30.709 20.832 37.826 1.00 9.39 177 ILE C C 1
ATOM 6505 O O . ILE C 1 177 ? 30.742 20.562 36.620 1.00 9.79 177 ILE C O 1
ATOM 6510 N N . ALA C 1 178 ? 30.498 22.056 38.306 1.00 9.47 178 ALA C N 1
ATOM 6511 C CA . ALA C 1 178 ? 30.191 23.182 37.448 1.00 9.46 178 ALA C CA 1
ATOM 6512 C C . ALA C 1 178 ? 31.453 23.933 37.051 1.00 9.64 178 ALA C C 1
ATOM 6513 O O . ALA C 1 178 ? 32.293 24.237 37.901 1.00 9.88 178 ALA C O 1
ATOM 6515 N N . VAL C 1 179 ? 31.580 24.223 35.757 1.00 9.67 179 VAL C N 1
ATOM 6516 C CA . VAL C 1 179 ? 32.715 24.974 35.218 1.00 10.08 179 VAL C CA 1
ATOM 6517 C C . VAL C 1 179 ? 32.189 26.263 34.595 1.00 10.28 179 VAL C C 1
ATOM 6518 O O . VAL C 1 179 ? 31.237 26.237 33.808 1.00 10.11 179 VAL C O 1
ATOM 6522 N N . ALA C 1 180 ? 32.791 27.386 34.985 1.00 10.49 180 ALA C N 1
ATOM 6523 C CA . ALA C 1 180 ? 32.479 28.698 34.409 1.00 11.13 180 ALA C CA 1
ATOM 6524 C C . ALA C 1 180 ? 33.709 29.599 34.475 1.00 11.47 180 ALA C C 1
ATOM 6525 O O . ALA C 1 180 ? 34.715 29.240 35.092 1.00 11.52 180 ALA C O 1
ATOM 6527 N N . SER C 1 181 ? 33.630 30.769 33.841 1.00 12.11 181 SER C N 1
ATOM 6528 C CA . SER C 1 181 ? 34.811 31.609 33.653 1.00 12.71 181 SER C CA 1
ATOM 6529 C C . SER C 1 181 ? 35.113 32.601 34.774 1.00 13.13 181 SER C C 1
ATOM 6530 O O . SER C 1 181 ? 36.195 33.187 34.798 1.00 13.62 181 SER C O 1
ATOM 6533 N N . THR C 1 182 ? 34.164 32.804 35.686 1.00 13.34 182 THR C N 1
ATOM 6534 C CA . THR C 1 182 ? 34.374 33.716 36.819 1.00 13.86 182 THR C CA 1
ATOM 6535 C C . THR C 1 182 ? 33.823 33.146 38.120 1.00 14.23 182 THR C C 1
ATOM 6536 O O . THR C 1 182 ? 32.938 32.282 38.105 1.00 13.81 182 THR C O 1
ATOM 6540 N N . ASP C 1 183 ? 34.326 33.668 39.240 1.00 14.85 183 ASP C N 1
ATOM 6541 C CA . ASP C 1 183 ? 33.846 33.288 40.566 1.00 15.57 183 ASP C CA 1
ATOM 6542 C C . ASP C 1 183 ? 32.398 33.717 40.808 1.00 15.57 183 ASP C C 1
ATOM 6543 O O . ASP C 1 183 ? 31.652 33.020 41.493 1.00 15.85 183 ASP C O 1
ATOM 6548 N N . GLU C 1 184 ? 32.002 34.860 40.245 1.00 15.78 184 GLU C N 1
ATOM 6549 C CA . GLU C 1 184 ? 30.655 35.312 40.382 1.00 16.02 184 GLU C CA 1
ATOM 6550 C C . GLU C 1 184 ? 29.648 34.375 39.671 1.00 15.36 184 GLU C C 1
ATOM 6551 O O . GLU C 1 184 ? 28.619 34.085 40.142 1.00 15.20 184 GLU C O 1
ATOM 6557 N N . LYS C 1 185 ? 30.039 33.931 38.507 1.00 14.75 185 LYS C N 1
ATOM 6558 C CA . LYS C 1 185 ? 29.235 32.947 37.784 1.00 14.06 185 LYS C CA 1
ATOM 6559 C C . LYS C 1 185 ? 29.068 31.668 38.599 1.00 13.77 185 LYS C C 1
ATOM 6560 O O . LYS C 1 185 ? 27.977 31.096 38.655 1.00 13.39 185 LYS C O 1
ATOM 6566 N N . LEU C 1 186 ? 30.154 31.232 39.231 1.00 13.97 186 LEU C N 1
ATOM 6567 C CA . LEU C 1 186 ? 30.135 30.000 40.016 1.00 13.98 186 LEU C CA 1
ATOM 6568 C C . LEU C 1 186 ? 29.276 30.121 41.268 1.00 14.36 186 LEU C C 1
ATOM 6569 O O . LEU C 1 186 ? 28.667 29.146 41.703 1.00 14.27 186 LEU C O 1
ATOM 6574 N N . LYS C 1 187 ? 29.213 31.326 41.833 1.00 14.93 187 LYS C N 1
ATOM 6575 C CA . LYS C 1 187 ? 28.320 31.588 42.954 1.00 15.42 187 LYS C CA 1
ATOM 6576 C C . LYS C 1 187 ? 26.866 31.354 42.551 1.00 14.94 187 LYS C C 1
ATOM 6577 O O . LYS C 1 187 ? 26.080 30.799 43.320 1.00 15.17 187 LYS C O 1
ATOM 6583 N N . ILE C 1 188 ? 26.519 31.778 41.336 1.00 14.64 188 ILE C N 1
ATOM 6584 C CA . ILE C 1 188 ? 25.178 31.568 40.804 1.00 14.44 188 ILE C CA 1
ATOM 6585 C C . ILE C 1 188 ? 24.949 30.086 40.482 1.00 14.17 188 ILE C C 1
ATOM 6586 O O . ILE C 1 188 ? 23.887 29.546 40.786 1.00 14.28 188 ILE C O 1
ATOM 6591 N N . ALA C 1 189 ? 25.951 29.435 39.894 1.00 13.93 189 ALA C N 1
ATOM 6592 C CA . ALA C 1 189 ? 25.875 27.995 39.629 1.00 13.67 189 ALA C CA 1
ATOM 6593 C C . ALA C 1 189 ? 25.600 27.209 40.915 1.00 13.92 189 ALA C C 1
ATOM 6594 O O . ALA C 1 189 ? 24.758 26.310 40.924 1.00 13.31 189 ALA C O 1
ATOM 6596 N N . LYS C 1 190 ? 26.303 27.567 41.992 1.00 14.09 190 LYS C N 1
ATOM 6597 C CA . LYS C 1 190 ? 26.089 26.960 43.311 1.00 14.74 190 LYS C CA 1
ATOM 6598 C C . LYS C 1 190 ? 24.672 27.197 43.831 1.00 14.66 190 LYS C C 1
ATOM 6599 O O . LYS C 1 190 ? 24.029 26.275 44.347 1.00 15.02 190 LYS C O 1
ATOM 6605 N N . GLU C 1 191 ? 24.192 28.432 43.694 1.00 14.80 191 GLU C N 1
ATOM 6606 C CA . GLU C 1 191 ? 22.829 28.782 44.080 1.00 15.05 191 GLU C CA 1
ATOM 6607 C C . GLU C 1 191 ? 21.802 27.927 43.327 1.00 14.78 191 GLU C C 1
ATOM 6608 O O . GLU C 1 191 ? 20.750 27.585 43.868 1.00 15.09 191 GLU C O 1
ATOM 6614 N N . TYR C 1 192 ? 22.132 27.575 42.085 1.00 14.48 192 TYR C N 1
ATOM 6615 C CA . TYR C 1 192 ? 21.225 26.838 41.211 1.00 14.16 192 TYR C CA 1
ATOM 6616 C C . TYR C 1 192 ? 21.424 25.320 41.273 1.00 13.79 192 TYR C C 1
ATOM 6617 O O . TYR C 1 192 ? 20.788 24.569 40.526 1.00 13.76 192 TYR C O 1
ATOM 6626 N N . GLY C 1 193 ? 22.295 24.881 42.178 1.00 13.64 193 GLY C N 1
ATOM 6627 C CA . GLY C 1 193 ? 22.391 23.461 42.523 1.00 13.45 193 GLY C CA 1
ATOM 6628 C C . GLY C 1 193 ? 23.733 22.788 42.372 1.00 13.20 193 GLY C C 1
ATOM 6629 O O . GLY C 1 193 ? 23.870 21.625 42.750 1.00 13.36 193 GLY C O 1
ATOM 6630 N N . ALA C 1 194 ? 24.719 23.473 41.814 1.00 12.87 194 ALA C N 1
ATOM 6631 C CA . ALA C 1 194 ? 26.052 22.910 41.619 1.00 12.89 194 ALA C CA 1
ATOM 6632 C C . ALA C 1 194 ? 26.682 22.498 42.949 1.00 13.00 194 ALA C C 1
ATOM 6633 O O . ALA C 1 194 ? 26.545 23.184 43.956 1.00 13.40 194 ALA C O 1
ATOM 6635 N N . GLU C 1 195 ? 27.361 21.355 42.936 1.00 12.61 195 GLU C N 1
ATOM 6636 C CA . GLU C 1 195 ? 27.977 20.802 44.140 1.00 12.40 195 GLU C CA 1
ATOM 6637 C C . GLU C 1 195 ? 29.457 21.159 44.250 1.00 12.09 195 GLU C C 1
ATOM 6638 O O . GLU C 1 195 ? 29.947 21.488 45.333 1.00 12.65 195 GLU C O 1
ATOM 6644 N N . TYR C 1 196 ? 30.167 21.068 43.126 1.00 11.40 196 TYR C N 1
ATOM 6645 C CA . TYR C 1 196 ? 31.578 21.424 43.055 1.00 10.95 196 TYR C CA 1
ATOM 6646 C C . TYR C 1 196 ? 31.733 22.535 42.026 1.00 10.78 196 TYR C C 1
ATOM 6647 O O . TYR C 1 196 ? 30.958 22.611 41.069 1.00 10.56 196 TYR C O 1
ATOM 6656 N N . LEU C 1 197 ? 32.729 23.378 42.238 1.00 10.69 197 LEU C N 1
ATOM 6657 C CA . LEU C 1 197 ? 32.929 24.554 41.396 1.00 10.79 197 LEU C CA 1
ATOM 6658 C C . LEU C 1 197 ? 34.357 24.625 40.892 1.00 11.10 197 LEU C C 1
ATOM 6659 O O . LEU C 1 197 ? 35.304 24.424 41.655 1.00 11.26 197 LEU C O 1
ATOM 6664 N N . ILE C 1 198 ? 34.502 24.895 39.594 1.00 11.21 198 ILE C N 1
ATOM 6665 C CA . ILE C 1 198 ? 35.812 25.099 38.982 1.00 11.65 198 ILE C CA 1
ATOM 6666 C C . ILE C 1 198 ? 35.793 26.367 38.133 1.00 12.11 198 ILE C C 1
ATOM 6667 O O . ILE C 1 198 ? 34.972 26.503 37.223 1.00 11.94 198 ILE C O 1
ATOM 6672 N N . ASN C 1 199 ? 36.699 27.293 38.441 1.00 12.86 199 ASN C N 1
ATOM 6673 C CA . ASN C 1 199 ? 36.886 28.491 37.632 1.00 13.72 199 ASN C CA 1
ATOM 6674 C C . ASN C 1 199 ? 37.902 28.188 36.538 1.00 14.26 199 ASN C C 1
ATOM 6675 O O . ASN C 1 199 ? 39.100 28.082 36.804 1.00 14.40 199 ASN C O 1
ATOM 6680 N N . ALA C 1 200 ? 37.417 28.046 35.306 1.00 14.61 200 ALA C N 1
ATOM 6681 C CA . ALA C 1 200 ? 38.256 27.629 34.183 1.00 15.49 200 ALA C CA 1
ATOM 6682 C C . ALA C 1 200 ? 39.342 28.644 33.821 1.00 16.31 200 ALA C C 1
ATOM 6683 O O . ALA C 1 200 ? 40.328 28.297 33.161 1.00 16.61 200 ALA C O 1
ATOM 6685 N N . SER C 1 201 ? 39.154 29.888 34.250 1.00 16.94 201 SER C N 1
ATOM 6686 C CA . SER C 1 201 ? 40.120 30.955 33.992 1.00 17.99 201 SER C CA 1
ATOM 6687 C C . SER C 1 201 ? 41.316 30.902 34.944 1.00 18.42 201 SER C C 1
ATOM 6688 O O . SER C 1 201 ? 42.380 31.445 34.634 1.00 18.97 201 SER C O 1
ATOM 6691 N N . LYS C 1 202 ? 41.135 30.246 36.092 1.00 18.49 202 LYS C N 1
ATOM 6692 C CA . LYS C 1 202 ? 42.144 30.231 37.155 1.00 18.90 202 LYS C CA 1
ATOM 6693 C C . LYS C 1 202 ? 42.647 28.834 37.530 1.00 18.64 202 LYS C C 1
ATOM 6694 O O . LYS C 1 202 ? 43.706 28.704 38.151 1.00 19.21 202 LYS C O 1
ATOM 6700 N N . GLU C 1 203 ? 41.895 27.795 37.164 1.00 18.12 203 GLU C N 1
ATOM 6701 C CA . GLU C 1 203 ? 42.164 26.443 37.667 1.00 17.71 203 GLU C CA 1
ATOM 6702 C C . GLU C 1 203 ? 42.406 25.399 36.574 1.00 17.51 203 GLU C C 1
ATOM 6703 O O . GLU C 1 203 ? 42.012 25.583 35.419 1.00 17.84 203 GLU C O 1
ATOM 6709 N N . ASP C 1 204 ? 43.063 24.308 36.962 1.00 17.24 204 ASP C N 1
ATOM 6710 C CA . ASP C 1 204 ? 43.249 23.139 36.106 1.00 16.90 204 ASP C CA 1
ATOM 6711 C C . ASP C 1 204 ? 42.006 22.272 36.233 1.00 16.41 204 ASP C C 1
ATOM 6712 O O . ASP C 1 204 ? 41.829 21.579 37.239 1.00 16.26 204 ASP C O 1
ATOM 6717 N N . ILE C 1 205 ? 41.152 22.304 35.208 1.00 15.64 205 ILE C N 1
ATOM 6718 C CA . ILE C 1 205 ? 39.855 21.617 35.255 1.00 15.09 205 ILE C CA 1
ATOM 6719 C C . ILE C 1 205 ? 40.022 20.122 35.509 1.00 14.82 205 ILE C C 1
ATOM 6720 O O . ILE C 1 205 ? 39.390 19.568 36.412 1.00 14.63 205 ILE C O 1
ATOM 6725 N N . LEU C 1 206 ? 40.882 19.477 34.727 1.00 14.58 206 LEU C N 1
ATOM 6726 C CA . LEU C 1 206 ? 41.088 18.039 34.842 1.00 14.54 206 LEU C CA 1
ATOM 6727 C C . LEU C 1 206 ? 41.598 17.633 36.225 1.00 14.74 206 LEU C C 1
ATOM 6728 O O . LEU C 1 206 ? 41.078 16.688 36.824 1.00 14.26 206 LEU C O 1
ATOM 6733 N N . ARG C 1 207 ? 42.577 18.360 36.731 1.00 15.04 207 ARG C N 1
ATOM 6734 C CA . ARG C 1 207 ? 43.108 18.044 38.036 1.00 15.50 207 ARG C CA 1
ATOM 6735 C C . ARG C 1 207 ? 42.061 18.167 39.138 1.00 14.84 207 ARG C C 1
ATOM 6736 O O . ARG C 1 207 ? 42.014 17.361 40.004 1.00 15.03 207 ARG C O 1
ATOM 6744 N N . GLN C 1 208 ? 41.253 19.198 39.064 1.00 14.27 208 GLN C N 1
ATOM 6745 C CA . GLN C 1 208 ? 40.182 19.390 40.040 1.00 13.67 208 GLN C CA 1
ATOM 6746 C C . GLN C 1 208 ? 39.119 18.298 39.962 1.00 13.43 208 GLN C C 1
ATOM 6747 O O . GLN C 1 208 ? 38.690 17.777 40.996 1.00 13.01 208 GLN C O 1
ATOM 6753 N N . VAL C 1 209 ? 38.720 17.928 38.745 1.00 13.12 209 VAL C N 1
ATOM 6754 C CA . VAL C 1 209 ? 37.757 16.836 38.558 1.00 13.09 209 VAL C CA 1
ATOM 6755 C C . VAL C 1 209 ? 38.273 15.539 39.189 1.00 13.24 209 VAL C C 1
ATOM 6756 O O . VAL C 1 209 ? 37.528 14.836 39.868 1.00 13.20 209 VAL C O 1
ATOM 6760 N N . LEU C 1 210 ? 39.550 15.235 38.977 1.00 13.53 210 LEU C N 1
ATOM 6761 C CA . LEU C 1 210 ? 40.138 14.025 39.549 1.00 14.04 210 LEU C CA 1
ATOM 6762 C C . LEU C 1 210 ? 40.214 14.067 41.078 1.00 14.20 210 LEU C C 1
ATOM 6763 O O . LEU C 1 210 ? 40.068 13.036 41.734 1.00 14.24 210 LEU C O 1
ATOM 6768 N N . LYS C 1 211 ? 40.418 15.259 41.639 1.00 14.10 211 LYS C N 1
ATOM 6769 C CA . LYS C 1 211 ? 40.349 15.439 43.091 1.00 14.41 211 LYS C CA 1
ATOM 6770 C C . LYS C 1 211 ? 38.939 15.159 43.616 1.00 13.97 211 LYS C C 1
ATOM 6771 O O . LYS C 1 211 ? 38.763 14.389 44.559 1.00 14.30 211 LYS C O 1
ATOM 6777 N N . PHE C 1 212 ? 37.940 15.783 42.989 1.00 13.67 212 PHE C N 1
ATOM 6778 C CA . PHE C 1 212 ? 36.554 15.668 43.448 1.00 13.41 212 PHE C CA 1
ATOM 6779 C C . PHE C 1 212 ? 36.005 14.247 43.322 1.00 13.42 212 PHE C C 1
ATOM 6780 O O . PHE C 1 212 ? 35.140 13.840 44.102 1.00 13.92 212 PHE C O 1
ATOM 6788 N N . THR C 1 213 ? 36.499 13.505 42.335 1.00 13.41 213 THR C N 1
ATOM 6789 C CA . THR C 1 213 ? 36.001 12.159 42.059 1.00 13.30 213 THR C CA 1
ATOM 6790 C C . THR C 1 213 ? 36.972 11.075 42.523 1.00 13.31 213 THR C C 1
ATOM 6791 O O . THR C 1 213 ? 36.789 9.903 42.203 1.00 13.30 213 THR C O 1
ATOM 6795 N N . ASN C 1 214 ? 38.003 11.473 43.267 1.00 13.45 214 ASN C N 1
ATOM 6796 C CA . ASN C 1 214 ? 39.029 10.548 43.755 1.00 13.78 214 ASN C CA 1
ATOM 6797 C C . ASN C 1 214 ? 39.596 9.639 42.658 1.00 13.73 214 ASN C C 1
ATOM 6798 O O . ASN C 1 214 ? 39.748 8.423 42.836 1.00 14.42 214 ASN C O 1
ATOM 6803 N N . GLY C 1 215 ? 39.895 10.262 41.518 1.00 13.79 215 GLY C N 1
ATOM 6804 C CA . GLY C 1 215 ? 40.513 9.586 40.385 1.00 13.58 215 GLY C CA 1
ATOM 6805 C C . GLY C 1 215 ? 39.560 8.825 39.483 1.00 13.55 215 GLY C C 1
ATOM 6806 O O . GLY C 1 215 ? 39.979 8.304 38.449 1.00 14.27 215 GLY C O 1
ATOM 6807 N N . LYS C 1 216 ? 38.293 8.807 39.819 1.00 13.35 216 LYS C N 1
ATOM 6808 C CA . LYS C 1 216 ? 37.348 7.977 39.068 1.00 13.09 216 LYS C CA 1
ATOM 6809 C C . LYS C 1 216 ? 36.933 8.650 37.747 1.00 12.78 216 LYS C C 1
ATOM 6810 O O . LYS C 1 216 ? 36.642 7.998 36.779 1.00 13.13 216 LYS C O 1
ATOM 6816 N N . GLY C 1 217 ? 36.914 9.974 37.793 1.00 12.00 217 GLY C N 1
ATOM 6817 C CA . GLY C 1 217 ? 36.360 10.725 36.669 1.00 11.28 217 GLY C CA 1
ATOM 6818 C C . GLY C 1 217 ? 34.847 10.814 36.753 1.00 10.93 217 GLY C C 1
ATOM 6819 O O . GLY C 1 217 ? 34.227 10.243 37.658 1.00 11.07 217 GLY C O 1
ATOM 6820 N N . VAL C 1 218 ? 34.249 11.527 35.807 1.00 10.06 218 VAL C N 1
ATOM 6821 C CA . VAL C 1 218 ? 32.807 11.778 35.829 1.00 9.49 218 VAL C CA 1
ATOM 6822 C C . VAL C 1 218 ? 32.028 10.748 35.016 1.00 9.85 218 VAL C C 1
ATOM 6823 O O . VAL C 1 218 ? 32.538 10.197 34.035 1.00 9.91 218 VAL C O 1
ATOM 6827 N N . ASP C 1 219 ? 30.791 10.496 35.434 1.00 9.83 219 ASP C N 1
ATOM 6828 C CA . ASP C 1 219 ? 29.920 9.559 34.725 1.00 10.04 219 ASP C CA 1
ATOM 6829 C C . ASP C 1 219 ? 29.498 10.120 33.366 1.00 9.81 219 ASP C C 1
ATOM 6830 O O . ASP C 1 219 ? 29.323 9.372 32.401 1.00 10.03 219 ASP C O 1
ATOM 6835 N N . ALA C 1 220 ? 29.335 11.438 33.298 1.00 9.64 220 ALA C N 1
ATOM 6836 C CA . ALA C 1 220 ? 28.973 12.108 32.050 1.00 9.26 220 ALA C CA 1
ATOM 6837 C C . ALA C 1 220 ? 29.506 13.525 32.003 1.00 9.43 220 ALA C C 1
ATOM 6838 O O . ALA C 1 220 ? 29.683 14.171 33.039 1.00 9.13 220 ALA C O 1
ATOM 6840 N N . SER C 1 221 ? 29.771 13.993 30.786 1.00 9.25 221 SER C N 1
ATOM 6841 C CA . SER C 1 221 ? 30.142 15.379 30.567 1.00 9.41 221 SER C CA 1
ATOM 6842 C C . SER C 1 221 ? 29.109 16.026 29.653 1.00 9.58 221 SER C C 1
ATOM 6843 O O . SER C 1 221 ? 28.881 15.559 28.528 1.00 9.75 221 SER C O 1
ATOM 6846 N N . PHE C 1 222 ? 28.478 17.074 30.165 1.00 9.68 222 PHE C N 1
ATOM 6847 C CA . PHE C 1 222 ? 27.562 17.898 29.377 1.00 9.96 222 PHE C CA 1
ATOM 6848 C C . PHE C 1 222 ? 28.332 19.139 28.959 1.00 10.02 222 PHE C C 1
ATOM 6849 O O . PHE C 1 222 ? 28.496 20.089 29.724 1.00 10.43 222 PHE C O 1
ATOM 6857 N N . ASP C 1 223 ? 28.825 19.095 27.727 1.00 9.87 223 ASP C N 1
ATOM 6858 C CA . ASP C 1 223 ? 29.876 19.991 27.276 1.00 9.60 223 ASP C CA 1
ATOM 6859 C C . ASP C 1 223 ? 29.401 20.731 26.032 1.00 9.72 223 ASP C C 1
ATOM 6860 O O . ASP C 1 223 ? 29.312 20.150 24.950 1.00 9.53 223 ASP C O 1
ATOM 6865 N N . SER C 1 224 ? 29.095 22.016 26.196 1.00 9.64 224 SER C N 1
ATOM 6866 C CA . SER C 1 224 ? 28.599 22.834 25.087 1.00 9.99 224 SER C CA 1
ATOM 6867 C C . SER C 1 224 ? 29.692 23.705 24.492 1.00 9.97 224 SER C C 1
ATOM 6868 O O . SER C 1 224 ? 29.412 24.561 23.649 1.00 10.07 224 SER C O 1
ATOM 6871 N N . VAL C 1 225 ? 30.934 23.495 24.917 1.00 10.09 225 VAL C N 1
ATOM 6872 C CA . VAL C 1 225 ? 32.023 24.410 24.559 1.00 10.68 225 VAL C CA 1
ATOM 6873 C C . VAL C 1 225 ? 32.761 23.995 23.280 1.00 10.77 225 VAL C C 1
ATOM 6874 O O . VAL C 1 225 ? 33.293 24.842 22.557 1.00 11.01 225 VAL C O 1
ATOM 6878 N N . GLY C 1 226 ? 32.776 22.716 22.986 1.00 10.75 226 GLY C N 1
ATOM 6879 C CA . GLY C 1 226 ? 33.341 22.250 21.725 1.00 10.81 226 GLY C CA 1
ATOM 6880 C C . GLY C 1 226 ? 34.851 22.144 21.740 1.00 11.21 226 GLY C C 1
ATOM 6881 O O . GLY C 1 226 ? 35.421 21.442 22.570 1.00 11.09 226 GLY C O 1
ATOM 6882 N N . LYS C 1 227 ? 35.496 22.853 20.816 1.00 11.68 227 LYS C N 1
ATOM 6883 C CA . LYS C 1 227 ? 36.923 22.672 20.538 1.00 12.94 227 LYS C CA 1
ATOM 6884 C C . LYS C 1 227 ? 37.844 22.671 21.767 1.00 13.05 227 LYS C C 1
ATOM 6885 O O . LYS C 1 227 ? 38.631 21.737 21.963 1.00 13.11 227 LYS C O 1
ATOM 6891 N N . ASP C 1 228 ? 37.737 23.694 22.588 1.00 13.57 228 ASP C N 1
ATOM 6892 C CA . ASP C 1 228 ? 38.710 23.934 23.653 1.00 13.96 228 ASP C CA 1
ATOM 6893 C C . ASP C 1 228 ? 38.545 23.045 24.877 1.00 13.86 228 ASP C C 1
ATOM 6894 O O . ASP C 1 228 ? 39.423 23.045 25.754 1.00 14.29 228 ASP C O 1
ATOM 6899 N N . THR C 1 229 ? 37.453 22.296 24.926 1.00 13.38 229 THR C N 1
ATOM 6900 C CA . THR C 1 229 ? 37.175 21.434 26.078 1.00 13.25 229 THR C CA 1
ATOM 6901 C C . THR C 1 229 ? 37.116 19.950 25.732 1.00 13.32 229 THR C C 1
ATOM 6902 O O . THR C 1 229 ? 36.947 19.113 26.618 1.00 13.02 229 THR C O 1
ATOM 6906 N N . PHE C 1 230 ? 37.291 19.626 24.451 1.00 13.35 230 PHE C N 1
ATOM 6907 C CA . PHE C 1 230 ? 37.176 18.247 23.976 1.00 13.65 230 PHE C CA 1
ATOM 6908 C C . PHE C 1 230 ? 38.141 17.305 24.696 1.00 13.59 230 PHE C C 1
ATOM 6909 O O . PHE C 1 230 ? 37.731 16.272 25.224 1.00 13.25 230 PHE C O 1
ATOM 6917 N N . GLU C 1 231 ? 39.420 17.668 24.715 1.00 13.66 231 GLU C N 1
ATOM 6918 C CA . GLU C 1 231 ? 40.454 16.849 25.372 1.00 14.16 231 GLU C CA 1
ATOM 6919 C C . GLU C 1 231 ? 40.220 16.755 26.878 1.00 13.45 231 GLU C C 1
ATOM 6920 O O . GLU C 1 231 ? 40.436 15.697 27.483 1.00 13.80 231 GLU C O 1
ATOM 6926 N N . ILE C 1 232 ? 39.777 17.859 27.475 1.00 13.01 232 ILE C N 1
ATOM 6927 C CA . ILE C 1 232 ? 39.486 17.877 28.906 1.00 12.27 232 ILE C CA 1
ATOM 6928 C C . ILE C 1 232 ? 38.333 16.932 29.249 1.00 11.73 232 ILE C C 1
ATOM 6929 O O . ILE C 1 232 ? 38.445 16.134 30.181 1.00 11.44 232 ILE C O 1
ATOM 6934 N N . SER C 1 233 ? 37.243 17.009 28.489 1.00 11.31 233 SER C N 1
ATOM 6935 C CA . SER C 1 233 ? 36.106 16.117 28.705 1.00 11.00 233 SER C CA 1
ATOM 6936 C C . SER C 1 233 ? 36.510 14.660 28.529 1.00 11.02 233 SER C C 1
ATOM 6937 O O . SER C 1 233 ? 36.176 13.817 29.361 1.00 10.58 233 SER C O 1
ATOM 6940 N N . LEU C 1 234 ? 37.241 14.368 27.455 1.00 11.24 234 LEU C N 1
ATOM 6941 C CA . LEU C 1 234 ? 37.675 13.000 27.199 1.00 11.52 234 LEU C CA 1
ATOM 6942 C C . LEU C 1 234 ? 38.499 12.442 28.363 1.00 11.35 234 LEU C C 1
ATOM 6943 O O . LEU C 1 234 ? 38.283 11.303 28.782 1.00 11.47 234 LEU C O 1
ATOM 6948 N N . ALA C 1 235 ? 39.413 13.259 28.891 1.00 11.06 235 ALA C N 1
ATOM 6949 C CA . ALA C 1 235 ? 40.284 12.853 29.997 1.00 10.84 235 ALA C CA 1
ATOM 6950 C C . ALA C 1 235 ? 39.541 12.781 31.330 1.00 10.58 235 ALA C C 1
ATOM 6951 O O . ALA C 1 235 ? 39.859 11.937 32.175 1.00 11.28 235 ALA C O 1
ATOM 6953 N N . ALA C 1 236 ? 38.550 13.655 31.500 1.00 10.29 236 ALA C N 1
ATOM 6954 C CA . ALA C 1 236 ? 37.787 13.758 32.754 1.00 10.00 236 ALA C CA 1
ATOM 6955 C C . ALA C 1 236 ? 36.765 12.648 32.936 1.00 9.95 236 ALA C C 1
ATOM 6956 O O . ALA C 1 236 ? 36.347 12.369 34.058 1.00 10.01 236 ALA C O 1
ATOM 6958 N N . LEU C 1 237 ? 36.352 12.023 31.840 1.00 9.56 237 LEU C N 1
ATOM 6959 C CA . LEU C 1 237 ? 35.341 10.978 31.919 1.00 9.55 237 LEU C CA 1
ATOM 6960 C C . LEU C 1 237 ? 35.865 9.707 32.571 1.00 9.71 237 LEU C C 1
ATOM 6961 O O . LEU C 1 237 ? 37.030 9.332 32.399 1.00 10.19 237 LEU C O 1
ATOM 6966 N N . LYS C 1 238 ? 34.987 9.055 33.326 1.00 10.07 238 LYS C N 1
ATOM 6967 C CA . LYS C 1 238 ? 35.254 7.733 33.868 1.00 10.32 238 LYS C CA 1
ATOM 6968 C C . LYS C 1 238 ? 35.358 6.716 32.728 1.00 10.44 238 LYS C C 1
ATOM 6969 O O . LYS C 1 238 ? 34.905 6.975 31.608 1.00 10.55 238 LYS C O 1
ATOM 6975 N N . ARG C 1 239 ? 35.966 5.571 33.013 1.00 10.66 239 ARG C N 1
ATOM 6976 C CA . ARG C 1 239 ? 35.853 4.422 32.123 1.00 11.32 239 ARG C CA 1
ATOM 6977 C C . ARG C 1 239 ? 34.367 4.092 31.937 1.00 11.46 239 ARG C C 1
ATOM 6978 O O . ARG C 1 239 ? 33.624 3.943 32.920 1.00 11.83 239 ARG C O 1
ATOM 6986 N N . LYS C 1 240 ? 33.915 4.049 30.684 1.00 11.25 240 LYS C N 1
ATOM 6987 C CA . LYS C 1 240 ? 32.526 3.824 30.327 1.00 11.19 240 LYS C CA 1
ATOM 6988 C C . LYS C 1 240 ? 31.657 5.054 30.402 1.00 10.78 240 LYS C C 1
ATOM 6989 O O . LYS C 1 240 ? 30.491 4.955 30.303 1.00 11.16 240 LYS C O 1
ATOM 6995 N N . GLY C 1 241 ? 32.298 6.189 30.554 1.00 10.43 241 GLY C N 1
ATOM 6996 C CA . GLY C 1 241 ? 31.583 7.465 30.656 1.00 9.80 241 GLY C CA 1
ATOM 6997 C C . GLY C 1 241 ? 30.923 7.912 29.368 1.00 9.75 241 GLY C C 1
ATOM 6998 O O . GLY C 1 241 ? 31.217 7.399 28.286 1.00 9.81 241 GLY C O 1
ATOM 6999 N N . VAL C 1 242 ? 30.013 8.875 29.481 1.00 9.20 242 VAL C N 1
ATOM 7000 C CA . VAL C 1 242 ? 29.251 9.364 28.327 1.00 9.38 242 VAL C CA 1
ATOM 7001 C C . VAL C 1 242 ? 29.538 10.841 28.071 1.00 9.29 242 VAL C C 1
ATOM 7002 O O . VAL C 1 242 ? 29.396 11.685 28.953 1.00 9.26 242 VAL C O 1
ATOM 7006 N N . PHE C 1 243 ? 29.956 11.123 26.841 1.00 9.10 243 PHE C N 1
ATOM 7007 C CA . PHE C 1 243 ? 30.315 12.461 26.395 1.00 9.28 243 PHE C CA 1
ATOM 7008 C C . PHE C 1 243 ? 29.126 13.025 25.621 1.00 9.03 243 PHE C C 1
ATOM 7009 O O . PHE C 1 243 ? 28.847 12.598 24.493 1.00 9.12 243 PHE C O 1
ATOM 7017 N N . VAL C 1 244 ? 28.416 13.974 26.229 1.00 8.84 244 VAL C N 1
ATOM 7018 C CA . VAL C 1 244 ? 27.336 14.675 25.531 1.00 8.80 244 VAL C CA 1
ATOM 7019 C C . VAL C 1 244 ? 27.854 16.032 25.054 1.00 8.92 244 VAL C C 1
ATOM 7020 O O . VAL C 1 244 ? 27.832 17.015 25.794 1.00 8.65 244 VAL C O 1
ATOM 7024 N N . SER C 1 245 ? 28.358 16.054 23.827 1.00 9.07 245 SER C N 1
ATOM 7025 C CA . SER C 1 245 ? 28.854 17.269 23.196 1.00 9.39 245 SER C CA 1
ATOM 7026 C C . SER C 1 245 ? 27.676 17.948 22.522 1.00 9.39 245 SER C C 1
ATOM 7027 O O . SER C 1 245 ? 27.091 17.396 21.598 1.00 9.88 245 SER C O 1
ATOM 7030 N N . PHE C 1 246 ? 27.303 19.139 22.975 1.00 9.22 246 PHE C N 1
ATOM 7031 C CA . PHE C 1 246 ? 26.059 19.722 22.467 1.00 9.06 246 PHE C CA 1
ATOM 7032 C C . PHE C 1 246 ? 26.126 21.190 22.074 1.00 9.33 246 PHE C C 1
ATOM 7033 O O . PHE C 1 246 ? 25.098 21.804 21.804 1.00 9.80 246 PHE C O 1
ATOM 7041 N N . GLY C 1 247 ? 27.335 21.733 22.023 1.00 9.61 247 GLY C N 1
ATOM 7042 C CA . GLY C 1 247 ? 27.550 23.102 21.563 1.00 10.24 247 GLY C CA 1
ATOM 7043 C C . GLY C 1 247 ? 28.920 23.275 20.942 1.00 10.57 247 GLY C C 1
ATOM 7044 O O . GLY C 1 247 ? 29.771 22.396 20.995 1.00 11.01 247 GLY C O 1
ATOM 7045 N N . ASN C 1 248 ? 29.128 24.452 20.357 1.00 11.14 248 ASN C N 1
ATOM 7046 C CA . ASN C 1 248 ? 30.375 24.791 19.672 1.00 11.75 248 ASN C CA 1
ATOM 7047 C C . ASN C 1 248 ? 30.883 26.173 20.085 1.00 11.95 248 ASN C C 1
ATOM 7048 O O . ASN C 1 248 ? 31.449 26.893 19.261 1.00 12.32 248 ASN C O 1
ATOM 7053 N N . ALA C 1 249 ? 30.702 26.541 21.355 1.00 11.95 249 ALA C N 1
ATOM 7054 C CA . ALA C 1 249 ? 30.967 27.918 21.791 1.00 12.06 249 ALA C CA 1
ATOM 7055 C C . ALA C 1 249 ? 32.391 28.406 21.512 1.00 12.35 249 ALA C C 1
ATOM 7056 O O . ALA C 1 249 ? 32.585 29.576 21.164 1.00 12.81 249 ALA C O 1
ATOM 7058 N N . SER C 1 250 ? 33.371 27.513 21.654 1.00 12.51 250 SER C N 1
ATOM 7059 C CA . SER C 1 250 ? 34.779 27.840 21.398 1.00 12.83 250 SER C CA 1
ATOM 7060 C C . SER C 1 250 ? 35.198 27.483 19.973 1.00 13.21 250 SER C C 1
ATOM 7061 O O . SER C 1 250 ? 36.357 27.682 19.588 1.00 14.18 250 SER C O 1
ATOM 7064 N N . GLY C 1 251 ? 34.244 26.969 19.204 1.00 13.30 251 GLY C N 1
ATOM 7065 C CA . GLY C 1 251 ? 34.492 26.479 17.850 1.00 13.18 251 GLY C CA 1
ATOM 7066 C C . GLY C 1 251 ? 34.127 25.012 17.706 1.00 13.32 251 GLY C C 1
ATOM 7067 O O . GLY C 1 251 ? 33.967 24.296 18.700 1.00 13.08 251 GLY C O 1
ATOM 7068 N N . LEU C 1 252 ? 33.990 24.564 16.462 1.00 13.46 252 LEU C N 1
ATOM 7069 C CA . LEU C 1 252 ? 33.723 23.174 16.178 1.00 13.82 252 LEU C CA 1
ATOM 7070 C C . LEU C 1 252 ? 34.891 22.296 16.608 1.00 13.95 252 LEU C C 1
ATOM 7071 O O . LEU C 1 252 ? 36.055 22.686 16.487 1.00 14.11 252 LEU C O 1
ATOM 7076 N N . ILE C 1 253 ? 34.571 21.115 17.128 1.00 14.00 253 ILE C N 1
ATOM 7077 C CA . ILE C 1 253 ? 35.586 20.105 17.393 1.00 14.30 253 ILE C CA 1
ATOM 7078 C C . ILE C 1 253 ? 36.098 19.601 16.041 1.00 15.02 253 ILE C C 1
ATOM 7079 O O . ILE C 1 253 ? 35.307 19.147 15.234 1.00 15.22 253 ILE C O 1
ATOM 7084 N N . PRO C 1 254 ? 37.420 19.700 15.804 1.00 15.82 254 PRO C N 1
ATOM 7085 C CA . PRO C 1 254 ? 37.991 19.227 14.556 1.00 16.54 254 PRO C CA 1
ATOM 7086 C C . PRO C 1 254 ? 37.714 17.737 14.335 1.00 17.20 254 PRO C C 1
ATOM 7087 O O . PRO C 1 254 ? 37.524 17.003 15.309 1.00 17.19 254 PRO C O 1
ATOM 7091 N N . PRO C 1 255 ? 37.675 17.293 13.066 1.00 17.75 255 PRO C N 1
ATOM 7092 C CA . PRO C 1 255 ? 37.501 15.867 12.790 1.00 18.22 255 PRO C CA 1
ATOM 7093 C C . PRO C 1 255 ? 38.544 15.033 13.533 1.00 18.46 255 PRO C C 1
ATOM 7094 O O . PRO C 1 255 ? 39.723 15.393 13.572 1.00 18.73 255 PRO C O 1
ATOM 7098 N N . PHE C 1 256 ? 38.103 13.944 14.154 1.00 18.68 256 PHE C N 1
ATOM 7099 C CA . PHE C 1 256 ? 39.026 13.069 14.869 1.00 18.83 256 PHE C CA 1
ATOM 7100 C C . PHE C 1 256 ? 38.718 11.598 14.620 1.00 18.66 256 PHE C C 1
ATOM 7101 O O . PHE C 1 256 ? 37.615 11.246 14.187 1.00 18.84 256 PHE C O 1
ATOM 7109 N N . SER C 1 257 ? 39.666 10.776 14.938 1.00 18.70 257 SER C N 1
ATOM 7110 C CA . SER C 1 257 ? 39.504 9.375 14.785 1.00 18.53 257 SER C CA 1
ATOM 7111 C C . SER C 1 257 ? 38.662 8.805 15.915 1.00 17.85 257 SER C C 1
ATOM 7112 O O . SER C 1 257 ? 38.971 8.965 17.057 1.00 17.50 257 SER C O 1
ATOM 7115 N N . ILE C 1 258 ? 37.640 8.077 15.580 1.00 17.21 258 ILE C N 1
ATOM 7116 C CA . ILE C 1 258 ? 36.708 7.596 16.586 1.00 16.87 258 ILE C CA 1
ATOM 7117 C C . ILE C 1 258 ? 37.315 6.544 17.521 1.00 16.81 258 ILE C C 1
ATOM 7118 O O . ILE C 1 258 ? 36.733 6.231 18.554 1.00 16.46 258 ILE C O 1
ATOM 7123 N N . THR C 1 259 ? 38.493 6.030 17.169 1.00 16.91 259 THR C N 1
ATOM 7124 C CA . THR C 1 259 ? 39.226 5.100 18.031 1.00 17.24 259 THR C CA 1
ATOM 7125 C C . THR C 1 259 ? 39.729 5.780 19.314 1.00 16.96 259 THR C C 1
ATOM 7126 O O . THR C 1 259 ? 40.209 5.116 20.236 1.00 16.97 259 THR C O 1
ATOM 7130 N N . ARG C 1 260 ? 39.614 7.103 19.368 1.00 16.73 260 ARG C N 1
ATOM 7131 C CA . ARG C 1 260 ? 39.960 7.838 20.583 1.00 16.58 260 ARG C CA 1
ATOM 7132 C C . ARG C 1 260 ? 38.936 7.605 21.689 1.00 15.83 260 ARG C C 1
ATOM 7133 O O . ARG C 1 260 ? 39.206 7.874 22.862 1.00 15.89 260 ARG C O 1
ATOM 7141 N N . LEU C 1 261 ? 37.770 7.088 21.305 1.00 15.21 261 LEU C N 1
ATOM 7142 C CA . LEU C 1 261 ? 36.744 6.690 22.270 1.00 14.57 261 LEU C CA 1
ATOM 7143 C C . LEU C 1 261 ? 37.017 5.310 22.864 1.00 14.43 261 LEU C C 1
ATOM 7144 O O . LEU C 1 261 ? 36.335 4.889 23.797 1.00 14.12 261 LEU C O 1
ATOM 7149 N N . SER C 1 262 ? 38.016 4.613 22.328 1.00 13.92 262 SER C N 1
ATOM 7150 C CA . SER C 1 262 ? 38.232 3.200 22.652 1.00 14.27 262 SER C CA 1
ATOM 7151 C C . SER C 1 262 ? 38.920 2.891 23.986 1.00 13.84 262 SER C C 1
ATOM 7152 O O . SER C 1 262 ? 38.460 2.003 24.698 1.00 13.69 262 SER C O 1
ATOM 7155 N N . PRO C 1 263 ? 40.022 3.600 24.327 1.00 14.00 263 PRO C N 1
ATOM 7156 C CA . PRO C 1 263 ? 40.705 3.221 25.577 1.00 14.06 263 PRO C CA 1
ATOM 7157 C C . PRO C 1 263 ? 39.783 3.164 26.799 1.00 13.97 263 PRO C C 1
ATOM 7158 O O . PRO C 1 263 ? 39.938 2.280 27.640 1.00 14.58 263 PRO C O 1
ATOM 7162 N N . LYS C 1 264 ? 38.858 4.105 26.891 1.00 13.42 264 LYS C N 1
ATOM 7163 C CA . LYS C 1 264 ? 37.896 4.171 27.996 1.00 12.91 264 LYS C CA 1
ATOM 7164 C C . LYS C 1 264 ? 36.450 3.756 27.682 1.00 12.29 264 LYS C C 1
ATOM 7165 O O . LYS C 1 264 ? 35.559 3.962 28.425 1.00 12.49 264 LYS C O 1
ATOM 7171 N N . ASN C 1 265 ? 36.230 3.199 26.520 1.00 11.81 265 ASN C N 1
ATOM 7172 C CA . ASN C 1 265 ? 34.863 2.844 26.090 1.00 11.19 265 ASN C CA 1
ATOM 7173 C C . ASN C 1 265 ? 33.856 3.981 26.280 1.00 10.96 265 ASN C C 1
ATOM 7174 O O . ASN C 1 265 ? 32.770 3.793 26.832 1.00 10.67 265 ASN C O 1
ATOM 7179 N N . ILE C 1 266 ? 34.241 5.161 25.803 1.00 10.75 266 ILE C N 1
ATOM 7180 C CA . ILE C 1 266 ? 33.405 6.350 25.877 1.00 10.95 266 ILE C CA 1
ATOM 7181 C C . ILE C 1 266 ? 32.283 6.292 24.842 1.00 10.81 266 ILE C C 1
ATOM 7182 O O . ILE C 1 266 ? 32.497 5.900 23.691 1.00 11.28 266 ILE C O 1
ATOM 7187 N N . THR C 1 267 ? 31.085 6.648 25.286 1.00 10.83 267 THR C N 1
ATOM 7188 C CA . THR C 1 267 ? 29.933 6.802 24.417 1.00 10.93 267 THR C CA 1
ATOM 7189 C C . THR C 1 267 ? 29.822 8.277 24.057 1.00 10.95 267 THR C C 1
ATOM 7190 O O . THR C 1 267 ? 29.886 9.133 24.939 1.00 11.06 267 THR C O 1
ATOM 7194 N N . LEU C 1 268 ? 29.671 8.567 22.767 1.00 10.89 268 LEU C N 1
ATOM 7195 C CA . LEU C 1 268 ? 29.589 9.946 22.294 1.00 11.00 268 LEU C CA 1
ATOM 7196 C C . LEU C 1 268 ? 28.215 10.259 21.707 1.00 11.00 268 LEU C C 1
ATOM 7197 O O . LEU C 1 268 ? 27.675 9.491 20.912 1.00 11.08 268 LEU C O 1
ATOM 7202 N N . VAL C 1 269 ? 27.645 11.380 22.133 1.00 10.62 269 VAL C N 1
ATOM 7203 C CA . VAL C 1 269 ? 26.395 11.880 21.572 1.00 10.62 269 VAL C CA 1
ATOM 7204 C C . VAL C 1 269 ? 26.611 13.344 21.210 1.00 10.20 269 VAL C C 1
ATOM 7205 O O . VAL C 1 269 ? 27.245 14.085 21.967 1.00 10.41 269 VAL C O 1
ATOM 7209 N N . ARG C 1 270 ? 26.116 13.750 20.044 1.00 9.95 270 ARG C N 1
ATOM 7210 C CA . ARG C 1 270 ? 26.145 15.159 19.661 1.00 9.86 270 ARG C CA 1
ATOM 7211 C C . ARG C 1 270 ? 24.731 15.549 19.242 1.00 10.00 270 ARG C C 1
ATOM 7212 O O . ARG C 1 270 ? 24.432 15.673 18.049 1.00 10.14 270 ARG C O 1
ATOM 7220 N N . PRO C 1 271 ? 23.839 15.676 20.200 1.00 10.11 271 PRO C N 1
ATOM 7221 C CA . PRO C 1 271 ? 22.421 15.828 19.906 1.00 10.48 271 PRO C CA 1
ATOM 7222 C C . PRO C 1 271 ? 21.997 17.267 19.580 1.00 10.85 271 PRO C C 1
ATOM 7223 O O . PRO C 1 271 ? 22.668 18.197 19.818 1.00 10.90 271 PRO C O 1
ATOM 7227 N N . GLN C 1 272 ? 20.816 17.336 19.007 1.00 11.25 272 GLN C N 1
ATOM 7228 C CA . GLN C 1 272 ? 20.087 18.564 18.800 1.00 11.92 272 GLN C CA 1
ATOM 7229 C C . GLN C 1 272 ? 18.664 18.359 19.315 1.00 11.81 272 GLN C C 1
ATOM 7230 O O . GLN C 1 272 ? 18.188 17.292 19.303 1.00 11.76 272 GLN C O 1
ATOM 7236 N N . LEU C 1 273 ? 18.041 19.434 19.792 1.00 11.67 273 LEU C N 1
ATOM 7237 C CA . LEU C 1 273 ? 16.721 19.356 20.415 1.00 11.96 273 LEU C CA 1
ATOM 7238 C C . LEU C 1 273 ? 15.667 18.708 19.520 1.00 12.52 273 LEU C C 1
ATOM 7239 O O . LEU C 1 273 ? 14.884 17.878 19.984 1.00 12.06 273 LEU C O 1
ATOM 7244 N N . TYR C 1 274 ? 15.652 19.088 18.245 1.00 13.13 274 TYR C N 1
ATOM 7245 C CA . TYR C 1 274 ? 14.604 18.640 17.328 1.00 14.15 274 TYR C CA 1
ATOM 7246 C C . TYR C 1 274 ? 14.403 17.124 17.328 1.00 14.14 274 TYR C C 1
ATOM 7247 O O . TYR C 1 274 ? 13.266 16.642 17.297 1.00 14.30 274 TYR C O 1
ATOM 7256 N N . GLY C 1 275 ? 15.511 16.387 17.357 1.00 14.10 275 GLY C N 1
ATOM 7257 C CA . GLY C 1 275 ? 15.485 14.926 17.284 1.00 14.27 275 GLY C CA 1
ATOM 7258 C C . GLY C 1 275 ? 14.810 14.246 18.460 1.00 14.23 275 GLY C C 1
ATOM 7259 O O . GLY C 1 275 ? 14.547 13.045 18.411 1.00 14.45 275 GLY C O 1
ATOM 7260 N N . TYR C 1 276 ? 14.535 15.006 19.520 1.00 14.09 276 TYR C N 1
ATOM 7261 C CA . TYR C 1 276 ? 13.823 14.482 20.684 1.00 14.22 276 TYR C CA 1
ATOM 7262 C C . TYR C 1 276 ? 12.385 14.993 20.806 1.00 14.70 276 TYR C C 1
ATOM 7263 O O . TYR C 1 276 ? 11.654 14.569 21.696 1.00 14.72 276 TYR C O 1
ATOM 7272 N N . ILE C 1 277 ? 11.990 15.912 19.926 1.00 15.58 277 ILE C N 1
ATOM 7273 C CA . ILE C 1 277 ? 10.617 16.436 19.918 1.00 16.78 277 ILE C CA 1
ATOM 7274 C C . ILE C 1 277 ? 9.963 16.332 18.537 1.00 17.88 277 ILE C C 1
ATOM 7275 O O . ILE C 1 277 ? 9.017 17.063 18.237 1.00 18.41 277 ILE C O 1
ATOM 7280 N N . ALA C 1 278 ? 10.465 15.410 17.719 1.00 18.89 278 ALA C N 1
ATOM 7281 C CA . ALA C 1 278 ? 10.018 15.254 16.330 1.00 20.05 278 ALA C CA 1
ATOM 7282 C C . ALA C 1 278 ? 8.572 14.755 16.188 1.00 21.05 278 ALA C C 1
ATOM 7283 O O . ALA C 1 278 ? 7.841 15.218 15.326 1.00 21.58 278 ALA C O 1
ATOM 7285 N N . ASP C 1 279 ? 8.177 13.815 17.044 1.00 22.13 279 ASP C N 1
ATOM 7286 C CA . ASP C 1 279 ? 6.820 13.257 17.057 1.00 23.13 279 ASP C CA 1
ATOM 7287 C C . ASP C 1 279 ? 5.884 14.120 17.899 1.00 23.13 279 ASP C C 1
ATOM 7288 O O . ASP C 1 279 ? 6.331 14.744 18.866 1.00 23.07 279 ASP C O 1
ATOM 7293 N N . PRO C 1 280 ? 4.579 14.151 17.552 1.00 23.25 280 PRO C N 1
ATOM 7294 C CA . PRO C 1 280 ? 3.601 14.839 18.409 1.00 23.23 280 PRO C CA 1
ATOM 7295 C C . PRO C 1 280 ? 3.589 14.296 19.845 1.00 23.14 280 PRO C C 1
ATOM 7296 O O . PRO C 1 280 ? 3.353 15.050 20.794 1.00 22.94 280 PRO C O 1
ATOM 7300 N N . GLU C 1 281 ? 3.854 13.000 19.990 1.00 23.05 281 GLU C N 1
ATOM 7301 C CA . GLU C 1 281 ? 3.908 12.343 21.294 1.00 23.08 281 GLU C CA 1
ATOM 7302 C C . GLU C 1 281 ? 5.132 12.788 22.098 1.00 22.31 281 GLU C C 1
ATOM 7303 O O . GLU C 1 281 ? 5.059 12.961 23.317 1.00 22.17 281 GLU C O 1
ATOM 7309 N N . GLU C 1 282 ? 6.251 12.967 21.400 1.00 21.53 282 GLU C N 1
ATOM 7310 C CA . GLU C 1 282 ? 7.495 13.428 22.018 1.00 20.67 282 GLU C CA 1
ATOM 7311 C C . GLU C 1 282 ? 7.393 14.900 22.405 1.00 20.11 282 GLU C C 1
ATOM 7312 O O . GLU C 1 282 ? 7.802 15.290 23.503 1.00 19.73 282 GLU C O 1
ATOM 7318 N N . TRP C 1 283 ? 6.834 15.708 21.506 1.00 19.59 283 TRP C N 1
ATOM 7319 C CA . TRP C 1 283 ? 6.565 17.110 21.806 1.00 19.17 283 TRP C CA 1
ATOM 7320 C C . TRP C 1 283 ? 5.665 17.246 23.032 1.00 19.25 283 TRP C C 1
ATOM 7321 O O . TRP C 1 283 ? 5.965 18.022 23.936 1.00 18.99 283 TRP C O 1
ATOM 7332 N N . LYS C 1 284 ? 4.574 16.478 23.061 1.00 19.55 284 LYS C N 1
ATOM 7333 C CA . LYS C 1 284 ? 3.623 16.537 24.170 1.00 19.97 284 LYS C CA 1
ATOM 7334 C C . LYS C 1 284 ? 4.289 16.209 25.506 1.00 19.70 284 LYS C C 1
ATOM 7335 O O . LYS C 1 284 ? 4.080 16.912 26.492 1.00 19.76 284 LYS C O 1
ATOM 7341 N N . TYR C 1 285 ? 5.093 15.148 25.515 1.00 19.59 285 TYR C N 1
ATOM 7342 C CA . TYR C 1 285 ? 5.785 14.683 26.715 1.00 19.57 285 TYR C CA 1
ATOM 7343 C C . TYR C 1 285 ? 6.681 15.765 27.324 1.00 18.84 285 TYR C C 1
ATOM 7344 O O . TYR C 1 285 ? 6.581 16.059 28.515 1.00 18.92 285 TYR C O 1
ATOM 7353 N N . TYR C 1 286 ? 7.540 16.360 26.498 1.00 18.02 286 TYR C N 1
ATOM 7354 C CA . TYR C 1 286 ? 8.503 17.346 26.989 1.00 17.14 286 TYR C CA 1
ATOM 7355 C C . TYR C 1 286 ? 7.903 18.728 27.232 1.00 17.14 286 TYR C C 1
ATOM 7356 O O . TYR C 1 286 ? 8.306 19.413 28.173 1.00 16.90 286 TYR C O 1
ATOM 7365 N N . SER C 1 287 ? 6.947 19.136 26.397 1.00 17.59 287 SER C N 1
ATOM 7366 C CA . SER C 1 287 ? 6.292 20.436 26.576 1.00 17.90 287 SER C CA 1
ATOM 7367 C C . SER C 1 287 ? 5.385 20.458 27.811 1.00 18.51 287 SER C C 1
ATOM 7368 O O . SER C 1 287 ? 5.306 21.476 28.500 1.00 18.32 287 SER C O 1
ATOM 7371 N N . ASP C 1 288 ? 4.722 19.334 28.093 1.00 19.16 288 ASP C N 1
ATOM 7372 C CA . ASP C 1 288 ? 3.944 19.177 29.326 1.00 20.04 288 ASP C CA 1
ATOM 7373 C C . ASP C 1 288 ? 4.849 19.270 30.547 1.00 20.03 288 ASP C C 1
ATOM 7374 O O . ASP C 1 288 ? 4.513 19.933 31.530 1.00 19.97 288 ASP C O 1
ATOM 7379 N N . GLU C 1 289 ? 6.000 18.604 30.475 1.00 20.06 289 GLU C N 1
ATOM 7380 C CA . GLU C 1 289 ? 6.957 18.614 31.573 1.00 20.34 289 GLU C CA 1
ATOM 7381 C C . GLU C 1 289 ? 7.506 20.019 31.800 1.00 20.06 289 GLU C C 1
ATOM 7382 O O . GLU C 1 289 ? 7.590 20.476 32.938 1.00 19.99 289 GLU C O 1
ATOM 7388 N N . PHE C 1 290 ? 7.860 20.702 30.711 1.00 19.83 290 PHE C N 1
ATOM 7389 C CA . PHE C 1 290 ? 8.304 22.092 30.777 1.00 19.97 290 PHE C CA 1
ATOM 7390 C C . PHE C 1 290 ? 7.268 22.981 31.462 1.00 20.28 290 PHE C C 1
ATOM 7391 O O . PHE C 1 290 ? 7.606 23.732 32.366 1.00 19.90 290 PHE C O 1
ATOM 7399 N N . PHE C 1 291 ? 6.015 22.872 31.025 1.00 20.72 291 PHE C N 1
ATOM 7400 C CA . PHE C 1 291 ? 4.942 23.684 31.570 1.00 21.69 291 PHE C CA 1
ATOM 7401 C C . PHE C 1 291 ? 4.767 23.472 33.075 1.00 21.96 291 PHE C C 1
ATOM 7402 O O . PHE C 1 291 ? 4.663 24.438 33.830 1.00 21.91 291 PHE C O 1
ATOM 7410 N N . GLY C 1 292 ? 4.757 22.224 33.497 1.00 22.33 292 GLY C N 1
ATOM 7411 C CA . GLY C 1 292 ? 4.616 21.869 34.910 1.00 22.90 292 GLY C CA 1
ATOM 7412 C C . GLY C 1 292 ? 5.732 22.399 35.792 1.00 23.27 292 GLY C C 1
ATOM 7413 O O . GLY C 1 292 ? 5.475 22.917 36.876 1.00 23.21 292 GLY C O 1
ATOM 7414 N N . LEU C 1 293 ? 6.971 22.279 35.321 1.00 23.63 293 LEU C N 1
ATOM 7415 C CA . LEU C 1 293 ? 8.144 22.730 36.074 1.00 24.19 293 LEU C CA 1
ATOM 7416 C C . LEU C 1 293 ? 8.205 24.234 36.207 1.00 24.81 293 LEU C C 1
ATOM 7417 O O . LEU C 1 293 ? 8.612 24.762 37.245 1.00 24.81 293 LEU C O 1
ATOM 7422 N N . VAL C 1 294 ? 7.793 24.926 35.151 1.00 25.64 294 VAL C N 1
ATOM 7423 C CA . VAL C 1 294 ? 7.815 26.384 35.114 1.00 26.70 294 VAL C CA 1
ATOM 7424 C C . VAL C 1 294 ? 6.641 27.002 35.893 1.00 27.46 294 VAL C C 1
ATOM 7425 O O . VAL C 1 294 ? 6.823 27.976 36.633 1.00 27.55 294 VAL C O 1
ATOM 7429 N N . ASN C 1 295 ? 5.454 26.418 35.737 1.00 28.30 295 ASN C N 1
ATOM 7430 C CA . ASN C 1 295 ? 4.234 26.933 36.366 1.00 29.13 295 ASN C CA 1
ATOM 7431 C C . ASN C 1 295 ? 4.172 26.689 37.875 1.00 29.42 295 ASN C C 1
ATOM 7432 O O . ASN C 1 295 ? 3.589 27.487 38.617 1.00 29.83 295 ASN C O 1
ATOM 7437 N N . SER C 1 296 ? 4.769 25.586 38.321 1.00 29.50 296 SER C N 1
ATOM 7438 C CA . SER C 1 296 ? 4.797 25.231 39.741 1.00 29.67 296 SER C CA 1
ATOM 7439 C C . SER C 1 296 ? 5.981 25.890 40.477 1.00 29.60 296 SER C C 1
ATOM 7440 O O . SER C 1 296 ? 6.148 25.697 41.688 1.00 29.76 296 SER C O 1
ATOM 7443 N N . LYS C 1 297 ? 6.780 26.656 39.730 1.00 29.35 297 LYS C N 1
ATOM 7444 C CA . LYS C 1 297 ? 7.962 27.373 40.241 1.00 29.06 297 LYS C CA 1
ATOM 7445 C C . LYS C 1 297 ? 9.073 26.449 40.764 1.00 28.50 297 LYS C C 1
ATOM 7446 O O . LYS C 1 297 ? 9.957 26.877 41.513 1.00 28.70 297 LYS C O 1
ATOM 7452 N N . LYS C 1 298 ? 9.025 25.185 40.345 1.00 27.56 298 LYS C N 1
ATOM 7453 C CA . LYS C 1 298 ? 10.060 24.205 40.672 1.00 26.53 298 LYS C CA 1
ATOM 7454 C C . LYS C 1 298 ? 11.337 24.482 39.879 1.00 25.50 298 LYS C C 1
ATOM 7455 O O . LYS C 1 298 ? 12.432 24.085 40.281 1.00 25.33 298 LYS C O 1
ATOM 7461 N N . LEU C 1 299 ? 11.207 25.184 38.763 1.00 24.18 299 LEU C N 1
ATOM 7462 C CA . LEU C 1 299 ? 12.304 25.547 37.912 1.00 22.99 299 LEU C CA 1
ATOM 7463 C C . LEU C 1 299 ? 12.304 27.066 37.776 1.00 22.14 299 LEU C C 1
ATOM 7464 O O . LEU C 1 299 ? 11.312 27.626 37.522 1.00 22.22 299 LEU C O 1
ATOM 7469 N N . ASN C 1 300 ? 13.427 27.674 38.040 1.00 20.98 300 ASN C N 1
ATOM 7470 C CA . ASN C 1 300 ? 13.575 29.118 37.890 1.00 20.28 300 ASN C CA 1
ATOM 7471 C C . ASN C 1 300 ? 14.234 29.464 36.561 1.00 19.54 300 ASN C C 1
ATOM 7472 O O . ASN C 1 300 ? 15.247 28.866 36.187 1.00 18.92 300 ASN C O 1
ATOM 7477 N N . ILE C 1 301 ? 13.638 30.430 35.858 1.00 18.82 301 ILE C N 1
ATOM 7478 C CA . ILE C 1 301 ? 14.197 30.902 34.599 1.00 18.42 301 ILE C CA 1
ATOM 7479 C C . ILE C 1 301 ? 14.796 32.287 34.818 1.00 18.15 301 ILE C C 1
ATOM 7480 O O . ILE C 1 301 ? 14.070 33.287 34.870 1.00 18.40 301 ILE C O 1
ATOM 7485 N N . LYS C 1 302 ? 16.098 32.347 34.952 1.00 17.76 302 LYS C N 1
ATOM 7486 C CA . LYS C 1 302 ? 16.764 33.597 35.162 1.00 17.73 302 LYS C CA 1
ATOM 7487 C C . LYS C 1 302 ? 16.859 34.369 33.866 1.00 17.37 302 LYS C C 1
ATOM 7488 O O . LYS C 1 302 ? 17.295 33.879 32.907 1.00 17.24 302 LYS C O 1
ATOM 7494 N N . ILE C 1 303 ? 16.428 35.614 33.912 1.00 17.14 303 ILE C N 1
ATOM 7495 C CA . ILE C 1 303 ? 16.494 36.482 32.743 1.00 16.94 303 ILE C CA 1
ATOM 7496 C C . ILE C 1 303 ? 17.538 37.566 32.984 1.00 16.72 303 ILE C C 1
ATOM 7497 O O . ILE C 1 303 ? 17.389 38.403 33.883 1.00 17.27 303 ILE C O 1
ATOM 7502 N N . TYR C 1 304 ? 18.608 37.512 32.195 1.00 16.09 304 TYR C N 1
ATOM 7503 C CA . TYR C 1 304 ? 19.702 38.474 32.273 1.00 15.71 304 TYR C CA 1
ATOM 7504 C C . TYR C 1 304 ? 19.222 39.886 31.943 1.00 15.90 304 TYR C C 1
ATOM 7505 O O . TYR C 1 304 ? 19.411 40.821 32.726 1.00 15.99 304 TYR C O 1
ATOM 7514 N N . LYS C 1 305 ? 18.584 40.022 30.782 1.00 15.69 305 LYS C N 1
ATOM 7515 C CA . LYS C 1 305 ? 18.141 41.313 30.273 1.00 15.79 305 LYS C CA 1
ATOM 7516 C C . LYS C 1 305 ? 17.113 41.090 29.173 1.00 15.65 305 LYS C C 1
ATOM 7517 O O . LYS C 1 305 ? 17.166 40.086 28.453 1.00 15.27 305 LYS C O 1
ATOM 7523 N N . THR C 1 306 ? 16.173 42.025 29.067 1.00 15.65 306 THR C N 1
ATOM 7524 C CA . THR C 1 306 ? 15.247 42.087 27.952 1.00 15.77 306 THR C CA 1
ATOM 7525 C C . THR C 1 306 ? 15.667 43.246 27.048 1.00 15.47 306 THR C C 1
ATOM 7526 O O . THR C 1 306 ? 15.939 44.356 27.521 1.00 15.88 306 THR C O 1
ATOM 7530 N N . TYR C 1 307 ? 15.736 42.965 25.750 1.00 14.91 307 TYR C N 1
ATOM 7531 C CA . TYR C 1 307 ? 16.127 43.940 24.740 1.00 14.73 307 TYR C CA 1
ATOM 7532 C C . TYR C 1 307 ? 14.996 44.083 23.741 1.00 14.67 307 TYR C C 1
ATOM 7533 O O . TYR C 1 307 ? 14.299 43.110 23.452 1.00 14.42 307 TYR C O 1
ATOM 7542 N N . PRO C 1 308 ? 14.815 45.290 23.176 1.00 14.71 308 PRO C N 1
ATOM 7543 C CA . PRO C 1 308 ? 13.900 45.370 22.043 1.00 14.59 308 PRO C CA 1
ATOM 7544 C C . PRO C 1 308 ? 14.441 44.540 20.887 1.00 14.36 308 PRO C C 1
ATOM 7545 O O . PRO C 1 308 ? 15.662 44.361 20.770 1.00 14.21 308 PRO C O 1
ATOM 7549 N N . LEU C 1 309 ? 13.540 44.034 20.048 1.00 14.44 309 LEU C N 1
ATOM 7550 C CA . LEU C 1 309 ? 13.927 43.248 18.873 1.00 14.39 309 LEU C CA 1
ATOM 7551 C C . LEU C 1 309 ? 14.993 43.952 18.029 1.00 14.60 309 LEU C C 1
ATOM 7552 O O . LEU C 1 309 ? 15.958 43.330 17.600 1.00 14.19 309 LEU C O 1
ATOM 7557 N N . ARG C 1 310 ? 14.817 45.255 17.817 1.00 14.87 310 ARG C N 1
ATOM 7558 C CA . ARG C 1 310 ? 15.762 46.059 17.032 1.00 15.63 310 ARG C CA 1
ATOM 7559 C C . ARG C 1 310 ? 17.192 46.067 17.582 1.00 15.48 310 ARG C C 1
ATOM 7560 O O . ARG C 1 310 ? 18.140 46.351 16.843 1.00 15.87 310 ARG C O 1
ATOM 7568 N N . ASP C 1 311 ? 17.343 45.754 18.868 1.00 15.57 311 ASP C N 1
ATOM 7569 C CA . ASP C 1 311 ? 18.645 45.789 19.526 1.00 15.70 311 ASP C CA 1
ATOM 7570 C C . ASP C 1 311 ? 19.282 44.411 19.685 1.00 14.93 311 ASP C C 1
ATOM 7571 O O . ASP C 1 311 ? 20.155 44.228 20.534 1.00 14.75 311 ASP C O 1
ATOM 7576 N N . TYR C 1 312 ? 18.868 43.444 18.864 1.00 14.39 312 TYR C N 1
ATOM 7577 C CA . TYR C 1 312 ? 19.479 42.118 18.935 1.00 13.95 312 TYR C CA 1
ATOM 7578 C C . TYR C 1 312 ? 21.015 42.154 18.789 1.00 14.02 312 TYR C C 1
ATOM 7579 O O . TYR C 1 312 ? 21.721 41.352 19.403 1.00 14.19 312 TYR C O 1
ATOM 7588 N N . ARG C 1 313 ? 21.529 43.084 17.987 1.00 14.46 313 ARG C N 1
ATOM 7589 C CA . ARG C 1 313 ? 22.977 43.270 17.850 1.00 14.67 313 ARG C CA 1
ATOM 7590 C C . ARG C 1 313 ? 23.685 43.350 19.197 1.00 14.48 313 ARG C C 1
ATOM 7591 O O . ARG C 1 313 ? 24.751 42.765 19.385 1.00 14.28 313 ARG C O 1
ATOM 7599 N N . THR C 1 314 ? 23.083 44.095 20.119 1.00 14.34 314 THR C N 1
ATOM 7600 C CA . THR C 1 314 ? 23.634 44.282 21.459 1.00 14.37 314 THR C CA 1
ATOM 7601 C C . THR C 1 314 ? 23.578 42.982 22.263 1.00 13.78 314 THR C C 1
ATOM 7602 O O . THR C 1 314 ? 24.559 42.602 22.900 1.00 13.79 314 THR C O 1
ATOM 7606 N N . ALA C 1 315 ? 22.435 42.302 22.204 1.00 13.52 315 ALA C N 1
ATOM 7607 C CA . ALA C 1 315 ? 22.262 41.012 22.873 1.00 12.96 315 ALA C CA 1
ATOM 7608 C C . ALA C 1 315 ? 23.258 39.974 22.352 1.00 12.85 315 ALA C C 1
ATOM 7609 O O . ALA C 1 315 ? 23.864 39.239 23.141 1.00 12.69 315 ALA C O 1
ATOM 7611 N N . ALA C 1 316 ? 23.432 39.924 21.029 1.00 12.42 316 ALA C N 1
ATOM 7612 C CA . ALA C 1 316 ? 24.398 39.008 20.415 1.00 12.24 316 ALA C CA 1
ATOM 7613 C C . ALA C 1 316 ? 25.814 39.266 20.927 1.00 12.24 316 ALA C C 1
ATOM 7614 O O . ALA C 1 316 ? 26.533 38.331 21.274 1.00 12.62 316 ALA C O 1
ATOM 7616 N N . ALA C 1 317 ? 26.206 40.539 20.982 1.00 12.38 317 ALA C N 1
ATOM 7617 C CA . ALA C 1 317 ? 27.529 40.910 21.466 1.00 12.41 317 ALA C CA 1
ATOM 7618 C C . ALA C 1 317 ? 27.673 40.593 22.957 1.00 12.38 317 ALA C C 1
ATOM 7619 O O . ALA C 1 317 ? 28.727 40.136 23.395 1.00 12.82 317 ALA C O 1
ATOM 7621 N N . ASP C 1 318 ? 26.600 40.815 23.713 1.00 12.61 318 ASP C N 1
ATOM 7622 C CA . ASP C 1 318 ? 26.587 40.536 25.149 1.00 12.56 318 ASP C CA 1
ATOM 7623 C C . ASP C 1 318 ? 26.827 39.060 25.440 1.00 12.25 318 ASP C C 1
ATOM 7624 O O . ASP C 1 318 ? 27.732 38.714 26.202 1.00 12.32 318 ASP C O 1
ATOM 7629 N N . ILE C 1 319 ? 26.032 38.187 24.822 1.00 11.83 319 ILE C N 1
ATOM 7630 C CA . ILE C 1 319 ? 26.145 36.751 25.106 1.00 11.41 319 ILE C CA 1
ATOM 7631 C C . ILE C 1 319 ? 27.490 36.179 24.629 1.00 11.60 319 ILE C C 1
ATOM 7632 O O . ILE C 1 319 ? 28.085 35.335 25.301 1.00 11.49 319 ILE C O 1
ATOM 7637 N N . GLU C 1 320 ? 27.982 36.667 23.490 1.00 11.53 320 GLU C N 1
ATOM 7638 C CA . GLU C 1 320 ? 29.258 36.206 22.940 1.00 12.05 320 GLU C CA 1
ATOM 7639 C C . GLU C 1 320 ? 30.485 36.710 23.708 1.00 12.15 320 GLU C C 1
ATOM 7640 O O . GLU C 1 320 ? 31.571 36.135 23.587 1.00 12.43 320 GLU C O 1
ATOM 7646 N N . SER C 1 321 ? 30.303 37.765 24.503 1.00 12.53 321 SER C N 1
ATOM 7647 C CA . SER C 1 321 ? 31.394 38.344 25.294 1.00 12.90 321 SER C CA 1
ATOM 7648 C C . SER C 1 321 ? 31.652 37.550 26.567 1.00 13.10 321 SER C C 1
ATOM 7649 O O . SER C 1 321 ? 32.627 37.811 27.276 1.00 12.94 321 SER C O 1
ATOM 7652 N N . ARG C 1 322 ? 30.760 36.600 26.847 1.00 13.12 322 ARG C N 1
ATOM 7653 C CA . ARG C 1 322 ? 30.829 35.725 28.031 1.00 13.40 322 ARG C CA 1
ATOM 7654 C C . ARG C 1 322 ? 30.467 36.415 29.343 1.00 13.94 322 ARG C C 1
ATOM 7655 O O . ARG C 1 322 ? 30.606 35.830 30.411 1.00 14.38 322 ARG C O 1
ATOM 7663 N N . LYS C 1 323 ? 29.965 37.649 29.266 1.00 14.15 323 LYS C N 1
ATOM 7664 C CA . LYS C 1 323 ? 29.642 38.406 30.475 1.00 14.92 323 LYS C CA 1
ATOM 7665 C C . LYS C 1 323 ? 28.307 38.000 31.104 1.00 14.54 323 LYS C C 1
ATOM 7666 O O . LYS C 1 323 ? 28.040 38.323 32.266 1.00 15.28 323 LYS C O 1
ATOM 7672 N N . THR C 1 324 ? 27.465 37.291 30.342 1.00 13.98 324 THR C N 1
ATOM 7673 C CA . THR C 1 324 ? 26.081 37.042 30.751 1.00 13.31 324 THR C CA 1
ATOM 7674 C C . THR C 1 324 ? 25.911 35.780 31.590 1.00 13.16 324 THR C C 1
ATOM 7675 O O . THR C 1 324 ? 26.761 34.890 31.594 1.00 13.38 324 THR C O 1
ATOM 7679 N N . VAL C 1 325 ? 24.796 35.741 32.312 1.00 13.09 325 VAL C N 1
ATOM 7680 C CA . VAL C 1 325 ? 24.310 34.539 32.986 1.00 12.93 325 VAL C CA 1
ATOM 7681 C C . VAL C 1 325 ? 22.828 34.387 32.679 1.00 12.75 325 VAL C C 1
ATOM 7682 O O . VAL C 1 325 ? 22.122 35.380 32.469 1.00 13.12 325 VAL C O 1
ATOM 7686 N N . GLY C 1 326 ? 22.328 33.155 32.644 1.00 12.08 326 GLY C N 1
ATOM 7687 C CA . GLY C 1 326 ? 20.904 32.939 32.348 1.00 11.96 326 GLY C CA 1
ATOM 7688 C C . GLY C 1 326 ? 20.505 33.345 30.932 1.00 11.69 326 GLY C C 1
ATOM 7689 O O . GLY C 1 326 ? 21.334 33.358 30.020 1.00 11.71 326 GLY C O 1
ATOM 7690 N N . LYS C 1 327 ? 19.234 33.696 30.771 1.00 11.69 327 LYS C N 1
ATOM 7691 C CA . LYS C 1 327 ? 18.615 33.864 29.449 1.00 11.37 327 LYS C CA 1
ATOM 7692 C C . LYS C 1 327 ? 18.470 35.320 29.016 1.00 11.51 327 LYS C C 1
ATOM 7693 O O . LYS C 1 327 ? 18.071 36.176 29.805 1.00 11.40 327 LYS C O 1
ATOM 7699 N N . LEU C 1 328 ? 18.771 35.585 27.749 1.00 11.08 328 LEU C N 1
ATOM 7700 C CA . LEU C 1 328 ? 18.490 36.891 27.152 1.00 11.14 328 LEU C CA 1
ATOM 7701 C C . LEU C 1 328 ? 17.195 36.803 26.339 1.00 11.42 328 LEU C C 1
ATOM 7702 O O . LEU C 1 328 ? 16.961 35.815 25.637 1.00 11.10 328 LEU C O 1
ATOM 7707 N N . VAL C 1 329 ? 16.354 37.830 26.454 1.00 11.97 329 VAL C N 1
ATOM 7708 C CA . VAL C 1 329 ? 15.028 37.834 25.831 1.00 12.44 329 VAL C CA 1
ATOM 7709 C C . VAL C 1 329 ? 14.841 39.084 24.969 1.00 12.80 329 VAL C C 1
ATOM 7710 O O . VAL C 1 329 ? 15.274 40.172 25.347 1.00 13.02 329 VAL C O 1
ATOM 7714 N N . LEU C 1 330 ? 14.208 38.914 23.808 1.00 12.97 330 LEU C N 1
ATOM 7715 C CA . LEU C 1 330 ? 13.852 40.048 22.962 1.00 13.32 330 LEU C CA 1
ATOM 7716 C C . LEU C 1 330 ? 12.363 40.363 23.054 1.00 13.81 330 LEU C C 1
ATOM 7717 O O . LEU C 1 330 ? 11.516 39.467 22.971 1.00 13.74 330 LEU C O 1
ATOM 7722 N N . GLU C 1 331 ? 12.060 41.645 23.244 1.00 14.79 331 GLU C N 1
ATOM 7723 C CA . GLU C 1 331 ? 10.688 42.130 23.260 1.00 15.93 331 GLU C CA 1
ATOM 7724 C C . GLU C 1 331 ? 10.301 42.549 21.842 1.00 16.13 331 GLU C C 1
ATOM 7725 O O . GLU C 1 331 ? 10.961 43.388 21.236 1.00 16.10 331 GLU C O 1
ATOM 7731 N N . ILE C 1 332 ? 9.256 41.928 21.278 1.00 16.69 332 ILE C N 1
ATOM 7732 C CA . ILE C 1 332 ? 8.782 42.200 19.931 1.00 17.86 332 ILE C CA 1
ATOM 7733 C C . ILE C 1 332 ? 7.856 43.418 19.924 1.00 18.56 332 ILE C C 1
ATOM 7734 O O . ILE C 1 332 ? 6.961 43.482 20.680 1.00 18.57 332 ILE C O 1
ATOM 7739 N N . PRO C 1 333 ? 8.102 44.356 19.014 1.00 19.41 333 PRO C N 1
ATOM 7740 C CA . PRO C 1 333 ? 7.210 45.510 18.901 1.00 20.10 333 PRO C CA 1
ATOM 7741 C C . PRO C 1 333 ? 5.806 45.095 18.459 1.00 20.69 333 PRO C C 1
ATOM 7742 O O . PRO C 1 333 ? 5.655 44.255 17.565 1.00 20.76 333 PRO C O 1
ATOM 7746 N N . GLN C 1 334 ? 4.794 45.673 19.102 1.00 21.49 334 GLN C N 1
ATOM 7747 C CA . GLN C 1 334 ? 3.400 45.317 18.851 1.00 21.96 334 GLN C CA 1
ATOM 7748 C C . GLN C 1 334 ? 2.695 46.346 17.967 1.00 22.35 334 GLN C C 1
ATOM 7749 O O . GLN C 1 334 ? 1.702 46.031 17.308 1.00 22.93 334 GLN C O 1
ATOM 7756 N N . ILE D 1 5 ? 59.691 -26.983 34.444 1.00 32.99 5 ILE D N 1
ATOM 7757 C CA . ILE D 1 5 ? 59.469 -25.771 33.598 1.00 32.99 5 ILE D CA 1
ATOM 7758 C C . ILE D 1 5 ? 60.749 -25.394 32.847 1.00 33.08 5 ILE D C 1
ATOM 7759 O O . ILE D 1 5 ? 61.784 -25.141 33.472 1.00 33.31 5 ILE D O 1
ATOM 7764 N N . PRO D 1 6 ? 60.684 -25.359 31.500 1.00 33.00 6 PRO D N 1
ATOM 7765 C CA . PRO D 1 6 ? 61.843 -25.027 30.667 1.00 32.99 6 PRO D CA 1
ATOM 7766 C C . PRO D 1 6 ? 62.249 -23.553 30.733 1.00 32.78 6 PRO D C 1
ATOM 7767 O O . PRO D 1 6 ? 61.493 -22.715 31.234 1.00 32.71 6 PRO D O 1
ATOM 7771 N N . GLU D 1 7 ? 63.486 -23.262 30.336 1.00 32.79 7 GLU D N 1
ATOM 7772 C CA . GLU D 1 7 ? 63.985 -21.891 30.176 1.00 32.61 7 GLU D CA 1
ATOM 7773 C C . GLU D 1 7 ? 63.388 -21.122 28.981 1.00 32.03 7 GLU D C 1
ATOM 7774 O O . GLU D 1 7 ? 63.076 -19.934 29.068 1.00 31.85 7 GLU D O 1
ATOM 7780 N N . GLN D 1 8 ? 63.255 -21.840 27.868 1.00 31.52 8 GLN D N 1
ATOM 7781 C CA . GLN D 1 8 ? 62.861 -21.336 26.560 1.00 30.88 8 GLN D CA 1
ATOM 7782 C C . GLN D 1 8 ? 61.730 -22.118 26.023 1.00 29.96 8 GLN D C 1
ATOM 7783 O O . GLN D 1 8 ? 61.503 -23.220 26.335 1.00 29.85 8 GLN D O 1
ATOM 7789 N N . GLN D 1 9 ? 61.001 -21.444 25.162 1.00 28.97 9 GLN D N 1
ATOM 7790 C CA . GLN D 1 9 ? 59.791 -22.007 24.574 1.00 27.85 9 GLN D CA 1
ATOM 7791 C C . GLN D 1 9 ? 59.673 -21.552 23.127 1.00 27.57 9 GLN D C 1
ATOM 7792 O O . GLN D 1 9 ? 60.464 -20.728 22.661 1.00 27.71 9 GLN D O 1
ATOM 7798 N N . LYS D 1 10 ? 58.685 -22.086 22.418 1.00 27.00 10 LYS D N 1
ATOM 7799 C CA . LYS D 1 10 ? 58.370 -21.581 21.088 1.00 26.49 10 LYS D CA 1
ATOM 7800 C C . LYS D 1 10 ? 57.125 -20.701 21.119 1.00 25.63 10 LYS D C 1
ATOM 7801 O O . LYS D 1 10 ? 56.135 -21.028 21.784 1.00 25.52 10 LYS D O 1
ATOM 7807 N N . VAL D 1 11 ? 57.206 -19.568 20.423 1.00 24.55 11 VAL D N 1
ATOM 7808 C CA . VAL D 1 11 ? 56.111 -18.598 20.344 1.00 23.51 11 VAL D CA 1
ATOM 7809 C C . VAL D 1 11 ? 55.923 -18.109 18.910 1.00 23.12 11 VAL D C 1
ATOM 7810 O O . VAL D 1 11 ? 56.761 -18.352 18.046 1.00 23.11 11 VAL D O 1
ATOM 7814 N N . ILE D 1 12 ? 54.800 -17.422 18.665 1.00 22.19 12 ILE D N 1
ATOM 7815 C CA . ILE D 1 12 ? 54.604 -16.686 17.421 1.00 21.76 12 ILE D CA 1
ATOM 7816 C C . ILE D 1 12 ? 54.810 -15.202 17.702 1.00 21.91 12 ILE D C 1
ATOM 7817 O O . ILE D 1 12 ? 54.160 -14.630 18.577 1.00 21.58 12 ILE D O 1
ATOM 7822 N N . LEU D 1 13 ? 55.736 -14.592 16.968 1.00 22.20 13 LEU D N 1
ATOM 7823 C CA . LEU D 1 13 ? 56.056 -13.180 17.136 1.00 22.58 13 LEU D CA 1
ATOM 7824 C C . LEU D 1 13 ? 56.263 -12.493 15.789 1.00 22.91 13 LEU D C 1
ATOM 7825 O O . LEU D 1 13 ? 56.400 -13.159 14.778 1.00 22.99 13 LEU D O 1
ATOM 7830 N N . ILE D 1 14 ? 56.264 -11.163 15.809 1.00 23.47 14 ILE D N 1
ATOM 7831 C CA . ILE D 1 14 ? 56.639 -10.364 14.655 1.00 24.16 14 ILE D CA 1
ATOM 7832 C C . ILE D 1 14 ? 57.763 -9.386 15.011 1.00 25.00 14 ILE D C 1
ATOM 7833 O O . ILE D 1 14 ? 57.690 -8.676 16.010 1.00 24.83 14 ILE D O 1
ATOM 7838 N N . ASP D 1 15 ? 58.808 -9.378 14.186 1.00 25.89 15 ASP D N 1
ATOM 7839 C CA . ASP D 1 15 ? 59.957 -8.488 14.366 1.00 26.84 15 ASP D CA 1
ATOM 7840 C C . ASP D 1 15 ? 59.749 -7.158 13.654 1.00 27.01 15 ASP D C 1
ATOM 7841 O O . ASP D 1 15 ? 60.365 -6.162 14.006 1.00 27.31 15 ASP D O 1
ATOM 7846 N N . GLU D 1 16 ? 58.888 -7.174 12.642 1.00 26.92 16 GLU D N 1
ATOM 7847 C CA . GLU D 1 16 ? 58.583 -6.008 11.832 1.00 26.99 16 GLU D CA 1
ATOM 7848 C C . GLU D 1 16 ? 57.173 -6.113 11.260 1.00 26.57 16 GLU D C 1
ATOM 7849 O O . GLU D 1 16 ? 56.531 -7.145 11.379 1.00 26.59 16 GLU D O 1
ATOM 7855 N N . ILE D 1 17 ? 56.699 -5.039 10.643 1.00 26.30 17 ILE D N 1
ATOM 7856 C CA . ILE D 1 17 ? 55.385 -5.032 9.996 1.00 25.90 17 ILE D CA 1
ATOM 7857 C C . ILE D 1 17 ? 55.455 -5.566 8.560 1.00 25.62 17 ILE D C 1
ATOM 7858 O O . ILE D 1 17 ? 56.517 -5.539 7.930 1.00 25.93 17 ILE D O 1
ATOM 7863 N N . GLY D 1 18 ? 54.324 -6.056 8.057 1.00 24.92 18 GLY D N 1
ATOM 7864 C CA . GLY D 1 18 ? 54.244 -6.546 6.689 1.00 24.03 18 GLY D CA 1
ATOM 7865 C C . GLY D 1 18 ? 53.262 -7.687 6.504 1.00 23.33 18 GLY D C 1
ATOM 7866 O O . GLY D 1 18 ? 52.312 -7.833 7.279 1.00 23.08 18 GLY D O 1
ATOM 7867 N N . GLY D 1 19 ? 53.502 -8.497 5.474 1.00 22.80 19 GLY D N 1
ATOM 7868 C CA . GLY D 1 19 ? 52.635 -9.630 5.136 1.00 22.02 19 GLY D CA 1
ATOM 7869 C C . GLY D 1 19 ? 52.890 -10.853 5.997 1.00 21.67 19 GLY D C 1
ATOM 7870 O O . GLY D 1 19 ? 53.486 -10.749 7.067 1.00 21.46 19 GLY D O 1
ATOM 7871 N N . TYR D 1 20 ? 52.451 -12.015 5.516 1.00 21.29 20 TYR D N 1
ATOM 7872 C CA . TYR D 1 20 ? 52.535 -13.263 6.287 1.00 21.24 20 TYR D CA 1
ATOM 7873 C C . TYR D 1 20 ? 53.959 -13.780 6.523 1.00 21.94 20 TYR D C 1
ATOM 7874 O O . TYR D 1 20 ? 54.198 -14.516 7.480 1.00 21.73 20 TYR D O 1
ATOM 7883 N N . ASP D 1 21 ? 54.864 -13.310 5.695 1.00 22.81 21 ASP D N 1
ATOM 7884 C CA . ASP D 1 21 ? 56.259 -13.649 5.843 1.00 23.99 21 ASP D CA 1
ATOM 7885 C C . ASP D 1 21 ? 56.885 -13.140 7.120 1.00 24.15 21 ASP D C 1
ATOM 7886 O O . ASP D 1 21 ? 57.927 -13.611 7.498 1.00 24.21 21 ASP D O 1
ATOM 7891 N N . VAL D 1 22 ? 56.323 -12.097 7.679 1.00 24.14 22 VAL D N 1
ATOM 7892 C CA . VAL D 1 22 ? 56.841 -11.507 8.891 1.00 24.53 22 VAL D CA 1
ATOM 7893 C C . VAL D 1 22 ? 56.446 -12.311 10.115 1.00 24.36 22 VAL D C 1
ATOM 7894 O O . VAL D 1 22 ? 56.995 -12.055 11.125 1.00 24.50 22 VAL D O 1
ATOM 7898 N N . ILE D 1 23 ? 55.495 -13.225 9.989 1.00 24.30 23 ILE D N 1
ATOM 7899 C CA . ILE D 1 23 ? 55.111 -14.095 11.107 1.00 24.34 23 ILE D CA 1
ATOM 7900 C C . ILE D 1 23 ? 56.175 -15.164 11.350 1.00 25.02 23 ILE D C 1
ATOM 7901 O O . ILE D 1 23 ? 56.488 -15.959 10.456 1.00 24.89 23 ILE D O 1
ATOM 7906 N N . LYS D 1 24 ? 56.717 -15.183 12.565 1.00 25.99 24 LYS D N 1
ATOM 7907 C CA . LYS D 1 24 ? 57.815 -16.085 12.907 1.00 27.07 24 LYS D CA 1
ATOM 7908 C C . LYS D 1 24 ? 57.482 -17.035 14.050 1.00 27.46 24 LYS D C 1
ATOM 7909 O O . LYS D 1 24 ? 56.901 -16.632 15.061 1.00 27.48 24 LYS D O 1
ATOM 7915 N N . TYR D 1 25 ? 57.865 -18.302 13.922 1.00 28.05 25 TYR D N 1
ATOM 7916 C CA . TYR D 1 25 ? 57.717 -19.320 14.957 1.00 28.52 25 TYR D CA 1
ATOM 7917 C C . TYR D 1 25 ? 59.144 -19.518 15.496 1.00 29.07 25 TYR D C 1
ATOM 7918 O O . TYR D 1 25 ? 59.962 -20.069 14.834 1.00 29.26 25 TYR D O 1
ATOM 7927 N N . GLU D 1 26 ? 59.391 -19.039 16.688 1.00 29.48 26 GLU D N 1
ATOM 7928 C CA . GLU D 1 26 ? 60.725 -18.848 17.202 1.00 30.00 26 GLU D CA 1
ATOM 7929 C C . GLU D 1 26 ? 60.919 -19.170 18.669 1.00 29.91 26 GLU D C 1
ATOM 7930 O O . GLU D 1 26 ? 59.978 -19.384 19.352 1.00 29.67 26 GLU D O 1
ATOM 7936 N N . ASP D 1 27 ? 62.182 -19.306 19.067 1.00 29.85 27 ASP D N 1
ATOM 7937 C CA . ASP D 1 27 ? 62.554 -19.454 20.445 1.00 29.74 27 ASP D CA 1
ATOM 7938 C C . ASP D 1 27 ? 62.415 -18.149 21.164 1.00 29.28 27 ASP D C 1
ATOM 7939 O O . ASP D 1 27 ? 62.773 -17.130 20.717 1.00 29.30 27 ASP D O 1
ATOM 7944 N N . TYR D 1 28 ? 61.912 -18.226 22.369 1.00 28.92 28 TYR D N 1
ATOM 7945 C CA . TYR D 1 28 ? 61.654 -17.074 23.214 1.00 28.53 28 TYR D CA 1
ATOM 7946 C C . TYR D 1 28 ? 61.747 -17.536 24.667 1.00 28.46 28 TYR D C 1
ATOM 7947 O O . TYR D 1 28 ? 61.528 -18.716 24.948 1.00 28.40 28 TYR D O 1
ATOM 7956 N N . PRO D 1 29 ? 62.099 -16.620 25.588 1.00 28.54 29 PRO D N 1
ATOM 7957 C CA . PRO D 1 29 ? 62.140 -16.994 27.004 1.00 28.52 29 PRO D CA 1
ATOM 7958 C C . PRO D 1 29 ? 60.762 -17.309 27.578 1.00 28.34 29 PRO D C 1
ATOM 7959 O O . PRO D 1 29 ? 59.767 -16.677 27.201 1.00 28.40 29 PRO D O 1
ATOM 7963 N N . VAL D 1 30 ? 60.716 -18.296 28.469 1.00 28.10 30 VAL D N 1
ATOM 7964 C CA . VAL D 1 30 ? 59.562 -18.506 29.337 1.00 27.80 30 VAL D CA 1
ATOM 7965 C C . VAL D 1 30 ? 59.583 -17.358 30.349 1.00 27.76 30 VAL D C 1
ATOM 7966 O O . VAL D 1 30 ? 60.597 -17.150 31.025 1.00 27.93 30 VAL D O 1
ATOM 7970 N N . PRO D 1 31 ? 58.478 -16.591 30.441 1.00 27.59 31 PRO D N 1
ATOM 7971 C CA . PRO D 1 31 ? 58.452 -15.411 31.310 1.00 27.54 31 PRO D CA 1
ATOM 7972 C C . PRO D 1 31 ? 58.631 -15.755 32.788 1.00 27.61 31 PRO D C 1
ATOM 7973 O O . PRO D 1 31 ? 58.196 -16.819 33.234 1.00 27.49 31 PRO D O 1
ATOM 7977 N N . SER D 1 32 ? 59.291 -14.865 33.525 1.00 27.66 32 SER D N 1
ATOM 7978 C CA . SER D 1 32 ? 59.390 -14.996 34.974 1.00 27.78 32 SER D CA 1
ATOM 7979 C C . SER D 1 32 ? 58.193 -14.301 35.617 1.00 27.62 32 SER D C 1
ATOM 7980 O O . SER D 1 32 ? 57.730 -13.265 35.131 1.00 27.62 32 SER D O 1
ATOM 7983 N N . ILE D 1 33 ? 57.693 -14.882 36.702 1.00 27.32 33 ILE D N 1
ATOM 7984 C CA . ILE D 1 33 ? 56.493 -14.376 37.365 1.00 27.05 33 ILE D CA 1
ATOM 7985 C C . ILE D 1 33 ? 56.803 -13.610 38.650 1.00 26.95 33 ILE D C 1
ATOM 7986 O O . ILE D 1 33 ? 57.766 -13.926 39.357 1.00 27.14 33 ILE D O 1
ATOM 7991 N N . SER D 1 34 ? 55.988 -12.595 38.929 1.00 26.67 34 SER D N 1
ATOM 7992 C CA . SER D 1 34 ? 56.050 -11.858 40.190 1.00 26.53 34 SER D CA 1
ATOM 7993 C C . SER D 1 34 ? 55.237 -12.595 41.257 1.00 26.29 34 SER D C 1
ATOM 7994 O O . SER D 1 34 ? 54.614 -13.623 40.974 1.00 26.16 34 SER D O 1
ATOM 7997 N N . GLU D 1 35 ? 55.235 -12.058 42.476 1.00 26.05 35 GLU D N 1
ATOM 7998 C CA . GLU D 1 35 ? 54.541 -12.681 43.608 1.00 25.68 35 GLU D CA 1
ATOM 7999 C C . GLU D 1 35 ? 53.016 -12.752 43.450 1.00 25.09 35 GLU D C 1
ATOM 8000 O O . GLU D 1 35 ? 52.363 -13.573 44.091 1.00 25.14 35 GLU D O 1
ATOM 8006 N N . GLU D 1 36 ? 52.462 -11.902 42.587 1.00 24.37 36 GLU D N 1
ATOM 8007 C CA . GLU D 1 36 ? 51.019 -11.868 42.344 1.00 23.66 36 GLU D CA 1
ATOM 8008 C C . GLU D 1 36 ? 50.585 -12.602 41.069 1.00 22.77 36 GLU D C 1
ATOM 8009 O O . GLU D 1 36 ? 49.392 -12.677 40.773 1.00 22.47 36 GLU D O 1
ATOM 8015 N N . GLU D 1 37 ? 51.546 -13.159 40.333 1.00 22.08 37 GLU D N 1
ATOM 8016 C CA . GLU D 1 37 ? 51.284 -13.703 38.993 1.00 21.25 37 GLU D CA 1
ATOM 8017 C C . GLU D 1 37 ? 51.175 -15.224 38.893 1.00 20.51 37 GLU D C 1
ATOM 8018 O O . GLU D 1 37 ? 51.644 -15.960 39.762 1.00 20.30 37 GLU D O 1
ATOM 8024 N N . LEU D 1 38 ? 50.545 -15.673 37.807 1.00 19.34 38 LEU D N 1
ATOM 8025 C CA . LEU D 1 38 ? 50.468 -17.083 37.453 1.00 18.70 38 LEU D CA 1
ATOM 8026 C C . LEU D 1 38 ? 51.320 -17.340 36.223 1.00 18.32 38 LEU D C 1
ATOM 8027 O O . LEU D 1 38 ? 51.401 -16.487 35.341 1.00 18.28 38 LEU D O 1
ATOM 8032 N N . LEU D 1 39 ? 51.950 -18.510 36.172 1.00 18.10 39 LEU D N 1
ATOM 8033 C CA . LEU D 1 39 ? 52.534 -19.013 34.933 1.00 17.83 39 LEU D CA 1
ATOM 8034 C C . LEU D 1 39 ? 51.662 -20.148 34.416 1.00 17.60 39 L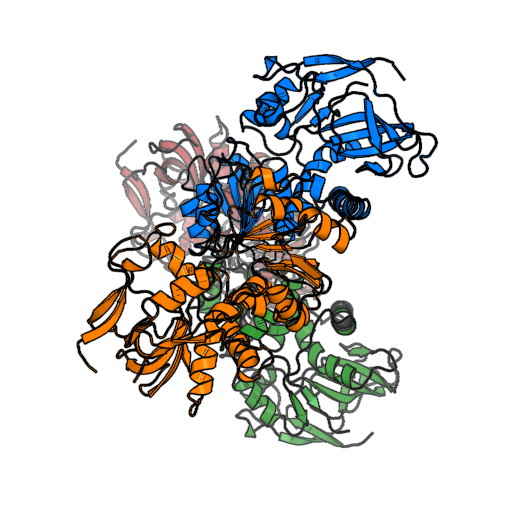EU D C 1
ATOM 8035 O O . LEU D 1 39 ? 51.431 -21.143 35.114 1.00 17.46 39 LEU D O 1
ATOM 8040 N N . ILE D 1 40 ? 51.168 -19.986 33.192 1.00 17.20 40 ILE D N 1
ATOM 8041 C CA . ILE D 1 40 ? 50.239 -20.939 32.602 1.00 17.16 40 ILE D CA 1
ATOM 8042 C C . ILE D 1 40 ? 50.875 -21.623 31.400 1.00 17.41 40 ILE D C 1
ATOM 8043 O O . ILE D 1 40 ? 51.457 -20.958 30.545 1.00 17.41 40 ILE D O 1
ATOM 8048 N N . LYS D 1 41 ? 50.782 -22.951 31.363 1.00 17.56 41 LYS D N 1
ATOM 8049 C CA . LYS D 1 41 ? 51.172 -23.727 30.194 1.00 17.84 41 LYS D CA 1
ATOM 8050 C C . LYS D 1 41 ? 49.939 -23.868 29.319 1.00 17.51 41 LYS D C 1
ATOM 8051 O O . LYS D 1 41 ? 48.965 -24.521 29.693 1.00 17.10 41 LYS D O 1
ATOM 8057 N N . ASN D 1 42 ? 49.987 -23.237 28.151 1.00 17.27 42 ASN D N 1
ATOM 8058 C CA . ASN D 1 42 ? 48.832 -23.175 27.271 1.00 17.29 42 ASN D CA 1
ATOM 8059 C C . ASN D 1 42 ? 48.591 -24.468 26.509 1.00 17.41 42 ASN D C 1
ATOM 8060 O O . ASN D 1 42 ? 49.537 -25.175 26.154 1.00 17.91 42 ASN D O 1
ATOM 8065 N N . LYS D 1 43 ? 47.317 -24.767 26.271 1.00 17.49 43 LYS D N 1
ATOM 8066 C CA . LYS D 1 43 ? 46.911 -25.920 25.475 1.00 17.74 43 LYS D CA 1
ATOM 8067 C C . LYS D 1 43 ? 46.290 -25.460 24.154 1.00 17.40 43 LYS D C 1
ATOM 8068 O O . LYS D 1 43 ? 46.581 -26.020 23.094 1.00 17.69 43 LYS D O 1
ATOM 8074 N N . TYR D 1 44 ? 45.434 -24.441 24.227 1.00 16.78 44 TYR D N 1
ATOM 8075 C CA . TYR D 1 44 ? 44.808 -23.858 23.037 1.00 16.30 44 TYR D CA 1
ATOM 8076 C C . TYR D 1 44 ? 44.783 -22.345 23.119 1.00 15.66 44 TYR D C 1
ATOM 8077 O O . TYR D 1 44 ? 44.717 -21.776 24.207 1.00 15.66 44 TYR D O 1
ATOM 8086 N N . THR D 1 45 ? 44.822 -21.703 21.957 1.00 14.91 45 THR D N 1
ATOM 8087 C CA . THR D 1 45 ? 44.690 -20.256 21.861 1.00 14.43 45 THR D CA 1
ATOM 8088 C C . THR D 1 45 ? 43.854 -19.886 20.635 1.00 14.04 45 THR D C 1
ATOM 8089 O O . THR D 1 45 ? 43.928 -20.544 19.597 1.00 14.20 45 THR D O 1
ATOM 8093 N N . GLY D 1 46 ? 43.040 -18.844 20.770 1.00 13.32 46 GLY D N 1
ATOM 8094 C CA . GLY D 1 46 ? 42.128 -18.461 19.699 1.00 13.14 46 GLY D CA 1
ATOM 8095 C C . GLY D 1 46 ? 42.745 -17.470 18.738 1.00 12.58 46 GLY D C 1
ATOM 8096 O O . GLY D 1 46 ? 43.506 -16.590 19.147 1.00 12.94 46 GLY D O 1
ATOM 8097 N N . VAL D 1 47 ? 42.425 -17.627 17.457 1.00 12.22 47 VAL D N 1
ATOM 8098 C CA . VAL D 1 47 ? 42.788 -16.651 16.434 1.00 12.10 47 VAL D CA 1
ATOM 8099 C C . VAL D 1 47 ? 41.775 -15.511 16.463 1.00 11.93 47 VAL D C 1
ATOM 8100 O O . VAL D 1 47 ? 40.566 -15.737 16.516 1.00 11.84 47 VAL D O 1
ATOM 8104 N N . ASN D 1 48 ? 42.287 -14.287 16.449 1.00 11.57 48 ASN D N 1
ATOM 8105 C CA . ASN D 1 48 ? 41.447 -13.097 16.434 1.00 11.44 48 ASN D CA 1
ATOM 8106 C C . ASN D 1 48 ? 41.881 -12.158 15.349 1.00 11.36 48 ASN D C 1
ATOM 8107 O O . ASN D 1 48 ? 43.075 -12.016 15.094 1.00 11.71 48 ASN D O 1
ATOM 8112 N N . TYR D 1 49 ? 40.913 -11.520 14.695 1.00 11.33 49 TYR D N 1
ATOM 8113 C CA . TYR D 1 49 ? 41.213 -10.655 13.552 1.00 11.31 49 TYR D CA 1
ATOM 8114 C C . TYR D 1 49 ? 42.177 -9.516 13.891 1.00 11.71 49 TYR D C 1
ATOM 8115 O O . TYR D 1 49 ? 42.938 -9.063 13.031 1.00 11.78 49 TYR D O 1
ATOM 8124 N N . ILE D 1 50 ? 42.152 -9.071 15.148 1.00 11.66 50 ILE D N 1
ATOM 8125 C CA . ILE D 1 50 ? 43.007 -7.972 15.618 1.00 12.03 50 ILE D CA 1
ATOM 8126 C C . ILE D 1 50 ? 44.499 -8.158 15.311 1.00 12.33 50 ILE D C 1
ATOM 8127 O O . ILE D 1 50 ? 45.217 -7.173 15.125 1.00 12.30 50 ILE D O 1
ATOM 8132 N N . GLU D 1 51 ? 44.956 -9.410 15.245 1.00 12.70 51 GLU D N 1
ATOM 8133 C CA . GLU D 1 51 ? 46.367 -9.692 14.980 1.00 13.29 51 GLU D CA 1
ATOM 8134 C C . GLU D 1 51 ? 46.815 -9.090 13.654 1.00 13.75 51 GLU D C 1
ATOM 8135 O O . GLU D 1 51 ? 47.982 -8.729 13.500 1.00 13.84 51 GLU D O 1
ATOM 8141 N N . SER D 1 52 ? 45.884 -8.979 12.707 1.00 14.24 52 SER D N 1
ATOM 8142 C CA . SER D 1 52 ? 46.178 -8.387 11.403 1.00 14.78 52 SER D CA 1
ATOM 8143 C C . SER D 1 52 ? 46.538 -6.906 11.512 1.00 15.22 52 SER D C 1
ATOM 8144 O O . SER D 1 52 ? 47.401 -6.429 10.773 1.00 15.51 52 SER D O 1
ATOM 8147 N N . TYR D 1 53 ? 45.888 -6.197 12.433 1.00 15.39 53 TYR D N 1
ATOM 8148 C CA . TYR D 1 53 ? 46.149 -4.767 12.605 1.00 15.92 53 TYR D CA 1
ATOM 8149 C C . TYR D 1 53 ? 47.566 -4.520 13.115 1.00 16.60 53 TYR D C 1
ATOM 8150 O O . TYR D 1 53 ? 48.244 -3.598 12.654 1.00 16.95 53 TYR D O 1
ATOM 8159 N N . PHE D 1 54 ? 48.009 -5.351 14.056 1.00 17.11 54 PHE D N 1
ATOM 8160 C CA . PHE D 1 54 ? 49.369 -5.265 14.586 1.00 17.80 54 PHE D CA 1
ATOM 8161 C C . PHE D 1 54 ? 50.415 -5.627 13.537 1.00 18.46 54 PHE D C 1
ATOM 8162 O O . PHE D 1 54 ? 51.421 -4.926 13.393 1.00 18.85 54 PHE D O 1
ATOM 8170 N N . ARG D 1 55 ? 50.168 -6.694 12.801 1.00 18.87 55 ARG D N 1
ATOM 8171 C CA . ARG D 1 55 ? 51.094 -7.146 11.765 1.00 19.59 55 ARG D CA 1
ATOM 8172 C C . ARG D 1 55 ? 51.236 -6.142 10.628 1.00 20.39 55 ARG D C 1
ATOM 8173 O O . ARG D 1 55 ? 52.319 -5.983 10.065 1.00 20.76 55 ARG D O 1
ATOM 8181 N N . LYS D 1 56 ? 50.149 -5.449 10.305 1.00 21.29 56 LYS D N 1
ATOM 8182 C CA . LYS D 1 56 ? 50.150 -4.495 9.192 1.00 22.31 56 LYS D CA 1
ATOM 8183 C C . LYS D 1 56 ? 50.479 -3.058 9.603 1.00 22.93 56 LYS D C 1
ATOM 8184 O O . LYS D 1 56 ? 50.500 -2.157 8.757 1.00 23.21 56 LYS D O 1
ATOM 8190 N N . GLY D 1 57 ? 50.738 -2.850 10.893 1.00 23.33 57 GLY D N 1
ATOM 8191 C CA . GLY D 1 57 ? 51.118 -1.533 11.408 1.00 24.04 57 GLY D CA 1
ATOM 8192 C C . GLY D 1 57 ? 49.970 -0.552 11.558 1.00 24.35 57 GLY D C 1
ATOM 8193 O O . GLY D 1 57 ? 50.189 0.639 11.788 1.00 24.76 57 GLY D O 1
ATOM 8194 N N . ILE D 1 58 ? 48.746 -1.051 11.419 1.00 24.44 58 ILE D N 1
ATOM 8195 C CA . ILE D 1 58 ? 47.540 -0.260 11.644 1.00 24.63 58 ILE D CA 1
ATOM 8196 C C . ILE D 1 58 ? 47.433 0.075 13.135 1.00 24.75 58 ILE D C 1
ATOM 8197 O O . ILE D 1 58 ? 47.068 1.192 13.508 1.00 24.83 58 ILE D O 1
ATOM 8202 N N . TYR D 1 59 ? 47.772 -0.906 13.970 1.00 24.79 59 TYR D N 1
ATOM 8203 C CA . TYR D 1 59 ? 47.921 -0.725 15.410 1.00 25.06 59 TYR D CA 1
ATOM 8204 C C . TYR D 1 59 ? 49.412 -0.799 15.753 1.00 25.42 59 TYR D C 1
ATOM 8205 O O . TYR D 1 59 ? 50.106 -1.712 15.295 1.00 25.50 59 TYR D O 1
ATOM 8214 N N . PRO D 1 60 ? 49.918 0.162 16.536 1.00 25.71 60 PRO D N 1
ATOM 8215 C CA . PRO D 1 60 ? 51.335 0.127 16.904 1.00 25.93 60 PRO D CA 1
ATOM 8216 C C . PRO D 1 60 ? 51.641 -0.889 18.005 1.00 25.99 60 PRO D C 1
ATOM 8217 O O . PRO D 1 60 ? 50.773 -1.189 18.829 1.00 25.93 60 PRO D O 1
ATOM 8221 N N . CYS D 1 61 ? 52.866 -1.411 18.005 1.00 26.24 61 CYS D N 1
ATOM 8222 C CA . CYS D 1 61 ? 53.328 -2.345 19.038 1.00 26.46 61 CYS D CA 1
ATOM 8223 C C . CYS D 1 61 ? 54.862 -2.405 19.142 1.00 26.90 61 CYS D C 1
ATOM 8224 O O . CYS D 1 61 ? 55.565 -2.279 18.141 1.00 27.03 61 CYS D O 1
ATOM 8227 N N . GLU D 1 62 ? 55.352 -2.599 20.368 1.00 27.13 62 GLU D N 1
ATOM 8228 C CA . GLU D 1 62 ? 56.781 -2.737 20.640 1.00 27.57 62 GLU D CA 1
ATOM 8229 C C . GLU D 1 62 ? 57.290 -4.088 20.143 1.00 27.23 62 GLU D C 1
ATOM 8230 O O . GLU D 1 62 ? 56.717 -5.132 20.465 1.00 27.27 62 GLU D O 1
ATOM 8236 N N . LYS D 1 63 ? 58.371 -4.064 19.368 1.00 27.15 63 LYS D N 1
ATOM 8237 C CA . LYS D 1 63 ? 58.915 -5.284 18.767 1.00 26.86 63 LYS D CA 1
ATOM 8238 C C . LYS D 1 63 ? 60.254 -5.719 19.379 1.00 26.64 63 LYS D C 1
ATOM 8239 O O . LYS D 1 63 ? 61.035 -4.869 19.811 1.00 27.05 63 LYS D O 1
ATOM 8245 N N . PRO D 1 64 ? 60.518 -7.030 19.431 1.00 26.13 64 PRO D N 1
ATOM 8246 C CA . PRO D 1 64 ? 59.673 -8.147 18.979 1.00 25.44 64 PRO D CA 1
ATOM 8247 C C . PRO D 1 64 ? 58.359 -8.238 19.750 1.00 24.57 64 PRO D C 1
ATOM 8248 O O . PRO D 1 64 ? 58.325 -7.989 20.960 1.00 24.53 64 PRO D O 1
ATOM 8252 N N . TYR D 1 65 ? 57.292 -8.591 19.040 1.00 23.33 65 TYR D N 1
ATOM 8253 C CA . TYR D 1 65 ? 55.945 -8.576 19.593 1.00 22.21 65 TYR D CA 1
ATOM 8254 C C . TYR D 1 65 ? 55.307 -9.957 19.493 1.00 21.35 65 TYR D C 1
ATOM 8255 O O . TYR D 1 65 ? 55.073 -10.467 18.395 1.00 21.07 65 TYR D O 1
ATOM 8264 N N . VAL D 1 66 ? 55.032 -10.564 20.646 1.00 20.04 66 VAL D N 1
ATOM 8265 C CA . VAL D 1 66 ? 54.404 -11.881 20.699 1.00 19.02 66 VAL D CA 1
ATOM 8266 C C . VAL D 1 66 ? 52.897 -11.710 20.538 1.00 18.16 66 VAL D C 1
ATOM 8267 O O . VAL D 1 66 ? 52.287 -10.878 21.208 1.00 17.90 66 VAL D O 1
ATOM 8271 N N . LEU D 1 67 ? 52.300 -12.491 19.635 1.00 17.35 67 LEU D N 1
ATOM 8272 C CA . LEU D 1 67 ? 50.870 -12.384 19.336 1.00 16.77 67 LEU D CA 1
ATOM 8273 C C . LEU D 1 67 ? 50.008 -13.151 20.337 1.00 16.47 67 LEU D C 1
ATOM 8274 O O . LEU D 1 67 ? 50.540 -13.870 21.197 1.00 16.28 67 LEU D O 1
ATOM 8279 N N . GLY D 1 68 ? 48.691 -12.978 20.224 1.00 15.71 68 GLY D N 1
ATOM 8280 C CA . GLY D 1 68 ? 47.729 -13.679 21.077 1.00 15.50 68 GLY D CA 1
ATOM 8281 C C . GLY D 1 68 ? 46.876 -12.752 21.917 1.00 14.92 68 GLY D C 1
ATOM 8282 O O . GLY D 1 68 ? 47.343 -11.688 22.350 1.00 15.16 68 GLY D O 1
ATOM 8283 N N . ARG D 1 69 ? 45.621 -13.163 22.151 1.00 14.51 69 ARG D N 1
ATOM 8284 C CA . ARG D 1 69 ? 44.681 -12.392 22.968 1.00 14.56 69 ARG D CA 1
ATOM 8285 C C . ARG D 1 69 ? 44.030 -13.204 24.081 1.00 14.38 69 ARG D C 1
ATOM 8286 O O . ARG D 1 69 ? 43.513 -12.627 25.036 1.00 14.48 69 ARG D O 1
ATOM 8294 N N . GLU D 1 70 ? 44.037 -14.528 23.944 1.00 14.39 70 GLU D N 1
ATOM 8295 C CA . GLU D 1 70 ? 43.256 -15.416 24.810 1.00 14.54 70 GLU D CA 1
ATOM 8296 C C . GLU D 1 70 ? 43.864 -16.817 24.793 1.00 14.40 70 GLU D C 1
ATOM 8297 O O . GLU D 1 70 ? 44.484 -17.210 23.805 1.00 14.75 70 GLU D O 1
ATOM 8303 N N . ALA D 1 71 ? 43.679 -17.575 25.873 1.00 13.89 71 ALA D N 1
ATOM 8304 C CA . ALA D 1 71 ? 44.127 -18.968 25.902 1.00 13.82 71 ALA D CA 1
ATOM 8305 C C . ALA D 1 71 ? 43.413 -19.788 26.964 1.00 13.73 71 ALA D C 1
ATOM 8306 O O . ALA D 1 71 ? 42.758 -19.243 27.855 1.00 13.67 71 ALA D O 1
ATOM 8308 N N . SER D 1 72 ? 43.537 -21.105 26.839 1.00 13.64 72 SER D N 1
ATOM 8309 C CA . SER D 1 72 ? 43.180 -22.028 27.905 1.00 14.03 72 SER D CA 1
ATOM 8310 C C . SER D 1 72 ? 44.372 -22.945 28.142 1.00 14.33 72 SER D C 1
ATOM 8311 O O . SER D 1 72 ? 45.119 -23.259 27.216 1.00 14.47 72 SER D O 1
ATOM 8314 N N . GLY D 1 73 ? 44.559 -23.358 29.392 1.00 14.67 73 GLY D N 1
ATOM 8315 C CA . GLY D 1 73 ? 45.702 -24.186 29.754 1.00 15.24 73 GLY D CA 1
ATOM 8316 C C . GLY D 1 73 ? 45.711 -24.516 31.230 1.00 15.68 73 GLY D C 1
ATOM 8317 O O . GLY D 1 73 ? 44.666 -24.508 31.879 1.00 15.48 73 GLY D O 1
ATOM 8318 N N . THR D 1 74 ? 46.897 -24.805 31.754 1.00 16.09 74 THR D N 1
ATOM 8319 C CA . THR D 1 74 ? 47.038 -25.246 33.139 1.00 16.84 74 THR D CA 1
ATOM 8320 C C . THR D 1 74 ? 48.070 -24.390 33.870 1.00 16.87 74 THR D C 1
ATOM 8321 O O . THR D 1 74 ? 49.127 -24.076 33.318 1.00 17.04 74 THR D O 1
ATOM 8325 N N . VAL D 1 75 ? 47.755 -24.005 35.107 1.00 17.21 75 VAL D N 1
ATOM 8326 C CA . VAL D 1 75 ? 48.702 -23.289 35.960 1.00 17.61 75 VAL D CA 1
ATOM 8327 C C . VAL D 1 75 ? 49.835 -24.243 36.338 1.00 18.20 75 VAL D C 1
ATOM 8328 O O . VAL D 1 75 ? 49.590 -25.318 36.894 1.00 18.47 75 VAL D O 1
ATOM 8332 N N . VAL D 1 76 ? 51.066 -23.853 36.017 1.00 18.55 76 VAL D N 1
ATOM 8333 C CA . VAL D 1 76 ? 52.240 -24.677 36.331 1.00 19.10 76 VAL D CA 1
ATOM 8334 C C . VAL D 1 76 ? 53.124 -24.061 37.415 1.00 19.50 76 VAL D C 1
ATOM 8335 O O . VAL D 1 76 ? 53.950 -24.754 38.016 1.00 19.75 76 VAL D O 1
ATOM 8339 N N . ALA D 1 77 ? 52.945 -22.763 37.649 1.00 19.80 77 ALA D N 1
ATOM 8340 C CA . ALA D 1 77 ? 53.644 -22.039 38.708 1.00 20.25 77 ALA D CA 1
ATOM 8341 C C . ALA D 1 77 ? 52.847 -20.812 39.125 1.00 20.43 77 ALA D C 1
ATOM 8342 O O . ALA D 1 77 ? 52.063 -20.270 38.337 1.00 20.24 77 ALA D O 1
ATOM 8344 N N . LYS D 1 78 ? 53.019 -20.404 40.378 1.00 20.77 78 LYS D N 1
ATOM 8345 C CA . LYS D 1 78 ? 52.421 -19.198 40.910 1.00 21.21 78 LYS D CA 1
ATOM 8346 C C . LYS D 1 78 ? 53.334 -18.443 41.867 1.00 21.49 78 LYS D C 1
ATOM 8347 O O . LYS D 1 78 ? 54.158 -19.034 42.481 1.00 21.76 78 LYS D O 1
ATOM 8353 N N . GLY D 1 79 ? 53.157 -17.144 41.975 1.00 21.82 79 GLY D N 1
ATOM 8354 C CA . GLY D 1 79 ? 53.920 -16.327 42.916 1.00 22.42 79 GLY D CA 1
ATOM 8355 C C . GLY D 1 79 ? 53.544 -16.608 44.359 1.00 22.87 79 GLY D C 1
ATOM 8356 O O . GLY D 1 79 ? 52.470 -17.150 44.633 1.00 22.76 79 GLY D O 1
ATOM 8357 N N . LYS D 1 80 ? 54.428 -16.219 45.278 1.00 23.52 80 LYS D N 1
ATOM 8358 C CA . LYS D 1 80 ? 54.258 -16.469 46.715 1.00 24.09 80 LYS D CA 1
ATOM 8359 C C . LYS D 1 80 ? 53.007 -15.809 47.301 1.00 23.86 80 LYS D C 1
ATOM 8360 O O . LYS D 1 80 ? 52.506 -16.250 48.338 1.00 24.31 80 LYS D O 1
ATOM 8366 N N . GLY D 1 81 ? 52.506 -14.762 46.662 1.00 23.60 81 GLY D N 1
ATOM 8367 C CA . GLY D 1 81 ? 51.342 -14.023 47.154 1.00 23.13 81 GLY D CA 1
ATOM 8368 C C . GLY D 1 81 ? 49.999 -14.496 46.621 1.00 22.75 81 GLY D C 1
ATOM 8369 O O . GLY D 1 81 ? 48.958 -13.966 47.011 1.00 22.88 81 GLY D O 1
ATOM 8370 N N . VAL D 1 82 ? 50.017 -15.495 45.741 1.00 22.30 82 VAL D N 1
ATOM 8371 C CA . VAL D 1 82 ? 48.794 -15.998 45.107 1.00 21.89 82 VAL D CA 1
ATOM 8372 C C . VAL D 1 82 ? 48.087 -17.033 45.984 1.00 21.73 82 VAL D C 1
ATOM 8373 O O . VAL D 1 82 ? 48.662 -18.072 46.316 1.00 21.81 82 VAL D O 1
ATOM 8377 N N . THR D 1 83 ? 46.836 -16.738 46.336 1.00 21.53 83 THR D N 1
ATOM 8378 C CA . THR D 1 83 ? 46.011 -17.637 47.148 1.00 21.58 83 THR D CA 1
ATOM 8379 C C . THR D 1 83 ? 44.717 -18.080 46.451 1.00 21.05 83 THR D C 1
ATOM 8380 O O . THR D 1 83 ? 44.032 -18.986 46.928 1.00 21.29 83 THR D O 1
ATOM 8384 N N . ASN D 1 84 ? 44.380 -17.446 45.330 1.00 20.36 84 ASN D N 1
ATOM 8385 C CA . ASN D 1 84 ? 43.119 -17.737 44.637 1.00 19.68 84 ASN D CA 1
ATOM 8386 C C . ASN D 1 84 ? 43.223 -18.771 43.510 1.00 19.25 84 ASN D C 1
ATOM 8387 O O . ASN D 1 84 ? 42.216 -19.123 42.896 1.00 19.09 84 ASN D O 1
ATOM 8392 N N . PHE D 1 85 ? 44.442 -19.240 43.250 1.00 18.93 85 PHE D N 1
ATOM 8393 C CA . PHE D 1 85 ? 44.706 -20.301 42.278 1.00 18.79 85 PHE D CA 1
ATOM 8394 C C . PHE D 1 85 ? 45.747 -21.262 42.836 1.00 19.00 85 PHE D C 1
ATOM 8395 O O . PHE D 1 85 ? 46.536 -20.894 43.711 1.00 18.95 85 PHE D O 1
ATOM 8403 N N . GLU D 1 86 ? 45.757 -22.472 42.317 1.00 19.22 86 GLU D N 1
ATOM 8404 C CA . GLU D 1 86 ? 46.741 -23.458 42.646 1.00 19.73 86 GLU D CA 1
ATOM 8405 C C . GLU D 1 86 ? 47.409 -24.032 41.392 1.00 19.36 86 GLU D C 1
ATOM 8406 O O . GLU D 1 86 ? 46.828 -24.063 40.369 1.00 19.06 86 GLU D O 1
ATOM 8412 N N . VAL D 1 87 ? 48.619 -24.521 41.564 1.00 19.23 87 VAL D N 1
ATOM 8413 C CA . VAL D 1 87 ? 49.293 -25.261 40.502 1.00 19.36 87 VAL D CA 1
ATOM 8414 C C . VAL D 1 87 ? 48.434 -26.476 40.148 1.00 19.24 87 VAL D C 1
ATOM 8415 O O . VAL D 1 87 ? 47.965 -27.198 41.040 1.00 19.55 87 VAL D O 1
ATOM 8419 N N . GLY D 1 88 ? 48.200 -26.674 38.853 1.00 18.99 88 GLY D N 1
ATOM 8420 C CA . GLY D 1 88 ? 47.353 -27.761 38.379 1.00 18.87 88 GLY D CA 1
ATOM 8421 C C . GLY D 1 88 ? 45.945 -27.343 37.996 1.00 18.69 88 GLY D C 1
ATOM 8422 O O . GLY D 1 88 ? 45.214 -28.125 37.384 1.00 19.02 88 GLY D O 1
ATOM 8423 N N . ASP D 1 89 ? 45.556 -26.123 38.374 1.00 18.51 89 ASP D N 1
ATOM 8424 C CA . ASP D 1 89 ? 44.258 -25.569 37.987 1.00 18.10 89 ASP D CA 1
ATOM 8425 C C . ASP D 1 89 ? 44.210 -25.389 36.476 1.00 17.62 89 ASP D C 1
ATOM 8426 O O . ASP D 1 89 ? 45.159 -24.881 35.876 1.00 17.84 89 ASP D O 1
ATOM 8431 N N . GLN D 1 90 ? 43.104 -25.809 35.874 1.00 17.27 90 GLN D N 1
ATOM 8432 C CA . GLN D 1 90 ? 42.840 -25.517 34.471 1.00 16.77 90 GLN D CA 1
ATOM 8433 C C . GLN D 1 90 ? 42.168 -24.157 34.415 1.00 15.83 90 GLN D C 1
ATOM 8434 O O . GLN D 1 90 ? 41.306 -23.850 35.240 1.00 15.35 90 GLN D O 1
ATOM 8440 N N . VAL D 1 91 ? 42.575 -23.341 33.444 1.00 14.86 91 VAL D N 1
ATOM 8441 C CA . VAL D 1 91 ? 42.128 -21.951 33.369 1.00 14.12 91 VAL D CA 1
ATOM 8442 C C . VAL D 1 91 ? 41.814 -21.506 31.946 1.00 13.67 91 VAL D C 1
ATOM 8443 O O . VAL D 1 91 ? 42.355 -22.048 30.987 1.00 13.80 91 VAL D O 1
ATOM 8447 N N . ALA D 1 92 ? 40.916 -20.529 31.833 1.00 12.95 92 ALA D N 1
ATOM 8448 C CA . ALA D 1 92 ? 40.713 -19.788 30.590 1.00 12.65 92 ALA D CA 1
ATOM 8449 C C . ALA D 1 9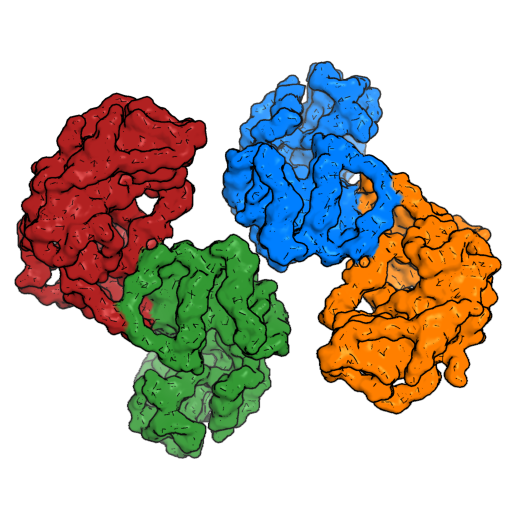2 ? 40.967 -18.323 30.907 1.00 12.25 92 ALA D C 1
ATOM 8450 O O . ALA D 1 92 ? 40.574 -17.834 31.972 1.00 11.80 92 ALA D O 1
ATOM 8452 N N . TYR D 1 93 ? 41.639 -17.616 30.002 1.00 12.10 93 TYR D N 1
ATOM 8453 C CA . TYR D 1 93 ? 42.061 -16.254 30.326 1.00 12.31 93 TYR D CA 1
ATOM 8454 C C . TYR D 1 93 ? 42.278 -15.348 29.120 1.00 12.31 93 TYR D C 1
ATOM 8455 O O . TYR D 1 93 ? 42.529 -15.818 28.007 1.00 12.26 93 TYR D O 1
ATOM 8464 N N . ILE D 1 94 ? 42.148 -14.045 29.366 1.00 12.60 94 ILE D N 1
ATOM 8465 C CA . ILE D 1 94 ? 42.425 -13.010 28.376 1.00 12.93 94 ILE D CA 1
ATOM 8466 C C . ILE D 1 94 ? 43.792 -12.408 28.683 1.00 13.39 94 ILE D C 1
ATOM 8467 O O . ILE D 1 94 ? 44.012 -11.882 29.776 1.00 13.41 94 ILE D O 1
ATOM 8472 N N . SER D 1 95 ? 44.711 -12.504 27.724 1.00 13.69 95 SER D N 1
ATOM 8473 C CA . SER D 1 95 ? 46.062 -11.981 27.890 1.00 14.40 95 SER D CA 1
ATOM 8474 C C . SER D 1 95 ? 46.780 -11.864 26.558 1.00 14.77 95 SER D C 1
ATOM 8475 O O . SER D 1 95 ? 46.537 -12.654 25.643 1.00 14.59 95 SER D O 1
ATOM 8478 N N . ASN D 1 96 ? 47.673 -10.883 26.469 1.00 15.44 96 ASN D N 1
ATOM 8479 C CA . ASN D 1 96 ? 48.640 -10.819 25.378 1.00 15.92 96 ASN D CA 1
ATOM 8480 C C . ASN D 1 96 ? 49.687 -11.930 25.528 1.00 15.89 96 ASN D C 1
ATOM 8481 O O . ASN D 1 96 ? 49.761 -12.585 26.575 1.00 16.29 96 ASN D O 1
ATOM 8486 N N . SER D 1 97 ? 50.478 -12.143 24.475 1.00 15.75 97 SER D N 1
ATOM 8487 C CA . SER D 1 97 ? 51.569 -13.138 24.461 1.00 15.79 97 SER D CA 1
ATOM 8488 C C . SER D 1 97 ? 51.109 -14.588 24.676 1.00 15.40 97 SER D C 1
ATOM 8489 O O . SER D 1 97 ? 51.824 -15.402 25.283 1.00 15.47 97 SER D O 1
ATOM 8492 N N . THR D 1 98 ? 49.924 -14.908 24.163 1.00 14.91 98 THR D N 1
ATOM 8493 C CA . THR D 1 98 ? 49.320 -16.230 24.344 1.00 14.87 98 THR D CA 1
ATOM 8494 C C . THR D 1 98 ? 49.518 -17.168 23.149 1.00 14.77 98 THR D C 1
ATOM 8495 O O . THR D 1 98 ? 49.164 -18.345 23.214 1.00 14.86 98 THR D O 1
ATOM 8499 N N . PHE D 1 99 ? 50.077 -16.652 22.056 1.00 15.05 99 PHE D N 1
ATOM 8500 C CA . PHE D 1 99 ? 50.543 -17.513 20.969 1.00 15.38 99 PHE D CA 1
ATOM 8501 C C . PHE D 1 99 ? 51.889 -18.064 21.429 1.00 16.19 99 PHE D C 1
ATOM 8502 O O . PHE D 1 99 ? 52.946 -17.714 20.892 1.00 16.54 99 PHE D O 1
ATOM 8510 N N . ALA D 1 100 ? 51.829 -18.918 22.449 1.00 16.67 100 ALA D N 1
ATOM 8511 C CA . ALA D 1 100 ? 53.006 -19.307 23.220 1.00 17.25 100 ALA D CA 1
ATOM 8512 C C . ALA D 1 100 ? 52.732 -20.569 24.018 1.00 17.81 100 ALA D C 1
ATOM 8513 O O . ALA D 1 100 ? 51.585 -20.870 24.356 1.00 17.78 100 ALA D O 1
ATOM 8515 N N . GLN D 1 101 ? 53.797 -21.303 24.325 1.00 18.29 101 GLN D N 1
ATOM 8516 C CA . GLN D 1 101 ? 53.684 -22.481 25.171 1.00 18.74 101 GLN D CA 1
ATOM 8517 C C . GLN D 1 101 ? 53.386 -22.074 26.615 1.00 18.76 101 GLN D C 1
ATOM 8518 O O . GLN D 1 101 ? 52.654 -22.769 27.318 1.00 18.79 101 GLN D O 1
ATOM 8524 N N . TYR D 1 102 ? 53.950 -20.939 27.028 1.00 18.79 102 TYR D N 1
ATOM 8525 C CA . TYR D 1 102 ? 53.810 -20.424 28.391 1.00 19.28 102 TYR D CA 1
ATOM 8526 C C . TYR D 1 102 ? 53.552 -18.924 28.400 1.00 19.12 102 TYR D C 1
ATOM 8527 O O . TYR D 1 102 ? 54.214 -18.162 27.685 1.00 19.10 102 TYR D O 1
ATOM 8536 N N . SER D 1 103 ? 52.596 -18.505 29.226 1.00 19.04 103 SER D N 1
ATOM 8537 C CA . SER D 1 103 ? 52.281 -17.089 29.394 1.00 19.00 103 SER D CA 1
ATOM 8538 C C . SER D 1 103 ? 52.058 -16.758 30.865 1.00 19.21 103 SER D C 1
ATOM 8539 O O . SER D 1 103 ? 51.680 -17.631 31.654 1.00 19.41 103 SER D O 1
ATOM 8542 N N . LYS D 1 104 ? 52.298 -15.500 31.224 1.00 19.34 104 LYS D N 1
ATOM 8543 C CA . LYS D 1 104 ? 52.047 -15.026 32.586 1.00 19.55 104 LYS D CA 1
ATOM 8544 C C . LYS D 1 104 ? 50.865 -14.063 32.644 1.00 19.49 104 LYS D C 1
ATOM 8545 O O . LYS D 1 104 ? 50.580 -13.344 31.679 1.00 19.60 104 LYS D O 1
ATOM 8551 N N . ILE D 1 105 ? 50.181 -14.061 33.786 1.00 19.18 105 ILE D N 1
ATOM 8552 C CA . ILE D 1 105 ? 49.075 -13.141 34.038 1.00 18.83 105 ILE D CA 1
ATOM 8553 C C . ILE D 1 105 ? 48.893 -12.957 35.542 1.00 18.75 105 ILE D C 1
ATOM 8554 O O . ILE D 1 105 ? 49.133 -13.886 36.317 1.00 18.77 105 ILE D O 1
ATOM 8559 N N . SER D 1 106 ? 48.489 -11.751 35.942 1.00 18.49 106 SER D N 1
ATOM 8560 C CA . SER D 1 106 ? 48.114 -11.481 37.325 1.00 18.32 106 SER D CA 1
ATOM 8561 C C . SER D 1 106 ? 46.972 -12.396 37.753 1.00 18.00 106 SER D C 1
ATOM 8562 O O . SER D 1 106 ? 46.014 -12.607 37.005 1.00 17.80 106 SER D O 1
ATOM 8565 N N . SER D 1 107 ? 47.085 -12.935 38.962 1.00 18.00 107 SER D N 1
ATOM 8566 C CA . SER D 1 107 ? 46.011 -13.717 39.563 1.00 17.99 107 SER D CA 1
ATOM 8567 C C . SER D 1 107 ? 44.764 -12.866 39.819 1.00 17.74 107 SER D C 1
ATOM 8568 O O . SER D 1 107 ? 43.674 -13.400 40.029 1.00 17.28 107 SER D O 1
ATOM 8571 N N . GLN D 1 108 ? 44.935 -11.544 39.788 1.00 17.45 108 GLN D N 1
ATOM 8572 C CA . GLN D 1 108 ? 43.825 -10.608 39.940 1.00 17.67 108 GLN D CA 1
ATOM 8573 C C . GLN D 1 108 ? 43.289 -10.110 38.599 1.00 17.18 108 GLN D C 1
ATOM 8574 O O . GLN D 1 108 ? 42.389 -9.265 38.562 1.00 17.63 108 GLN D O 1
ATOM 8580 N N . GLY D 1 109 ? 43.841 -10.640 37.510 1.00 16.63 109 GLY D N 1
ATOM 8581 C CA . GLY D 1 109 ? 43.433 -10.253 36.159 1.00 16.11 109 GLY D CA 1
ATOM 8582 C C . GLY D 1 109 ? 42.315 -11.113 35.593 1.00 15.56 109 GLY D C 1
ATOM 8583 O O . GLY D 1 109 ? 41.697 -11.897 36.328 1.00 15.42 109 GLY D O 1
ATOM 8584 N N . PRO D 1 110 ? 42.075 -11.023 34.290 1.00 15.27 110 PRO D N 1
ATOM 8585 C CA . PRO D 1 110 ? 40.947 -11.747 33.697 1.00 14.86 110 PRO D CA 1
ATOM 8586 C C . PRO D 1 110 ? 41.270 -13.210 33.421 1.00 14.90 110 PRO D C 1
ATOM 8587 O O . PRO D 1 110 ? 41.393 -13.628 32.268 1.00 14.49 110 PRO D O 1
ATOM 8591 N N . VAL D 1 111 ? 41.395 -13.976 34.499 1.00 14.81 111 VAL D N 1
ATOM 8592 C CA . VAL D 1 111 ? 41.626 -15.412 34.427 1.00 15.41 111 VAL D CA 1
ATOM 8593 C C . VAL D 1 111 ? 40.567 -16.131 35.257 1.00 15.27 111 VAL D C 1
ATOM 8594 O O . VAL D 1 111 ? 40.308 -15.756 36.401 1.00 15.41 111 VAL D O 1
ATOM 8598 N N . MET D 1 112 ? 39.955 -17.161 34.681 1.00 15.59 112 MET D N 1
ATOM 8599 C CA . MET D 1 112 ? 38.927 -17.922 35.385 1.00 15.82 112 MET D CA 1
ATOM 8600 C C . MET D 1 112 ? 39.365 -19.356 35.631 1.00 16.04 112 MET D C 1
ATOM 8601 O O . MET D 1 112 ? 39.931 -20.003 34.751 1.00 15.79 112 MET D O 1
ATOM 8606 N N . LYS D 1 113 ? 39.110 -19.832 36.846 1.00 16.43 113 LYS D N 1
ATOM 8607 C CA . LYS D 1 113 ? 39.390 -21.212 37.212 1.00 17.18 113 LYS D CA 1
ATOM 8608 C C . LYS D 1 113 ? 38.276 -22.115 36.691 1.00 17.48 113 LYS D C 1
ATOM 8609 O O . LYS D 1 113 ? 37.097 -21.881 36.960 1.00 17.80 113 LYS D O 1
ATOM 8615 N N . LEU D 1 114 ? 38.663 -23.147 35.947 1.00 17.92 114 LEU D N 1
ATOM 8616 C CA . LEU D 1 114 ? 37.706 -24.081 35.365 1.00 18.44 114 LEU D CA 1
ATOM 8617 C C . LEU D 1 114 ? 37.500 -25.276 36.298 1.00 19.25 114 LEU D C 1
ATOM 8618 O O . LEU D 1 114 ? 38.362 -25.545 37.141 1.00 19.06 114 LEU D O 1
ATOM 8623 N N . PRO D 1 115 ? 36.354 -25.982 36.169 1.00 19.98 115 PRO D N 1
ATOM 8624 C CA . PRO D 1 115 ? 36.092 -27.182 36.971 1.00 20.83 115 PRO D CA 1
ATOM 8625 C C . PRO D 1 115 ? 37.206 -28.228 36.888 1.00 21.58 115 PRO D C 1
ATOM 8626 O O . PRO D 1 115 ? 37.917 -28.305 35.882 1.00 21.67 115 PRO D O 1
ATOM 8630 N N . LYS D 1 116 ? 37.371 -28.966 37.979 1.00 22.60 116 LYS D N 1
ATOM 8631 C CA . LYS D 1 116 ? 38.370 -30.009 38.050 1.00 23.65 116 LYS D CA 1
ATOM 8632 C C . LYS D 1 116 ? 37.968 -31.091 37.071 1.00 23.90 116 LYS D C 1
ATOM 8633 O O . LYS D 1 116 ? 36.792 -31.437 36.960 1.00 24.69 116 LYS D O 1
ATOM 8639 N N . GLY D 1 117 ? 38.951 -31.625 36.366 1.00 23.97 117 GLY D N 1
ATOM 8640 C CA . GLY D 1 117 ? 38.697 -32.674 35.399 1.00 23.95 117 GLY D CA 1
ATOM 8641 C C . GLY D 1 117 ? 38.120 -32.188 34.088 1.00 23.66 117 GLY D C 1
ATOM 8642 O O . GLY D 1 117 ? 37.534 -32.969 33.337 1.00 23.86 117 GLY D O 1
ATOM 8643 N N . THR D 1 118 ? 38.286 -30.902 33.799 1.00 23.32 118 THR D N 1
ATOM 8644 C CA . THR D 1 118 ? 37.791 -30.365 32.542 1.00 22.73 118 THR D CA 1
ATOM 8645 C C . THR D 1 118 ? 38.533 -31.104 31.440 1.00 22.69 118 THR D C 1
ATOM 8646 O O . THR D 1 118 ? 39.736 -31.343 31.546 1.00 22.82 118 THR D O 1
ATOM 8650 N N . SER D 1 119 ? 37.815 -31.478 30.388 1.00 22.51 119 SER D N 1
ATOM 8651 C CA . SER D 1 119 ? 38.414 -32.273 29.321 1.00 22.47 119 SER D CA 1
ATOM 8652 C C . SER D 1 119 ? 39.189 -31.401 28.338 1.00 22.46 119 SER D C 1
ATOM 8653 O O . SER D 1 119 ? 39.064 -30.171 28.352 1.00 21.82 119 SER D O 1
ATOM 8656 N N . ASP D 1 120 ? 39.979 -32.052 27.486 1.00 22.71 120 ASP D N 1
ATOM 8657 C CA . ASP D 1 120 ? 40.718 -31.371 26.423 1.00 22.89 120 ASP D CA 1
ATOM 8658 C C . ASP D 1 120 ? 39.781 -30.694 25.427 1.00 22.65 120 ASP D C 1
ATOM 8659 O O . ASP D 1 120 ? 40.048 -29.584 24.967 1.00 22.29 120 ASP D O 1
ATOM 8664 N N . GLU D 1 121 ? 38.671 -31.377 25.096 1.00 22.58 121 GLU D N 1
ATOM 8665 C CA . GLU D 1 121 ? 37.666 -30.846 24.183 1.00 22.71 121 GLU D CA 1
ATOM 8666 C C . GLU D 1 121 ? 37.028 -29.583 24.755 1.00 22.00 121 GLU D C 1
ATOM 8667 O O . GLU D 1 121 ? 36.707 -28.651 24.011 1.00 21.99 121 GLU D O 1
ATOM 8673 N N . GLU D 1 122 ? 36.856 -29.558 26.076 1.00 21.46 122 GLU D N 1
ATOM 8674 C CA . GLU D 1 122 ? 36.323 -28.384 26.757 1.00 20.86 122 GLU D CA 1
ATOM 8675 C C . GLU D 1 122 ? 37.325 -27.233 26.783 1.00 20.17 122 GLU D C 1
ATOM 8676 O O . GLU D 1 122 ? 36.939 -26.076 26.606 1.00 19.77 122 GLU D O 1
ATOM 8682 N N . LEU D 1 123 ? 38.604 -27.550 26.989 1.00 19.62 123 LEU D N 1
ATOM 8683 C CA . LEU D 1 123 ? 39.663 -26.540 26.933 1.00 19.19 123 LEU D CA 1
ATOM 8684 C C . LEU D 1 123 ? 39.693 -25.864 25.564 1.00 18.93 123 LEU D C 1
ATOM 8685 O O . LEU D 1 123 ? 39.861 -24.646 25.473 1.00 18.77 123 LEU D O 1
ATOM 8690 N N . LYS D 1 124 ? 39.513 -26.663 24.512 1.00 18.59 124 LYS D N 1
ATOM 8691 C CA . LYS D 1 124 ? 39.441 -26.152 23.145 1.00 18.43 124 LYS D CA 1
ATOM 8692 C C . LYS D 1 124 ? 38.234 -25.234 22.982 1.00 17.88 124 LYS D C 1
ATOM 8693 O O . LYS D 1 124 ? 38.345 -24.143 22.409 1.00 17.78 124 LYS D O 1
ATOM 8699 N N . LEU D 1 125 ? 37.093 -25.683 23.500 1.00 17.31 125 LEU D N 1
ATOM 8700 C CA . LEU D 1 125 ? 35.849 -24.921 23.459 1.00 16.90 125 LEU D CA 1
ATOM 8701 C C . LEU D 1 125 ? 36.004 -23.550 24.124 1.00 16.34 125 LEU D C 1
ATOM 8702 O O . LEU D 1 125 ? 35.581 -22.536 23.563 1.00 16.19 125 LEU D O 1
ATOM 8707 N N . TYR D 1 126 ? 36.628 -23.515 25.303 1.00 16.15 126 TYR D N 1
ATOM 8708 C CA . TYR D 1 126 ? 36.788 -22.253 26.037 1.00 15.33 126 TYR D CA 1
ATOM 8709 C C . TYR D 1 126 ? 37.766 -21.297 25.359 1.00 14.93 126 TYR D C 1
ATOM 8710 O O . TYR D 1 126 ? 37.535 -20.090 25.339 1.00 14.55 126 TYR D O 1
ATOM 8719 N N . ALA D 1 127 ? 38.843 -21.832 24.791 1.00 14.54 127 ALA D N 1
ATOM 8720 C CA . ALA D 1 127 ? 39.797 -21.011 24.048 1.00 14.21 127 ALA D CA 1
ATOM 8721 C C . ALA D 1 127 ? 39.171 -20.473 22.760 1.00 13.97 127 ALA D C 1
ATOM 8722 O O . ALA D 1 127 ? 39.518 -19.380 22.308 1.00 14.06 127 ALA D O 1
ATOM 8724 N N . ALA D 1 128 ? 38.254 -21.244 22.179 1.00 13.66 128 ALA D N 1
ATOM 8725 C CA . ALA D 1 128 ? 37.548 -20.828 20.971 1.00 13.41 128 ALA D CA 1
ATOM 8726 C C . ALA D 1 128 ? 36.501 -19.761 21.267 1.00 13.08 128 ALA D C 1
ATOM 8727 O O . ALA D 1 128 ? 36.288 -18.852 20.465 1.00 13.06 128 ALA D O 1
ATOM 8729 N N . GLY D 1 129 ? 35.856 -19.866 22.425 1.00 12.68 129 GLY D N 1
ATOM 8730 C CA . GLY D 1 129 ? 34.726 -18.999 22.741 1.00 12.41 129 GLY D CA 1
ATOM 8731 C C . GLY D 1 129 ? 34.991 -17.763 23.584 1.00 11.99 129 GLY D C 1
ATOM 8732 O O . GLY D 1 129 ? 34.254 -16.787 23.478 1.00 12.20 129 GLY D O 1
ATOM 8733 N N . LEU D 1 130 ? 36.040 -17.786 24.408 1.00 11.93 130 LEU D N 1
ATOM 8734 C CA . LEU D 1 130 ? 36.195 -16.778 25.475 1.00 11.49 130 LEU D CA 1
ATOM 8735 C C . LEU D 1 130 ? 36.122 -15.324 25.012 1.00 11.38 130 LEU D C 1
ATOM 8736 O O . LEU D 1 130 ? 35.195 -14.610 25.391 1.00 11.45 130 LEU D O 1
ATOM 8741 N N . LEU D 1 131 ? 37.091 -14.888 24.210 1.00 11.04 131 LEU D N 1
ATOM 8742 C CA . LEU D 1 131 ? 37.158 -13.480 23.823 1.00 10.82 131 LEU D CA 1
ATOM 8743 C C . LEU D 1 131 ? 35.919 -13.036 23.056 1.00 10.76 131 LEU D C 1
ATOM 8744 O O . LEU D 1 131 ? 35.344 -11.985 23.348 1.00 10.36 131 LEU D O 1
ATOM 8749 N N . GLN D 1 132 ? 35.506 -13.832 22.076 1.00 10.61 132 GLN D N 1
ATOM 8750 C CA . GLN D 1 132 ? 34.408 -13.416 21.212 1.00 10.28 132 GLN D CA 1
ATOM 8751 C C . GLN D 1 132 ? 33.057 -13.411 21.917 1.00 10.12 132 GLN D C 1
ATOM 8752 O O . GLN D 1 132 ? 32.210 -12.571 21.623 1.00 10.20 132 GLN D O 1
ATOM 8758 N N . VAL D 1 133 ? 32.859 -14.338 22.855 1.00 10.03 133 VAL D N 1
ATOM 8759 C CA . VAL D 1 133 ? 31.626 -14.353 23.640 1.00 10.11 133 VAL D CA 1
ATOM 8760 C C . VAL D 1 133 ? 31.594 -13.191 24.640 1.00 9.99 133 VAL D C 1
ATOM 8761 O O . VAL D 1 133 ? 30.558 -12.547 24.788 1.00 10.38 133 VAL D O 1
ATOM 8765 N N . LEU D 1 134 ? 32.718 -12.914 25.307 1.00 9.58 134 LEU D N 1
ATOM 8766 C CA . LEU D 1 134 ? 32.800 -11.776 26.237 1.00 9.67 134 LEU D CA 1
ATOM 8767 C C . LEU D 1 134 ? 32.524 -10.465 25.507 1.00 9.71 134 LEU D C 1
ATOM 8768 O O . LEU D 1 134 ? 31.830 -9.577 26.017 1.00 9.72 134 LEU D O 1
ATOM 8773 N N . THR D 1 135 ? 33.083 -10.359 24.305 1.00 9.41 135 THR D N 1
ATOM 8774 C CA . THR D 1 135 ? 32.873 -9.206 23.443 1.00 9.51 135 THR D CA 1
ATOM 8775 C C . THR D 1 135 ? 31.397 -9.060 23.083 1.00 9.49 135 THR D C 1
ATOM 8776 O O . THR D 1 135 ? 30.813 -7.991 23.264 1.00 9.87 135 THR D O 1
ATOM 8780 N N . ALA D 1 136 ? 30.796 -10.141 22.591 1.00 9.38 136 ALA D N 1
ATOM 8781 C CA . ALA D 1 136 ? 29.393 -10.114 22.180 1.00 9.64 136 ALA D CA 1
ATOM 8782 C C . ALA D 1 136 ? 28.459 -9.811 23.353 1.00 9.56 136 ALA D C 1
ATOM 8783 O O . ALA D 1 136 ? 27.518 -9.025 23.211 1.00 10.18 136 ALA D O 1
ATOM 8785 N N . LEU D 1 137 ? 28.732 -10.407 24.512 1.00 9.87 137 LEU D N 1
ATOM 8786 C CA . LEU D 1 137 ? 27.912 -10.165 25.703 1.00 9.76 137 LEU D CA 1
ATOM 8787 C C . LEU D 1 137 ? 27.976 -8.717 26.163 1.00 9.84 137 LEU D C 1
ATOM 8788 O O . LEU D 1 137 ? 26.940 -8.078 26.344 1.00 10.31 137 LEU D O 1
ATOM 8793 N N . SER D 1 138 ? 29.190 -8.201 26.341 1.00 9.98 138 SER D N 1
ATOM 8794 C CA . SER D 1 138 ? 29.364 -6.852 26.869 1.00 9.92 138 SER D CA 1
ATOM 8795 C C . SER D 1 138 ? 28.900 -5.794 25.886 1.00 9.64 138 SER D C 1
ATOM 8796 O O . SER D 1 138 ? 28.325 -4.786 26.293 1.00 10.23 138 SER D O 1
ATOM 8799 N N . PHE D 1 139 ? 29.121 -6.025 24.594 1.00 9.60 139 PHE D N 1
ATOM 8800 C CA . PHE D 1 139 ? 28.735 -5.050 23.576 1.00 9.34 139 PHE D CA 1
ATOM 8801 C C . PHE D 1 139 ? 27.218 -4.943 23.410 1.00 9.52 139 PHE D C 1
ATOM 8802 O O . PHE D 1 139 ? 26.712 -3.870 23.090 1.00 9.65 139 PHE D O 1
ATOM 8810 N N . THR D 1 140 ? 26.499 -6.040 23.637 1.00 9.98 140 THR D N 1
ATOM 8811 C CA . THR D 1 140 ? 25.034 -6.031 23.531 1.00 10.38 140 THR D CA 1
ATOM 8812 C C . THR D 1 140 ? 24.347 -5.766 24.868 1.00 10.77 140 THR D C 1
ATOM 8813 O O . THR D 1 140 ? 23.118 -5.705 24.936 1.00 11.01 140 THR D O 1
ATOM 8817 N N . ASN D 1 141 ? 25.140 -5.619 25.926 1.00 11.17 141 ASN D N 1
ATOM 8818 C CA . ASN D 1 141 ? 24.604 -5.295 27.240 1.00 11.87 141 ASN D CA 1
ATOM 8819 C C . ASN D 1 141 ? 24.893 -3.851 27.596 1.00 12.10 141 ASN D C 1
ATOM 8820 O O . ASN D 1 141 ? 24.016 -3.151 28.111 1.00 12.77 141 ASN D O 1
ATOM 8825 N N . GLU D 1 142 ? 26.117 -3.410 27.307 1.00 12.19 142 GLU D N 1
ATOM 8826 C CA . GLU D 1 142 ? 26.572 -2.074 27.693 1.00 12.25 142 GLU D CA 1
ATOM 8827 C C . GLU D 1 142 ? 26.792 -1.103 26.534 1.00 12.43 142 GLU D C 1
ATOM 8828 O O . GLU D 1 142 ? 26.304 0.024 26.598 1.00 13.48 142 GLU D O 1
ATOM 8834 N N . ALA D 1 143 ? 27.518 -1.516 25.491 1.00 12.21 143 ALA D N 1
ATOM 8835 C CA . ALA D 1 143 ? 27.759 -0.619 24.349 1.00 11.76 143 ALA D CA 1
ATOM 8836 C C . ALA D 1 143 ? 26.430 -0.145 23.757 1.00 11.93 143 ALA D C 1
ATOM 8837 O O . ALA D 1 143 ? 26.191 1.060 23.631 1.00 11.80 143 ALA D O 1
ATOM 8839 N N . TYR D 1 144 ? 25.575 -1.102 23.410 1.00 11.88 144 TYR D N 1
ATOM 8840 C CA . TYR D 1 144 ? 24.159 -0.839 23.196 1.00 12.15 144 TYR D CA 1
ATOM 8841 C C . TYR D 1 144 ? 23.341 -1.950 23.832 1.00 12.31 144 TYR D C 1
ATOM 8842 O O . TYR D 1 144 ? 23.502 -3.122 23.487 1.00 12.47 144 TYR D O 1
ATOM 8851 N N . HIS D 1 145 ? 22.465 -1.577 24.760 1.00 12.79 145 HIS D N 1
ATOM 8852 C CA . HIS D 1 145 ? 21.629 -2.553 25.434 1.00 13.40 145 HIS D CA 1
ATOM 8853 C C . HIS D 1 145 ? 20.477 -2.978 24.528 1.00 13.43 145 HIS D C 1
ATOM 8854 O O . HIS D 1 145 ? 19.458 -2.287 24.413 1.00 13.60 145 HIS D O 1
ATOM 8861 N N . VAL D 1 146 ? 20.664 -4.114 23.863 1.00 13.55 146 VAL D N 1
ATOM 8862 C CA . VAL D 1 146 ? 19.682 -4.639 22.920 1.00 14.12 146 VAL D CA 1
ATOM 8863 C C . VAL D 1 146 ? 18.375 -4.973 23.637 1.00 14.80 146 VAL D C 1
ATOM 8864 O O . VAL D 1 146 ? 18.385 -5.627 24.682 1.00 15.08 146 VAL D O 1
ATOM 8868 N N . LYS D 1 147 ? 17.266 -4.489 23.077 1.00 15.65 147 LYS D N 1
ATOM 8869 C CA . LYS D 1 147 ? 15.932 -4.740 23.627 1.00 16.78 147 LYS D CA 1
ATOM 8870 C C . LYS D 1 147 ? 15.138 -5.654 22.707 1.00 16.90 147 LYS D C 1
ATOM 8871 O O . LYS D 1 147 ? 15.393 -5.721 21.503 1.00 16.58 147 LYS D O 1
ATOM 8877 N N . LYS D 1 148 ? 14.133 -6.299 23.271 1.00 17.24 148 LYS D N 1
ATOM 8878 C CA . LYS D 1 148 ? 13.248 -7.123 22.484 1.00 17.59 148 LYS D CA 1
ATOM 8879 C C . LYS D 1 148 ? 12.549 -6.253 21.471 1.00 17.00 148 LYS D C 1
ATOM 8880 O O . LYS D 1 148 ? 12.154 -5.223 21.784 1.00 17.31 148 LYS D O 1
ATOM 8886 N N . GLY D 1 149 ? 12.426 -6.735 20.253 1.00 16.53 149 GLY D N 1
ATOM 8887 C CA . GLY D 1 149 ? 11.768 -6.008 19.178 1.00 15.75 149 GLY D CA 1
ATOM 8888 C C . GLY D 1 149 ? 12.651 -5.048 18.396 1.00 15.43 149 GLY D C 1
ATOM 8889 O O . GLY D 1 149 ? 12.208 -4.495 17.386 1.00 15.52 149 GLY D O 1
ATOM 8890 N N . ASP D 1 150 ? 13.886 -4.838 18.862 1.00 14.76 150 ASP D N 1
ATOM 8891 C CA . ASP D 1 150 ? 14.863 -4.008 18.139 1.00 14.28 150 ASP D CA 1
ATOM 8892 C C . ASP D 1 150 ? 15.195 -4.624 16.787 1.00 13.94 150 ASP D C 1
ATOM 8893 O O . ASP D 1 150 ? 15.299 -5.848 16.666 1.00 14.03 150 ASP D O 1
ATOM 8898 N N . TYR D 1 151 ? 15.365 -3.770 15.783 1.00 13.30 151 TYR D N 1
ATOM 8899 C CA . TYR D 1 151 ? 15.923 -4.188 14.507 1.00 13.08 151 TYR D CA 1
ATOM 8900 C C . TYR D 1 151 ? 17.392 -3.814 14.520 1.00 12.29 151 TYR D C 1
ATOM 8901 O O . TYR D 1 151 ? 17.750 -2.670 14.792 1.00 11.93 151 TYR D O 1
ATOM 8910 N N . VAL D 1 152 ? 18.248 -4.799 14.268 1.00 11.69 152 VAL D N 1
ATOM 8911 C CA . VAL D 1 152 ? 19.682 -4.634 14.467 1.00 11.26 152 VAL D CA 1
ATOM 8912 C C . VAL D 1 152 ? 20.457 -5.055 13.223 1.00 10.96 152 VAL D C 1
ATOM 8913 O O . VAL D 1 152 ? 20.301 -6.168 12.742 1.00 11.26 152 VAL D O 1
ATOM 8917 N N . LEU D 1 153 ? 21.288 -4.145 12.715 1.00 10.70 153 LEU D N 1
ATOM 8918 C CA . LEU D 1 153 ? 22.165 -4.422 11.582 1.00 10.22 153 LEU D CA 1
ATOM 8919 C C . LEU D 1 153 ? 23.468 -5.054 12.064 1.00 10.00 153 LEU D C 1
ATOM 8920 O O . LEU D 1 153 ? 24.078 -4.579 13.027 1.00 10.02 153 LEU D O 1
ATOM 8925 N N . LEU D 1 154 ? 23.883 -6.123 11.394 1.00 9.65 154 LEU D N 1
ATOM 8926 C CA . LEU D 1 154 ? 25.076 -6.856 11.788 1.00 9.71 154 LEU D CA 1
ATOM 8927 C C . LEU D 1 154 ? 25.942 -7.193 10.586 1.00 10.08 154 LEU D C 1
ATOM 8928 O O . LEU D 1 154 ? 25.528 -7.952 9.715 1.00 10.37 154 LEU D O 1
ATOM 8933 N N . PHE D 1 155 ? 27.146 -6.625 10.555 1.00 9.99 155 PHE D N 1
ATOM 8934 C CA . PHE D 1 155 ? 28.118 -6.923 9.506 1.00 10.12 155 PHE D CA 1
ATOM 8935 C C . PHE D 1 155 ? 29.013 -8.097 9.905 1.00 10.10 155 PHE D C 1
ATOM 8936 O O . PHE D 1 155 ? 29.047 -8.489 11.079 1.00 10.14 155 PHE D O 1
ATOM 8944 N N . ALA D 1 156 ? 29.721 -8.665 8.924 1.00 10.17 156 ALA D N 1
ATOM 8945 C CA . ALA D 1 156 ? 30.569 -9.843 9.146 1.00 10.12 156 ALA D CA 1
ATOM 8946 C C . ALA D 1 156 ? 29.786 -10.896 9.934 1.00 10.05 156 ALA D C 1
ATOM 8947 O O . ALA D 1 156 ? 30.298 -11.512 10.878 1.00 9.93 156 ALA D O 1
ATOM 8949 N N . ALA D 1 157 ? 28.539 -11.099 9.519 1.00 10.11 157 ALA D N 1
ATOM 8950 C CA . ALA D 1 157 ? 27.556 -11.831 10.318 1.00 10.21 157 ALA D CA 1
ATOM 8951 C C . ALA D 1 157 ? 27.827 -13.322 10.509 1.00 10.17 157 ALA D C 1
ATOM 8952 O O . ALA D 1 157 ? 27.285 -13.924 11.432 1.00 10.19 157 ALA D O 1
ATOM 8954 N N . ALA D 1 158 ? 28.647 -13.912 9.642 1.00 10.22 158 ALA D N 1
ATOM 8955 C CA . ALA D 1 158 ? 29.012 -15.324 9.773 1.00 10.21 158 ALA D CA 1
ATOM 8956 C C . ALA D 1 158 ? 30.424 -15.534 10.321 1.00 10.16 158 ALA D C 1
ATOM 8957 O O . ALA D 1 158 ? 30.909 -16.665 10.396 1.00 10.68 158 ALA D O 1
ATOM 8959 N N . GLY D 1 159 ? 31.073 -14.445 10.727 1.00 10.09 159 GLY D N 1
ATOM 8960 C CA . GLY D 1 159 ? 32.396 -14.519 11.337 1.00 10.06 159 GLY D CA 1
ATOM 8961 C C . GLY D 1 159 ? 32.330 -14.996 12.777 1.00 9.79 159 GLY D C 1
ATOM 8962 O O . GLY D 1 159 ? 31.260 -15.372 13.277 1.00 10.28 159 GLY D O 1
ATOM 8963 N N . GLY D 1 160 ? 33.480 -14.987 13.446 1.00 9.81 160 GLY D N 1
ATOM 8964 C CA . GLY D 1 160 ? 33.573 -15.420 14.838 1.00 9.88 160 GLY D CA 1
ATOM 8965 C C . GLY D 1 160 ? 32.632 -14.661 15.755 1.00 9.94 160 GLY D C 1
ATOM 8966 O O . GLY D 1 160 ? 31.697 -15.239 16.301 1.00 10.14 160 GLY D O 1
ATOM 8967 N N . VAL D 1 161 ? 32.872 -13.362 15.901 1.00 9.70 161 VAL D N 1
ATOM 8968 C CA . VAL D 1 161 ? 31.999 -12.540 16.734 1.00 9.59 161 VAL D CA 1
ATOM 8969 C C . VAL D 1 161 ? 30.581 -12.518 16.151 1.00 9.34 161 VAL D C 1
ATOM 8970 O O . VAL D 1 161 ? 29.595 -12.566 16.889 1.00 9.28 161 VAL D O 1
ATOM 8974 N N . GLY D 1 162 ? 30.495 -12.470 14.838 1.00 9.31 162 GLY D N 1
ATOM 8975 C CA . GLY D 1 162 ? 29.215 -12.410 14.134 1.00 9.56 162 GLY D CA 1
ATOM 8976 C C . GLY D 1 162 ? 28.248 -13.524 14.485 1.00 9.87 162 GLY D C 1
ATOM 8977 O O . GLY D 1 162 ? 27.061 -13.270 14.706 1.00 9.90 162 GLY D O 1
ATOM 8978 N N . LEU D 1 163 ? 28.742 -14.758 14.538 1.00 10.17 163 LEU D N 1
ATOM 8979 C CA . LEU D 1 163 ? 27.869 -15.895 14.840 1.00 10.67 163 LEU D CA 1
ATOM 8980 C C . LEU D 1 163 ? 27.402 -15.900 16.273 1.00 10.82 163 LEU D C 1
ATOM 8981 O O . LEU D 1 163 ? 26.279 -16.327 16.564 1.00 10.67 163 LEU D O 1
ATOM 8986 N N . ILE D 1 164 ? 28.257 -15.420 17.178 1.00 10.96 164 ILE D N 1
ATOM 8987 C CA . ILE D 1 164 ? 27.869 -15.276 18.581 1.00 11.11 164 ILE D CA 1
ATOM 8988 C C . ILE D 1 164 ? 26.806 -14.185 18.714 1.00 11.23 164 ILE D C 1
ATOM 8989 O O . ILE D 1 164 ? 25.795 -14.374 19.389 1.00 11.20 164 ILE D O 1
ATOM 8994 N N . LEU D 1 165 ? 27.033 -13.053 18.049 1.00 11.00 165 LEU D N 1
ATOM 8995 C CA . LEU D 1 165 ? 26.078 -11.948 18.062 1.00 11.12 165 LEU D CA 1
ATOM 8996 C C . LEU D 1 165 ? 24.714 -12.353 17.510 1.00 11.38 165 LEU D C 1
ATOM 8997 O O . LEU D 1 165 ? 23.683 -11.990 18.080 1.00 11.70 165 LEU D O 1
ATOM 9002 N N . ASN D 1 166 ? 24.707 -13.119 16.420 1.00 11.33 166 ASN D N 1
ATOM 9003 C CA . ASN D 1 166 ? 23.457 -13.644 15.862 1.00 11.69 166 ASN D CA 1
ATOM 9004 C C . ASN D 1 166 ? 22.647 -14.388 16.915 1.00 11.88 166 ASN D C 1
ATOM 9005 O O . ASN D 1 166 ? 21.448 -14.163 17.068 1.00 11.91 166 ASN D O 1
ATOM 9010 N N . GLN D 1 167 ? 23.323 -15.268 17.646 1.00 12.03 167 GLN D N 1
ATOM 9011 C CA . GLN D 1 167 ? 22.669 -16.082 18.660 1.00 12.21 167 GLN D CA 1
ATOM 9012 C C . GLN D 1 167 ? 22.147 -15.260 19.834 1.00 12.34 167 GLN D C 1
ATOM 9013 O O . GLN D 1 167 ? 21.014 -15.462 20.284 1.00 12.69 167 GLN D O 1
ATOM 9019 N N . LEU D 1 168 ? 22.967 -14.331 20.324 1.00 12.43 168 LEU D N 1
ATOM 9020 C CA . LEU D 1 168 ? 22.579 -13.462 21.439 1.00 12.53 168 LEU D CA 1
ATOM 9021 C C . LEU D 1 168 ? 21.438 -12.524 21.066 1.00 12.55 168 LEU D C 1
ATOM 9022 O O . LEU D 1 168 ? 20.535 -12.292 21.866 1.00 12.67 168 LEU D O 1
ATOM 9027 N N . LEU D 1 169 ? 21.484 -11.985 19.851 1.00 12.79 169 LEU D N 1
ATOM 9028 C CA . LEU D 1 169 ? 20.434 -11.094 19.378 1.00 12.86 169 LEU D CA 1
ATOM 9029 C C . LEU D 1 169 ? 19.096 -11.826 19.277 1.00 13.43 169 LEU D C 1
ATOM 9030 O O . LEU D 1 169 ? 18.063 -11.284 19.664 1.00 13.24 169 LEU D O 1
ATOM 9035 N N . LYS D 1 170 ? 19.113 -13.051 18.797 1.00 14.26 170 LYS D N 1
ATOM 9036 C CA . LYS D 1 170 ? 17.898 -13.881 18.744 1.00 15.26 170 LYS D CA 1
ATOM 9037 C C . LYS D 1 170 ? 17.358 -14.196 20.150 1.00 15.49 170 LYS D C 1
ATOM 9038 O O . LYS D 1 170 ? 16.216 -14.109 20.381 1.00 15.56 170 LYS D O 1
ATOM 9044 N N . MET D 1 171 ? 18.256 -14.549 21.049 1.00 15.87 171 MET D N 1
ATOM 9045 C CA . MET D 1 171 ? 17.887 -14.807 22.445 1.00 16.29 171 MET D CA 1
ATOM 9046 C C . MET D 1 171 ? 17.184 -13.620 23.107 1.00 16.29 171 MET D C 1
ATOM 9047 O O . MET D 1 171 ? 16.260 -13.801 23.907 1.00 16.49 171 MET D O 1
ATOM 9052 N N . LYS D 1 172 ? 17.626 -12.412 22.760 1.00 15.80 172 LYS D N 1
ATOM 9053 C CA . LYS D 1 172 ? 17.085 -11.177 23.328 1.00 15.80 172 LYS D CA 1
ATOM 9054 C C . LYS D 1 172 ? 15.807 -10.706 22.635 1.00 15.71 172 LYS D C 1
ATOM 9055 O O . LYS D 1 172 ? 15.202 -9.716 23.052 1.00 16.43 172 LYS D O 1
ATOM 9061 N N . GLY D 1 173 ? 15.407 -11.405 21.574 1.00 15.52 173 GLY D N 1
ATOM 9062 C CA . GLY D 1 173 ? 14.184 -11.077 20.839 1.00 15.15 173 GLY D CA 1
ATOM 9063 C C . GLY D 1 173 ? 14.356 -9.953 19.836 1.00 14.88 173 GLY D C 1
ATOM 9064 O O . GLY D 1 173 ? 13.384 -9.289 19.465 1.00 14.87 173 GLY D O 1
ATOM 9065 N N . ALA D 1 174 ? 15.592 -9.735 19.396 1.00 14.39 174 ALA D N 1
ATOM 9066 C CA . ALA D 1 174 ? 15.873 -8.732 18.375 1.00 14.02 174 ALA D CA 1
ATOM 9067 C C . ALA D 1 174 ? 15.706 -9.331 16.980 1.00 13.86 174 ALA D C 1
ATOM 9068 O O . ALA D 1 174 ? 15.752 -10.552 16.812 1.00 14.15 174 ALA D O 1
ATOM 9070 N N . HIS D 1 175 ? 15.492 -8.463 15.994 1.00 13.43 175 HIS D N 1
ATOM 9071 C CA . HIS D 1 175 ? 15.371 -8.866 14.608 1.00 13.11 175 HIS D CA 1
ATOM 9072 C C . HIS D 1 175 ? 16.663 -8.485 13.891 1.00 12.73 175 HIS D C 1
ATOM 9073 O O . HIS D 1 175 ? 16.912 -7.309 13.628 1.00 12.80 175 HIS D O 1
ATOM 9080 N N . THR D 1 176 ? 17.480 -9.488 13.594 1.00 12.12 176 THR D N 1
ATOM 9081 C CA . THR D 1 176 ? 18.813 -9.262 13.045 1.00 11.55 176 THR D CA 1
ATOM 9082 C C . THR D 1 176 ? 18.812 -9.203 11.525 1.00 11.16 176 THR D C 1
ATOM 9083 O O . THR D 1 176 ? 18.309 -10.107 10.858 1.00 10.85 176 THR D O 1
ATOM 9087 N N . ILE D 1 177 ? 19.386 -8.127 10.997 1.00 10.51 177 ILE D N 1
ATOM 9088 C CA . ILE D 1 177 ? 19.656 -8.017 9.570 1.00 10.29 177 ILE D CA 1
ATOM 9089 C C . ILE D 1 177 ? 21.132 -8.343 9.378 1.00 10.21 177 ILE D C 1
ATOM 9090 O O . ILE D 1 177 ? 22.013 -7.540 9.691 1.00 10.26 177 ILE D O 1
ATOM 9095 N N . ALA D 1 178 ? 21.384 -9.553 8.891 1.00 9.65 178 ALA D N 1
ATOM 9096 C CA . ALA D 1 178 ? 22.729 -10.090 8.779 1.00 9.59 178 ALA D CA 1
ATOM 9097 C C . ALA D 1 178 ? 23.316 -9.751 7.422 1.00 9.49 178 ALA D C 1
ATOM 9098 O O . ALA D 1 178 ? 22.665 -9.957 6.395 1.00 10.04 178 ALA D O 1
ATOM 9100 N N . VAL D 1 179 ? 24.536 -9.217 7.431 1.00 9.59 179 VAL D N 1
ATOM 9101 C CA . VAL D 1 179 ? 25.269 -8.883 6.207 1.00 9.56 179 VAL D CA 1
ATOM 9102 C C . VAL D 1 179 ? 26.555 -9.706 6.141 1.00 9.82 179 VAL D C 1
ATOM 9103 O O . VAL D 1 179 ? 27.338 -9.737 7.096 1.00 10.11 179 VAL D O 1
ATOM 9107 N N . ALA D 1 180 ? 26.748 -10.393 5.014 1.00 10.14 180 ALA D N 1
ATOM 9108 C CA . ALA D 1 180 ? 27.954 -11.180 4.771 1.00 10.08 180 ALA D CA 1
ATOM 9109 C C . ALA D 1 180 ? 28.253 -11.207 3.274 1.00 10.25 180 ALA D C 1
ATOM 9110 O O . ALA D 1 180 ? 27.454 -10.727 2.474 1.00 10.24 180 ALA D O 1
ATOM 9112 N N . SER D 1 181 ? 29.401 -11.768 2.903 1.00 10.80 181 SER D N 1
ATOM 9113 C CA . SER D 1 181 ? 29.876 -11.677 1.518 1.00 11.11 181 SER D CA 1
ATOM 9114 C C . SER D 1 181 ? 29.417 -12.786 0.572 1.00 11.70 181 SER D C 1
ATOM 9115 O O . SER D 1 181 ? 29.644 -12.685 -0.636 1.00 12.10 181 SER D O 1
ATOM 9118 N N . THR D 1 182 ? 28.807 -13.844 1.105 1.00 12.01 182 THR D N 1
ATOM 9119 C CA . THR D 1 182 ? 28.307 -14.954 0.270 1.00 12.85 182 THR D CA 1
ATOM 9120 C C . THR D 1 182 ? 26.951 -15.476 0.740 1.00 13.19 182 THR D C 1
ATOM 9121 O O . THR D 1 182 ? 26.594 -15.330 1.909 1.00 13.17 182 THR D O 1
ATOM 9125 N N . ASP D 1 183 ? 26.207 -16.102 -0.175 1.00 13.85 183 ASP D N 1
ATOM 9126 C CA . ASP D 1 183 ? 24.942 -16.755 0.163 1.00 14.74 183 ASP D CA 1
ATOM 9127 C C . ASP D 1 183 ? 25.140 -17.909 1.138 1.00 14.90 183 ASP D C 1
ATOM 9128 O O . ASP D 1 183 ? 24.291 -18.156 1.993 1.00 14.80 183 ASP D O 1
ATOM 9133 N N . GLU D 1 184 ? 26.263 -18.610 0.999 1.00 15.20 184 GLU D N 1
ATOM 9134 C CA . GLU D 1 184 ? 26.595 -19.727 1.880 1.00 15.96 184 GLU D CA 1
ATOM 9135 C C . GLU D 1 184 ? 26.790 -19.256 3.322 1.00 15.57 184 GLU D C 1
ATOM 9136 O O . GLU D 1 184 ? 26.295 -19.888 4.259 1.00 15.93 184 GLU D O 1
ATOM 9142 N N . LYS D 1 185 ? 27.488 -18.133 3.488 1.00 15.17 185 LYS D N 1
ATOM 9143 C CA . LYS D 1 185 ? 27.660 -17.511 4.803 1.00 14.69 185 LYS D CA 1
ATOM 9144 C C . LYS D 1 185 ? 26.325 -17.098 5.414 1.00 14.61 185 LYS D C 1
ATOM 9145 O O . LYS D 1 185 ? 26.102 -17.273 6.610 1.00 14.50 185 LYS D O 1
ATOM 9151 N N . LEU D 1 186 ? 25.438 -16.551 4.584 1.00 14.29 186 LEU D N 1
ATOM 9152 C CA . LEU D 1 186 ? 24.138 -16.085 5.057 1.00 14.43 186 LEU D CA 1
ATOM 9153 C C . LEU D 1 186 ? 23.218 -17.225 5.478 1.00 14.64 186 LEU D C 1
ATOM 9154 O O . LEU D 1 186 ? 22.397 -17.056 6.375 1.00 14.64 186 LEU D O 1
ATOM 9159 N N . LYS D 1 187 ? 23.376 -18.386 4.844 1.00 15.11 187 LYS D N 1
ATOM 9160 C CA . LYS D 1 187 ? 22.641 -19.577 5.251 1.00 15.72 187 LYS D CA 1
ATOM 9161 C C . LYS D 1 187 ? 23.017 -19.959 6.683 1.00 15.49 187 LYS D C 1
ATOM 9162 O O . LYS D 1 187 ? 22.160 -20.368 7.467 1.00 15.69 187 LYS D O 1
ATOM 9168 N N . ILE D 1 188 ? 24.296 -19.796 7.020 1.00 15.40 188 ILE D N 1
ATOM 9169 C CA . ILE D 1 188 ? 24.791 -20.093 8.361 1.00 15.32 188 ILE D CA 1
ATOM 9170 C C . ILE D 1 188 ? 24.302 -19.052 9.375 1.00 15.06 188 ILE D C 1
ATOM 9171 O O . ILE D 1 188 ? 23.865 -19.405 10.467 1.00 15.05 188 ILE D O 1
ATOM 9176 N N . ALA D 1 189 ? 24.358 -17.775 9.000 1.00 14.98 189 ALA D N 1
ATOM 9177 C CA . ALA D 1 189 ? 23.801 -16.710 9.835 1.00 15.04 189 ALA D CA 1
ATOM 9178 C C . ALA D 1 189 ? 22.323 -16.957 10.151 1.00 15.28 189 ALA D C 1
ATOM 9179 O O . ALA D 1 189 ? 21.892 -16.800 11.297 1.00 15.14 189 ALA D O 1
ATOM 9181 N N . LYS D 1 190 ? 21.578 -17.377 9.157 1.00 15.81 190 LYS D N 1
ATOM 9182 C CA . LYS D 1 190 ? 20.194 -17.703 9.340 1.00 16.48 190 LYS D CA 1
ATOM 9183 C C . LYS D 1 190 ? 19.987 -18.863 10.299 1.00 16.50 190 LYS D C 1
ATOM 9184 O O . LYS D 1 190 ? 19.190 -18.794 11.151 1.00 16.37 190 LYS D O 1
ATOM 9190 N N . GLU D 1 191 ? 20.819 -19.888 10.184 1.00 16.67 191 GLU D N 1
ATOM 9191 C CA . GLU D 1 191 ? 20.724 -21.023 11.089 1.00 17.17 191 GLU D CA 1
ATOM 9192 C C . GLU D 1 191 ? 20.961 -20.575 12.532 1.00 17.03 191 GLU D C 1
ATOM 9193 O O . GLU D 1 191 ? 20.308 -21.063 13.455 1.00 17.46 191 GLU D O 1
ATOM 9199 N N . TYR D 1 192 ? 21.900 -19.652 12.722 1.00 16.89 192 TYR D N 1
ATOM 9200 C CA . TYR D 1 192 ? 22.253 -19.185 14.047 1.00 17.01 192 TYR D CA 1
ATOM 9201 C C . TYR D 1 192 ? 21.418 -17.961 14.533 1.00 16.63 192 TYR D C 1
ATOM 9202 O O . TYR D 1 192 ? 21.782 -17.342 15.464 1.00 16.68 192 TYR D O 1
ATOM 9211 N N . GLY D 1 193 ? 20.341 -17.648 13.837 1.00 16.38 193 GLY D N 1
ATOM 9212 C CA . GLY D 1 193 ? 19.345 -16.707 14.359 1.00 16.43 193 GLY D CA 1
ATOM 9213 C C . GLY D 1 193 ? 18.936 -15.500 13.528 1.00 16.27 193 GLY D C 1
ATOM 9214 O O . GLY D 1 193 ? 17.940 -14.845 13.846 1.00 16.76 193 GLY D O 1
ATOM 9215 N N . ALA D 1 194 ? 19.692 -15.187 12.479 1.00 16.03 194 ALA D N 1
ATOM 9216 C CA . ALA D 1 194 ? 19.394 -14.017 11.648 1.00 16.05 194 ALA D CA 1
ATOM 9217 C C . ALA D 1 194 ? 18.002 -14.110 11.030 1.00 16.23 194 ALA D C 1
ATOM 9218 O O . ALA D 1 194 ? 17.605 -15.174 10.559 1.00 16.57 194 ALA D O 1
ATOM 9220 N N . GLU D 1 195 ? 17.271 -12.998 11.048 1.00 16.17 195 GLU D N 1
ATOM 9221 C CA . GLU D 1 195 ? 15.920 -12.931 10.489 1.00 16.34 195 GLU D CA 1
ATOM 9222 C C . GLU D 1 195 ? 15.928 -12.478 9.028 1.00 15.73 195 GLU D C 1
ATOM 9223 O O . GLU D 1 195 ? 15.153 -12.980 8.207 1.00 16.30 195 GLU D O 1
ATOM 9229 N N . TYR D 1 196 ? 16.801 -11.521 8.719 1.00 14.81 196 TYR D N 1
ATOM 9230 C CA . TYR D 1 196 ? 16.932 -10.973 7.372 1.00 14.03 196 TYR D CA 1
ATOM 9231 C C . TYR D 1 196 ? 18.365 -11.141 6.895 1.00 13.35 196 TYR D C 1
ATOM 9232 O O . TYR D 1 196 ? 19.296 -11.101 7.696 1.00 12.80 196 TYR D O 1
ATOM 9241 N N . LEU D 1 197 ? 18.535 -11.308 5.587 1.00 12.60 197 LEU D N 1
ATOM 9242 C CA . LEU D 1 197 ? 19.842 -11.600 5.006 1.00 12.34 197 LEU D CA 1
ATOM 9243 C C . LEU D 1 197 ? 20.171 -10.667 3.853 1.00 11.82 197 LEU D C 1
ATOM 9244 O O . LEU D 1 197 ? 19.337 -10.442 2.975 1.00 12.53 197 LEU D O 1
ATOM 9249 N N . ILE D 1 198 ? 21.393 -10.135 3.861 1.00 11.26 198 ILE D N 1
ATOM 9250 C CA . ILE D 1 198 ? 21.882 -9.293 2.764 1.00 10.93 198 ILE D CA 1
ATOM 9251 C C . ILE D 1 198 ? 23.267 -9.748 2.322 1.00 10.88 198 ILE D C 1
ATOM 9252 O O . ILE D 1 198 ? 24.215 -9.750 3.115 1.00 10.82 198 ILE D O 1
ATOM 9257 N N . ASN D 1 199 ? 23.376 -10.131 1.051 1.00 10.98 199 ASN D N 1
ATOM 9258 C CA . ASN D 1 199 ? 24.660 -10.450 0.442 1.00 10.91 199 ASN D CA 1
ATOM 9259 C C . ASN D 1 199 ? 25.320 -9.162 -0.044 1.00 10.91 199 ASN D C 1
ATOM 9260 O O . ASN D 1 199 ? 24.937 -8.601 -1.074 1.00 10.91 199 ASN D O 1
ATOM 9265 N N . ALA D 1 200 ? 26.308 -8.697 0.716 1.00 10.83 200 ALA D N 1
ATOM 9266 C CA . ALA D 1 200 ? 26.978 -7.428 0.439 1.00 11.14 200 ALA D CA 1
ATOM 9267 C C . ALA D 1 200 ? 27.798 -7.438 -0.850 1.00 11.28 200 ALA D C 1
ATOM 9268 O O . ALA D 1 200 ? 28.225 -6.384 -1.323 1.00 11.48 200 ALA D O 1
ATOM 9270 N N . SER D 1 201 ? 28.001 -8.622 -1.400 1.00 11.65 201 SER D N 1
ATOM 9271 C CA . SER D 1 201 ? 28.730 -8.733 -2.649 1.00 12.35 201 SER D CA 1
ATOM 9272 C C . SER D 1 201 ? 27.851 -8.499 -3.881 1.00 12.69 201 SER D C 1
ATOM 9273 O O . SER D 1 201 ? 28.315 -8.381 -4.920 1.00 12.81 201 SER D O 1
ATOM 9276 N N . LYS D 1 202 ? 26.556 -8.508 -3.683 1.00 13.35 202 LYS D N 1
ATOM 9277 C CA . LYS D 1 202 ? 25.659 -8.314 -4.803 1.00 14.33 202 LYS D CA 1
ATOM 9278 C C . LYS D 1 202 ? 24.399 -7.473 -4.613 1.00 14.18 202 LYS D C 1
ATOM 9279 O O . LYS D 1 202 ? 23.666 -7.303 -5.500 1.00 13.96 202 LYS D O 1
ATOM 9285 N N . GLU D 1 203 ? 24.220 -6.957 -3.415 1.00 13.71 203 GLU D N 1
ATOM 9286 C CA . GLU D 1 203 ? 23.009 -6.191 -3.122 1.00 13.88 203 GLU D CA 1
ATOM 9287 C C . GLU D 1 203 ? 23.255 -4.756 -2.693 1.00 13.59 203 GLU D C 1
ATOM 9288 O O . GLU D 1 203 ? 24.338 -4.407 -2.218 1.00 13.73 203 GLU D O 1
ATOM 9294 N N . ASP D 1 204 ? 22.223 -3.935 -2.881 1.00 13.72 204 ASP D N 1
ATOM 9295 C CA . ASP D 1 204 ? 22.162 -2.564 -2.390 1.00 13.54 204 ASP D CA 1
ATOM 9296 C C . ASP D 1 204 ? 21.803 -2.643 -0.910 1.00 13.24 204 ASP D C 1
ATOM 9297 O O . ASP D 1 204 ? 20.632 -2.815 -0.552 1.00 13.07 204 ASP D O 1
ATOM 9302 N N . ILE D 1 205 ? 22.818 -2.525 -0.057 1.00 12.69 205 ILE D N 1
ATOM 9303 C CA . ILE D 1 205 ? 22.664 -2.793 1.376 1.00 12.59 205 ILE D CA 1
ATOM 9304 C C . ILE D 1 205 ? 21.625 -1.884 2.032 1.00 12.54 205 ILE D C 1
ATOM 9305 O O . ILE D 1 205 ? 20.705 -2.370 2.699 1.00 12.56 205 ILE D O 1
ATOM 9310 N N . LEU D 1 206 ? 21.759 -0.576 1.816 1.00 12.91 206 LEU D N 1
ATOM 9311 C CA . LEU D 1 206 ? 20.850 0.400 2.415 1.00 13.16 206 LEU D CA 1
ATOM 9312 C C . LEU D 1 206 ? 19.404 0.228 1.953 1.00 13.33 206 LEU D C 1
ATOM 9313 O O . LEU D 1 206 ? 18.478 0.303 2.770 1.00 13.26 206 LEU D O 1
ATOM 9318 N N . ARG D 1 207 ? 19.208 -0.009 0.658 1.00 13.72 207 ARG D N 1
ATOM 9319 C CA . ARG D 1 207 ? 17.863 -0.227 0.132 1.00 14.22 207 ARG D CA 1
ATOM 9320 C C . ARG D 1 207 ? 17.204 -1.449 0.777 1.00 14.15 207 ARG D C 1
ATOM 9321 O O . ARG D 1 207 ? 16.018 -1.417 1.105 1.00 14.18 207 ARG D O 1
ATOM 9329 N N . GLN D 1 208 ? 17.980 -2.510 0.979 1.00 13.99 208 GLN D N 1
ATOM 9330 C CA . GLN D 1 208 ? 17.460 -3.711 1.626 1.00 13.89 208 GLN D CA 1
ATOM 9331 C C . GLN D 1 208 ? 17.124 -3.483 3.101 1.00 14.05 208 GLN D C 1
ATOM 9332 O O . GLN D 1 208 ? 16.072 -3.915 3.565 1.00 14.24 208 GLN D O 1
ATOM 9338 N N . VAL D 1 209 ? 18.000 -2.783 3.820 1.00 14.17 209 VAL D N 1
ATOM 9339 C CA . VAL D 1 209 ? 17.746 -2.455 5.229 1.00 14.54 209 VAL D CA 1
ATOM 9340 C C . VAL D 1 209 ? 16.448 -1.656 5.373 1.00 15.29 209 VAL D C 1
ATOM 9341 O O . VAL D 1 209 ? 15.612 -1.963 6.229 1.00 15.15 209 VAL D O 1
ATOM 9345 N N . LEU D 1 210 ? 16.276 -0.649 4.522 1.00 16.10 210 LEU D N 1
ATOM 9346 C CA . LEU D 1 210 ? 15.072 0.182 4.553 1.00 17.30 210 LEU D CA 1
ATOM 9347 C C . LEU D 1 210 ? 13.812 -0.596 4.173 1.00 18.00 210 LEU D C 1
ATOM 9348 O O . LEU D 1 210 ? 12.741 -0.359 4.738 1.00 18.61 210 LEU D O 1
ATOM 9353 N N . LYS D 1 211 ? 13.949 -1.536 3.238 1.00 18.47 211 LYS D N 1
ATOM 9354 C CA . LYS D 1 211 ? 12.863 -2.449 2.889 1.00 19.28 211 LYS D CA 1
ATOM 9355 C C . LYS D 1 211 ? 12.434 -3.284 4.098 1.00 19.35 211 LYS D C 1
ATOM 9356 O O . LYS D 1 211 ? 11.244 -3.365 4.414 1.00 19.81 211 LYS D O 1
ATOM 9362 N N . PHE D 1 212 ? 13.411 -3.882 4.780 1.00 19.11 212 PHE D N 1
ATOM 9363 C CA . PHE D 1 212 ? 13.143 -4.774 5.911 1.00 19.18 212 PHE D CA 1
ATOM 9364 C C . PHE D 1 212 ? 12.556 -4.058 7.124 1.00 19.45 212 PHE D C 1
ATOM 9365 O O . PHE D 1 212 ? 11.827 -4.660 7.917 1.00 20.04 212 PHE D O 1
ATOM 9373 N N . THR D 1 213 ? 12.881 -2.778 7.263 1.00 19.49 213 THR D N 1
ATOM 9374 C CA . THR D 1 213 ? 12.442 -1.988 8.410 1.00 19.67 213 THR D CA 1
ATOM 9375 C C . THR D 1 213 ? 11.285 -1.053 8.047 1.00 20.12 213 THR D C 1
ATOM 9376 O O . THR D 1 213 ? 10.935 -0.158 8.819 1.00 20.61 213 THR D O 1
ATOM 9380 N N . ASN D 1 214 ? 10.696 -1.274 6.872 1.00 20.58 214 ASN D N 1
ATOM 9381 C CA . ASN D 1 214 ? 9.584 -0.458 6.366 1.00 21.02 214 ASN D CA 1
ATOM 9382 C C . ASN D 1 214 ? 9.901 1.041 6.336 1.00 20.84 214 ASN D C 1
ATOM 9383 O O . ASN D 1 214 ? 9.074 1.877 6.715 1.00 21.28 214 ASN D O 1
ATOM 9388 N N . GLY D 1 215 ? 11.115 1.361 5.892 1.00 20.33 215 GLY D N 1
ATOM 9389 C CA . GLY D 1 215 ? 11.576 2.741 5.757 1.00 19.79 215 GLY D CA 1
ATOM 9390 C C . GLY D 1 215 ? 12.078 3.391 7.034 1.00 19.42 215 GLY D C 1
ATOM 9391 O O . GLY D 1 215 ? 12.605 4.502 6.998 1.00 19.64 215 GLY D O 1
ATOM 9392 N N . LYS D 1 216 ? 11.929 2.698 8.162 1.00 18.90 216 LYS D N 1
ATOM 9393 C CA . LYS D 1 216 ? 12.240 3.274 9.470 1.00 18.32 216 LYS D CA 1
ATOM 9394 C C . LYS D 1 216 ? 13.729 3.256 9.815 1.00 17.69 216 LYS D C 1
ATOM 9395 O O . LYS D 1 216 ? 14.214 4.127 10.540 1.00 17.78 216 LYS D O 1
ATOM 9401 N N . GLY D 1 217 ? 14.449 2.267 9.294 1.00 16.88 217 GLY D N 1
ATOM 9402 C CA . GLY D 1 217 ? 15.854 2.081 9.640 1.00 15.60 217 GLY D CA 1
ATOM 9403 C C . GLY D 1 217 ? 16.015 1.222 10.882 1.00 14.84 217 GLY D C 1
ATOM 9404 O O . GLY D 1 217 ? 15.030 0.765 11.461 1.00 15.30 217 GLY D O 1
ATOM 9405 N N . VAL D 1 218 ? 17.261 1.005 11.290 1.00 13.65 218 VAL D N 1
ATOM 9406 C CA . VAL D 1 218 ? 17.559 0.108 12.408 1.00 12.83 218 VAL D CA 1
ATOM 9407 C C . VAL D 1 218 ? 17.764 0.838 13.731 1.00 12.54 218 VAL D C 1
ATOM 9408 O O . VAL D 1 218 ? 18.212 1.990 13.765 1.00 12.83 218 VAL D O 1
ATOM 9412 N N . ASP D 1 219 ? 17.446 0.145 14.820 1.00 12.26 219 ASP D N 1
ATOM 9413 C CA . ASP D 1 219 ? 17.632 0.667 16.153 1.00 12.09 219 ASP D CA 1
ATOM 9414 C C . ASP D 1 219 ? 19.108 0.747 16.524 1.00 11.67 219 ASP D C 1
ATOM 9415 O O . ASP D 1 219 ? 19.524 1.633 17.282 1.00 11.57 219 ASP D O 1
ATOM 9420 N N . ALA D 1 220 ? 19.894 -0.181 15.985 1.00 10.80 220 ALA D N 1
ATOM 9421 C CA . ALA D 1 220 ? 21.335 -0.216 16.217 1.00 10.44 220 ALA D CA 1
ATOM 9422 C C . ALA D 1 220 ? 22.080 -0.893 15.097 1.00 10.35 220 ALA D C 1
ATOM 9423 O O . ALA D 1 220 ? 21.521 -1.725 14.381 1.00 10.41 220 ALA D O 1
ATOM 9425 N N . SER D 1 221 ? 23.348 -0.525 14.946 1.00 10.16 221 SER D N 1
ATOM 9426 C CA . SER D 1 221 ? 24.239 -1.208 14.021 1.00 10.30 221 SER D CA 1
ATOM 9427 C C . SER D 1 221 ? 25.464 -1.719 14.767 1.00 10.21 221 SER D C 1
ATOM 9428 O O . SER D 1 221 ? 26.180 -0.946 15.408 1.00 10.21 221 SER D O 1
ATOM 9431 N N . PHE D 1 222 ? 25.690 -3.029 14.693 1.00 9.71 222 PHE D N 1
ATOM 9432 C CA . PHE D 1 222 ? 26.914 -3.629 15.214 1.00 9.86 222 PHE D CA 1
ATOM 9433 C C . PHE D 1 222 ? 27.841 -3.899 14.041 1.00 9.75 222 PHE D C 1
ATOM 9434 O O . PHE D 1 222 ? 27.653 -4.852 13.283 1.00 9.96 222 PHE D O 1
ATOM 9442 N N . ASP D 1 223 ? 28.837 -3.035 13.899 1.00 9.77 223 ASP D N 1
ATOM 9443 C CA . ASP D 1 223 ? 29.581 -2.895 12.660 1.00 9.68 223 ASP D CA 1
ATOM 9444 C C . ASP D 1 223 ? 31.078 -3.007 12.932 1.00 9.84 223 ASP D C 1
ATOM 9445 O O . ASP D 1 223 ? 31.701 -2.079 13.449 1.00 9.82 223 ASP D O 1
ATOM 9450 N N . SER D 1 224 ? 31.651 -4.159 12.592 1.00 9.82 224 SER D N 1
ATOM 9451 C CA . SER D 1 224 ? 33.076 -4.393 12.812 1.00 10.13 224 SER D CA 1
ATOM 9452 C C . SER D 1 224 ? 33.929 -4.138 11.573 1.00 9.98 224 SER D C 1
ATOM 9453 O O . SER D 1 224 ? 35.126 -4.424 11.565 1.00 9.71 224 SER D O 1
ATOM 9456 N N . VAL D 1 225 ? 33.324 -3.594 10.524 1.00 10.40 225 VAL D N 1
ATOM 9457 C CA . VAL D 1 225 ? 34.007 -3.520 9.234 1.00 10.99 225 VAL D CA 1
ATOM 9458 C C . VAL D 1 225 ? 34.777 -2.204 9.039 1.00 10.94 225 VAL D C 1
ATOM 9459 O O . VAL D 1 225 ? 35.757 -2.150 8.295 1.00 11.45 225 VAL D O 1
ATOM 9463 N N . GLY D 1 226 ? 34.351 -1.150 9.726 1.00 10.83 226 GLY D N 1
ATOM 9464 C CA . GLY D 1 226 ? 35.078 0.115 9.687 1.00 11.06 226 GLY D CA 1
ATOM 9465 C C . GLY D 1 226 ? 34.826 0.966 8.458 1.00 11.26 226 GLY D C 1
ATOM 9466 O O . GLY D 1 226 ? 33.686 1.338 8.171 1.00 10.89 226 GLY D O 1
ATOM 9467 N N . LYS D 1 227 ? 35.903 1.261 7.732 1.00 11.75 227 LYS D N 1
ATOM 9468 C CA . LYS D 1 227 ? 35.898 2.262 6.662 1.00 12.12 227 LYS D CA 1
ATOM 9469 C C . LYS D 1 227 ? 34.758 2.101 5.651 1.00 12.19 227 LYS D C 1
ATOM 9470 O O . LYS D 1 227 ? 34.027 3.052 5.375 1.00 12.17 227 LYS D O 1
ATOM 9476 N N . ASP D 1 228 ? 34.602 0.893 5.118 1.00 12.39 228 ASP D N 1
ATOM 9477 C CA . ASP D 1 228 ? 33.722 0.676 3.967 1.00 12.68 228 ASP D CA 1
ATOM 9478 C C . ASP D 1 228 ? 32.231 0.590 4.288 1.00 12.54 228 ASP D C 1
ATOM 9479 O O . ASP D 1 228 ? 31.400 0.591 3.378 1.00 12.92 228 ASP D O 1
ATOM 9484 N N . THR D 1 229 ? 31.901 0.537 5.574 1.00 12.20 229 THR D N 1
ATOM 9485 C CA . THR D 1 229 ? 30.514 0.397 6.017 1.00 12.14 229 THR D CA 1
ATOM 9486 C C . THR D 1 229 ? 30.017 1.588 6.841 1.00 12.06 229 THR D C 1
ATOM 9487 O O . THR D 1 229 ? 28.832 1.651 7.186 1.00 12.05 229 THR D O 1
ATOM 9491 N N . PHE D 1 230 ? 30.913 2.525 7.146 1.00 12.47 230 PHE D N 1
ATOM 9492 C CA . PHE D 1 230 ? 30.571 3.659 8.006 1.00 12.90 230 PHE D CA 1
ATOM 9493 C C . PHE D 1 230 ? 29.357 4.435 7.498 1.00 12.86 230 PHE D C 1
ATOM 9494 O O . PHE D 1 230 ? 28.410 4.681 8.249 1.00 12.85 230 PHE D O 1
ATOM 9502 N N . GLU D 1 231 ? 29.389 4.814 6.219 1.00 12.86 231 GLU D N 1
ATOM 9503 C CA . GLU D 1 231 ? 28.304 5.588 5.620 1.00 13.39 231 GLU D CA 1
ATOM 9504 C C . GLU D 1 231 ? 26.998 4.806 5.547 1.00 12.79 231 GLU D C 1
ATOM 9505 O O . GLU D 1 231 ? 25.924 5.381 5.721 1.00 12.79 231 GLU D O 1
ATOM 9511 N N . ILE D 1 232 ? 27.094 3.502 5.289 1.00 12.53 232 ILE D N 1
ATOM 9512 C CA . ILE D 1 232 ? 25.913 2.641 5.282 1.00 12.25 232 ILE D CA 1
ATOM 9513 C C . ILE D 1 232 ? 25.267 2.595 6.667 1.00 11.73 232 ILE D C 1
ATOM 9514 O O . ILE D 1 232 ? 24.069 2.816 6.797 1.00 11.26 232 ILE D O 1
ATOM 9519 N N . SER D 1 233 ? 26.064 2.315 7.696 1.00 11.36 233 SER D N 1
ATOM 9520 C CA . SER D 1 233 ? 25.542 2.265 9.061 1.00 11.40 233 SER D CA 1
ATOM 9521 C C . SER D 1 233 ? 24.891 3.577 9.475 1.00 11.34 233 SER D C 1
ATOM 9522 O O . SER D 1 233 ? 23.782 3.582 10.005 1.00 11.14 233 SER D O 1
ATOM 9525 N N . LEU D 1 234 ? 25.582 4.686 9.225 1.00 11.49 234 LEU D N 1
ATOM 9526 C CA . LEU D 1 234 ? 25.059 5.999 9.583 1.00 12.05 234 LEU D CA 1
ATOM 9527 C C . LEU D 1 234 ? 23.711 6.279 8.909 1.00 12.01 234 LEU D C 1
ATOM 9528 O O . LEU D 1 234 ? 22.773 6.742 9.561 1.00 12.58 234 LEU D O 1
ATOM 9533 N N . ALA D 1 235 ? 23.613 5.969 7.615 1.00 11.97 235 ALA D N 1
ATOM 9534 C CA . ALA D 1 235 ? 22.367 6.153 6.864 1.00 11.86 235 ALA D CA 1
ATOM 9535 C C . ALA D 1 235 ? 21.254 5.184 7.277 1.00 11.81 235 ALA D C 1
ATOM 9536 O O . ALA D 1 235 ? 20.073 5.537 7.248 1.00 12.03 235 ALA D O 1
ATOM 9538 N N . ALA D 1 236 ? 21.638 3.971 7.663 1.00 11.67 236 ALA D N 1
ATOM 9539 C CA . ALA D 1 236 ? 20.679 2.916 8.001 1.00 11.59 236 ALA D CA 1
ATOM 9540 C C . ALA D 1 236 ? 20.026 3.090 9.369 1.00 11.65 236 ALA D C 1
ATOM 9541 O O . ALA D 1 236 ? 18.958 2.535 9.623 1.00 11.85 236 ALA D O 1
ATOM 9543 N N . LEU D 1 237 ? 20.668 3.851 10.252 1.00 11.60 237 LEU D N 1
ATOM 9544 C CA . LEU D 1 237 ? 20.149 4.033 11.609 1.00 11.75 237 LEU D CA 1
ATOM 9545 C C . LEU D 1 237 ? 18.894 4.894 11.651 1.00 12.08 237 LEU D C 1
ATOM 9546 O O . LEU D 1 237 ? 18.786 5.890 10.935 1.00 12.11 237 LEU D O 1
ATOM 9551 N N . LYS D 1 238 ? 17.966 4.516 12.503 1.00 12.49 238 LYS D N 1
ATOM 9552 C CA . LYS D 1 238 ? 16.793 5.331 12.728 1.00 13.28 238 LYS D CA 1
ATOM 9553 C C . LYS D 1 238 ? 17.137 6.503 13.628 1.00 13.17 238 LYS D C 1
ATOM 9554 O O . LYS D 1 238 ? 18.127 6.488 14.226 1.00 13.05 238 LYS D O 1
ATOM 9560 N N . ARG D 1 239 ? 16.257 7.478 13.716 1.00 13.14 239 ARG D N 1
ATOM 9561 C CA . ARG D 1 239 ? 16.442 8.591 14.631 1.00 13.51 239 ARG D CA 1
ATOM 9562 C C . ARG D 1 239 ? 16.574 8.028 16.030 1.00 13.22 239 ARG D C 1
ATOM 9563 O O . ARG D 1 239 ? 15.802 7.266 16.434 1.00 13.39 239 ARG D O 1
ATOM 9571 N N . LYS D 1 240 ? 17.590 8.502 16.726 1.00 13.10 240 LYS D N 1
ATOM 9572 C CA . LYS D 1 240 ? 17.960 8.086 18.066 1.00 12.66 240 LYS D CA 1
ATOM 9573 C C . LYS D 1 240 ? 18.723 6.756 18.091 1.00 12.27 240 LYS D C 1
ATOM 9574 O O . LYS D 1 240 ? 18.957 6.234 19.120 1.00 12.00 240 LYS D O 1
ATOM 9580 N N . GLY D 1 241 ? 19.074 6.256 16.933 1.00 11.57 241 GLY D N 1
ATOM 9581 C CA . GLY D 1 241 ? 19.781 5.004 16.832 1.00 11.06 241 GLY D CA 1
ATOM 9582 C C . GLY D 1 241 ? 21.212 4.981 17.357 1.00 10.55 241 GLY D C 1
ATOM 9583 O O . GLY D 1 241 ? 21.783 5.970 17.600 1.00 10.34 241 GLY D O 1
ATOM 9584 N N . VAL D 1 242 ? 21.716 3.766 17.582 1.00 10.16 242 VAL D N 1
ATOM 9585 C CA . VAL D 1 242 ? 23.031 3.615 18.199 1.00 10.11 242 VAL D CA 1
ATOM 9586 C C . VAL D 1 242 ? 23.995 2.867 17.275 1.00 9.93 242 VAL D C 1
ATOM 9587 O O . VAL D 1 242 ? 23.713 1.755 16.820 1.00 10.08 242 VAL D O 1
ATOM 9591 N N . PHE D 1 243 ? 25.126 3.509 17.004 1.00 9.86 243 PHE D N 1
ATOM 9592 C CA . PHE D 1 243 ? 26.170 3.000 16.124 1.00 9.61 243 PHE D CA 1
ATOM 9593 C C . PHE D 1 243 ? 27.279 2.419 16.999 1.00 9.73 243 PHE D C 1
ATOM 9594 O O . PHE D 1 243 ? 28.020 3.163 17.647 1.00 9.68 243 PHE D O 1
ATOM 9602 N N . VAL D 1 244 ? 27.375 1.089 17.024 1.00 9.41 244 VAL D N 1
ATOM 9603 C CA . VAL D 1 244 ? 28.473 0.410 17.711 1.00 9.69 244 VAL D CA 1
ATOM 9604 C C . VAL D 1 244 ? 29.506 -0.027 16.677 1.00 9.56 244 VAL D C 1
ATOM 9605 O O . VAL D 1 244 ? 29.388 -1.097 16.071 1.00 9.23 244 VAL D O 1
ATOM 9609 N N . SER D 1 245 ? 30.506 0.826 16.471 1.00 9.63 245 SER D N 1
ATOM 9610 C CA . SER D 1 245 ? 31.622 0.530 15.598 1.00 9.67 245 SER D CA 1
ATOM 9611 C C . SER D 1 245 ? 32.703 -0.188 16.381 1.00 9.81 245 SER D C 1
ATOM 9612 O O . SER D 1 245 ? 33.243 0.370 17.329 1.00 10.14 245 SER D O 1
ATOM 9615 N N . PHE D 1 246 ? 33.026 -1.425 16.019 1.00 9.73 246 PHE D N 1
ATOM 9616 C CA . PHE D 1 246 ? 33.944 -2.191 16.865 1.00 9.68 246 PHE D CA 1
ATOM 9617 C C . PHE D 1 246 ? 35.055 -2.952 16.151 1.00 10.06 246 PHE D C 1
ATOM 9618 O O . PHE D 1 246 ? 35.720 -3.786 16.756 1.00 9.82 246 PHE D O 1
ATOM 9626 N N . GLY D 1 247 ? 35.274 -2.643 14.893 1.00 10.07 247 GLY D N 1
ATOM 9627 C CA . GLY D 1 247 ? 36.386 -3.239 14.154 1.00 10.72 247 GLY D CA 1
ATOM 9628 C C . GLY D 1 247 ? 36.851 -2.398 12.983 1.00 11.08 247 GLY D C 1
ATOM 9629 O O . GLY D 1 247 ? 36.244 -1.372 12.667 1.00 11.33 247 GLY D O 1
ATOM 9630 N N . ASN D 1 248 ? 37.933 -2.845 12.349 1.00 11.37 248 ASN D N 1
ATOM 9631 C CA . ASN D 1 248 ? 38.560 -2.126 11.240 1.00 12.06 248 ASN D CA 1
ATOM 9632 C C . ASN D 1 248 ? 38.868 -3.055 10.067 1.00 12.05 248 ASN D C 1
ATOM 9633 O O . ASN D 1 248 ? 39.879 -2.873 9.397 1.00 12.16 248 ASN D O 1
ATOM 9638 N N . ALA D 1 249 ? 38.017 -4.049 9.819 1.00 12.17 249 ALA D N 1
ATOM 9639 C CA . ALA D 1 249 ? 38.337 -5.078 8.818 1.00 12.37 249 ALA D CA 1
ATOM 9640 C C . ALA D 1 249 ? 38.679 -4.507 7.442 1.00 12.58 249 ALA D C 1
ATOM 9641 O O . ALA D 1 249 ? 39.618 -4.975 6.784 1.00 12.70 249 ALA D O 1
ATOM 9643 N N . SER D 1 250 ? 37.932 -3.486 7.022 1.00 12.63 250 SER D N 1
ATOM 9644 C CA . SER D 1 250 ? 38.143 -2.852 5.715 1.00 12.90 250 SER D CA 1
ATOM 9645 C C . SER D 1 250 ? 39.079 -1.645 5.797 1.00 13.33 250 SER D C 1
ATOM 9646 O O . SER D 1 250 ? 39.370 -0.995 4.785 1.00 13.94 250 SER D O 1
ATOM 9649 N N . GLY D 1 251 ? 39.552 -1.360 7.009 1.00 13.48 251 GLY D N 1
ATOM 9650 C CA . GLY D 1 251 ? 40.418 -0.217 7.268 1.00 13.75 251 GLY D CA 1
ATOM 9651 C C . GLY D 1 251 ? 39.847 0.697 8.333 1.00 13.97 251 GLY D C 1
ATOM 9652 O O . GLY D 1 251 ? 38.665 0.616 8.673 1.00 13.85 251 GLY D O 1
ATOM 9653 N N . LEU D 1 252 ? 40.698 1.570 8.861 1.00 14.47 252 LEU D N 1
ATOM 9654 C CA . LEU D 1 252 ? 40.276 2.576 9.826 1.00 14.67 252 LEU D CA 1
ATOM 9655 C C . LEU D 1 252 ? 39.281 3.560 9.216 1.00 14.60 252 LEU D C 1
ATOM 9656 O O . LEU D 1 252 ? 39.413 3.956 8.050 1.00 14.55 252 LEU D O 1
ATOM 9661 N N . ILE D 1 253 ? 38.279 3.943 10.005 1.00 14.68 253 ILE D N 1
ATOM 9662 C CA . ILE D 1 253 ? 37.359 5.006 9.610 1.00 14.91 253 ILE D CA 1
ATOM 9663 C C . ILE D 1 253 ? 38.136 6.322 9.645 1.00 15.41 253 ILE D C 1
ATOM 9664 O O . ILE D 1 253 ? 38.786 6.622 10.650 1.00 15.42 253 ILE D O 1
ATOM 9669 N N . PRO D 1 254 ? 38.105 7.092 8.540 1.00 16.00 254 PRO D N 1
ATOM 9670 C CA . PRO D 1 254 ? 38.807 8.378 8.500 1.00 16.71 254 PRO D CA 1
ATOM 9671 C C . PRO D 1 254 ? 38.257 9.339 9.554 1.00 17.39 254 PRO D C 1
ATOM 9672 O O . PRO D 1 254 ? 37.111 9.185 9.981 1.00 17.36 254 PRO D O 1
ATOM 9676 N N . PRO D 1 255 ? 39.007 10.352 9.903 1.00 18.09 255 PRO D N 1
ATOM 9677 C CA . PRO D 1 255 ? 38.556 11.296 10.931 1.00 18.66 255 PRO D CA 1
ATOM 9678 C C . PRO D 1 255 ? 37.227 11.875 10.537 1.00 18.97 25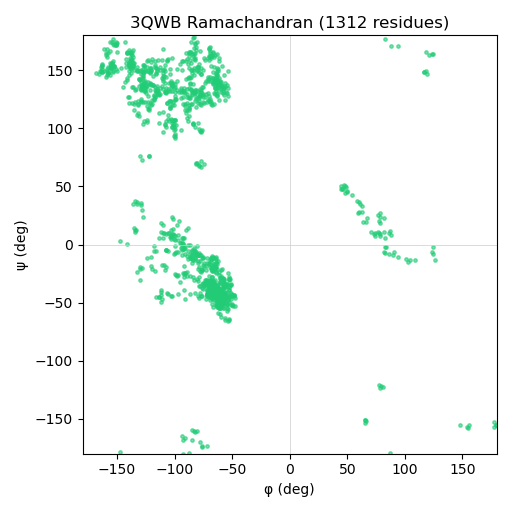5 PRO D C 1
ATOM 9679 O O . PRO D 1 255 ? 37.028 12.136 9.415 1.00 19.26 255 PRO D O 1
ATOM 9683 N N . PHE D 1 256 ? 36.350 12.008 11.525 1.00 19.51 256 PHE D N 1
ATOM 9684 C CA . PHE D 1 256 ? 34.926 12.247 11.355 1.00 19.87 256 PHE D CA 1
ATOM 9685 C C . PHE D 1 256 ? 34.435 13.546 12.022 1.00 19.65 256 PHE D C 1
ATOM 9686 O O . PHE D 1 256 ? 34.835 13.696 13.104 1.00 19.81 256 PHE D O 1
ATOM 9694 N N . SER D 1 257 ? 33.639 14.441 11.383 1.00 19.42 257 SER D N 1
ATOM 9695 C CA . SER D 1 257 ? 33.036 15.553 12.097 1.00 19.35 257 SER D CA 1
ATOM 9696 C C . SER D 1 257 ? 31.836 15.035 12.868 1.00 18.68 257 SER D C 1
ATOM 9697 O O . SER D 1 257 ? 30.899 14.491 12.280 1.00 18.38 257 SER D O 1
ATOM 9700 N N . ILE D 1 258 ? 31.863 15.206 14.187 1.00 18.11 258 ILE D N 1
ATOM 9701 C CA . ILE D 1 258 ? 30.800 14.665 15.037 1.00 18.01 258 ILE D CA 1
ATOM 9702 C C . ILE D 1 258 ? 29.450 15.369 14.856 1.00 17.79 258 ILE D C 1
ATOM 9703 O O . ILE D 1 258 ? 28.418 14.857 15.295 1.00 17.31 258 ILE D O 1
ATOM 9708 N N . THR D 1 259 ? 29.471 16.527 14.189 1.00 17.84 259 THR D N 1
ATOM 9709 C CA . THR D 1 259 ? 28.259 17.241 13.767 1.00 18.36 259 THR D CA 1
ATOM 9710 C C . THR D 1 259 ? 27.323 16.336 12.969 1.00 17.49 259 THR D C 1
ATOM 9711 O O . THR D 1 259 ? 26.107 16.533 12.960 1.00 17.42 259 THR D O 1
ATOM 9715 N N . ARG D 1 260 ? 27.905 15.341 12.307 1.00 16.73 260 ARG D N 1
ATOM 9716 C CA . ARG D 1 260 ? 27.153 14.426 11.458 1.00 16.21 260 ARG D CA 1
ATOM 9717 C C . ARG D 1 260 ? 26.280 13.462 12.260 1.00 15.69 260 ARG D C 1
ATOM 9718 O O . ARG D 1 260 ? 25.426 12.782 11.693 1.00 15.11 260 ARG D O 1
ATOM 9726 N N . LEU D 1 261 ? 26.491 13.419 13.573 1.00 15.08 261 LEU D N 1
ATOM 9727 C CA . LEU D 1 261 ? 25.640 12.640 14.471 1.00 14.62 261 LEU D CA 1
ATOM 9728 C C . LEU D 1 261 ? 24.361 13.383 14.840 1.00 14.52 261 LEU D C 1
ATOM 9729 O O . LEU D 1 261 ? 23.442 12.796 15.401 1.00 14.39 261 LEU D O 1
ATOM 9734 N N . SER D 1 262 ? 24.300 14.672 14.522 1.00 14.61 262 SER D N 1
ATOM 9735 C CA . SER D 1 262 ? 23.215 15.521 15.006 1.00 14.88 262 SER D CA 1
ATOM 9736 C C . SER D 1 262 ? 21.852 15.368 14.313 1.00 14.43 262 SER D C 1
ATOM 9737 O O . SER D 1 262 ? 20.834 15.323 15.004 1.00 14.49 262 SER D O 1
ATOM 9740 N N . PRO D 1 263 ? 21.815 15.288 12.963 1.00 14.14 263 PRO D N 1
ATOM 9741 C CA . PRO D 1 263 ? 20.492 15.255 12.333 1.00 14.15 263 PRO D CA 1
ATOM 9742 C C . PRO D 1 263 ? 19.564 14.175 12.894 1.00 13.70 263 PRO D C 1
ATOM 9743 O O . PRO D 1 263 ? 18.365 14.416 13.042 1.00 14.11 263 PRO D O 1
ATOM 9747 N N . LYS D 1 264 ? 20.130 13.007 13.190 1.00 13.35 264 LYS D N 1
ATOM 9748 C CA . LYS D 1 264 ? 19.387 11.876 13.732 1.00 13.08 264 LYS D CA 1
ATOM 9749 C C . LYS D 1 264 ? 19.612 11.540 15.221 1.00 12.70 264 LYS D C 1
ATOM 9750 O O . LYS D 1 264 ? 19.175 10.555 15.717 1.00 12.70 264 LYS D O 1
ATOM 9756 N N . ASN D 1 265 ? 20.310 12.426 15.879 1.00 12.10 265 ASN D N 1
ATOM 9757 C CA . ASN D 1 265 ? 20.677 12.196 17.280 1.00 11.51 265 ASN D CA 1
ATOM 9758 C C . ASN D 1 265 ? 21.252 10.795 17.494 1.00 11.21 265 ASN D C 1
ATOM 9759 O O . ASN D 1 265 ? 20.813 10.052 18.371 1.00 11.16 265 ASN D O 1
ATOM 9764 N N . ILE D 1 266 ? 22.228 10.451 16.659 1.00 11.04 266 ILE D N 1
ATOM 9765 C CA . ILE D 1 266 ? 22.897 9.155 16.719 1.00 11.00 266 ILE D CA 1
ATOM 9766 C C . ILE D 1 266 ? 23.892 9.113 17.878 1.00 10.99 266 ILE D C 1
ATOM 9767 O O . ILE D 1 266 ? 24.641 10.064 18.108 1.00 11.22 266 ILE D O 1
ATOM 9772 N N . THR D 1 267 ? 23.869 8.007 18.610 1.00 10.96 267 THR D N 1
ATOM 9773 C CA . THR D 1 267 ? 24.861 7.733 19.641 1.00 11.31 267 THR D CA 1
ATOM 9774 C C . THR D 1 267 ? 25.970 6.871 19.038 1.00 11.28 267 THR D C 1
ATOM 9775 O O . THR D 1 267 ? 25.684 5.888 18.354 1.00 11.67 267 THR D O 1
ATOM 9779 N N . LEU D 1 268 ? 27.225 7.251 19.281 1.00 11.02 268 LEU D N 1
ATOM 9780 C CA . LEU D 1 268 ? 28.371 6.524 18.733 1.00 11.15 268 LEU D CA 1
ATOM 9781 C C . LEU D 1 268 ? 29.208 5.896 19.836 1.00 10.78 268 LEU D C 1
ATOM 9782 O O . LEU D 1 268 ? 29.538 6.551 20.825 1.00 10.70 268 LEU D O 1
ATOM 9787 N N . VAL D 1 269 ? 29.574 4.632 19.644 1.00 10.30 269 VAL D N 1
ATOM 9788 C CA . VAL D 1 269 ? 30.427 3.918 20.588 1.00 10.61 269 VAL D CA 1
ATOM 9789 C C . VAL D 1 269 ? 31.440 3.036 19.857 1.00 10.66 269 VAL D C 1
ATOM 9790 O O . VAL D 1 269 ? 31.070 2.227 19.006 1.00 10.34 269 VAL D O 1
ATOM 9794 N N . ARG D 1 270 ? 32.716 3.199 20.194 1.00 10.49 270 ARG D N 1
ATOM 9795 C CA . ARG D 1 270 ? 33.776 2.433 19.575 1.00 11.25 270 ARG D CA 1
ATOM 9796 C C . ARG D 1 270 ? 34.525 1.678 20.691 1.00 10.92 270 ARG D C 1
ATOM 9797 O O . ARG D 1 270 ? 35.561 2.057 21.082 1.00 10.90 270 ARG D O 1
ATOM 9805 N N . PRO D 1 271 ? 33.887 0.619 21.157 1.00 10.68 271 PRO D N 1
ATOM 9806 C CA . PRO D 1 271 ? 34.385 -0.048 22.356 1.00 10.69 271 PRO D CA 1
ATOM 9807 C C . PRO D 1 271 ? 35.491 -1.063 22.098 1.00 11.04 271 PRO D C 1
ATOM 9808 O O . PRO D 1 271 ? 35.698 -1.505 20.964 1.00 10.58 271 PRO D O 1
ATOM 9812 N N . GLN D 1 272 ? 36.201 -1.403 23.171 1.00 10.95 272 GLN D N 1
ATOM 9813 C CA . GLN D 1 272 ? 37.070 -2.568 23.194 1.00 11.81 272 GLN D CA 1
ATOM 9814 C C . GLN D 1 272 ? 36.711 -3.417 24.408 1.00 11.52 272 GLN D C 1
ATOM 9815 O O . GLN D 1 272 ? 36.244 -2.898 25.420 1.00 11.29 272 GLN D O 1
ATOM 9821 N N . LEU D 1 273 ? 36.923 -4.724 24.300 1.00 11.35 273 LEU D N 1
ATOM 9822 C CA . LEU D 1 273 ? 36.519 -5.654 25.349 1.00 11.35 273 LEU D CA 1
ATOM 9823 C C . LEU D 1 273 ? 37.094 -5.298 26.726 1.00 11.79 273 LEU D C 1
ATOM 9824 O O . LEU D 1 273 ? 36.365 -5.346 27.713 1.00 11.17 273 LEU D O 1
ATOM 9829 N N . TYR D 1 274 ? 38.377 -4.934 26.783 1.00 12.42 274 TYR D N 1
ATOM 9830 C CA . TYR D 1 274 ? 39.046 -4.650 28.053 1.00 13.56 274 TYR D CA 1
ATOM 9831 C C . TYR D 1 274 ? 38.234 -3.723 28.955 1.00 13.26 274 TYR D C 1
ATOM 9832 O O . TYR D 1 274 ? 38.099 -3.976 30.156 1.00 13.30 274 TYR D O 1
ATOM 9841 N N . GLY D 1 275 ? 37.702 -2.653 28.371 1.00 12.99 275 GLY D N 1
ATOM 9842 C CA . GLY D 1 275 ? 36.987 -1.625 29.120 1.00 12.94 275 GLY D CA 1
ATOM 9843 C C . GLY D 1 275 ? 35.711 -2.081 29.799 1.00 12.90 275 GLY D C 1
ATOM 9844 O O . GLY D 1 275 ? 35.166 -1.354 30.632 1.00 13.33 275 GLY D O 1
ATOM 9845 N N . TYR D 1 276 ? 35.233 -3.276 29.452 1.00 12.51 276 TYR D N 1
ATOM 9846 C CA . TYR D 1 276 ? 34.044 -3.847 30.093 1.00 12.46 276 TYR D CA 1
ATOM 9847 C C . TYR D 1 276 ? 34.360 -4.977 31.073 1.00 12.91 276 TYR D C 1
ATOM 9848 O O . TYR D 1 276 ? 33.458 -5.486 31.745 1.00 13.31 276 TYR D O 1
ATOM 9857 N N . ILE D 1 277 ? 35.628 -5.373 31.139 1.00 13.73 277 ILE D N 1
ATOM 9858 C CA . ILE D 1 277 ? 36.065 -6.407 32.072 1.00 14.49 277 ILE D CA 1
ATOM 9859 C C . ILE D 1 277 ? 37.264 -5.973 32.913 1.00 15.68 277 ILE D C 1
ATOM 9860 O O . ILE D 1 277 ? 38.068 -6.785 33.346 1.00 16.10 277 ILE D O 1
ATOM 9865 N N . ALA D 1 278 ? 37.349 -4.693 33.165 1.00 16.79 278 ALA D N 1
ATOM 9866 C CA . ALA D 1 278 ? 38.480 -4.126 33.865 1.00 18.12 278 ALA D CA 1
ATOM 9867 C C . ALA D 1 278 ? 38.560 -4.260 35.391 1.00 19.11 278 ALA D C 1
ATOM 9868 O O . ALA D 1 278 ? 39.599 -4.208 35.923 1.00 19.80 278 ALA D O 1
ATOM 9870 N N . ASP D 1 279 ? 37.414 -4.347 36.011 1.00 20.16 279 ASP D N 1
ATOM 9871 C CA . ASP D 1 279 ? 37.187 -4.449 37.446 1.00 21.20 279 ASP D CA 1
ATOM 9872 C C . ASP D 1 279 ? 36.985 -5.957 37.752 1.00 20.94 279 ASP D C 1
ATOM 9873 O O . ASP D 1 279 ? 36.335 -6.612 37.000 1.00 21.22 279 ASP D O 1
ATOM 9878 N N . PRO D 1 280 ? 37.505 -6.480 38.857 1.00 20.59 280 PRO D N 1
ATOM 9879 C CA . PRO D 1 280 ? 37.232 -7.857 39.181 1.00 20.17 280 PRO D CA 1
ATOM 9880 C C . PRO D 1 280 ? 35.753 -8.232 39.155 1.00 19.64 280 PRO D C 1
ATOM 9881 O O . PRO D 1 280 ? 35.455 -9.293 38.807 1.00 19.40 280 PRO D O 1
ATOM 9885 N N . GLU D 1 281 ? 34.894 -7.313 39.537 1.00 19.29 281 GLU D N 1
ATOM 9886 C CA . GLU D 1 281 ? 33.505 -7.538 39.536 1.00 19.08 281 GLU D CA 1
ATOM 9887 C C . GLU D 1 281 ? 32.932 -7.685 38.118 1.00 18.21 281 GLU D C 1
ATOM 9888 O O . GLU D 1 281 ? 32.035 -8.434 37.900 1.00 18.13 281 GLU D O 1
ATOM 9894 N N . GLU D 1 282 ? 33.446 -6.860 37.208 1.00 17.17 282 GLU D N 1
ATOM 9895 C CA . GLU D 1 282 ? 33.022 -6.903 35.809 1.00 16.26 282 GLU D CA 1
ATOM 9896 C C . GLU D 1 282 ? 33.499 -8.194 35.147 1.00 15.40 282 GLU D C 1
ATOM 9897 O O . GLU D 1 282 ? 32.755 -8.822 34.385 1.00 14.96 282 GLU D O 1
ATOM 9903 N N . TRP D 1 283 ? 34.736 -8.589 35.451 1.00 14.78 283 TRP D N 1
ATOM 9904 C CA . TRP D 1 283 ? 35.277 -9.855 34.961 1.00 14.18 283 TRP D CA 1
ATOM 9905 C C . TRP D 1 283 ? 34.443 -11.039 35.447 1.00 14.42 283 TRP D C 1
ATOM 9906 O O . TRP D 1 283 ? 34.102 -11.922 34.658 1.00 14.01 283 TRP D O 1
ATOM 9917 N N . LYS D 1 284 ? 34.105 -11.048 36.737 1.00 14.61 284 LYS D N 1
ATOM 9918 C CA . LYS D 1 284 ? 33.297 -12.124 37.301 1.00 14.95 284 LYS D CA 1
ATOM 9919 C C . LYS D 1 284 ? 31.939 -12.226 36.614 1.00 14.79 284 LYS D C 1
ATOM 9920 O O . LYS D 1 284 ? 31.520 -13.318 36.233 1.00 14.83 284 LYS D O 1
ATOM 9926 N N . TYR D 1 285 ? 31.271 -11.083 36.452 1.00 14.69 285 TYR D N 1
ATOM 9927 C CA . TYR D 1 285 ? 29.955 -11.021 35.823 1.00 14.77 285 TYR D CA 1
ATOM 9928 C C . TYR D 1 285 ? 29.961 -11.658 34.435 1.00 14.16 285 TYR D C 1
ATOM 9929 O O . TYR D 1 285 ? 29.173 -12.565 34.162 1.00 14.09 285 TYR D O 1
ATOM 9938 N N . TYR D 1 286 ? 30.857 -11.188 33.570 1.00 13.60 286 TYR D N 1
ATOM 9939 C CA . TYR D 1 286 ? 30.870 -11.628 32.178 1.00 13.29 286 TYR D CA 1
ATOM 9940 C C . TYR D 1 286 ? 31.457 -13.022 31.974 1.00 13.36 286 TYR D C 1
ATOM 9941 O O . TYR D 1 286 ? 30.958 -13.779 31.135 1.00 13.17 286 TYR D O 1
ATOM 9950 N N . SER D 1 287 ? 32.498 -13.363 32.734 1.00 13.48 287 SER D N 1
ATOM 9951 C CA . SER D 1 287 ? 33.097 -14.697 32.629 1.00 13.90 287 SER D CA 1
ATOM 9952 C C . SER D 1 287 ? 32.154 -15.777 33.154 1.00 14.20 287 SER D C 1
ATOM 9953 O O . SER D 1 287 ? 32.082 -16.859 32.575 1.00 14.25 287 SER D O 1
ATOM 9956 N N . ASP D 1 288 ? 31.423 -15.472 34.230 1.00 14.55 288 ASP D N 1
ATOM 9957 C CA . ASP D 1 288 ? 30.381 -16.372 34.736 1.00 15.07 288 ASP D CA 1
ATOM 9958 C C . ASP D 1 288 ? 29.284 -16.573 33.697 1.00 14.87 288 ASP D C 1
ATOM 9959 O O . ASP D 1 288 ? 28.806 -17.691 33.505 1.00 15.27 288 ASP D O 1
ATOM 9964 N N . GLU D 1 289 ? 28.886 -15.487 33.031 1.00 14.79 289 GLU D N 1
ATOM 9965 C CA . GLU D 1 289 ? 27.853 -15.560 32.005 1.00 14.96 289 GLU D CA 1
ATOM 9966 C C . GLU D 1 289 ? 28.354 -16.372 30.812 1.00 14.70 289 GLU D C 1
ATOM 9967 O O . GLU D 1 289 ? 27.613 -17.214 30.282 1.00 14.84 289 GLU D O 1
ATOM 9973 N N . PHE D 1 290 ? 29.599 -16.117 30.410 1.00 14.44 290 PHE D N 1
ATOM 9974 C CA . PHE D 1 290 ? 30.254 -16.888 29.361 1.00 14.49 290 PHE D CA 1
ATOM 9975 C C . PHE D 1 290 ? 30.222 -18.378 29.688 1.00 14.92 290 PHE D C 1
ATOM 9976 O O . PHE D 1 290 ? 29.791 -19.192 28.858 1.00 15.00 290 PHE D O 1
ATOM 9984 N N . PHE D 1 291 ? 30.649 -18.729 30.899 1.00 15.26 291 PHE D N 1
ATOM 9985 C CA . PHE D 1 291 ? 30.743 -20.135 31.266 1.00 15.87 291 PHE D CA 1
ATOM 9986 C C . PHE D 1 291 ? 29.380 -20.814 31.206 1.00 16.28 291 PHE D C 1
ATOM 9987 O O . PHE D 1 291 ? 29.246 -21.885 30.618 1.00 16.61 291 PHE D O 1
ATOM 9995 N N . GLY D 1 292 ? 28.374 -20.173 31.798 1.00 16.59 292 GLY D N 1
ATOM 9996 C CA . GLY D 1 292 ? 27.010 -20.693 31.798 1.00 16.99 292 GLY D CA 1
ATOM 9997 C C . GLY D 1 292 ? 26.466 -20.968 30.404 1.00 17.33 292 GLY D C 1
ATOM 9998 O O . GLY D 1 292 ? 25.897 -22.027 30.154 1.00 17.53 292 GLY D O 1
ATOM 9999 N N . LEU D 1 293 ? 26.668 -20.019 29.492 1.00 17.32 293 LEU D N 1
ATOM 10000 C CA . LEU D 1 293 ? 26.154 -20.137 28.128 1.00 17.95 293 LEU D CA 1
ATOM 10001 C C . LEU D 1 293 ? 26.895 -21.176 27.291 1.00 18.51 293 LEU D C 1
ATOM 10002 O O . LEU D 1 293 ? 26.280 -21.900 26.505 1.00 18.72 293 LEU D O 1
ATOM 10007 N N . VAL D 1 294 ? 28.212 -21.243 27.464 1.00 18.99 294 VAL D N 1
ATOM 10008 C CA . VAL D 1 294 ? 29.053 -22.115 26.649 1.00 19.96 294 VAL D CA 1
ATOM 10009 C C . VAL D 1 294 ? 29.057 -23.554 27.176 1.00 20.59 294 VAL D C 1
ATOM 10010 O O . VAL D 1 294 ? 28.986 -24.505 26.392 1.00 20.78 294 VAL D O 1
ATOM 10014 N N . ASN D 1 295 ? 29.122 -23.706 28.498 1.00 21.46 295 ASN D N 1
ATOM 10015 C CA . ASN D 1 295 ? 29.100 -25.026 29.140 1.00 22.38 295 ASN D CA 1
ATOM 10016 C C . ASN D 1 295 ? 27.764 -25.747 28.959 1.00 22.80 295 ASN D C 1
ATOM 10017 O O . ASN D 1 295 ? 27.735 -26.956 28.710 1.00 23.35 295 ASN D O 1
ATOM 10022 N N . SER D 1 296 ? 26.666 -24.999 29.072 1.00 23.13 296 SER D N 1
ATOM 10023 C CA . SER D 1 296 ? 25.315 -25.547 28.904 1.00 23.37 296 SER D CA 1
ATOM 10024 C C . SER D 1 296 ? 24.947 -25.720 27.431 1.00 23.24 296 SER D C 1
ATOM 10025 O O . SER D 1 296 ? 23.901 -26.289 27.110 1.00 23.54 296 SER D O 1
ATOM 10028 N N . LYS D 1 297 ? 25.814 -25.215 26.553 1.00 23.17 297 LYS D N 1
ATOM 10029 C CA . LYS D 1 297 ? 25.606 -25.208 25.098 1.00 23.07 297 LYS D CA 1
ATOM 10030 C C . LYS D 1 297 ? 24.355 -24.454 24.620 1.00 22.80 297 LYS D C 1
ATOM 10031 O O . LYS D 1 297 ? 23.808 -24.755 23.553 1.00 22.70 297 LYS D O 1
ATOM 10037 N N . LYS D 1 298 ? 23.964 -23.475 25.411 1.00 22.28 298 LYS D N 1
ATOM 10038 C CA . LYS D 1 298 ? 22.976 -22.538 24.972 1.00 22.08 298 LYS D CA 1
ATOM 10039 C C . LYS D 1 298 ? 23.546 -21.723 23.813 1.00 21.51 298 LYS D C 1
ATOM 10040 O O . LYS D 1 298 ? 22.830 -21.314 22.938 1.00 21.45 298 LYS D O 1
ATOM 10046 N N . LEU D 1 299 ? 24.850 -21.501 23.841 1.00 20.91 299 LEU D N 1
ATOM 10047 C CA . LEU D 1 299 ? 25.528 -20.883 22.736 1.00 20.52 299 LEU D CA 1
ATOM 10048 C C . LEU D 1 299 ? 26.391 -21.895 22.068 1.00 20.03 299 LEU D C 1
ATOM 10049 O O . LEU D 1 299 ? 27.100 -22.576 22.714 1.00 20.26 299 LEU D O 1
ATOM 10054 N N . ASN D 1 300 ? 26.325 -21.928 20.755 1.00 19.20 300 ASN D N 1
ATOM 10055 C CA . ASN D 1 300 ? 27.177 -22.752 19.964 1.00 18.81 300 ASN D CA 1
ATOM 10056 C C . ASN D 1 300 ? 28.423 -21.999 19.556 1.00 18.34 300 ASN D C 1
ATOM 10057 O O . ASN D 1 300 ? 28.322 -20.904 19.115 1.00 17.91 300 ASN D O 1
ATOM 10062 N N . ILE D 1 301 ? 29.573 -22.653 19.688 1.00 17.86 301 ILE D N 1
ATOM 10063 C CA . ILE D 1 301 ? 30.864 -22.098 19.295 1.00 17.88 301 ILE D CA 1
ATOM 10064 C C . ILE D 1 301 ? 31.374 -22.848 18.066 1.00 17.86 301 ILE D C 1
ATOM 10065 O O . ILE D 1 301 ? 31.985 -23.916 18.183 1.00 18.15 301 ILE D O 1
ATOM 10070 N N . LYS D 1 302 ? 31.146 -22.283 16.909 1.00 17.62 302 LYS D N 1
ATOM 10071 C CA . LYS D 1 302 ? 31.527 -22.926 15.707 1.00 17.80 302 LYS D CA 1
ATOM 10072 C C . LYS D 1 302 ? 33.010 -22.769 15.521 1.00 17.70 302 LYS D C 1
ATOM 10073 O O . LYS D 1 302 ? 33.489 -21.706 15.651 1.00 17.48 302 LYS D O 1
ATOM 10079 N N . ILE D 1 303 ? 33.695 -23.876 15.234 1.00 17.61 303 ILE D N 1
ATOM 10080 C CA . ILE D 1 303 ? 35.137 -23.887 15.008 1.00 17.76 303 ILE D CA 1
ATOM 10081 C C . ILE D 1 303 ? 35.405 -24.242 13.548 1.00 17.98 303 ILE D C 1
ATOM 10082 O O . ILE D 1 303 ? 35.125 -25.366 13.113 1.00 18.35 303 ILE D O 1
ATOM 10087 N N . TYR D 1 304 ? 35.930 -23.271 12.801 1.00 17.68 304 TYR D N 1
ATOM 10088 C CA . TYR D 1 304 ? 36.234 -23.439 11.377 1.00 17.83 304 TYR D CA 1
ATOM 10089 C C . TYR D 1 304 ? 37.300 -24.508 11.156 1.00 18.04 304 TYR D C 1
ATOM 10090 O O . TYR D 1 304 ? 37.104 -25.442 10.371 1.00 18.45 304 TYR D O 1
ATOM 10099 N N . LYS D 1 305 ? 38.424 -24.349 11.851 1.00 17.88 305 LYS D N 1
ATOM 10100 C CA . LYS D 1 305 ? 39.580 -25.230 11.717 1.00 18.27 305 LYS D CA 1
ATOM 10101 C C . LYS D 1 305 ? 40.515 -25.055 12.910 1.00 18.39 305 LYS D C 1
ATOM 10102 O O . LYS D 1 305 ? 40.604 -23.970 13.489 1.00 18.04 305 LYS D O 1
ATOM 10108 N N . THR D 1 306 ? 41.195 -26.138 13.279 1.00 18.76 306 THR D N 1
ATOM 10109 C CA . THR D 1 306 ? 42.262 -26.095 14.275 1.00 18.93 306 THR D CA 1
ATOM 10110 C C . THR D 1 306 ? 43.606 -26.267 13.566 1.00 18.86 306 THR D C 1
ATOM 10111 O O . THR D 1 306 ? 43.770 -27.164 12.733 1.00 19.49 306 THR D O 1
ATOM 10115 N N . TYR D 1 307 ? 44.548 -25.385 13.890 1.00 18.75 307 TYR D N 1
ATOM 10116 C CA . TYR D 1 307 ? 45.882 -25.379 13.294 1.00 18.64 307 TYR D CA 1
ATOM 10117 C C . TYR D 1 307 ? 46.917 -25.552 14.392 1.00 18.85 307 TYR D C 1
ATOM 10118 O O . TYR D 1 307 ? 46.700 -25.099 15.516 1.00 18.64 307 TYR D O 1
ATOM 10127 N N . PRO D 1 308 ? 48.060 -26.187 14.078 1.00 19.02 308 PRO D N 1
ATOM 10128 C CA . PRO D 1 308 ? 49.166 -26.142 15.031 1.00 19.24 308 PRO D CA 1
ATOM 10129 C C . PRO D 1 308 ? 49.669 -24.706 15.165 1.00 19.25 308 PRO D C 1
ATOM 10130 O O . PRO D 1 308 ? 49.538 -23.924 14.220 1.00 19.32 308 PRO D O 1
ATOM 10134 N N . LEU D 1 309 ? 50.227 -24.366 16.308 1.00 19.19 309 LEU D N 1
ATOM 10135 C CA . LEU D 1 309 ? 50.751 -23.022 16.571 1.00 19.22 309 LEU D CA 1
ATOM 10136 C C . LEU D 1 309 ? 51.726 -22.551 15.499 1.00 19.45 309 LEU D C 1
ATOM 10137 O O . LEU D 1 309 ? 51.694 -21.387 15.090 1.00 19.10 309 LEU D O 1
ATOM 10142 N N . ARG D 1 310 ? 52.507 -23.494 15.010 1.00 19.84 310 ARG D N 1
ATOM 10143 C CA . ARG D 1 310 ? 53.489 -23.196 13.975 1.00 20.25 310 ARG D CA 1
ATOM 10144 C C . ARG D 1 310 ? 52.837 -22.746 12.673 1.00 19.98 310 ARG D C 1
ATOM 10145 O O . ARG D 1 310 ? 53.475 -22.135 11.871 1.00 19.94 310 ARG D O 1
ATOM 10153 N N . ASP D 1 311 ? 51.601 -23.141 12.492 1.00 19.41 311 ASP D N 1
ATOM 10154 C CA . ASP D 1 311 ? 50.854 -22.877 11.260 1.00 19.20 311 ASP D CA 1
ATOM 10155 C C . ASP D 1 311 ? 49.963 -21.638 11.333 1.00 18.41 311 ASP D C 1
ATOM 10156 O O . ASP D 1 311 ? 49.023 -21.513 10.544 1.00 17.91 311 ASP D O 1
ATOM 10161 N N . TYR D 1 312 ? 50.244 -20.722 12.262 1.00 17.55 312 TYR D N 1
ATOM 10162 C CA . TYR D 1 312 ? 49.409 -19.518 12.375 1.00 16.82 312 TYR D CA 1
ATOM 10163 C C . TYR D 1 312 ? 49.357 -18.708 11.070 1.00 16.68 312 TYR D C 1
ATOM 10164 O O . TYR D 1 312 ? 48.297 -18.192 10.710 1.00 16.69 312 TYR D O 1
ATOM 10173 N N . ARG D 1 313 ? 50.481 -18.619 10.358 1.00 16.77 313 ARG D N 1
ATOM 10174 C CA . ARG D 1 313 ? 50.520 -17.884 9.084 1.00 17.01 313 ARG D CA 1
ATOM 10175 C C . ARG D 1 313 ? 49.423 -18.335 8.109 1.00 16.49 313 ARG D C 1
ATOM 10176 O O . ARG D 1 313 ? 48.858 -17.510 7.385 1.00 16.18 313 ARG D O 1
ATOM 10184 N N . THR D 1 314 ? 49.120 -19.633 8.107 1.00 15.80 314 THR D N 1
ATOM 10185 C CA . THR D 1 314 ? 48.033 -20.192 7.296 1.00 15.24 314 THR D CA 1
ATOM 10186 C C . THR D 1 314 ? 46.669 -19.752 7.818 1.00 14.66 314 THR D C 1
ATOM 10187 O O . THR D 1 314 ? 45.783 -19.398 7.038 1.00 14.44 314 THR D O 1
ATOM 10191 N N . ALA D 1 315 ? 46.513 -19.771 9.143 1.00 13.83 315 ALA D N 1
ATOM 10192 C CA . ALA D 1 315 ? 45.272 -19.338 9.775 1.00 13.14 315 ALA D CA 1
ATOM 10193 C C . ALA D 1 315 ? 45.006 -17.859 9.499 1.00 12.71 315 ALA D C 1
ATOM 10194 O O . ALA D 1 315 ? 43.871 -17.478 9.205 1.00 12.51 315 ALA D O 1
ATOM 10196 N N . ALA D 1 316 ? 46.059 -17.046 9.592 1.00 12.60 316 ALA D N 1
ATOM 10197 C CA . ALA D 1 316 ? 45.996 -15.610 9.304 1.00 12.48 316 ALA D CA 1
ATOM 10198 C C . ALA D 1 316 ? 45.568 -15.364 7.864 1.00 12.71 316 ALA D C 1
ATOM 10199 O O . ALA D 1 316 ? 44.702 -14.532 7.603 1.00 12.58 316 ALA D O 1
ATOM 10201 N N . ALA D 1 317 ? 46.173 -16.106 6.939 1.00 12.83 317 ALA D N 1
ATOM 10202 C CA . ALA D 1 317 ? 45.836 -16.013 5.523 1.00 13.14 317 ALA D CA 1
ATOM 10203 C C . ALA D 1 317 ? 44.384 -16.418 5.266 1.00 13.03 317 ALA D C 1
ATOM 10204 O O . ALA D 1 317 ? 43.677 -15.750 4.506 1.00 13.21 317 ALA D O 1
ATOM 10206 N N . ASP D 1 318 ? 43.945 -17.497 5.916 1.00 13.01 318 ASP D N 1
ATOM 10207 C CA . ASP D 1 318 ? 42.569 -17.986 5.799 1.00 13.05 318 ASP D CA 1
ATOM 10208 C C . ASP D 1 318 ? 41.532 -16.965 6.258 1.00 12.92 318 ASP D C 1
ATOM 10209 O O . ASP D 1 318 ? 40.621 -16.621 5.503 1.00 13.00 318 ASP D O 1
ATOM 10214 N N . ILE D 1 319 ? 41.668 -16.474 7.489 1.00 12.57 319 ILE D N 1
ATOM 10215 C CA . ILE D 1 319 ? 40.694 -15.513 8.014 1.00 12.33 319 ILE D CA 1
ATOM 10216 C C . ILE D 1 319 ? 40.677 -14.212 7.204 1.00 12.56 319 ILE D C 1
ATOM 10217 O O . ILE D 1 319 ? 39.614 -13.641 6.959 1.00 12.65 319 ILE D O 1
ATOM 10222 N N . GLU D 1 320 ? 41.847 -13.769 6.755 1.00 12.91 320 GLU D N 1
ATOM 10223 C CA . GLU D 1 320 ? 41.927 -12.518 5.995 1.00 13.14 320 GLU D CA 1
ATOM 10224 C C . GLU D 1 320 ? 41.435 -12.656 4.551 1.00 13.27 320 GLU D C 1
ATOM 10225 O O . GLU D 1 320 ? 41.113 -11.656 3.906 1.00 13.46 320 GLU D O 1
ATOM 10231 N N . SER D 1 321 ? 41.357 -13.893 4.060 1.00 13.60 321 SER D N 1
ATOM 10232 C CA . SER D 1 321 ? 40.829 -14.173 2.719 1.00 13.95 321 SER D CA 1
ATOM 10233 C C . SER D 1 321 ? 39.303 -14.104 2.655 1.00 13.96 321 SER D C 1
ATOM 10234 O O . SER D 1 321 ? 38.717 -14.170 1.569 1.00 14.30 321 SER D O 1
ATOM 10237 N N . ARG D 1 322 ? 38.670 -13.992 3.824 1.00 13.80 322 ARG D N 1
ATOM 10238 C CA . ARG D 1 322 ? 37.207 -13.916 3.965 1.00 14.03 322 ARG D CA 1
ATOM 10239 C C . ARG D 1 322 ? 36.469 -15.227 3.669 1.00 14.37 322 ARG D C 1
ATOM 10240 O O . ARG D 1 322 ? 35.239 -15.240 3.581 1.00 14.72 322 ARG D O 1
ATOM 10248 N N . LYS D 1 323 ? 37.210 -16.326 3.537 1.00 14.89 323 LYS D N 1
ATOM 10249 C CA . LYS D 1 323 ? 36.595 -17.623 3.252 1.00 15.28 323 LYS D CA 1
ATOM 10250 C C . LYS D 1 323 ? 36.043 -18.319 4.500 1.00 14.87 323 LYS D C 1
ATOM 10251 O O . LYS D 1 323 ? 35.287 -19.287 4.390 1.00 15.18 323 LYS D O 1
ATOM 10257 N N . THR D 1 324 ? 36.416 -17.827 5.680 1.00 13.95 324 THR D N 1
ATOM 10258 C CA . THR D 1 324 ? 36.098 -18.526 6.919 1.00 13.17 324 THR D CA 1
ATOM 10259 C C . THR D 1 324 ? 34.759 -18.112 7.518 1.00 13.04 324 THR D C 1
ATOM 10260 O O . THR D 1 324 ? 34.233 -17.035 7.226 1.00 12.91 324 THR D O 1
ATOM 10264 N N . VAL D 1 325 ? 34.221 -18.999 8.350 1.00 12.97 325 VAL D N 1
ATOM 10265 C CA . VAL D 1 325 ? 33.072 -18.726 9.205 1.00 13.13 325 VAL D CA 1
ATOM 10266 C C . VAL D 1 325 ? 33.433 -19.231 10.597 1.00 12.76 325 VAL D C 1
ATOM 10267 O O . VAL D 1 325 ? 34.242 -20.149 10.732 1.00 13.08 325 VAL D O 1
ATOM 10271 N N . GLY D 1 326 ? 32.850 -18.633 11.631 1.00 12.53 326 GLY D N 1
ATOM 10272 C CA . GLY D 1 326 ? 33.128 -19.058 13.000 1.00 12.02 326 GLY D CA 1
ATOM 10273 C C . GLY D 1 326 ? 34.558 -18.796 13.438 1.00 11.82 326 GLY D C 1
ATOM 10274 O O . GLY D 1 326 ? 35.217 -17.887 12.928 1.00 11.62 326 GLY D O 1
ATOM 10275 N N . LYS D 1 327 ? 35.038 -19.624 14.365 1.00 11.65 327 LYS D N 1
ATOM 10276 C CA . LYS D 1 327 ? 36.306 -19.399 15.059 1.00 11.51 327 LYS D CA 1
ATOM 10277 C C . LYS D 1 327 ? 37.439 -20.283 14.545 1.00 11.80 327 LYS D C 1
ATOM 10278 O O . LYS D 1 327 ? 37.232 -21.461 14.249 1.00 12.06 327 LYS D O 1
ATOM 10284 N N . LEU D 1 328 ? 38.634 -19.703 14.449 1.00 11.85 328 LEU D N 1
ATOM 10285 C CA . LEU D 1 328 ? 39.854 -20.462 14.171 1.00 12.18 328 LEU D CA 1
ATOM 10286 C C . LEU D 1 328 ? 40.645 -20.633 15.466 1.00 12.74 328 LEU D C 1
ATOM 10287 O O . LEU D 1 328 ? 40.740 -19.707 16.259 1.00 12.18 328 LEU D O 1
ATOM 10292 N N . VAL D 1 329 ? 41.204 -21.824 15.667 1.00 13.43 329 VAL D N 1
ATOM 10293 C CA . VAL D 1 329 ? 41.885 -22.161 16.904 1.00 14.32 329 VAL D CA 1
ATOM 10294 C C . VAL D 1 329 ? 43.286 -22.694 16.628 1.00 14.70 329 VAL D C 1
ATOM 10295 O O . VAL D 1 329 ? 43.500 -23.394 15.651 1.00 14.82 329 VAL D O 1
ATOM 10299 N N . LEU D 1 330 ? 44.232 -22.345 17.496 1.00 15.32 330 LEU D N 1
ATOM 10300 C CA . LEU D 1 330 ? 45.583 -22.890 17.424 1.00 16.25 330 LEU D CA 1
ATOM 10301 C C . LEU D 1 330 ? 45.823 -23.887 18.548 1.00 17.21 330 LEU D C 1
ATOM 10302 O O . LEU D 1 330 ? 45.537 -23.605 19.712 1.00 17.00 330 LEU D O 1
ATOM 10307 N N . GLU D 1 331 ? 46.336 -25.058 18.181 1.00 18.46 331 GLU D N 1
ATOM 10308 C CA . GLU D 1 331 ? 46.729 -26.081 19.144 1.00 19.89 331 GLU D CA 1
ATOM 10309 C C . GLU D 1 331 ? 48.183 -25.854 19.548 1.00 20.32 331 GLU D C 1
ATOM 10310 O O . GLU D 1 331 ? 49.079 -25.834 18.703 1.00 20.35 331 GLU D O 1
ATOM 10316 N N . ILE D 1 332 ? 48.405 -25.666 20.847 1.00 21.00 332 ILE D N 1
ATOM 10317 C CA . ILE D 1 332 ? 49.750 -25.410 21.380 1.00 21.75 332 ILE D CA 1
ATOM 10318 C C . ILE D 1 332 ? 50.487 -26.736 21.618 1.00 22.48 332 ILE D C 1
ATOM 10319 O O . ILE D 1 332 ? 49.936 -27.645 22.250 1.00 22.47 332 ILE D O 1
ATOM 10324 N N . PRO D 1 333 ? 51.727 -26.855 21.097 1.00 23.25 333 PRO D N 1
ATOM 10325 C CA . PRO D 1 333 ? 52.533 -28.048 21.358 1.00 23.97 333 PRO D CA 1
ATOM 10326 C C . PRO D 1 333 ? 52.891 -28.158 22.840 1.00 24.44 333 PRO D C 1
ATOM 10327 O O . PRO D 1 333 ? 53.221 -27.152 23.474 1.00 24.53 333 PRO D O 1
ATOM 10331 N N . GLN D 1 334 ? 52.747 -29.345 23.386 1.00 25.05 334 GLN D N 1
ATOM 10332 C CA . GLN D 1 334 ? 53.022 -29.542 24.806 1.00 25.52 334 GLN D CA 1
ATOM 10333 C C . GLN D 1 334 ? 54.466 -29.982 25.106 1.00 25.91 334 GLN D C 1
ATOM 10334 O O . GLN D 1 334 ? 54.980 -29.736 26.185 1.00 26.02 334 GLN D O 1
#

Organism: Saccharomyces cerevisiae (strain ATCC 204508 / S288c) (NCBI:txid559292)

Sequence (1320 aa):
IPEQQKVILIDEIGGYDVIKYEDYPVPSISEEELLIKNKYTGVNYIESYFRKGIYPCEKPYVLGREASGTVVAKGKGVTNFEVGDQVAYISNSTFAQYSKISSQGPVMKLPKGTSDEELKLYAAGLLQVLTALSFTNEAYHVKKGDYVLLFAAAGGVGLILNQLLKMKGAHTIAVASTDEKLKIAKEYGAEYLINASKEDILRQVLKFTNGKGVDASFDSVGKDTFEISLAALKRKGVFVSFGNASGLIPPFSITRLSPKNITLVRPQLYGYIADPEEWKYYSDEFFGLVNSKKLNIKIYKTYPLRDYRTAAADIESRKTVGKLVLEIPQIPEQQKVILIDEIGGYDVIKYEDYPVPSISEEELLIKNKYTGVNYIESYFRKGIYPCEKPYVLGREASGTVVAKGKGVTNFEVGDQVAYISNSTFAQYSKISSQGPVMKLPKGTSDEELKLYAAGLLQVLTALSFTNEAYHVKKGDYVLLFAAAGGVGLILNQLLKMKGAHTIAVASTDEKLKIAKEYGAEYLINASKEDILRQVLKFTNGKGVDASFDSVGKDTFEISLAALKRKGVFVSFGNASGLIPPFSITRLSPKNITLVRPQLYGYIADPEEWKYYSDEFFGLVNSKKLNIKIYKTYPLRDYRTAAADIESRKTVGKLVLEIPQIPEQQKVILIDEIGGYDVIKYEDYPVPSISEEELLIKNKYTGVNYIESYFRKGIYPCEKPYVLGREASGTVVAKGKGVTNFEVGDQVAYISNSTFAQYSKISSQGPVMKLPKGTSDEELKLYAAGLLQVLTALSFTNEAYHVKKGDYVLLFAAAGGVGLILNQLLKMKGAHTIAVASTDEKLKIAKEYGAEYLINASKEDILRQVLKFTNGKGVDASFDSVGKDTFEISLAALKRKGVFVSFGNASGLIPPFSITRLSPKNITLVRPQLYGYIADPEEWKYYSDEFFGLVNSKKLNIKIYKTYPLRDYRTAAADIESRKTVGKLVLEIPQIPEQQKVILIDEIGGYDVIKYEDYPVPSISEEELLIKNKYTGVNYIESYFRKGIYPCEKPYVLGREASGTVVAKGKGVTNFEVGDQVAYISNSTFAQYSKISSQGPVMKLPKGTSDEELKLYAAGLLQVLTALSFTNEAYHVKKGDYVLLFAAAGGVGLILNQLLKMKGAHTIAVASTDEKLKIAKEYGAEYLINASKEDILRQVLKFTNGKGVDASFDSVGKDTFEISLAALKRKGVFVSFGNASGLIPPFSITRLSPKNITLVRPQLYGYIADPEEWKYYSDEFFGLVNSKKLNIKIYKTYPLRDYRTAAADIESRKTVGKLVLEIPQ

CATH classification: 3.90.180.10 (+1 more: 3.40.50.720)

Secondary structure (DSSP, 8-state):
--SEEEEEEESSSSSGGGEEEEEEEPPP--TTEEEEEEEEEE--TTHHHHHHTSS---SSEE--SEEEEEEEEE-TT--S--TT-EEEEE-SS-SBSEEEEETTSSEEEPPTT--HHHHHHHHHHHHHHHHHHHIIIIIS---TT-EEEESSTTBHHHHHHHHHHHHTT-EEEEEESSHHHHHHHHHTT-SEEEETTTS-HHHHHHHHTTTS-EEEEEE--GGGGHHHHHHHEEEEEEEEE---TT-PPPPB-GGGGTTTT-EEE---GGGGS-SHHHHHHHHHHHHHHHHTTSS---EEEEEEGGGHHHHHHHHHTT---BEEEEEPP-/--SEEEEEEESSSSSGGGEEEEEEEPPP--TTEEEEEEEEEE--THHHHHHHTSS---SSEE--SEEEEEEEEE-TT--S--TT-EEEEE-SS-SBSEEEEETTSSEEEPPTT--HHHHHHHHHHHHHHHHHHHIIIIIS---TT-EEEESSTTBHHHHHHHHHHHHTT-EEEEEESSHHHHHHHHHTT-SEEEETTTS-HHHHHHHHTTTS-EEEEEE---GGGHHHHHHHEEEEEEEEE---TT-PPPPB-GGGGTTTT-EEE---GGGGS-SHHHHHHHHHHHHHHHHTTSS---EEEEEEGGGHHHHHHHHHTT---BEEEEE---/--SEEEEEEESSSSSGGGEEEEEEEPPP--TTEEEEEEEEEE--THHHHHHHTSS---SSEE--SEEEEEEEEE-TT--S--TT-EEEEE-SS-SBSEEEEETTSSEEEPPTT--HHHHHHHHHHHHHHHHHHHIIIIIS-PPTT-EEEESSTTBHHHHHHHHHHHHTT-EEEEEESSHHHHHHHHHTT-SEEEETTTS-HHHHHHHHTTT--EEEEEE---GGGHHHHHHHEEEEEEEEE---TT-PPPPB-GGGGTTTT-EEE---GGGGS-SHHHHHHHHHHHHHHHHTTSS---EEEEEEGGGHHHHHHHHHTT---BEEEEEPP-/--SEEEEEEESS-SSGGGEEEEEEEPPPP-TTEEEEEEEEEE--TTHHHHHTTSS---SSEE--SEEEEEEEEE-TT--S--TT-EEEEE-SS-SBSEEEEETTSSEEEPPTT--HHHHHHHHHHHHHHHHHHHIIIIIS---TT-EEEESSTTBHHHHHHHHHHHHTT-EEEEEESSHHHHHHHHHTT-SEEEETTTS-HHHHHHHHTTTS-EEEEEE---GGGHHHHHHHEEEEEEEEE---TT-PPPPB-GGGGTTTT-EEE---GGGGS-SHHHHHHHHHHHHHHHHTTSS---EEEEEEGGGHHHHHHHHHTT---BEEEEEPP-

Nearest PDB structures (foldseek):
  3qwb-assembly2_C  TM=1.000E+00  e=6.382E-72  Saccharomyces cerevisiae S288C
  1wly-assembly1_A  TM=8.656E-01  e=2.866E-34  Burkholderia sp. WS
  2oby-assembly1_A  TM=8.690E-01  e=6.735E-29  Homo sapiens
  5k1s-assembly2_C  TM=8.223E-01  e=3.359E-30  Myxococcus xanthus DK 1622
  1yb5-assembly1_A  TM=8.613E-01  e=9.204E-29  Homo sapiens

InterPro domains:
  IPR002364 Quinone oxidoreductase/zeta-crystallin, conserved site [PS01162] (149-170)
  IPR011032 GroES-like superfamily [SSF50129] (4-330)
  IPR013149 Alcohol dehydrogenase-like, C-terminal [PF00107] (160-286)
  IPR013154 Alcohol dehydrogenase-like, N-terminal [PF08240] (35-92)
  IPR020843 Enoylreductase domain [SM00829] (18-330)
  IPR036291 NAD(P)-binding domain superfamily [SSF51735] (126-281)
  IPR047618 Quinone oxidoreductase-like [cd05286] (10-332)

GO terms:
  GO:0003960 quinone reductase (NADPH) activity (F, IDA)
  GO:0032440 2-alkenal reductase [NAD(P)H] activity (F, IDA)
  GO:0035925 mRNA 3'-UTR AU-rich region binding (F, IDA)
  GO:0034599 cellular response to oxidative stress (P, IMP)
  GO:0005634 nucleus (C, HDA)
  GO:0005737 cytoplasm (C, HDA)
  GO:0003960 quinone reductase (NADPH) activity (F, EXP)

Solvent-accessible surface area: 53216 Å² total; per-residue (Å²): 129,61,156,94,10,68,1,2,4,0,72,109,97,29,44,79,121,17,5,81,68,68,84,74,75,22,36,97,51,59,113,83,34,0,6,0,53,4,62,21,0,0,1,9,62,47,1,3,15,22,8,96,38,52,25,121,25,164,65,78,30,11,0,0,19,0,0,0,1,42,1,44,23,73,8,203,42,8,123,65,8,88,84,47,5,33,0,0,0,27,18,82,48,0,0,0,23,20,2,88,16,43,7,116,18,34,7,18,100,6,65,166,76,10,54,71,146,72,3,52,52,5,0,0,0,0,29,15,0,0,10,0,6,0,5,0,40,64,8,27,107,7,111,65,16,6,30,0,0,0,6,49,0,1,21,13,32,4,3,6,1,0,21,2,0,85,78,64,7,5,0,1,0,0,4,8,21,52,67,125,28,7,139,35,0,109,132,24,13,7,46,14,53,0,5,40,80,154,66,70,20,53,158,29,0,61,123,30,9,76,52,132,4,0,24,0,0,0,2,20,25,2,109,95,10,8,92,44,0,15,47,0,3,58,66,68,1,19,1,0,1,26,6,6,47,41,17,66,14,68,81,15,32,4,44,97,0,7,92,57,2,0,22,0,0,8,1,64,19,146,1,6,8,36,52,68,124,28,20,131,128,4,4,74,69,0,50,37,18,7,90,59,179,142,5,81,18,70,57,80,98,41,4,44,0,133,55,5,140,62,0,0,37,23,32,29,64,160,124,10,17,5,3,1,0,0,80,5,38,191,129,63,143,101,9,67,1,1,8,0,61,110,94,30,35,78,124,14,15,71,87,64,93,76,72,21,39,100,52,50,126,70,23,0,7,0,67,0,49,7,0,0,1,8,60,48,1,3,17,21,8,95,37,54,29,121,26,160,64,80,29,11,0,0,18,0,0,0,1,45,1,37,21,74,7,197,54,3,130,63,11,104,90,47,16,37,0,0,0,27,19,82,47,0,0,1,50,23,1,77,15,39,8,117,19,31,7,20,104,8,72,190,71,14,50,63,142,59,10,50,30,1,0,0,1,0,30,14,0,0,10,0,6,0,7,0,42,66,8,28,111,8,104,172,38,5,55,0,0,0,7,50,0,2,19,12,32,5,2,6,2,0,21,4,0,117,99,66,24,3,47,2,0,0,3,8,22,51,88,124,31,7,131,33,0,128,113,32,16,7,87,56,56,0,8,42,77,158,65,85,25,51,161,29,0,67,121,36,7,128,56,158,6,0,22,0,0,0,1,19,28,1,103,99,14,10,95,49,0,14,45,0,4,54,64,58,0,18,2,0,2,26,6,7,49,38,17,66,14,68,83,17,35,5,36,100,1,6,92,55,2,1,21,0,0,9,1,66,19,142,1,5,8,30,53,84,139,23,21,133,129,5,4,74,70,0,47,40,20,0,60,72,150,134,2,67,18,65,59,76,101,41,4,37,2,128,49,5,140,63,0,0,34,16,30,27,64,160,124,9,16,5,3,1,0,0,63,2,80,125,128,64,136,91,7,72,1,1,3,0,64,111,95,30,44,78,109,17,4,74,75,62,87,78,70,20,37,97,52,60,113,74,34,0,5,0,40,0,50,10,0,0,1,7,60,47,1,2,16,22,8,92,39,51,28,122,27,162,64,82,29,11,1,0,19,0,1,0,0,44,1,41,21,76,7,202,42,8,124,62,10,98,88,47,25,37,0,0,0,26,20,80,48,0,0,1,28,17,2,93,16,42,6,124,20,36,10,19,106,9,69,211,67,14,56,59,118,62,9,36,46,4,1,0,0,0,30,14,0,0,11,0,6,0,5,0,41,63,8,27,110,8,104,110,20,4,9,0,0,1,6,48,0,0,21,13,34,4,2,6,1,0,20,4,0,115,107,64,12,0,6,0,0,0,4,7,21,53,73,118,28,9,148,33,0,127,128,25,10,8,43,22,58,0,2,42,80,153,69,84,15,54,140,26,0,68,70,34,0,44,53,94,4,0,20,0,0,0,1,20,24,1,104,101,11,12,94,49,0,16,45,0,4,53,70,55,0,18,0,0,2,24,6,7,49,42,18,66,12,62,87,18,37,3,41,98,0,5,91,55,2,1,23,0,0,9,1,67,19,148,2,6,10,35,58,78,125,29,21,129,128,4,4,75,70,0,45,37,18,5,80,63,184,144,5,82,14,62,57,78,101,38,4,46,0,147,53,4,102,66,0,0,36,24,32,30,66,158,133,9,20,4,3,1,0,0,83,2,47,126,129,63,139,87,9,82,1,1,4,0,55,105,95,29,43,77,136,17,6,70,70,66,92,72,69,20,36,97,50,60,114,80,31,0,7,0,39,0,47,12,0,0,1,8,63,48,1,2,17,24,7,97,37,59,30,124,27,158,68,77,29,12,1,0,19,0,0,0,0,43,0,40,21,73,9,204,38,7,131,62,10,108,92,42,25,34,0,0,0,28,19,82,47,0,0,1,30,15,2,90,16,42,6,117,20,33,8,20,104,8,72,198,64,13,53,63,121,61,12,41,31,2,0,1,1,0,30,15,0,0,9,0,6,0,5,0,42,64,8,29,109,7,112,169,35,5,66,0,0,0,6,46,0,1,22,13,31,4,2,6,1,0,21,2,0,129,107,65,16,7,49,1,0,0,3,8,21,51,88,124,28,7,150,39,0,129,139,25,14,8,92,51,57,0,8,42,78,154,65,71,25,48,155,30,0,62,129,40,7,134,56,142,3,0,25,0,0,0,1,22,26,1,98,92,11,10,95,44,0,16,47,0,4,50,66,69,2,18,0,0,1,25,6,5,50,35,18,74,16,75,86,7,36,6,44,101,0,9,92,57,2,1,23,0,0,7,1,67,18,144,2,6,10,36,44,75,94,29,22,133,130,4,4,74,68,0,44,38,17,0,70,67,146,152,1,69,14,65,53,78,102,39,5,45,0,139,47,4,125,63,0,0,35,21,31,31,63,161,133,9,22,4,3,1,0,0,78,3,52,120